Protein 2F6A (pdb70)

Radius of gyration: 41.4 Å; Cα contacts (8 Å, |Δi|>4): 3800; chains: 10; bounding box: 94×121×118 Å

CATH classification: 2.60.40.1280 (+1 more: 2.60.40.740)

Organism: Staphylococcus aureus (NCBI:txid1280)

InterPro domains:
  IPR008454 Collagen-binding surface protein Cna-like, B-type domain [PF05738] (435-528)
  IPR008454 Collagen-binding surface protein Cna-like, B-type domain [PF05738] (537-619)
  IPR008454 Collagen-binding surface protein Cna-like, B-type domain [PF05738] (628-716)
  IPR008454 Collagen-binding surface protein Cna-like, B-type domain [PF05738] (724-806)
  IPR008454 Collagen-binding surface protein Cna-like, B-type domain [PF05738] (815-903)
  IPR008454 Collagen-binding surface protein Cna-like, B-type domain [PF05738] (911-993)
  IPR008454 Collagen-binding surface protein Cna-like, B-type domain [PF05738] (1002-1090)
  IPR008454 Collagen-binding surface protein Cna-like, B-type domain [cd00222] (535-620)
  IPR008454 Collagen-binding surface protein Cna-like, B-type domain [cd00222] (625-717)
  IPR008454 Collagen-binding surface protein Cna-like, B-type domain [cd00222] (722-807)
  IPR008454 Collagen-binding surface protein Cna-like, B-type domain [cd00222] (812-904)
  IPR008454 Collagen-binding surface protein Cna-like, B-type domain [cd00222] (909-994)
  IPR008454 Collagen-binding surface protein Cna-like, B-type domain [cd00222] (999-1091)
  IPR008456 Collagen binding domain [PF05737] (174-296)
  IPR008966 Adhesion domain superfamily [SSF49401] (31-162)
  IPR008966 Adhesion domain superfamily [SSF49401] (170-317)
  IPR011252 Fibrogen-binding domain 1 [G3DSA:2.60.40.1280] (23-164)
  IPR013783 Immunoglobulin-like fold [G3DSA:2.60.40.10] (333-432)
  IPR019931 LPXTG cell wall anchor motif [PS50847] (1151-1183)
  IPR041033 SpaA-like, prealbumin fold domain subgroup 1 [PF17802] (331-422)

Secondary structure (DSSP, 8-state):
---EE-HHHHEEEEEES-SEEETT-EEEEEEEEESSSS---TTEEEEEB---SSSEEEEE---EEEEEETTEEEEEEEEETTEEEEEE-GGGTTEEEEEEEEEEEEEEEE----SS-EEEEEEEEETTEEEEEEEEEPPPPP-----EEEEEEETTEEEEEEEEEEE-TT-PPBSS-EEEEEEEPTTEEE-GGG-EEEEEETT-EEEESSTHHHHHHHHTTT-EEEEETTTTEEEEEE-HHHHTTEEEEEEEEEEES-TT--EEEEEEEEEEEBTTSPEEEEEE--EEEE---EE--EEEEE-/-B-HHHHEEEEEES-SEEETTEEEEEEEEEESTTS---TT-EEEEE---SSSEEEEE---EEEEEETTEEEEEEE--SSEEEEEE-GGGTT--EEEEEEEEEEEEEE---SSS-EEEEEEEEETTEEEEEEEEEPPP-----SSEEE---BTTBSSEEEEEEEESTT-PPBSS-EEEEEEEPSSEEE-STT-EEEEEESB-EEEESTTHHHHHHHHSTT-EEEEETTTTEEEEEE-HHHHTTEEEEEEEEEEES-TT-SEEEEEEEEEEEBSSS-EEEEEEEEEEEEPP--EEEEEEE-/-B-STTTEEEEEES-SEEETT-EEEEEEEEESTTS---TT-EEEEB---SSSEEEEE--EEEEEEETTEEEEEEEEETTEEEEEE-GGGTT-SS-EEEEEEEEEEEE----SS-EEEEEEEEETTEEEEEEEEE--------SSEEEEE--SS--SEEEEEEEESTT---BSS-EEEEEEE-TTEEE-GGG-EEEEEESS-EEEESSSHHHHHHHHSTT-EEEEETTTTEEEEEE-HHHHTTEEEEEEEEEEES-TT-SEEEEEEEEEEEBTTS-EEEEEE--EEEE----EEE-----/-B-HHHHEEEEEES-SEEETT-EEEEEEEEESTTS---TT-EEEEB---SSSEEEEEP-EEEEEEETTEEEEEEEEETTEEEEEEPGGGTT-EEEEEEEEEEEEEEE----SSSEEEEEEEEETTEEEEEEEEE---PPP--S-EEEEE--SS--SEEEEEEEE-TT-PPEEEEEEEEEEEPSSEEEEEEEEEEEEEETT-EEEESSTHHHHHHHHSTT-EEEEETTTTEEEEEE-HHHHTTEEEEEEEEEEES-TT-SEEEEEEEEEEEEBTB-EEEEEE--EEEEPP--B--EEEE-/---------PPPBPP-------/---------PPPPPP-------/----------BPPPP-------/------------PPP-------/---------PPPPPP-------/---------PPPPP-------

Solvent-accessible surface area: 61822 Å² total

B-factor: mean 63.61, std 27.0, range [7.25, 164.37]

Foldseek 3Di:
DAADACQQFWWDDWDKDAQEEEAQDKIKIKIKTWCPRHADAARYKWKKAKDPDDQKAKFFAFDKAFADDPRDRQKIWGGGGGIIMIGGHRSRVFWPGKIKMWIWMMTIHGRPPDAAKDKDWMWMDIHPDIDIHIYIYHGDDDPDDAWAKDWDADSHHQQKIKIKTKGGVPLFQWPFKKKKKKFWDPQWFWDPQFKWKAKDFPLGDIAHGDCSQVVVCVSQPPWHWDADGPRGMIMTIHGSVPSHRMIIIIMTIIGGPDLVDFKTKMKMFIFTGGVPDGTGDGDIHMDMGGHIDIHMYMDTDGD/DECQQQWKDAWDKDDQEEAAQDKIKIKTKTWCPRHDDAAFYKWKKAWDPDDQKAKFFAFDKAFADDPRRTFKIWTGGGGIIMIGGHRVCVPFDTKMKMWITMMTIHGNPQDDAWDWDWIWMDTHPYIGIHIYIYHHDDPDDDAWAKDKDQDSHHQQKIKIKTKGGVVQAQFDFKKKKKKFWDPQWFWDPQQKKKAKDFPDGDIAHGDCSQVVVCVVQPPWHWDADRVRGIIMTIGGSVRSHGMTMMIMTMIGGNHLPDFKTKMKMFIATDGPPPDGGHTDIHMDMDGRIDIDMYMDTDD/DECFQQWWDAKDWDDQEEEAWDKIKIKIKTWPVRHHDAAFYKWKKFWDCDDQKHKFAAFDKAFADDPNDGQKIWTIGGGIIMIGGHRSSVVFDTKMKMKMWMMTIHGNDPDDAKDWDWIWMDINHYIDIHIYIDGHDDPPQDAWAKDWEAHSHHQQWTKIKTKHGVVQAQFDFKKKKKKAWDPQWFWDPQQKKKAKDFPDGDIAGGDCRQVVCCVVQPPWHWDADGVRGMIMTIHGSVVSHRMIIMIMTIIGGNHLPDFKTKMWMFIFTGGPPDDGGGGDIRIDMYGHIDIDIYMDGDD/DECQQQWWPDKDWPQQEEEAFDKIKIKTKTWCPRHQDAAFYKWKKAWDCDDQKHKFFAFDKAFADDPHDRQWIWTIGGGIIMIGGHRVSVPFPGKIWMWIWMITIHRNDPDAAWDKDKMWIDIHNDIGIHIYIYHGDDDDDDAWAKEKDADRRDQQKIKIKTKGGQPLAQWPFKKKKKKAWDPQWFWDPQQKKKAKDFPLGDIAHGPCRQVVVCVSQPPWHWDDDRVRGIIITIHGSVRSHGMIIMIMTMIGGPDLPDFKTKMKMFIFTDGVVDDTGDGDIRIYIDGHIDIHIYMDTHD/DQDDDDDDDDDDDDDDDDDDPD/DADDDDDDDDDDDDDDDDDDPD/DADDDDDDDDDDDDDDDDDDPD/DADDDDDDDDDDDDDDDDDDPD/DQDDDDDDDDDDDDDDDDDDPD/DDDDDDDDDDDDDDDDDDDDD

Sequence (1331 aa):
GSARDISSTNVTDLTVSPSKIEDGGKTTVKMTFDDKNGKIQNGDMIKVAWPTSGTVKIEGYSKTVPLTVKGEQVGQAVITPDGATITFNDKVEKLSDVSGFAEFEVQGRNLTQTNTSDDKVATITSGNKSTNVTVHKSEAGTSSVFYYKTGDMLPEDTTHVRWFLNINNEKSYVSKDITIKDQIQGGQQLDLSTLNINVTGTHSNYYSGQSAITDFEKAFPGSKITVDNTKNTIDVTIPQGYGSYNSFSINYKTKITNEQQKEFVNNSQAWYQEHGKEEVNGKSFNHTVHNINANAGIEGTVKRDISSTNVTDLTVSPSKIEDGGKTTVKMTFDDKNGKIQNGDMIKVAWPTSGTVKIEGYSKTVPLTVKGEQVGQAVITPDGATITFNDKVEKLSDVSGFAEFEVQGRNLTQTNTSDDKVATITSGNKSTNVTVHKSEAGTSSVFYYKTGDMLPEDTTHVRWFLNINNEKSYVSKDITIKDQIQGGQQLDLSTLNINVTGTHSNYYSGQSAITDFEKAFPGSKITVDNTKNTIDVTIPQGYGSYNSFSINYKTKITNEQQKEFVNNSQAWYQEHGKEEVNGKSFNHTVHNINANAGIEGTVRDISSTNVTDLTVSPSKIEDGGKTTVKMTFDDKNGKIQNGDMIKVAWPTSGTVKIEGYSKTVPLTVKGEQVGQAVITPDGATITFNDKVEKLSDVSGFAEFEVQGRNLTQTNTSDDKVATITSGNKSTNVTVHKSEAGTSSVFYYKTGDMLPEDTTHVRWFLNINNEKSYVSKDITIKDQIQGGQQLDLSTLNINVTGTHSNYYSGQSAITDFEKAFPGSKITVDNTKNTIDVTIPQGYGSYNSFSINYKTKITNEQQKEFVNNSQAWYQEHGKEEVNGKSFNHTVHNINANAGIEGTVRDISSTNVTDLTVSPSKIEDGGKTTVKMTFDDKNGKIQNGDMIKVAWPTSGTVKIEGYSKTVPLTVKGEQVGQAVITPDGATITFNDKVEKLSDVSGFAEFEVQGRNLTQTNTSDDKVATITSGNKSTNVTVHKSEAGTSSVFYYKTGDMLPEDTTHVRWFLNINNEKSYVSKDITIKDQIQGGQQLDLSTLNINVTGTHSNYYSGQSAITDFEKAFPGSKITVDNTKNTIDVTIPQGYGSYNSFSINYKTKITNEQQKEFVNNSQAWYQEHGKEEVNGKSFNHTVHNINANAGIEGTVGPGPGPGPGPRGRTGPGPGPGPGPGPGPGPGPRGRTGPGPGPGPGPGPGPGPGPRGRTGPGPGPGPGPGPGPGPGPRGRTGPGPGPGPGPGPGPGPGPRGRTGPGPGPGPGPGPGPGPGPRGRTGPGPGPG

GO terms:
  GO:0009274 peptidoglycan-based cell wall (C, IDA)

Structure (mmCIF, N/CA/C/O backbone):
data_2F6A
#
_entry.id   2F6A
#
_cell.length_a   90.547
_cell.length_b   193.820
_cell.length_c   205.189
_cell.angle_alpha   90.00
_cell.angle_beta   90.00
_cell.angle_gamma   90.00
#
_symmetry.space_group_name_H-M   'C 2 2 21'
#
loop_
_entity.id
_entity.type
_entity.pdbx_description
1 polymer 'Collagen adhesin'
2 polymer Collagen
#
loop_
_atom_site.group_PDB
_atom_site.id
_atom_site.type_symbol
_atom_site.label_atom_id
_atom_site.label_alt_id
_atom_site.label_comp_id
_atom_site.label_asym_id
_atom_site.label_entity_id
_atom_site.label_seq_id
_atom_site.pdbx_PDB_ins_code
_atom_site.Cartn_x
_atom_site.Cartn_y
_atom_site.Cartn_z
_atom_site.occupancy
_atom_site.B_iso_or_equiv
_atom_site.auth_seq_id
_atom_site.auth_comp_id
_atom_site.auth_asym_id
_atom_site.auth_atom_id
_atom_site.pdbx_PDB_model_num
ATOM 1 N N . GLY A 1 1 ? 7.149 18.677 62.979 1.00 67.53 28 GLY A N 1
ATOM 2 C CA . GLY A 1 1 ? 5.924 18.341 62.199 1.00 62.53 28 GLY A CA 1
ATOM 3 C C . GLY A 1 1 ? 5.408 16.948 62.501 1.00 59.58 28 GLY A C 1
ATOM 4 O O . GLY A 1 1 ? 5.556 16.033 61.689 1.00 60.01 28 GLY A O 1
ATOM 5 N N . SER A 1 2 ? 4.801 16.793 63.675 1.00 56.00 29 SER A N 1
ATOM 6 C CA . SER A 1 2 ? 4.249 15.511 64.115 1.00 54.00 29 SER A CA 1
ATOM 7 C C . SER A 1 2 ? 2.822 15.305 63.606 1.00 49.07 29 SER A C 1
ATOM 8 O O . SER A 1 2 ? 2.091 16.272 63.374 1.00 50.68 29 SER A O 1
ATOM 11 N N . ALA A 1 3 ? 2.432 14.041 63.440 1.00 40.09 30 ALA A N 1
ATOM 12 C CA . ALA A 1 3 ? 1.138 13.696 62.847 1.00 38.65 30 ALA A CA 1
ATOM 13 C C . ALA A 1 3 ? 0.362 12.634 63.631 1.00 34.42 30 ALA A C 1
ATOM 14 O O . ALA A 1 3 ? 0.933 11.901 64.443 1.00 29.26 30 ALA A O 1
ATOM 16 N N . ARG A 1 4 ? -0.944 12.564 63.373 1.00 39.72 31 ARG A N 1
ATOM 17 C CA . ARG A 1 4 ? -1.840 11.605 64.019 1.00 46.54 31 ARG A CA 1
ATOM 18 C C . ARG A 1 4 ? -2.713 10.889 62.993 1.00 48.87 31 ARG A C 1
ATOM 19 O O . ARG A 1 4 ? -3.187 11.507 62.042 1.00 52.52 31 ARG A O 1
ATOM 27 N N . ASP A 1 5 ? -2.925 9.590 63.194 1.00 48.79 32 ASP A N 1
ATOM 28 C CA . ASP A 1 5 ? -3.873 8.831 62.383 1.00 47.80 32 ASP A CA 1
ATOM 29 C C . ASP A 1 5 ? -5.214 8.792 63.114 1.00 46.29 32 ASP A C 1
ATOM 30 O O . ASP A 1 5 ? -5.479 7.887 63.911 1.00 47.80 32 ASP A O 1
ATOM 35 N N . ILE A 1 6 ? -6.049 9.791 62.836 1.00 48.39 33 ILE A N 1
ATOM 36 C CA . ILE A 1 6 ? -7.320 9.979 63.544 1.00 52.34 33 ILE A CA 1
ATOM 37 C C . ILE A 1 6 ? -8.524 9.364 62.820 1.00 54.74 33 ILE A C 1
ATOM 38 O O . ILE A 1 6 ? -9.675 9.697 63.122 1.00 55.83 33 ILE A O 1
ATOM 43 N N . SER A 1 7 ? -8.251 8.465 61.876 1.00 57.09 34 SER A N 1
ATOM 44 C CA . SER A 1 7 ? -9.298 7.802 61.095 1.00 57.59 34 SER A CA 1
ATOM 45 C C . SER A 1 7 ? -10.233 6.957 61.962 1.00 60.98 34 SER A C 1
ATOM 46 O O . SER A 1 7 ? -11.442 6.923 61.730 1.00 62.85 34 SER A O 1
ATOM 49 N N . SER A 1 8 ? -9.665 6.293 62.966 1.00 64.19 35 SER A N 1
ATOM 50 C CA . SER A 1 8 ? -10.418 5.392 63.842 1.00 67.45 35 SER A CA 1
ATOM 51 C C . SER A 1 8 ? -11.345 6.107 64.831 1.00 66.17 35 SER A C 1
ATOM 52 O O . SER A 1 8 ? -12.160 5.463 65.497 1.00 67.30 35 SER A O 1
ATOM 55 N N . THR A 1 9 ? -11.225 7.430 64.916 1.00 66.27 36 THR A N 1
ATOM 56 C CA . THR A 1 9 ? -11.984 8.218 65.890 1.00 63.48 36 THR A CA 1
ATOM 57 C C . THR A 1 9 ? -12.953 9.225 65.264 1.00 65.44 36 THR A C 1
ATOM 58 O O . THR A 1 9 ? -13.903 9.662 65.919 1.00 65.29 36 THR A O 1
ATOM 62 N N . ASN A 1 10 ? -12.720 9.583 64.002 1.00 64.30 37 ASN A N 1
ATOM 63 C CA . ASN A 1 10 ? -13.458 10.680 63.369 1.00 61.07 37 ASN A CA 1
ATOM 64 C C . ASN A 1 10 ? -14.302 10.327 62.137 1.00 62.32 37 ASN A C 1
ATOM 65 O O . ASN A 1 10 ? -15.154 11.118 61.728 1.00 63.86 37 ASN A O 1
ATOM 70 N N . VAL A 1 11 ? -14.071 9.149 61.556 1.00 58.89 38 VAL A N 1
ATOM 71 C CA . VAL A 1 11 ? -14.823 8.705 60.376 1.00 57.01 38 VAL A CA 1
ATOM 72 C C . VAL A 1 11 ? -16.275 8.369 60.733 1.00 55.29 38 VAL A C 1
ATOM 73 O O . VAL A 1 11 ? -16.535 7.614 61.673 1.00 50.95 38 VAL A O 1
ATOM 77 N N . THR A 1 12 ? -17.207 8.942 59.974 1.00 60.69 39 THR A N 1
ATOM 78 C CA . THR A 1 12 ? -18.639 8.741 60.192 1.00 63.87 39 THR A CA 1
ATOM 79 C C . THR A 1 12 ? -19.184 7.610 59.315 1.00 66.60 39 THR A C 1
ATOM 80 O O . THR A 1 12 ? -19.706 6.618 59.828 1.00 67.57 39 THR A O 1
ATOM 84 N N . ASP A 1 13 ? -19.056 7.769 57.999 1.00 68.29 40 ASP A N 1
ATOM 85 C CA . ASP A 1 13 ? -19.556 6.785 57.039 1.00 68.94 40 ASP A CA 1
ATOM 86 C C . ASP A 1 13 ? -18.556 6.514 55.917 1.00 65.17 40 ASP A C 1
ATOM 87 O O . ASP A 1 13 ? -17.735 7.371 55.582 1.00 62.92 40 ASP A O 1
ATOM 92 N N . LEU A 1 14 ? -18.637 5.315 55.346 1.00 62.41 41 LEU A N 1
ATOM 93 C CA . LEU A 1 14 ? -17.804 4.933 54.211 1.00 62.83 41 LEU A CA 1
ATOM 94 C C . LEU A 1 14 ? -18.672 4.348 53.097 1.00 62.96 41 LEU A C 1
ATOM 95 O O . LEU A 1 14 ? -19.090 3.187 53.158 1.00 62.17 41 LEU A O 1
ATOM 100 N N . THR A 1 15 ? -18.941 5.171 52.087 1.00 65.59 42 THR A N 1
ATOM 101 C CA . THR A 1 15 ? -19.836 4.804 50.993 1.00 66.36 42 THR A CA 1
ATOM 102 C C . THR A 1 15 ? -19.063 4.445 49.726 1.00 67.47 42 THR A C 1
ATOM 103 O O . THR A 1 15 ? -18.110 5.129 49.349 1.00 73.07 42 THR A O 1
ATOM 107 N N . VAL A 1 16 ? -19.484 3.358 49.088 1.00 63.05 43 VAL A N 1
ATOM 108 C CA . VAL A 1 16 ? -18.973 2.952 47.785 1.00 57.85 43 VAL A CA 1
ATOM 109 C C . VAL A 1 16 ? -20.167 2.811 46.841 1.00 68.07 43 VAL A C 1
ATOM 110 O O . VAL A 1 16 ? -21.065 1.997 47.079 1.00 67.82 43 VAL A O 1
ATOM 114 N N . SER A 1 17 ? -20.176 3.626 45.785 1.00 107.71 44 SER A N 1
ATOM 115 C CA . SER A 1 17 ? -21.344 3.763 44.906 1.00 109.60 44 SER A CA 1
ATOM 116 C C . SER A 1 17 ? -21.747 2.453 44.200 1.00 108.75 44 SER A C 1
ATOM 117 O O . SER A 1 17 ? -22.758 1.854 44.573 1.00 109.25 44 SER A O 1
ATOM 120 N N . PRO A 1 18 ? -20.972 2.003 43.189 1.00 63.12 45 PRO A N 1
ATOM 121 C CA . PRO A 1 18 ? -21.310 0.696 42.635 1.00 56.82 45 PRO A CA 1
ATOM 122 C C . PRO A 1 18 ? -20.635 -0.431 43.417 1.00 56.59 45 PRO A C 1
ATOM 123 O O . PRO A 1 18 ? -19.417 -0.614 43.325 1.00 57.63 45 PRO A O 1
ATOM 127 N N . SER A 1 19 ? -21.433 -1.170 44.186 1.00 57.56 46 SER A N 1
ATOM 128 C CA . SER A 1 19 ? -20.936 -2.272 45.011 1.00 58.79 46 SER A CA 1
ATOM 129 C C . SER A 1 19 ? -20.522 -3.482 44.171 1.00 57.45 46 SER A C 1
ATOM 130 O O . SER A 1 19 ? -19.789 -4.351 44.646 1.00 51.17 46 SER A O 1
ATOM 133 N N . LYS A 1 20 ? -20.999 -3.528 42.929 1.00 60.75 47 LYS A N 1
ATOM 134 C CA . LYS A 1 20 ? -20.641 -4.587 41.991 1.00 67.01 47 LYS A CA 1
ATOM 135 C C . LYS A 1 20 ? -20.148 -3.989 40.674 1.00 60.63 47 LYS A C 1
ATOM 136 O O . LYS A 1 20 ? -20.915 -3.362 39.938 1.00 60.17 47 LYS A O 1
ATOM 142 N N . ILE A 1 21 ? -18.862 -4.182 40.394 1.00 53.39 48 ILE A N 1
ATOM 143 C CA . ILE A 1 21 ? -18.236 -3.672 39.171 1.00 44.49 48 ILE A CA 1
ATOM 144 C C . ILE A 1 21 ? -17.559 -4.789 38.375 1.00 44.44 48 ILE A C 1
ATOM 145 O O . ILE A 1 21 ? -17.343 -5.888 38.890 1.00 45.85 48 ILE A O 1
ATOM 150 N N . GLU A 1 22 ? -17.233 -4.497 37.118 1.00 42.24 49 GLU A N 1
ATOM 151 C CA . GLU A 1 22 ? -16.483 -5.423 36.272 1.00 43.94 49 GLU A CA 1
ATOM 152 C C . GLU A 1 22 ? -14.979 -5.213 36.453 1.00 42.46 49 GLU A C 1
ATOM 153 O O . GLU A 1 22 ? -14.554 -4.241 37.085 1.00 43.58 49 GLU A O 1
ATOM 159 N N . ASP A 1 23 ? -14.184 -6.128 35.902 1.00 39.70 50 ASP A N 1
ATOM 160 C CA . ASP A 1 23 ? -12.726 -6.065 36.004 1.00 43.00 50 ASP A CA 1
ATOM 161 C C . ASP A 1 23 ? -12.174 -4.867 35.232 1.00 44.52 50 ASP A C 1
ATOM 162 O O . ASP A 1 23 ? -12.364 -4.753 34.018 1.00 46.65 50 ASP A O 1
ATOM 167 N N . GLY A 1 24 ? -11.497 -3.977 35.953 1.00 46.30 51 GLY A N 1
ATOM 168 C CA . GLY A 1 24 ? -10.989 -2.730 35.385 1.00 45.84 51 GLY A CA 1
ATOM 169 C C . GLY A 1 24 ? -11.995 -1.596 35.475 1.00 46.50 51 GLY A C 1
ATOM 170 O O . GLY A 1 24 ? -11.783 -0.523 34.907 1.00 42.70 51 GLY A O 1
ATOM 171 N N . GLY A 1 25 ? -13.091 -1.840 36.192 1.00 51.07 52 GLY A N 1
ATOM 172 C CA . GLY A 1 25 ? -14.157 -0.855 36.360 1.00 57.73 52 GLY A CA 1
ATOM 173 C C . GLY A 1 25 ? -13.835 0.208 37.392 1.00 59.35 52 GLY A C 1
ATOM 174 O O . GLY A 1 25 ? -12.992 0.002 38.269 1.00 63.13 52 GLY A O 1
ATOM 175 N N . LYS A 1 26 ? -14.516 1.347 37.286 1.00 57.09 53 LYS A N 1
ATOM 176 C CA . LYS A 1 26 ? -14.298 2.482 38.183 1.00 57.44 53 LYS A CA 1
ATOM 177 C C . LYS A 1 26 ? -15.349 2.537 39.290 1.00 52.97 53 LYS A C 1
ATOM 178 O O . LYS A 1 26 ? -16.512 2.188 39.073 1.00 51.88 53 LYS A O 1
ATOM 184 N N . THR A 1 27 ? -14.928 2.983 40.472 1.00 50.33 54 THR A N 1
ATOM 185 C CA . THR A 1 27 ? -15.774 2.967 41.664 1.00 45.41 54 THR A CA 1
ATOM 186 C C . THR A 1 27 ? -15.644 4.269 42.456 1.00 45.98 54 THR A C 1
ATOM 187 O O . THR A 1 27 ? -14.535 4.700 42.775 1.00 46.24 54 THR A O 1
ATOM 191 N N . THR A 1 28 ? -16.782 4.882 42.775 1.00 43.63 55 THR A N 1
ATOM 192 C CA . THR A 1 28 ? -16.807 6.125 43.545 1.00 39.89 55 THR A CA 1
ATOM 193 C C . THR A 1 28 ? -16.824 5.830 45.047 1.00 40.08 55 THR A C 1
ATOM 194 O O . THR A 1 28 ? -17.800 5.290 45.574 1.00 35.62 55 THR A O 1
ATOM 198 N N . VAL A 1 29 ? -15.732 6.184 45.722 1.00 40.18 56 VAL A N 1
ATOM 199 C CA . VAL A 1 29 ? -15.588 5.956 47.160 1.00 38.70 56 VAL A CA 1
ATOM 200 C C . VAL A 1 29 ? -15.731 7.276 47.921 1.00 43.97 56 VAL A C 1
ATOM 201 O O . VAL A 1 29 ? -15.009 8.239 47.651 1.00 49.95 56 VAL A O 1
ATOM 205 N N . LYS A 1 30 ? -16.668 7.306 48.866 1.00 41.93 57 LYS A N 1
ATOM 206 C CA . LYS A 1 30 ? -16.942 8.499 49.662 1.00 41.45 57 LYS A CA 1
ATOM 207 C C . LYS A 1 30 ? -16.701 8.239 51.148 1.00 40.10 57 LYS A C 1
ATOM 208 O O . LYS A 1 30 ? -17.283 7.321 51.732 1.00 31.47 57 LYS A O 1
ATOM 214 N N . MET A 1 31 ? -15.835 9.053 51.745 1.00 46.69 58 MET A N 1
ATOM 215 C CA . MET A 1 31 ? -15.523 8.968 53.168 1.00 52.49 58 MET A CA 1
ATOM 216 C C . MET A 1 31 ? -15.995 10.243 53.864 1.00 56.33 58 MET A C 1
ATOM 217 O O . MET A 1 31 ? -15.579 11.343 53.502 1.00 58.17 58 MET A O 1
ATOM 222 N N . THR A 1 32 ? -16.862 10.082 54.861 1.00 57.93 59 THR A N 1
ATOM 223 C CA . THR A 1 32 ? -17.405 11.209 55.620 1.00 59.00 59 THR A CA 1
ATOM 224 C C . THR A 1 32 ? -16.809 11.239 57.027 1.00 55.90 59 THR A C 1
ATOM 225 O O . THR A 1 32 ? -16.636 10.193 57.656 1.00 53.19 59 THR A O 1
ATOM 229 N N . PHE A 1 33 ? -16.494 12.440 57.511 1.00 55.15 60 PHE A N 1
ATOM 230 C CA . PHE A 1 33 ? -15.904 12.615 58.840 1.00 56.98 60 PHE A CA 1
ATOM 231 C C . PHE A 1 33 ? -16.467 13.827 59.585 1.00 60.76 60 PHE A C 1
ATOM 232 O O . PHE A 1 33 ? -16.934 14.785 58.966 1.00 62.90 60 PHE A O 1
ATOM 240 N N . ASP A 1 34 ? -16.415 13.770 60.916 1.00 65.26 61 ASP A N 1
ATOM 241 C CA . ASP A 1 34 ? -16.796 14.895 61.776 1.00 68.59 61 ASP A CA 1
ATOM 242 C C . ASP A 1 34 ? -16.003 14.910 63.086 1.00 71.84 61 ASP A C 1
ATOM 243 O O . ASP A 1 34 ? -15.450 13.886 63.494 1.00 75.38 61 ASP A O 1
ATOM 248 N N . ASP A 1 35 ? -15.952 16.072 63.736 1.00 74.36 62 ASP A N 1
ATOM 249 C CA . ASP A 1 35 ? -15.224 16.224 64.999 1.00 77.67 62 ASP A CA 1
ATOM 250 C C . ASP A 1 35 ? -16.139 16.116 66.229 1.00 80.43 62 ASP A C 1
ATOM 251 O O . ASP A 1 35 ? -15.900 16.755 67.258 1.00 81.42 62 ASP A O 1
ATOM 256 N N . LYS A 1 36 ? -17.176 15.287 66.113 1.00 85.04 63 LYS A N 1
ATOM 257 C CA . LYS A 1 36 ? -18.133 15.064 67.196 1.00 87.55 63 LYS A CA 1
ATOM 258 C C . LYS A 1 36 ? -17.593 14.071 68.235 1.00 85.48 63 LYS A C 1
ATOM 259 O O . LYS A 1 36 ? -18.269 13.756 69.220 1.00 87.94 63 LYS A O 1
ATOM 265 N N . ASN A 1 37 ? -16.371 13.590 68.009 1.00 79.65 64 ASN A N 1
ATOM 266 C CA . ASN A 1 37 ? -15.703 12.661 68.923 1.00 74.57 64 ASN A CA 1
ATOM 267 C C . ASN A 1 37 ? -14.226 12.994 69.164 1.00 73.17 64 ASN A C 1
ATOM 268 O O . ASN A 1 37 ? -13.504 12.223 69.802 1.00 68.96 64 ASN A O 1
ATOM 273 N N . GLY A 1 38 ? -13.792 14.146 68.658 1.00 73.84 65 GLY A N 1
ATOM 274 C CA . GLY A 1 38 ? -12.411 14.600 68.811 1.00 79.61 65 GLY A CA 1
ATOM 275 C C . GLY A 1 38 ? -12.085 15.746 67.874 1.00 83.19 65 GLY A C 1
ATOM 276 O O . GLY A 1 38 ? -12.275 15.635 66.662 1.00 85.07 65 GLY A O 1
ATOM 277 N N . LYS A 1 39 ? -11.588 16.845 68.441 1.00 84.14 66 LYS A N 1
ATOM 278 C CA . LYS A 1 39 ? -11.289 18.061 67.682 1.00 84.15 66 LYS A CA 1
ATOM 279 C C . LYS A 1 39 ? -10.141 17.856 66.692 1.00 83.91 66 LYS A C 1
ATOM 280 O O . LYS A 1 39 ? -9.103 17.285 67.038 1.00 84.16 66 LYS A O 1
ATOM 286 N N . ILE A 1 40 ? -10.344 18.326 65.463 1.00 81.61 67 ILE A N 1
ATOM 287 C CA . ILE A 1 40 ? -9.346 18.207 64.399 1.00 77.80 67 ILE A CA 1
ATOM 288 C C . ILE A 1 40 ? -8.246 19.255 64.578 1.00 74.04 67 ILE A C 1
ATOM 289 O O . ILE A 1 40 ? -8.521 20.455 64.660 1.00 77.76 67 ILE A O 1
ATOM 294 N N . GLN A 1 41 ? -7.003 18.782 64.640 1.00 65.44 68 GLN A N 1
ATOM 295 C CA . GLN A 1 41 ? -5.841 19.636 64.887 1.00 63.04 68 GLN A CA 1
ATOM 296 C C . GLN A 1 41 ? -4.844 19.580 63.728 1.00 56.32 68 GLN A C 1
ATOM 297 O O . GLN A 1 41 ? -5.054 18.856 62.752 1.00 51.77 68 GLN A O 1
ATOM 303 N N . ASN A 1 42 ? -3.764 20.353 63.843 1.00 55.63 69 ASN A N 1
ATOM 304 C CA . ASN A 1 42 ? -2.681 20.338 62.863 1.00 57.07 69 ASN A CA 1
ATOM 305 C C . ASN A 1 42 ? -1.860 19.054 62.968 1.00 54.21 69 ASN A C 1
ATOM 306 O O . ASN A 1 42 ? -1.290 18.753 64.019 1.00 54.52 69 ASN A O 1
ATOM 311 N N . GLY A 1 43 ? -1.813 18.303 61.870 1.00 53.80 70 GLY A N 1
ATOM 312 C CA . GLY A 1 43 ? -1.107 17.025 61.830 1.00 52.15 70 GLY A CA 1
ATOM 313 C C . GLY A 1 43 ? -2.038 15.834 61.702 1.00 52.49 70 GLY A C 1
ATOM 314 O O . GLY A 1 43 ? -1.627 14.766 61.245 1.00 53.67 70 GLY A O 1
ATOM 315 N N . ASP A 1 44 ? -3.294 16.023 62.106 1.00 56.06 71 ASP A N 1
ATOM 316 C CA . ASP A 1 44 ? -4.317 14.978 62.038 1.00 56.35 71 ASP A CA 1
ATOM 317 C C . ASP A 1 44 ? -4.489 14.430 60.623 1.00 50.11 71 ASP A C 1
ATOM 318 O O . ASP A 1 44 ? -4.499 15.190 59.652 1.00 51.47 71 ASP A O 1
ATOM 323 N N . MET A 1 45 ? -4.611 13.109 60.517 1.00 38.77 72 MET A N 1
ATOM 324 C CA . MET A 1 45 ? -4.745 12.440 59.224 1.00 35.29 72 MET A CA 1
ATOM 325 C C . MET A 1 45 ? -5.843 11.382 59.224 1.00 30.85 72 MET A C 1
ATOM 326 O O . MET A 1 45 ? -5.916 10.547 60.129 1.00 29.33 72 MET A O 1
ATOM 331 N N . ILE A 1 46 ? -6.696 11.433 58.204 1.00 32.58 73 ILE A N 1
ATOM 332 C CA . ILE A 1 46 ? -7.667 10.376 57.945 1.00 31.59 73 ILE A CA 1
ATOM 333 C C . ILE A 1 46 ? -7.093 9.470 56.858 1.00 31.16 73 ILE A C 1
ATOM 334 O O . ILE A 1 46 ? -6.749 9.937 55.770 1.00 34.70 73 ILE A O 1
ATOM 339 N N . LYS A 1 47 ? -6.986 8.180 57.161 1.00 26.99 74 LYS A N 1
ATOM 340 C CA . LYS A 1 47 ? -6.378 7.225 56.238 1.00 28.90 74 LYS A CA 1
ATOM 341 C C . LYS A 1 47 ? -7.395 6.208 55.725 1.00 24.26 74 LYS A C 1
ATOM 342 O O . LYS A 1 47 ? -8.012 5.479 56.506 1.00 18.45 74 LYS A O 1
ATOM 348 N N . VAL A 1 48 ? -7.564 6.177 54.405 1.00 28.65 75 VAL A N 1
ATOM 349 C CA . VAL A 1 48 ? -8.443 5.215 53.745 1.00 34.51 75 VAL A CA 1
ATOM 350 C C . VAL A 1 48 ? -7.595 4.115 53.109 1.00 33.25 75 VAL A C 1
ATOM 351 O O . VAL A 1 48 ? -6.751 4.384 52.249 1.00 38.71 75 VAL A O 1
ATOM 355 N N . ALA A 1 49 ? -7.823 2.879 53.548 1.00 28.17 76 ALA A N 1
ATOM 356 C CA . ALA A 1 49 ? -7.053 1.727 53.085 1.00 28.10 76 ALA A CA 1
ATOM 357 C C . ALA A 1 49 ? -7.908 0.730 52.305 1.00 29.18 76 ALA A C 1
ATOM 358 O O . ALA A 1 49 ? -9.129 0.681 52.466 1.00 26.21 76 ALA A O 1
ATOM 360 N N . TRP A 1 50 ? -7.247 -0.059 51.460 1.00 31.79 77 TRP A N 1
ATOM 361 C CA . TRP A 1 50 ? -7.897 -1.089 50.649 1.00 34.12 77 TRP A CA 1
ATOM 362 C C . TRP A 1 50 ? -6.884 -2.178 50.271 1.00 35.81 77 TRP A C 1
ATOM 363 O O . TRP A 1 50 ? -5.676 -1.949 50.379 1.00 35.17 77 TRP A O 1
ATOM 374 N N . PRO A 1 51 ? -7.365 -3.369 49.844 1.00 40.18 78 PRO A N 1
ATOM 375 C CA . PRO A 1 51 ? -6.447 -4.436 49.426 1.00 41.46 78 PRO A CA 1
ATOM 376 C C . PRO A 1 51 ? -5.509 -3.998 48.300 1.00 43.11 78 PRO A C 1
ATOM 377 O O . PRO A 1 51 ? -5.960 -3.454 47.289 1.00 43.09 78 PRO A O 1
ATOM 381 N N . THR A 1 52 ? -4.213 -4.236 48.494 1.00 47.49 79 THR A N 1
ATOM 382 C CA . THR A 1 52 ? -3.180 -3.762 47.570 1.00 52.77 79 THR A CA 1
ATOM 383 C C . THR A 1 52 ? -2.427 -4.894 46.867 1.00 49.61 79 THR A C 1
ATOM 384 O O . THR A 1 52 ? -1.737 -4.660 45.872 1.00 47.88 79 THR A O 1
ATOM 388 N N . SER A 1 53 ? -2.562 -6.113 47.386 1.00 49.49 80 SER A N 1
ATOM 389 C CA . SER A 1 53 ? -1.868 -7.275 46.828 1.00 48.88 80 SER A CA 1
ATOM 390 C C . SER A 1 53 ? -2.705 -8.551 46.910 1.00 52.11 80 SER A C 1
ATOM 391 O O . SER A 1 53 ? -3.617 -8.656 47.734 1.00 48.12 80 SER A O 1
ATOM 394 N N . GLY A 1 54 ? -2.384 -9.514 46.048 1.00 58.25 81 GLY A N 1
ATOM 395 C CA . GLY A 1 54 ? -3.055 -10.811 46.039 1.00 61.88 81 GLY A CA 1
ATOM 396 C C . GLY A 1 54 ? -3.931 -11.025 44.820 1.00 62.48 81 GLY A C 1
ATOM 397 O O . GLY A 1 54 ? -3.534 -10.712 43.695 1.00 65.12 81 GLY A O 1
ATOM 398 N N . THR A 1 55 ? -5.126 -11.563 45.053 1.00 59.76 82 THR A N 1
ATOM 399 C CA . THR A 1 55 ? -6.084 -11.845 43.982 1.00 56.73 82 THR A CA 1
ATOM 400 C C . THR A 1 55 ? -7.036 -10.673 43.713 1.00 53.41 82 THR A C 1
ATOM 401 O O . THR A 1 55 ? -7.623 -10.580 42.632 1.00 51.25 82 THR A O 1
ATOM 405 N N . VAL A 1 56 ? -7.188 -9.789 44.698 1.00 50.15 83 VAL A N 1
ATOM 406 C CA . VAL A 1 56 ? -8.013 -8.591 44.543 1.00 49.95 83 VAL A CA 1
ATOM 407 C C . VAL A 1 56 ? -7.171 -7.345 44.796 1.00 49.22 83 VAL A C 1
ATOM 408 O O . VAL A 1 56 ? -6.657 -7.146 45.901 1.00 53.22 83 VAL A O 1
ATOM 412 N N . LYS A 1 57 ? -7.027 -6.516 43.766 1.00 43.80 84 LYS A N 1
ATOM 413 C CA . LYS A 1 57 ? -6.258 -5.281 43.877 1.00 42.51 84 LYS A CA 1
ATOM 414 C C . LYS A 1 57 ? -7.140 -4.061 43.635 1.00 34.28 84 LYS A C 1
ATOM 415 O O . LYS A 1 57 ? -7.909 -4.014 42.673 1.00 34.00 84 LYS A O 1
ATOM 421 N N . ILE A 1 58 ? -7.021 -3.082 44.526 1.00 28.78 85 ILE A N 1
ATOM 422 C CA . ILE A 1 58 ? -7.782 -1.841 44.435 1.00 25.73 85 ILE A CA 1
ATOM 423 C C . ILE A 1 58 ? -6.816 -0.677 44.213 1.00 28.78 85 ILE A C 1
ATOM 424 O O . ILE A 1 58 ? -5.964 -0.394 45.058 1.00 31.23 85 ILE A O 1
ATOM 429 N N . GLU A 1 59 ? -6.946 -0.022 43.062 1.00 29.55 86 GLU A N 1
ATOM 430 C CA . GLU A 1 59 ? -6.042 1.062 42.679 1.00 30.21 86 GLU A CA 1
ATOM 431 C C . GLU A 1 59 ? -6.778 2.391 42.523 1.00 23.32 86 GLU A C 1
ATOM 432 O O . GLU A 1 59 ? -7.518 2.598 41.557 1.00 21.20 86 GLU A O 1
ATOM 438 N N . GLY A 1 60 ? -6.572 3.284 43.489 1.00 20.50 87 GLY A N 1
ATOM 439 C CA . GLY A 1 60 ? -7.168 4.617 43.463 1.00 19.07 87 GLY A CA 1
ATOM 440 C C . GLY A 1 60 ? -6.437 5.547 42.516 1.00 23.61 87 GLY A C 1
ATOM 441 O O . GLY A 1 60 ? -5.206 5.590 42.505 1.00 23.04 87 GLY A O 1
ATOM 442 N N . TYR A 1 61 ? -7.199 6.292 41.719 1.00 29.71 88 TYR A N 1
ATOM 443 C CA . TYR A 1 61 ? -6.624 7.221 40.748 1.00 27.23 88 TYR A CA 1
ATOM 444 C C . TYR A 1 61 ? -5.972 8.419 41.430 1.00 25.71 88 TYR A C 1
ATOM 445 O O . TYR A 1 61 ? -6.599 9.098 42.247 1.00 24.13 88 TYR A O 1
ATOM 454 N N . SER A 1 62 ? -4.708 8.662 41.084 1.00 28.32 89 SER A N 1
ATOM 455 C CA . SER A 1 62 ? -3.902 9.712 41.707 1.00 29.72 89 SER A CA 1
ATOM 456 C C . SER A 1 62 ? -4.451 11.112 41.448 1.00 31.31 89 SER A C 1
ATOM 457 O O . SER A 1 62 ? -4.215 11.701 40.390 1.00 29.87 89 SER A O 1
ATOM 460 N N . LYS A 1 63 ? -5.193 11.629 42.422 1.00 38.90 90 LYS A N 1
ATOM 461 C CA . LYS A 1 63 ? -5.689 13.002 42.376 1.00 44.65 90 LYS A CA 1
ATOM 462 C C . LYS A 1 63 ? -5.478 13.716 43.708 1.00 46.15 90 LYS A C 1
ATOM 463 O O . LYS A 1 63 ? -5.308 13.077 44.749 1.00 48.18 90 LYS A O 1
ATOM 469 N N . THR A 1 64 ? -5.480 15.046 43.659 1.00 44.34 91 THR A N 1
ATOM 470 C CA . THR A 1 64 ? -5.265 15.866 44.845 1.00 43.30 91 THR A CA 1
ATOM 471 C C . THR A 1 64 ? -6.335 16.952 44.943 1.00 42.79 91 THR A C 1
ATOM 472 O O . THR A 1 64 ? -6.290 17.953 44.221 1.00 46.46 91 THR A O 1
ATOM 476 N N . VAL A 1 65 ? -7.303 16.738 45.831 1.00 41.08 92 VAL A N 1
ATOM 477 C CA . VAL A 1 65 ? -8.377 17.703 46.055 1.00 40.92 92 VAL A CA 1
ATOM 478 C C . VAL A 1 65 ? -8.221 18.350 47.433 1.00 39.71 92 VAL A C 1
ATOM 479 O O . VAL A 1 65 ? -8.302 17.664 48.455 1.00 43.13 92 VAL A O 1
ATOM 483 N N . PRO A 1 66 ? -7.987 19.675 47.462 1.00 37.49 93 PRO A N 1
ATOM 484 C CA . PRO A 1 66 ? -7.784 20.375 48.727 1.00 41.03 93 PRO A CA 1
ATOM 485 C C . PRO A 1 66 ? -9.092 20.724 49.441 1.00 45.83 93 PRO A C 1
ATOM 486 O O . PRO A 1 66 ? -10.028 21.231 48.817 1.00 47.04 93 PRO A O 1
ATOM 490 N N . LEU A 1 67 ? -9.145 20.435 50.739 1.00 50.27 94 LEU A N 1
ATOM 491 C CA . LEU A 1 67 ? -10.274 20.826 51.579 1.00 52.49 94 LEU A CA 1
ATOM 492 C C . LEU A 1 67 ? -10.183 22.319 51.874 1.00 58.91 94 LEU A C 1
ATOM 493 O O . LEU A 1 67 ? -9.339 22.756 52.662 1.00 60.52 94 LEU A O 1
ATOM 498 N N . THR A 1 68 ? -11.047 23.096 51.226 1.00 67.10 95 THR A N 1
ATOM 499 C CA . THR A 1 68 ? -11.018 24.552 51.349 1.00 74.73 95 THR A CA 1
ATOM 500 C C . THR A 1 68 ? -12.339 25.122 51.855 1.00 80.53 95 THR A C 1
ATOM 501 O O . THR A 1 68 ? -13.414 24.746 51.383 1.00 77.15 95 THR A O 1
ATOM 505 N N . VAL A 1 69 ? -12.239 26.028 52.824 1.00 91.86 96 VAL A N 1
ATOM 506 C CA . VAL A 1 69 ? -13.391 26.772 53.331 1.00 99.43 96 VAL A CA 1
ATOM 507 C C . VAL A 1 69 ? -13.057 28.268 53.374 1.00 106.43 96 VAL A C 1
ATOM 508 O O . VAL A 1 69 ? -11.985 28.658 53.843 1.00 108.27 96 VAL A O 1
ATOM 512 N N . LYS A 1 70 ? -13.979 29.085 52.861 1.00 111.46 97 LYS A N 1
ATOM 513 C CA . LYS A 1 70 ? -13.815 30.547 52.727 1.00 114.55 97 LYS A CA 1
ATOM 514 C C . LYS A 1 70 ? -12.416 31.019 52.280 1.00 114.18 97 LYS A C 1
ATOM 515 O O . LYS A 1 70 ? -11.884 32.010 52.790 1.00 114.65 97 LYS A O 1
ATOM 521 N N . GLY A 1 71 ? -11.840 30.303 51.316 1.00 113.45 98 GLY A N 1
ATOM 522 C CA . GLY A 1 71 ? -10.535 30.649 50.752 1.00 111.18 98 GLY A CA 1
ATOM 523 C C . GLY A 1 71 ? -9.341 30.197 51.575 1.00 107.81 98 GLY A C 1
ATOM 524 O O . GLY A 1 71 ? -8.206 30.588 51.294 1.00 110.80 98 GLY A O 1
ATOM 525 N N . GLU A 1 72 ? -9.597 29.373 52.590 1.00 99.68 99 GLU A N 1
ATOM 526 C CA . GLU A 1 72 ? -8.545 28.855 53.462 1.00 92.85 99 GLU A CA 1
ATOM 527 C C . GLU A 1 72 ? -8.412 27.343 53.309 1.00 86.98 99 GLU A C 1
ATOM 528 O O . GLU A 1 72 ? -9.372 26.601 53.534 1.00 84.63 99 GLU A O 1
ATOM 534 N N . GLN A 1 73 ? -7.220 26.895 52.921 1.00 81.27 100 GLN A N 1
ATOM 535 C CA . GLN A 1 73 ? -6.937 25.471 52.768 1.00 76.05 100 GLN A CA 1
ATOM 536 C C . GLN A 1 73 ? -6.716 24.835 54.140 1.00 73.32 100 GLN A C 1
ATOM 537 O O . GLN A 1 73 ? -5.607 24.858 54.681 1.00 68.26 100 GLN A O 1
ATOM 543 N N . VAL A 1 74 ? -7.789 24.280 54.698 1.00 71.22 101 VAL A N 1
ATOM 544 C CA . VAL A 1 74 ? -7.758 23.679 56.034 1.00 69.03 101 VAL A CA 1
ATOM 545 C C . VAL A 1 74 ? -7.288 22.224 56.014 1.00 70.18 101 VAL A C 1
ATOM 546 O O . VAL A 1 74 ? -6.853 21.689 57.036 1.00 73.18 101 VAL A O 1
ATOM 550 N N . GLY A 1 75 ? -7.379 21.596 54.843 1.00 68.24 102 GLY A N 1
ATOM 551 C CA . GLY A 1 75 ? -6.949 20.213 54.657 1.00 64.89 102 GLY A CA 1
ATOM 552 C C . GLY A 1 75 ? -6.673 19.888 53.201 1.00 61.01 102 GLY A C 1
ATOM 553 O O . GLY A 1 75 ? -6.893 20.721 52.318 1.00 63.42 102 GLY A O 1
ATOM 554 N N . GLN A 1 76 ? -6.188 18.673 52.954 1.00 54.19 103 GLN A N 1
ATOM 555 C CA . GLN A 1 76 ? -5.888 18.214 51.599 1.00 49.13 103 GLN A CA 1
ATOM 556 C C . GLN A 1 76 ? -6.045 16.700 51.481 1.00 48.10 103 GLN A C 1
ATOM 557 O O . GLN A 1 76 ? -5.523 15.946 52.305 1.00 49.88 103 GLN A O 1
ATOM 563 N N . ALA A 1 77 ? -6.766 16.268 50.449 1.00 47.06 104 ALA A N 1
ATOM 564 C CA . ALA A 1 77 ? -6.957 14.848 50.170 1.00 43.08 104 ALA A CA 1
ATOM 565 C C . ALA A 1 77 ? -5.915 14.350 49.173 1.00 43.28 104 ALA A C 1
ATOM 566 O O . ALA A 1 77 ? -5.876 14.798 48.024 1.00 44.97 104 ALA A O 1
ATOM 568 N N . VAL A 1 78 ? -5.067 13.429 49.625 1.00 42.58 105 VAL A N 1
ATOM 569 C CA . VAL A 1 78 ? -4.029 12.841 48.780 1.00 38.54 105 VAL A CA 1
ATOM 570 C C . VAL A 1 78 ? -4.394 11.396 48.446 1.00 42.40 105 VAL A C 1
ATOM 571 O O . VAL A 1 78 ? -4.526 10.556 49.341 1.00 45.75 105 VAL A O 1
ATOM 575 N N . ILE A 1 79 ? -4.562 11.121 47.155 1.00 41.13 106 ILE A N 1
ATOM 576 C CA . ILE A 1 79 ? -4.977 9.799 46.688 1.00 40.64 106 ILE A CA 1
ATOM 577 C C . ILE A 1 79 ? -3.832 9.088 45.965 1.00 37.21 106 ILE A C 1
ATOM 578 O O . ILE A 1 79 ? -3.220 9.641 45.048 1.00 39.83 106 ILE A O 1
ATOM 583 N N . THR A 1 80 ? -3.554 7.861 46.399 1.00 31.92 107 THR A N 1
ATOM 584 C CA . THR A 1 80 ? -2.503 7.027 45.825 1.00 32.93 107 THR A CA 1
ATOM 585 C C . THR A 1 80 ? -3.091 5.635 45.562 1.00 31.64 107 THR A C 1
ATOM 586 O O . THR A 1 80 ? -3.877 5.142 46.375 1.00 33.84 107 THR A O 1
ATOM 590 N N . PRO A 1 81 ? -2.733 5.004 44.420 1.00 30.74 108 PRO A N 1
ATOM 591 C CA . PRO A 1 81 ? -3.193 3.648 44.078 1.00 34.83 108 PRO A CA 1
ATOM 592 C C . PRO A 1 81 ? -3.023 2.599 45.184 1.00 38.19 108 PRO A C 1
ATOM 593 O O . PRO A 1 81 ? -3.596 1.511 45.088 1.00 42.14 108 PRO A O 1
ATOM 597 N N . ASP A 1 82 ? -2.252 2.929 46.218 1.00 43.90 109 ASP A N 1
ATOM 598 C CA . ASP A 1 82 ? -2.025 2.023 47.342 1.00 45.48 109 ASP A CA 1
ATOM 599 C C . ASP A 1 82 ? -2.732 2.459 48.631 1.00 44.15 109 ASP A C 1
ATOM 600 O O . ASP A 1 82 ? -2.749 1.716 49.615 1.00 47.97 109 ASP A O 1
ATOM 605 N N . GLY A 1 83 ? -3.314 3.657 48.618 1.00 37.11 110 GLY A N 1
ATOM 606 C CA . GLY A 1 83 ? -4.042 4.178 49.776 1.00 33.60 110 GLY A CA 1
ATOM 607 C C . GLY A 1 83 ? -4.275 5.677 49.739 1.00 34.09 110 GLY A C 1
ATOM 608 O O . GLY A 1 83 ? -3.491 6.423 49.151 1.00 32.71 110 GLY A O 1
ATOM 609 N N . ALA A 1 84 ? -5.359 6.115 50.376 1.00 34.07 111 ALA A N 1
ATOM 610 C CA . ALA A 1 84 ? -5.699 7.534 50.458 1.00 35.34 111 ALA A CA 1
ATOM 611 C C . ALA A 1 84 ? -5.416 8.090 51.852 1.00 37.64 111 ALA A C 1
ATOM 612 O O . ALA A 1 84 ? -5.718 7.446 52.858 1.00 41.98 111 ALA A O 1
ATOM 614 N N . THR A 1 85 ? -4.833 9.286 51.898 1.00 35.63 112 THR A N 1
ATOM 615 C CA . THR A 1 85 ? -4.498 9.944 53.161 1.00 34.39 112 THR A CA 1
ATOM 616 C C . THR A 1 85 ? -4.900 11.419 53.124 1.00 34.49 112 THR A C 1
ATOM 617 O O . THR A 1 85 ? -4.550 12.144 52.189 1.00 34.33 112 THR A O 1
ATOM 621 N N . ILE A 1 86 ? -5.638 11.850 54.145 1.00 35.30 113 ILE A N 1
ATOM 622 C CA . ILE A 1 86 ? -6.127 13.226 54.232 1.00 35.87 113 ILE A CA 1
ATOM 623 C C . ILE A 1 86 ? -5.406 13.967 55.357 1.00 36.87 113 ILE A C 1
ATOM 624 O O . ILE A 1 86 ? -5.557 13.622 56.529 1.00 42.33 113 ILE A O 1
ATOM 629 N N . THR A 1 87 ? -4.627 14.985 54.996 1.00 33.23 114 THR A N 1
ATOM 630 C CA . THR A 1 87 ? -3.836 15.742 55.969 1.00 35.94 114 THR A CA 1
ATOM 631 C C . THR A 1 87 ? -4.404 17.148 56.179 1.00 36.94 114 THR A C 1
ATOM 632 O O . THR A 1 87 ? -4.656 17.875 55.216 1.00 42.09 114 THR A O 1
ATOM 636 N N . PHE A 1 88 ? -4.599 17.515 57.445 1.00 37.38 115 PHE A N 1
ATOM 637 C CA . PHE A 1 88 ? -5.144 18.823 57.811 1.00 36.83 115 PHE A CA 1
ATOM 638 C C . PHE A 1 88 ? -4.042 19.807 58.199 1.00 40.24 115 PHE A C 1
ATOM 639 O O . PHE A 1 88 ? -3.056 19.429 58.836 1.00 34.66 115 PHE A O 1
ATOM 647 N N . ASN A 1 89 ? -4.223 21.067 57.811 1.00 51.57 116 ASN A N 1
ATOM 648 C CA . ASN A 1 89 ? -3.259 22.130 58.100 1.00 63.31 116 ASN A CA 1
ATOM 649 C C . ASN A 1 89 ? -3.511 22.796 59.454 1.00 64.54 116 ASN A C 1
ATOM 650 O O . ASN A 1 89 ? -4.457 22.441 60.159 1.00 64.98 116 ASN A O 1
ATOM 655 N N . ASP A 1 90 ? -2.658 23.756 59.811 1.00 65.91 117 ASP A N 1
ATOM 656 C CA . ASP A 1 90 ? -2.821 24.528 61.047 1.00 66.62 117 ASP A CA 1
ATOM 657 C C . ASP A 1 90 ? -3.926 25.580 60.923 1.00 65.70 117 ASP A C 1
ATOM 658 O O . ASP A 1 90 ? -4.307 26.217 61.908 1.00 69.30 117 ASP A O 1
ATOM 663 N N . LYS A 1 91 ? -4.436 25.742 59.704 1.00 62.32 118 LYS A N 1
ATOM 664 C CA . LYS A 1 91 ? -5.497 26.701 59.401 1.00 63.86 118 LYS A CA 1
ATOM 665 C C . LYS A 1 91 ? -6.881 26.199 59.834 1.00 56.92 118 LYS A C 1
ATOM 666 O O . LYS A 1 91 ? -7.881 26.904 59.674 1.00 53.65 118 LYS A O 1
ATOM 672 N N . VAL A 1 92 ? -6.928 24.987 60.387 1.00 54.90 119 VAL A N 1
ATOM 673 C CA . VAL A 1 92 ? -8.178 24.383 60.855 1.00 56.17 119 VAL A CA 1
ATOM 674 C C . VAL A 1 92 ? -8.334 24.473 62.383 1.00 62.79 119 VAL A C 1
ATOM 675 O O . VAL A 1 92 ? -9.424 24.246 62.917 1.00 59.88 119 VAL A O 1
ATOM 679 N N . GLU A 1 93 ? -7.249 24.822 63.073 1.00 73.55 120 GLU A N 1
ATOM 680 C CA . GLU A 1 93 ? -7.246 24.918 64.537 1.00 79.59 120 GLU A CA 1
ATOM 681 C C . GLU A 1 93 ? -7.966 26.164 65.066 1.00 84.47 120 GLU A C 1
ATOM 682 O O . GLU A 1 93 ? -7.726 26.605 66.194 1.00 90.84 120 GLU A O 1
ATOM 688 N N . LYS A 1 94 ? -8.854 26.718 64.243 1.00 84.99 121 LYS A N 1
ATOM 689 C CA . LYS A 1 94 ? -9.668 27.876 64.612 1.00 85.98 121 LYS A CA 1
ATOM 690 C C . LYS A 1 94 ? -11.141 27.656 64.251 1.00 84.73 121 LYS A C 1
ATOM 691 O O . LYS A 1 94 ? -11.959 28.575 64.346 1.00 82.95 121 LYS A O 1
ATOM 697 N N . LEU A 1 95 ? -11.466 26.428 63.848 1.00 89.57 122 LEU A N 1
ATOM 698 C CA . LEU A 1 95 ? -12.824 26.064 63.448 1.00 93.43 122 LEU A CA 1
ATOM 699 C C . LEU A 1 95 ? -13.403 24.967 64.339 1.00 89.81 122 LEU A C 1
ATOM 700 O O . LEU A 1 95 ? -12.707 24.018 64.708 1.00 90.07 122 LEU A O 1
ATOM 705 N N . SER A 1 96 ? -14.683 25.111 64.675 1.00 85.08 123 SER A N 1
ATOM 706 C CA . SER A 1 96 ? -15.409 24.127 65.476 1.00 84.52 123 SER A CA 1
ATOM 707 C C . SER A 1 96 ? -16.593 23.557 64.693 1.00 79.91 123 SER A C 1
ATOM 708 O O . SER A 1 96 ? -16.991 24.119 63.669 1.00 75.71 123 SER A O 1
ATOM 711 N N . ASP A 1 97 ? -17.148 22.448 65.187 1.00 78.88 124 ASP A N 1
ATOM 712 C CA . ASP A 1 97 ? -18.230 21.710 64.514 1.00 82.00 124 ASP A CA 1
ATOM 713 C C . ASP A 1 97 ? -17.858 21.325 63.077 1.00 81.66 124 ASP A C 1
ATOM 714 O O . ASP A 1 97 ? -18.667 21.448 62.152 1.00 83.00 124 ASP A O 1
ATOM 719 N N . VAL A 1 98 ? -16.623 20.855 62.912 1.00 80.87 125 VAL A N 1
ATOM 720 C CA . VAL A 1 98 ? -16.065 20.535 61.600 1.00 76.52 125 VAL A CA 1
ATOM 721 C C . VAL A 1 98 ? -16.598 19.199 61.081 1.00 76.97 125 VAL A C 1
ATOM 722 O O . VAL A 1 98 ? -16.487 18.172 61.753 1.00 80.00 125 VAL A O 1
ATOM 726 N N . SER A 1 99 ? -17.180 19.231 59.884 1.00 72.92 126 SER A N 1
ATOM 727 C CA . SER A 1 99 ? -17.707 18.033 59.232 1.00 68.36 126 SER A CA 1
ATOM 728 C C . SER A 1 99 ? -17.537 18.120 57.718 1.00 69.83 126 SER A C 1
ATOM 729 O O . SER A 1 99 ? -17.987 19.082 57.090 1.00 71.94 126 SER A O 1
ATOM 732 N N . GLY A 1 100 ? -16.886 17.114 57.139 1.00 69.99 127 GLY A N 1
ATOM 733 C CA . GLY A 1 100 ? -16.617 17.093 55.703 1.00 69.24 127 GLY A CA 1
ATOM 734 C C . GLY A 1 100 ? -16.547 15.706 55.092 1.00 68.65 127 GLY A C 1
ATOM 735 O O . GLY A 1 100 ? -16.903 14.714 55.734 1.00 68.65 127 GLY A O 1
ATOM 736 N N . PHE A 1 101 ? -16.084 15.643 53.844 1.00 66.95 128 PHE A N 1
ATOM 737 C CA . PHE A 1 101 ? -15.975 14.378 53.114 1.00 63.67 128 PHE A CA 1
ATOM 738 C C . PHE A 1 101 ? -14.795 14.335 52.138 1.00 57.41 128 PHE A C 1
ATOM 739 O O . PHE A 1 101 ? -14.170 15.360 51.856 1.00 57.23 128 PHE A O 1
ATOM 747 N N . ALA A 1 102 ? -14.501 13.136 51.636 1.00 50.13 129 ALA A N 1
ATOM 748 C CA . ALA A 1 102 ? -13.489 12.935 50.602 1.00 45.38 129 ALA A CA 1
ATOM 749 C C . ALA A 1 102 ? -13.977 11.912 49.575 1.00 44.78 129 ALA A C 1
ATOM 750 O O . ALA A 1 102 ? -13.917 10.700 49.805 1.00 42.14 129 ALA A O 1
ATOM 752 N N . GLU A 1 103 ? -14.468 12.418 48.446 1.00 45.61 130 GLU A N 1
ATOM 753 C CA . GLU A 1 103 ? -15.031 11.587 47.385 1.00 47.41 130 GLU A CA 1
ATOM 754 C C . GLU A 1 103 ? -14.044 11.452 46.226 1.00 50.17 130 GLU A C 1
ATOM 755 O O . GLU A 1 103 ? -13.524 12.451 45.726 1.00 55.65 130 GLU A O 1
ATOM 761 N N . PHE A 1 104 ? -13.791 10.212 45.808 1.00 49.10 131 PHE A N 1
ATOM 762 C CA . PHE A 1 104 ? -12.827 9.930 44.738 1.00 48.51 131 PHE A CA 1
ATOM 763 C C . PHE A 1 104 ? -13.127 8.637 43.981 1.00 50.60 131 PHE A C 1
ATOM 764 O O . PHE A 1 104 ? -13.786 7.737 44.507 1.00 51.43 131 PHE A O 1
ATOM 772 N N . GLU A 1 105 ? -12.636 8.557 42.745 1.00 49.65 132 GLU A N 1
ATOM 773 C CA . GLU A 1 105 ? -12.806 7.366 41.912 1.00 47.98 132 GLU A CA 1
ATOM 774 C C . GLU A 1 105 ? -11.641 6.391 42.061 1.00 45.20 132 GLU A C 1
ATOM 775 O O . GLU A 1 105 ? -10.475 6.795 42.076 1.00 42.65 132 GLU A O 1
ATOM 781 N N . VAL A 1 106 ? -11.975 5.107 42.170 1.00 41.51 133 VAL A N 1
ATOM 782 C CA . VAL A 1 106 ? -10.993 4.045 42.371 1.00 39.78 133 VAL A CA 1
ATOM 783 C C . VAL A 1 106 ? -11.241 2.897 41.392 1.00 41.73 133 VAL A C 1
ATOM 784 O O . VAL A 1 106 ? -12.376 2.443 41.233 1.00 41.84 133 VAL A O 1
ATOM 788 N N . GLN A 1 107 ? -10.177 2.435 40.739 1.00 41.79 134 GLN A N 1
ATOM 789 C CA . GLN A 1 107 ? -10.260 1.291 39.835 1.00 42.24 134 GLN A CA 1
ATOM 790 C C . GLN A 1 107 ? -10.180 -0.022 40.611 1.00 41.76 134 GLN A C 1
ATOM 791 O O . GLN A 1 107 ? -9.285 -0.213 41.438 1.00 41.60 134 GLN A O 1
ATOM 797 N N . GLY A 1 108 ? -11.125 -0.918 40.337 1.00 44.94 135 GLY A N 1
ATOM 798 C CA . GLY A 1 108 ? -11.138 -2.249 40.938 1.00 47.84 135 GLY A CA 1
ATOM 799 C C . GLY A 1 108 ? -10.613 -3.291 39.971 1.00 48.83 135 GLY A C 1
ATOM 800 O O . GLY A 1 108 ? -10.977 -3.292 38.792 1.00 51.63 135 GLY A O 1
ATOM 801 N N . ARG A 1 109 ? -9.758 -4.181 40.470 1.00 46.99 136 ARG A N 1
ATOM 802 C CA . ARG A 1 109 ? -9.106 -5.178 39.624 1.00 44.63 136 ARG A CA 1
ATOM 803 C C . ARG A 1 109 ? -9.267 -6.603 40.152 1.00 43.08 136 ARG A C 1
ATOM 804 O O . ARG A 1 109 ? -9.058 -6.869 41.338 1.00 48.95 136 ARG A O 1
ATOM 812 N N . ASN A 1 110 ? -9.645 -7.508 39.251 1.00 34.32 137 ASN A N 1
ATOM 813 C CA . ASN A 1 110 ? -9.731 -8.936 39.540 1.00 31.26 137 ASN A CA 1
ATOM 814 C C . ASN A 1 110 ? -8.508 -9.650 38.971 1.00 31.02 137 ASN A C 1
ATOM 815 O O . ASN A 1 110 ? -8.205 -9.525 37.782 1.00 32.65 137 ASN A O 1
ATOM 820 N N . LEU A 1 111 ? -7.808 -10.393 39.826 1.00 35.33 138 LEU A N 1
ATOM 821 C CA . LEU A 1 111 ? -6.569 -11.068 39.433 1.00 39.91 138 LEU A CA 1
ATOM 822 C C . LEU A 1 111 ? -6.595 -12.576 39.701 1.00 42.66 138 LEU A C 1
ATOM 823 O O . LEU A 1 111 ? -5.545 -13.200 39.888 1.00 43.39 138 LEU A O 1
ATOM 828 N N . THR A 1 112 ? -7.794 -13.155 39.712 1.00 48.93 139 THR A N 1
ATOM 829 C CA . THR A 1 112 ? -7.957 -14.594 39.913 1.00 58.15 139 THR A CA 1
ATOM 830 C C . THR A 1 112 ? -7.545 -15.347 38.647 1.00 58.61 139 THR A C 1
ATOM 831 O O . THR A 1 112 ? -8.247 -15.311 37.633 1.00 59.35 139 THR A O 1
ATOM 835 N N . GLN A 1 113 ? -6.398 -16.018 38.718 1.00 63.08 140 GLN A N 1
ATOM 836 C CA . GLN A 1 113 ? -5.857 -16.767 37.585 1.00 66.51 140 GLN A CA 1
ATOM 837 C C . GLN A 1 113 ? -6.515 -18.122 37.411 1.00 68.76 140 GLN A C 1
ATOM 838 O O . GLN A 1 113 ? -5.846 -19.157 37.448 1.00 69.06 140 GLN A O 1
ATOM 839 N N . THR A 1 114 ? -7.832 -18.107 37.219 1.00 72.21 141 THR A N 1
ATOM 840 C CA . THR A 1 114 ? -8.623 -19.325 37.060 1.00 74.97 141 THR A CA 1
ATOM 841 C C . THR A 1 114 ? -9.648 -19.142 35.938 1.00 77.38 141 THR A C 1
ATOM 842 O O . THR A 1 114 ? -10.069 -18.019 35.648 1.00 70.97 141 THR A O 1
ATOM 846 N N . ASN A 1 115 ? -10.039 -20.252 35.316 1.00 91.23 142 ASN A N 1
ATOM 847 C CA . ASN A 1 115 ? -10.997 -20.251 34.209 1.00 100.73 142 ASN A CA 1
ATOM 848 C C . ASN A 1 115 ? -12.423 -19.926 34.660 1.00 102.53 142 ASN A C 1
ATOM 849 O O . ASN A 1 115 ? -12.703 -19.864 35.861 1.00 104.24 142 ASN A O 1
ATOM 854 N N . THR A 1 116 ? -13.309 -19.719 33.683 1.00 102.27 143 THR A N 1
ATOM 855 C CA . THR A 1 116 ? -14.749 -19.486 33.903 1.00 100.85 143 THR A CA 1
ATOM 856 C C . THR A 1 116 ? -15.052 -18.130 34.563 1.00 94.76 143 THR A C 1
ATOM 857 O O . THR A 1 116 ? -14.152 -17.459 35.076 1.00 95.64 143 THR A O 1
ATOM 861 N N . SER A 1 117 ? -16.324 -17.734 34.518 1.00 85.07 144 SER A N 1
ATOM 862 C CA . SER A 1 117 ? -16.817 -16.514 35.159 1.00 77.69 144 SER A CA 1
ATOM 863 C C . SER A 1 117 ? -16.497 -16.504 36.654 1.00 72.29 144 SER A C 1
ATOM 864 O O . SER A 1 117 ? -16.793 -17.467 37.366 1.00 69.00 144 SER A O 1
ATOM 867 N N . ASP A 1 118 ? -15.893 -15.412 37.118 1.00 68.76 145 ASP A N 1
ATOM 868 C CA . ASP A 1 118 ? -15.419 -15.321 38.498 1.00 64.92 145 ASP A CA 1
ATOM 869 C C . ASP A 1 118 ? -15.838 -14.031 39.200 1.00 60.79 145 ASP A C 1
ATOM 870 O O . ASP A 1 118 ? -15.820 -12.950 38.606 1.00 61.70 145 ASP A O 1
ATOM 875 N N . ASP A 1 119 ? -16.216 -14.167 40.470 1.00 54.15 146 ASP A N 1
ATOM 876 C CA . ASP A 1 119 ? -16.507 -13.032 41.342 1.00 50.73 146 ASP A CA 1
ATOM 877 C C . ASP A 1 119 ? -15.561 -13.039 42.538 1.00 48.69 146 ASP A C 1
ATOM 878 O O . ASP A 1 119 ? -15.340 -14.083 43.157 1.00 50.10 146 ASP A O 1
ATOM 883 N N . LYS A 1 120 ? -15.005 -11.872 42.856 1.00 48.12 147 LYS A N 1
ATOM 884 C CA . LYS A 1 120 ? -14.094 -11.734 43.989 1.00 50.93 147 LYS A CA 1
ATOM 885 C C . LYS A 1 120 ? -14.314 -10.406 44.711 1.00 49.19 147 LYS A C 1
ATOM 886 O O . LYS A 1 120 ? -14.402 -9.350 44.078 1.00 49.92 147 LYS A O 1
ATOM 892 N N . VAL A 1 121 ? -14.399 -10.473 46.037 1.00 49.68 148 VAL A N 1
ATOM 893 C CA . VAL A 1 121 ? -14.726 -9.309 46.866 1.00 48.55 148 VAL A CA 1
ATOM 894 C C . VAL A 1 121 ? -13.497 -8.552 47.378 1.00 50.98 148 VAL A C 1
ATOM 895 O O . VAL A 1 121 ? -12.444 -9.146 47.624 1.00 54.96 148 VAL A O 1
ATOM 899 N N . ALA A 1 122 ? -13.652 -7.239 47.532 1.00 48.72 149 ALA A N 1
ATOM 900 C CA . ALA A 1 122 ? -12.600 -6.367 48.047 1.00 46.16 149 ALA A CA 1
ATOM 901 C C . ALA A 1 122 ? -13.166 -5.430 49.109 1.00 44.26 149 ALA A C 1
ATOM 902 O O . ALA A 1 122 ? -14.150 -4.728 48.868 1.00 43.45 149 ALA A O 1
ATOM 904 N N . THR A 1 123 ? -12.537 -5.424 50.282 1.00 41.51 150 THR A N 1
ATOM 905 C CA . THR A 1 123 ? -13.028 -4.648 51.420 1.00 41.63 150 THR A CA 1
ATOM 906 C C . THR A 1 123 ? -12.205 -3.380 51.658 1.00 38.15 150 THR A C 1
ATOM 907 O O . THR A 1 123 ? -11.060 -3.444 52.113 1.00 38.92 150 THR A O 1
ATOM 911 N N . ILE A 1 124 ? -12.803 -2.232 51.343 1.00 35.40 151 ILE A N 1
ATOM 912 C CA . ILE A 1 124 ? -12.180 -0.930 51.582 1.00 35.07 151 ILE A CA 1
ATOM 913 C C . ILE A 1 124 ? -12.430 -0.503 53.029 1.00 38.20 151 ILE A C 1
ATOM 914 O O . ILE A 1 124 ? -13.567 -0.535 53.508 1.00 41.53 151 ILE A O 1
ATOM 919 N N . THR A 1 125 ? -11.358 -0.116 53.718 1.00 40.71 152 THR A N 1
ATOM 920 C CA . THR A 1 125 ? -11.420 0.240 55.136 1.00 39.26 152 THR A CA 1
ATOM 921 C C . THR A 1 125 ? -11.028 1.693 55.396 1.00 42.13 152 THR A C 1
ATOM 922 O O . THR A 1 125 ? -10.097 2.216 54.781 1.00 45.56 152 THR A O 1
ATOM 926 N N . SER A 1 126 ? -11.753 2.334 56.311 1.00 38.65 153 SER A N 1
ATOM 927 C CA . SER A 1 126 ? -11.431 3.683 56.775 1.00 34.52 153 SER A CA 1
ATOM 928 C C . SER A 1 126 ? -11.937 3.867 58.203 1.00 41.69 153 SER A C 1
ATOM 929 O O . SER A 1 126 ? -13.120 4.138 58.426 1.00 45.09 153 SER A O 1
ATOM 932 N N . GLY A 1 127 ? -11.032 3.703 59.164 1.00 46.84 154 GLY A N 1
ATOM 933 C CA . GLY A 1 127 ? -11.369 3.813 60.581 1.00 56.53 154 GLY A CA 1
ATOM 934 C C . GLY A 1 127 ? -12.158 2.620 61.084 1.00 58.62 154 GLY A C 1
ATOM 935 O O . GLY A 1 127 ? -11.748 1.472 60.898 1.00 57.48 154 GLY A O 1
ATOM 936 N N . ASN A 1 128 ? -13.292 2.898 61.722 1.00 67.88 155 ASN A N 1
ATOM 937 C CA . ASN A 1 128 ? -14.175 1.852 62.236 1.00 72.98 155 ASN A CA 1
ATOM 938 C C . ASN A 1 128 ? -15.024 1.212 61.139 1.00 74.82 155 ASN A C 1
ATOM 939 O O . ASN A 1 128 ? -15.306 0.013 61.183 1.00 73.41 155 ASN A O 1
ATOM 944 N N . LYS A 1 129 ? -15.423 2.022 60.160 1.00 75.58 156 LYS A N 1
ATOM 945 C CA . LYS A 1 129 ? -16.292 1.572 59.073 1.00 74.92 156 LYS A CA 1
ATOM 946 C C . LYS A 1 129 ? -15.523 0.864 57.959 1.00 74.14 156 LYS A C 1
ATOM 947 O O . LYS A 1 129 ? -14.424 1.281 57.585 1.00 77.10 156 LYS A O 1
ATOM 953 N N . SER A 1 130 ?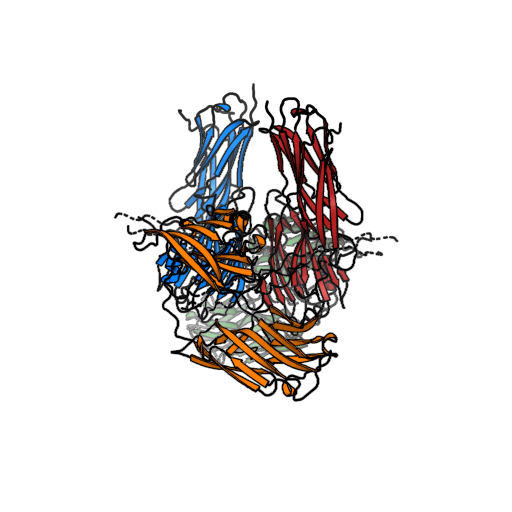 -16.117 -0.208 57.440 1.00 70.03 157 SER A N 1
ATOM 954 C CA . SER A 1 130 ? -15.539 -0.985 56.345 1.00 68.36 157 SER A CA 1
ATOM 955 C C . SER A 1 130 ? -16.628 -1.416 55.365 1.00 66.71 157 SER A C 1
ATOM 956 O O . SER A 1 130 ? -17.713 -1.835 55.778 1.00 65.39 157 SER A O 1
ATOM 959 N N . THR A 1 131 ? -16.332 -1.313 54.072 1.00 65.06 158 THR A N 1
ATOM 960 C CA . THR A 1 131 ? -17.305 -1.630 53.022 1.00 61.69 158 THR A CA 1
ATOM 961 C C . THR A 1 131 ? -16.798 -2.691 52.038 1.00 61.39 158 THR A C 1
ATOM 962 O O . THR A 1 131 ? -15.618 -2.709 51.683 1.00 58.68 158 THR A O 1
ATOM 966 N N . ASN A 1 132 ? -17.707 -3.562 51.606 1.00 62.71 159 ASN A N 1
ATOM 967 C CA . ASN A 1 132 ? -17.386 -4.649 50.678 1.00 64.02 159 ASN A CA 1
ATOM 968 C C . ASN A 1 132 ? -17.754 -4.327 49.229 1.00 59.93 159 ASN A C 1
ATOM 969 O O . ASN A 1 132 ? -18.868 -3.882 48.945 1.00 58.71 159 ASN A O 1
ATOM 974 N N . VAL A 1 133 ? -16.802 -4.554 48.324 1.00 56.45 160 VAL A N 1
ATOM 975 C CA . VAL A 1 133 ? -16.973 -4.264 46.898 1.00 52.48 160 VAL A CA 1
ATOM 976 C C . VAL A 1 133 ? -16.700 -5.517 46.064 1.00 56.71 160 VAL A C 1
ATOM 977 O O . VAL A 1 133 ? -15.671 -6.170 46.236 1.00 60.50 160 VAL A O 1
ATOM 981 N N . THR A 1 134 ? -17.623 -5.839 45.161 1.00 58.89 161 THR A N 1
ATOM 982 C CA . THR A 1 134 ? -17.503 -7.023 44.309 1.00 59.26 161 THR A CA 1
ATOM 983 C C . THR A 1 134 ? -16.935 -6.666 42.934 1.00 56.50 161 THR A C 1
ATOM 984 O O . THR A 1 134 ? -17.423 -5.749 42.269 1.00 58.59 161 THR A O 1
ATOM 988 N N . VAL A 1 135 ? -15.898 -7.395 42.525 1.00 51.58 162 VAL A N 1
ATOM 989 C CA . VAL A 1 135 ? -15.285 -7.223 41.207 1.00 51.98 162 VAL A CA 1
ATOM 990 C C . VAL A 1 135 ? -15.472 -8.501 40.386 1.00 49.91 162 VAL A C 1
ATOM 991 O O . VAL A 1 135 ? -15.082 -9.589 40.819 1.00 44.87 162 VAL A O 1
ATOM 995 N N . HIS A 1 136 ? -16.074 -8.359 39.207 1.00 61.14 163 HIS A N 1
ATOM 996 C CA . HIS A 1 136 ? -16.380 -9.501 38.346 1.00 67.37 163 HIS A CA 1
ATOM 997 C C . HIS A 1 136 ? -15.410 -9.623 37.175 1.00 70.20 163 HIS A C 1
ATOM 998 O O . HIS A 1 136 ? -15.108 -8.638 36.498 1.00 70.79 163 HIS A O 1
ATOM 1005 N N . LYS A 1 137 ? -14.931 -10.844 36.948 1.00 49.84 164 LYS A N 1
ATOM 1006 C CA . LYS A 1 137 ? -14.107 -11.156 35.786 1.00 44.31 164 LYS A CA 1
ATOM 1007 C C . LYS A 1 137 ? -14.836 -12.179 34.916 1.00 44.28 164 LYS A C 1
ATOM 1008 O O . LYS A 1 137 ? -14.848 -13.376 35.220 1.00 38.74 164 LYS A O 1
ATOM 1014 N N . SER A 1 138 ? -15.454 -11.689 33.844 1.00 48.97 165 SER A N 1
ATOM 1015 C CA . SER A 1 138 ? -16.212 -12.531 32.920 1.00 54.49 165 SER A CA 1
ATOM 1016 C C . SER A 1 138 ? -15.291 -13.441 32.111 1.00 55.82 165 SER A C 1
ATOM 1017 O O . SER A 1 138 ? -14.108 -13.137 31.930 1.00 54.96 165 SER A O 1
ATOM 1020 N N . GLU A 1 139 ? -15.843 -14.556 31.634 1.00 62.93 166 GLU A N 1
ATOM 1021 C CA . GLU A 1 139 ? -15.088 -15.547 30.867 1.00 69.58 166 GLU A CA 1
ATOM 1022 C C . GLU A 1 139 ? -14.498 -14.935 29.597 1.00 67.59 166 GLU A C 1
ATOM 1023 O O . GLU A 1 139 ? -15.166 -14.169 28.899 1.00 66.97 166 GLU A O 1
ATOM 1029 N N . ALA A 1 140 ? -13.242 -15.280 29.317 1.00 66.10 167 ALA A N 1
ATOM 1030 C CA . ALA A 1 140 ? -12.495 -14.714 28.193 1.00 67.95 167 ALA A CA 1
ATOM 1031 C C . ALA A 1 140 ? -13.107 -15.075 26.842 1.00 67.07 167 ALA A C 1
ATOM 1032 O O . ALA A 1 140 ? -13.450 -16.234 26.593 1.00 68.32 167 ALA A O 1
ATOM 1034 N N . GLY A 1 141 ? -13.240 -14.071 25.978 1.00 66.44 168 GLY A N 1
ATOM 1035 C CA . GLY A 1 141 ? -13.782 -14.263 24.636 1.00 67.46 168 GLY A CA 1
ATOM 1036 C C . GLY A 1 141 ? -12.782 -14.897 23.687 1.00 68.46 168 GLY A C 1
ATOM 1037 O O . GLY A 1 141 ? -11.588 -14.977 23.989 1.00 70.06 168 GLY A O 1
ATOM 1038 N N . THR A 1 142 ? -13.277 -15.348 22.536 1.00 69.14 169 THR A N 1
ATOM 1039 C CA . THR A 1 142 ? -12.440 -15.977 21.515 1.00 69.83 169 THR A CA 1
ATOM 1040 C C . THR A 1 142 ? -11.558 -14.935 20.828 1.00 71.12 169 THR A C 1
ATOM 1041 O O . THR A 1 142 ? -12.053 -13.925 20.321 1.00 73.34 169 THR A O 1
ATOM 1045 N N . SER A 1 143 ? -10.252 -15.191 20.827 1.00 71.48 170 SER A N 1
ATOM 1046 C CA . SER A 1 143 ? -9.272 -14.280 20.240 1.00 70.74 170 SER A CA 1
ATOM 1047 C C . SER A 1 143 ? -9.338 -14.294 18.713 1.00 70.91 170 SER A C 1
ATOM 1048 O O . SER A 1 143 ? -8.756 -15.166 18.062 1.00 74.22 170 SER A O 1
ATOM 1051 N N . SER A 1 144 ? -10.066 -13.327 18.155 1.00 67.52 171 SER A N 1
ATOM 1052 C CA . SER A 1 144 ? -10.245 -13.208 16.705 1.00 64.11 171 SER A CA 1
ATOM 1053 C C . SER A 1 144 ? -10.529 -11.766 16.267 1.00 56.53 171 SER A C 1
ATOM 1054 O O . SER A 1 144 ? -11.456 -11.510 15.492 1.00 59.08 171 SER A O 1
ATOM 1057 N N . VAL A 1 145 ? -9.726 -10.830 16.771 1.00 46.72 172 VAL A N 1
ATOM 1058 C CA . VAL A 1 145 ? -9.840 -9.419 16.398 1.00 35.07 172 VAL A CA 1
ATOM 1059 C C . VAL A 1 145 ? -8.515 -8.933 15.810 1.00 34.83 172 VAL A C 1
ATOM 1060 O O . VAL A 1 145 ? -7.473 -8.995 16.469 1.00 32.94 172 VAL A O 1
ATOM 1064 N N . PHE A 1 146 ? -8.566 -8.459 14.566 1.00 34.85 173 PHE A N 1
ATOM 1065 C CA . PHE A 1 146 ? -7.377 -7.995 13.850 1.00 34.81 173 PHE A CA 1
ATOM 1066 C C . PHE A 1 146 ? -6.897 -6.643 14.381 1.00 36.45 173 PHE A C 1
ATOM 1067 O O . PHE A 1 146 ? -5.856 -6.562 15.037 1.00 36.43 173 PHE A O 1
ATOM 1075 N N . TYR A 1 147 ? -7.664 -5.593 14.094 1.00 36.72 174 TYR A N 1
ATOM 1076 C CA . TYR A 1 147 ? -7.313 -4.234 14.499 1.00 35.06 174 TYR A CA 1
ATOM 1077 C C . TYR A 1 147 ? -8.410 -3.599 15.347 1.00 34.71 174 TYR A C 1
ATOM 1078 O O . TYR A 1 147 ? -9.596 -3.691 15.019 1.00 37.55 174 TYR A O 1
ATOM 1087 N N . TYR A 1 148 ? -7.994 -2.955 16.435 1.00 33.12 175 TYR A N 1
ATOM 1088 C CA . TYR A 1 148 ? -8.896 -2.198 17.301 1.00 32.56 175 TYR A CA 1
ATOM 1089 C C . TYR A 1 148 ? -8.128 -1.102 18.041 1.00 36.52 175 TYR A C 1
ATOM 1090 O O . TYR A 1 148 ? -6.901 -1.164 18.159 1.00 37.07 175 TYR A O 1
ATOM 1099 N N . LYS A 1 149 ? -8.857 -0.105 18.536 1.00 35.62 176 LYS A N 1
ATOM 1100 C CA . LYS A 1 149 ? -8.255 1.002 19.272 1.00 36.14 176 LYS A CA 1
ATOM 1101 C C . LYS A 1 149 ? -8.699 1.006 20.733 1.00 41.52 176 LYS A C 1
ATOM 1102 O O . LYS A 1 149 ? -9.869 0.765 21.038 1.00 49.54 176 LYS A O 1
ATOM 1108 N N . THR A 1 150 ? -7.752 1.284 21.626 1.00 39.53 177 THR A N 1
ATOM 1109 C CA . THR A 1 150 ? -8.017 1.316 23.062 1.00 38.25 177 THR A CA 1
ATOM 1110 C C . THR A 1 150 ? -7.261 2.442 23.762 1.00 40.87 177 THR A C 1
ATOM 1111 O O . THR A 1 150 ? -6.072 2.658 23.519 1.00 40.25 177 THR A O 1
ATOM 1115 N N . GLY A 1 151 ? -7.976 3.160 24.623 1.00 44.56 178 GLY A N 1
ATOM 1116 C CA . GLY A 1 151 ? -7.391 4.202 25.454 1.00 42.64 178 GLY A CA 1
ATOM 1117 C C . GLY A 1 151 ? -7.431 3.825 26.922 1.00 40.93 178 GLY A C 1
ATOM 1118 O O . GLY A 1 151 ? -8.416 3.254 27.399 1.00 46.20 178 GLY A O 1
ATOM 1119 N N . ASP A 1 152 ? -6.359 4.151 27.638 1.00 32.15 179 ASP A N 1
ATOM 1120 C CA . ASP A 1 152 ? -6.225 3.786 29.045 1.00 31.59 179 ASP A CA 1
ATOM 1121 C C . ASP A 1 152 ? -5.805 4.977 29.906 1.00 31.38 179 ASP A C 1
ATOM 1122 O O . ASP A 1 152 ? -5.169 5.916 29.423 1.00 30.93 179 ASP A O 1
ATOM 1127 N N . MET A 1 153 ? -6.180 4.927 31.182 1.00 33.58 180 MET A N 1
ATOM 1128 C CA . MET A 1 153 ? -5.773 5.927 32.159 1.00 36.25 180 MET A CA 1
ATOM 1129 C C . MET A 1 153 ? -5.227 5.206 33.388 1.00 37.54 180 MET A C 1
ATOM 1130 O O . MET A 1 153 ? -5.972 4.538 34.109 1.00 40.53 180 MET A O 1
ATOM 1135 N N . LEU A 1 154 ? -3.920 5.330 33.609 1.00 37.14 181 LEU A N 1
ATOM 1136 C CA . LEU A 1 154 ? -3.258 4.661 34.726 1.00 34.98 181 LEU A CA 1
ATOM 1137 C C . LEU A 1 154 ? -3.503 5.381 36.051 1.00 34.47 181 LEU A C 1
ATOM 1138 O O . LEU A 1 154 ? -3.486 6.612 36.098 1.00 35.57 181 LEU A O 1
ATOM 1143 N N . PRO A 1 155 ? -3.745 4.613 37.133 1.00 33.29 182 PRO A N 1
ATOM 1144 C CA . PRO A 1 155 ? -3.877 5.175 38.480 1.00 32.43 182 PRO A CA 1
ATOM 1145 C C . PRO A 1 155 ? -2.595 5.842 38.987 1.00 32.04 182 PRO A C 1
ATOM 1146 O O . PRO A 1 155 ? -2.633 6.562 39.986 1.00 27.88 182 PRO A O 1
ATOM 1150 N N . GLU A 1 156 ? -1.478 5.596 38.305 1.00 33.49 183 GLU A N 1
ATOM 1151 C CA . GLU A 1 156 ? -0.204 6.244 38.627 1.00 40.32 183 GLU A CA 1
ATOM 1152 C C . GLU A 1 156 ? 0.038 7.520 37.813 1.00 43.55 183 GLU A C 1
ATOM 1153 O O . GLU A 1 156 ? 0.963 8.281 38.108 1.00 45.63 183 GLU A O 1
ATOM 1159 N N . ASP A 1 157 ? -0.796 7.752 36.799 1.00 47.05 184 ASP A N 1
ATOM 1160 C CA . ASP A 1 157 ? -0.688 8.947 35.958 1.00 49.10 184 ASP A CA 1
ATOM 1161 C C . ASP A 1 157 ? -2.057 9.399 35.444 1.00 48.59 184 ASP A C 1
ATOM 1162 O O . ASP A 1 157 ? -2.596 8.826 34.492 1.00 52.78 184 ASP A O 1
ATOM 1167 N N . THR A 1 158 ? -2.607 10.431 36.079 1.00 44.38 185 THR A N 1
ATOM 1168 C CA . THR A 1 158 ? -3.908 10.984 35.692 1.00 37.27 185 THR A CA 1
ATOM 1169 C C . THR A 1 158 ? -3.770 12.267 34.863 1.00 38.97 185 THR A C 1
ATOM 1170 O O . THR A 1 158 ? -4.760 12.953 34.593 1.00 35.89 185 THR A O 1
ATOM 1174 N N . THR A 1 159 ? -2.540 12.579 34.461 1.00 43.49 186 THR A N 1
ATOM 1175 C CA . THR A 1 159 ? -2.258 13.760 33.641 1.00 46.96 186 THR A CA 1
ATOM 1176 C C . THR A 1 159 ? -2.189 13.406 32.156 1.00 46.56 186 THR A C 1
ATOM 1177 O O . THR A 1 159 ? -2.349 14.274 31.297 1.00 50.66 186 THR A O 1
ATOM 1181 N N . HIS A 1 160 ? -1.934 12.132 31.867 1.00 45.08 187 HIS A N 1
ATOM 1182 C CA . HIS A 1 160 ? -1.821 11.650 30.493 1.00 46.17 187 HIS A CA 1
ATOM 1183 C C . HIS A 1 160 ? -2.864 10.584 30.180 1.00 42.60 187 HIS A C 1
ATOM 1184 O O . HIS A 1 160 ? -3.287 9.835 31.064 1.00 43.29 187 HIS A O 1
ATOM 1191 N N . VAL A 1 161 ? -3.273 10.526 28.915 1.00 38.23 188 VAL A N 1
ATOM 1192 C CA . VAL A 1 161 ? -4.181 9.487 28.439 1.00 35.50 188 VAL A CA 1
ATOM 1193 C C . VAL A 1 161 ? -3.435 8.569 27.473 1.00 36.25 188 VAL A C 1
ATOM 1194 O O . VAL A 1 161 ? -2.949 9.013 26.430 1.00 38.77 188 VAL A O 1
ATOM 1198 N N . ARG A 1 162 ? -3.338 7.294 27.841 1.00 35.68 189 ARG A N 1
ATOM 1199 C CA . ARG A 1 162 ? -2.707 6.280 27.000 1.00 33.99 189 ARG A CA 1
ATOM 1200 C C . ARG A 1 162 ? -3.578 5.952 25.795 1.00 33.72 189 ARG A C 1
ATOM 1201 O O . ARG A 1 162 ? -4.797 5.836 25.915 1.00 40.80 189 ARG A O 1
ATOM 1209 N N . TRP A 1 163 ? -2.941 5.817 24.634 1.00 24.58 190 TRP A N 1
ATOM 1210 C CA . TRP A 1 163 ? -3.630 5.430 23.406 1.00 21.42 190 TRP A CA 1
ATOM 1211 C C . TRP A 1 163 ? -2.905 4.268 22.743 1.00 23.56 190 TRP A C 1
ATOM 1212 O O . TRP A 1 163 ? -1.677 4.272 22.641 1.00 18.72 190 TRP A O 1
ATOM 1223 N N . PHE A 1 164 ? -3.670 3.279 22.292 1.00 27.91 191 PHE A N 1
ATOM 1224 C CA . PHE A 1 164 ? -3.100 2.064 21.719 1.00 32.47 191 PHE A CA 1
ATOM 1225 C C . PHE A 1 164 ? -3.641 1.767 20.324 1.00 34.45 191 PHE A C 1
ATOM 1226 O O . PHE A 1 164 ? -4.856 1.717 20.112 1.00 35.98 191 PHE A O 1
ATOM 1234 N N . LEU A 1 165 ? -2.723 1.578 19.380 1.00 34.88 192 LEU A N 1
ATOM 1235 C CA . LEU A 1 165 ? -3.067 1.207 18.011 1.00 34.80 192 LEU A CA 1
ATOM 1236 C C . LEU A 1 165 ? -2.670 -0.248 17.762 1.00 34.61 192 LEU A C 1
ATOM 1237 O O . LEU A 1 165 ? -1.658 -0.530 17.114 1.00 35.57 192 LEU A O 1
ATOM 1242 N N . ASN A 1 166 ? -3.476 -1.163 18.294 1.00 33.72 193 ASN A N 1
ATOM 1243 C CA . ASN A 1 166 ? -3.208 -2.597 18.201 1.00 35.49 193 ASN A CA 1
ATOM 1244 C C . ASN A 1 166 ? -3.511 -3.163 16.815 1.00 35.39 193 ASN A C 1
ATOM 1245 O O . ASN A 1 166 ? -4.672 -3.270 16.413 1.00 35.22 193 ASN A O 1
ATOM 1250 N N . ILE A 1 167 ? -2.450 -3.523 16.097 1.00 32.84 194 ILE A N 1
ATOM 1251 C CA . ILE A 1 167 ? -2.545 -3.993 14.716 1.00 30.80 194 ILE A CA 1
ATOM 1252 C C . ILE A 1 167 ? -2.192 -5.478 14.621 1.00 33.13 194 ILE A C 1
ATOM 1253 O O . ILE A 1 167 ? -1.171 -5.912 15.161 1.00 32.05 194 ILE A O 1
ATOM 1258 N N . ASN A 1 168 ? -3.044 -6.239 13.931 1.00 39.23 195 ASN A N 1
ATOM 1259 C CA . ASN A 1 168 ? -2.846 -7.677 13.694 1.00 44.21 195 ASN A CA 1
ATOM 1260 C C . ASN A 1 168 ? -2.552 -8.457 14.981 1.00 48.05 195 ASN A C 1
ATOM 1261 O O . ASN A 1 168 ? -1.480 -9.045 15.140 1.00 48.88 195 ASN A O 1
ATOM 1266 N N . ASN A 1 169 ? -3.524 -8.453 15.889 1.00 49.26 196 ASN A N 1
ATOM 1267 C CA . ASN A 1 169 ? -3.366 -9.041 17.222 1.00 49.04 196 ASN A CA 1
ATOM 1268 C C . ASN A 1 169 ? -3.244 -10.565 17.250 1.00 49.05 196 ASN A C 1
ATOM 1269 O O . ASN A 1 169 ? -2.670 -11.125 18.187 1.00 48.33 196 ASN A O 1
ATOM 1274 N N . GLU A 1 170 ? -3.779 -11.227 16.227 1.00 49.14 197 GLU A N 1
ATOM 1275 C CA . GLU A 1 170 ? -3.765 -12.691 16.156 1.00 47.67 197 GLU A CA 1
ATOM 1276 C C . GLU A 1 170 ? -2.672 -13.272 15.256 1.00 41.77 197 GLU A C 1
ATOM 1277 O O . GLU A 1 170 ? -2.793 -14.402 14.772 1.00 39.76 197 GLU A O 1
ATOM 1283 N N . LYS A 1 171 ? -1.604 -12.497 15.053 1.00 40.58 198 LYS A N 1
ATOM 1284 C CA . LYS A 1 171 ? -0.426 -12.912 14.271 1.00 43.20 198 LYS A CA 1
ATOM 1285 C C . LYS A 1 171 ? -0.791 -13.527 12.912 1.00 42.32 198 LYS A C 1
ATOM 1286 O O . LYS A 1 171 ? -0.091 -14.411 12.410 1.00 39.09 198 LYS A O 1
ATOM 1292 N N . SER A 1 172 ? -1.889 -13.054 12.327 1.00 43.07 199 SER A N 1
ATOM 1293 C CA . SER A 1 172 ? -2.406 -13.610 11.080 1.00 45.77 199 SER A CA 1
ATOM 1294 C C . SER A 1 172 ? -1.657 -13.072 9.865 1.00 41.39 199 SER A C 1
ATOM 1295 O O . SER A 1 172 ? -1.087 -11.979 9.911 1.00 37.20 199 SER A O 1
ATOM 1298 N N . TYR A 1 173 ? -1.660 -13.853 8.785 1.00 42.00 200 TYR A N 1
ATOM 1299 C CA . TYR A 1 173 ? -1.059 -13.439 7.521 1.00 44.77 200 TYR A CA 1
ATOM 1300 C C . TYR A 1 173 ? -1.887 -12.315 6.905 1.00 44.72 200 TYR A C 1
ATOM 1301 O O . TYR A 1 173 ? -3.089 -12.468 6.679 1.00 47.77 200 TYR A O 1
ATOM 1310 N N . VAL A 1 174 ? -1.234 -11.184 6.651 1.00 41.06 201 VAL A N 1
ATOM 1311 C CA . VAL A 1 174 ? -1.909 -9.995 6.134 1.00 38.20 201 VAL A CA 1
ATOM 1312 C C . VAL A 1 174 ? -1.716 -9.893 4.620 1.00 40.37 201 VAL A C 1
ATOM 1313 O O . VAL A 1 174 ? -0.585 -9.840 4.129 1.00 42.39 201 VAL A O 1
ATOM 1317 N N . SER A 1 175 ? -2.832 -9.873 3.895 1.00 46.72 202 SER A N 1
ATOM 1318 C CA . SER A 1 175 ? -2.829 -9.892 2.431 1.00 52.31 202 SER A CA 1
ATOM 1319 C C . SER A 1 175 ? -2.581 -8.519 1.801 1.00 49.17 202 SER A C 1
ATOM 1320 O O . SER A 1 175 ? -2.168 -8.432 0.642 1.00 46.95 202 SER A O 1
ATOM 1323 N N . LYS A 1 176 ? -2.841 -7.457 2.560 1.00 48.33 203 LYS A N 1
ATOM 1324 C CA . LYS A 1 176 ? -2.632 -6.087 2.085 1.00 51.80 203 LYS A CA 1
ATOM 1325 C C . LYS A 1 176 ? -1.848 -5.238 3.084 1.00 51.30 203 LYS A C 1
ATOM 1326 O O . LYS A 1 176 ? -1.680 -5.623 4.242 1.00 48.88 203 LYS A O 1
ATOM 1332 N N . ASP A 1 177 ? -1.365 -4.086 2.622 1.00 50.58 204 ASP A N 1
ATOM 1333 C CA . ASP A 1 177 ? -0.639 -3.141 3.470 1.00 52.40 204 ASP A CA 1
ATOM 1334 C C . ASP A 1 177 ? -1.565 -2.508 4.503 1.00 48.28 204 ASP A C 1
ATOM 1335 O O . ASP A 1 177 ? -2.724 -2.205 4.206 1.00 51.70 204 ASP A O 1
ATOM 1340 N N . ILE A 1 178 ? -1.045 -2.309 5.711 1.00 38.28 205 ILE A N 1
ATOM 1341 C CA . ILE A 1 178 ? -1.847 -1.797 6.821 1.00 28.55 205 ILE A CA 1
ATOM 1342 C C . ILE A 1 178 ? -1.639 -0.295 7.014 1.00 25.95 205 ILE A C 1
ATOM 1343 O O . ILE A 1 178 ? -0.603 0.141 7.521 1.00 23.43 205 ILE A O 1
ATOM 1348 N N . THR A 1 179 ? -2.635 0.485 6.600 1.00 29.14 206 THR A N 1
ATOM 1349 C CA . THR A 1 179 ? -2.597 1.939 6.728 1.00 31.43 206 THR A CA 1
ATOM 1350 C C . THR A 1 179 ? -3.626 2.406 7.754 1.00 32.31 206 THR A C 1
ATOM 1351 O O . THR A 1 179 ? -4.811 2.078 7.649 1.00 28.95 206 THR A O 1
ATOM 1355 N N . ILE A 1 180 ? -3.163 3.159 8.748 1.00 35.11 207 ILE A N 1
ATOM 1356 C CA . ILE A 1 180 ? -4.045 3.719 9.775 1.00 37.93 207 ILE A CA 1
ATOM 1357 C C . ILE A 1 180 ? -3.811 5.213 9.998 1.00 37.66 207 ILE A C 1
ATOM 1358 O O . ILE A 1 180 ? -2.699 5.644 10.314 1.00 36.04 207 ILE A O 1
ATOM 1363 N N . LYS A 1 181 ? -4.872 5.995 9.813 1.00 35.99 208 LYS A N 1
ATOM 1364 C CA . LYS A 1 181 ? -4.849 7.429 10.090 1.00 36.51 208 LYS A CA 1
ATOM 1365 C C . LYS A 1 181 ? -5.464 7.687 11.460 1.00 32.77 208 LYS A C 1
ATOM 1366 O O . LYS A 1 181 ? -6.416 7.011 11.853 1.00 33.65 208 LYS A O 1
ATOM 1372 N N . ASP A 1 182 ? -4.918 8.663 12.180 1.00 25.80 209 ASP A N 1
ATOM 1373 C CA . ASP A 1 182 ? -5.352 8.948 13.545 1.00 25.02 209 ASP A CA 1
ATOM 1374 C C . ASP A 1 182 ? -5.493 10.449 13.790 1.00 29.39 209 ASP A C 1
ATOM 1375 O O . ASP A 1 182 ? -4.563 11.215 13.540 1.00 28.41 209 ASP A O 1
ATOM 1380 N N . GLN A 1 183 ? -6.665 10.854 14.273 1.00 39.72 210 GLN A N 1
ATOM 1381 C CA . GLN A 1 183 ? -6.934 12.253 14.607 1.00 46.96 210 GLN A CA 1
ATOM 1382 C C . GLN A 1 183 ? -7.308 12.381 16.081 1.00 45.90 210 GLN A C 1
ATOM 1383 O O . GLN A 1 183 ? -8.397 11.972 16.492 1.00 48.52 210 GLN A O 1
ATOM 1389 N N . ILE A 1 184 ? -6.397 12.944 16.871 1.00 44.53 211 ILE A N 1
ATOM 1390 C CA . ILE A 1 184 ? -6.621 13.127 18.305 1.00 41.80 211 ILE A CA 1
ATOM 1391 C C . ILE A 1 184 ? -7.459 14.382 18.548 1.00 42.32 211 ILE A C 1
ATOM 1392 O O . ILE A 1 184 ? -7.105 15.474 18.095 1.00 43.68 211 ILE A O 1
ATOM 1397 N N . GLN A 1 185 ? -8.570 14.211 19.260 1.00 42.58 212 GLN A N 1
ATOM 1398 C CA . GLN A 1 185 ? -9.499 15.307 19.545 1.00 46.59 212 GLN A CA 1
ATOM 1399 C C . GLN A 1 185 ? -8.992 16.267 20.623 1.00 48.25 212 GLN A C 1
ATOM 1400 O O . GLN A 1 185 ? -7.974 16.011 21.270 1.00 50.97 212 GLN A O 1
ATOM 1406 N N . GLY A 1 186 ? -9.716 17.372 20.801 1.00 51.14 213 GLY A N 1
ATOM 1407 C CA . GLY A 1 186 ? -9.335 18.432 21.733 1.00 51.77 213 GLY A CA 1
ATOM 1408 C C . GLY A 1 186 ? -9.388 18.046 23.200 1.00 50.83 213 GLY A C 1
ATOM 1409 O O . GLY A 1 186 ? -9.997 17.039 23.570 1.00 54.36 213 GLY A O 1
ATOM 1410 N N . GLY A 1 187 ? -8.744 18.861 24.033 1.00 45.91 214 GLY A N 1
ATOM 1411 C CA . GLY A 1 187 ? -8.656 18.609 25.469 1.00 40.68 214 GLY A CA 1
ATOM 1412 C C . GLY A 1 187 ? -7.350 17.949 25.874 1.00 39.00 214 GLY A C 1
ATOM 1413 O O . GLY A 1 187 ? -7.044 17.838 27.063 1.00 39.68 214 GLY A O 1
ATOM 1414 N N . GLN A 1 188 ? -6.580 17.516 24.877 1.00 37.22 215 GLN A N 1
ATOM 1415 C CA . GLN A 1 188 ? -5.313 16.817 25.100 1.00 36.79 215 GLN A CA 1
ATOM 1416 C C . GLN A 1 188 ? -4.258 17.204 24.058 1.00 39.76 215 GLN A C 1
ATOM 1417 O O . GLN A 1 188 ? -4.583 17.796 23.025 1.00 41.60 215 GLN A O 1
ATOM 1423 N N . GLN A 1 189 ? -2.999 16.866 24.339 1.00 44.29 216 GLN A N 1
ATOM 1424 C CA . GLN A 1 189 ? -1.882 17.202 23.454 1.00 44.80 216 GLN A CA 1
ATOM 1425 C C . GLN A 1 189 ? -0.915 16.028 23.294 1.00 41.61 216 GLN A C 1
ATOM 1426 O O . GLN A 1 189 ? -0.467 15.442 24.281 1.00 42.12 216 GLN A O 1
ATOM 1432 N N . LEU A 1 190 ? -0.594 15.707 22.042 1.00 35.90 217 LEU A N 1
ATOM 1433 C CA . LEU A 1 190 ? 0.287 14.588 21.699 1.00 31.31 217 LEU A CA 1
ATOM 1434 C C . LEU A 1 190 ? 1.725 14.792 22.181 1.00 34.81 217 LEU A C 1
ATOM 1435 O O . LEU A 1 190 ? 2.288 15.881 22.045 1.00 36.46 217 LEU A O 1
ATOM 1440 N N . ASP A 1 191 ? 2.302 13.732 22.743 1.00 39.69 218 ASP A N 1
ATOM 1441 C CA . ASP A 1 191 ? 3.687 13.738 23.203 1.00 44.80 218 ASP A CA 1
ATOM 1442 C C . ASP A 1 191 ? 4.502 12.722 22.402 1.00 50.97 218 ASP A C 1
ATOM 1443 O O . ASP A 1 191 ? 4.280 11.512 22.507 1.00 49.89 218 ASP A O 1
ATOM 1448 N N . LEU A 1 192 ? 5.436 13.228 21.598 1.00 61.53 219 LEU A N 1
ATOM 1449 C CA . LEU A 1 192 ? 6.272 12.393 20.728 1.00 65.49 219 LEU A CA 1
ATOM 1450 C C . LEU A 1 192 ? 7.275 11.540 21.509 1.00 61.58 219 LEU A C 1
ATOM 1451 O O . LEU A 1 192 ? 7.568 10.406 21.120 1.00 61.21 219 LEU A O 1
ATOM 1456 N N . SER A 1 193 ? 7.786 12.089 22.609 1.00 52.39 220 SER A N 1
ATOM 1457 C CA . SER A 1 193 ? 8.783 11.413 23.444 1.00 47.41 220 SER A CA 1
ATOM 1458 C C . SER A 1 193 ? 8.259 10.135 24.108 1.00 43.28 220 SER A C 1
ATOM 1459 O O . SER A 1 193 ? 9.039 9.341 24.641 1.00 37.11 220 SER A O 1
ATOM 1462 N N . THR A 1 194 ? 6.942 9.942 24.067 1.00 45.64 221 THR A N 1
ATOM 1463 C CA . THR A 1 194 ? 6.299 8.780 24.679 1.00 41.64 221 THR A CA 1
ATOM 1464 C C . THR A 1 194 ? 5.979 7.685 23.654 1.00 43.34 221 THR A C 1
ATOM 1465 O O . THR A 1 194 ? 5.741 6.532 24.026 1.00 50.06 221 THR A O 1
ATOM 1469 N N . LEU A 1 195 ? 5.983 8.050 22.372 1.00 37.67 222 LEU A N 1
ATOM 1470 C CA . LEU A 1 195 ? 5.635 7.130 21.284 1.00 34.56 222 LEU A CA 1
ATOM 1471 C C . LEU A 1 195 ? 6.533 5.891 21.252 1.00 34.64 222 LEU A C 1
ATOM 1472 O O . LEU A 1 195 ? 7.754 5.998 21.115 1.00 36.27 222 LEU A O 1
ATOM 1477 N N . ASN A 1 196 ? 5.910 4.722 21.389 1.00 32.96 223 ASN A N 1
ATOM 1478 C CA . ASN A 1 196 ? 6.628 3.448 21.393 1.00 36.04 223 ASN A CA 1
ATOM 1479 C C . ASN A 1 196 ? 5.922 2.357 20.589 1.00 33.34 223 ASN A C 1
ATOM 1480 O O . ASN A 1 196 ? 4.692 2.269 20.592 1.00 31.14 223 ASN A O 1
ATOM 1485 N N . ILE A 1 197 ? 6.712 1.533 19.903 1.00 29.34 224 ILE A N 1
ATOM 1486 C CA . ILE A 1 197 ? 6.175 0.443 19.088 1.00 26.35 224 ILE A CA 1
ATOM 1487 C C . ILE A 1 197 ? 6.599 -0.907 19.664 1.00 27.61 224 ILE A C 1
ATOM 1488 O O . ILE A 1 197 ? 7.792 -1.169 19.840 1.00 29.87 224 ILE A O 1
ATOM 1493 N N . ASN A 1 198 ? 5.615 -1.752 19.960 1.00 29.34 225 ASN A N 1
ATOM 1494 C CA . ASN A 1 198 ? 5.875 -3.086 20.495 1.00 29.05 225 ASN A CA 1
ATOM 1495 C C . ASN A 1 198 ? 5.437 -4.184 19.528 1.00 27.75 225 ASN A C 1
ATOM 1496 O O . ASN A 1 198 ? 4.291 -4.641 19.561 1.00 28.62 225 ASN A O 1
ATOM 1501 N N . VAL A 1 199 ? 6.362 -4.592 18.663 1.00 23.85 226 VAL A N 1
ATOM 1502 C CA . VAL A 1 199 ? 6.119 -5.679 17.719 1.00 23.72 226 VAL A CA 1
ATOM 1503 C C . VAL A 1 199 ? 6.340 -7.012 18.431 1.00 26.02 226 VAL A C 1
ATOM 1504 O O . VAL A 1 199 ? 7.304 -7.168 19.184 1.00 20.43 226 VAL A O 1
ATOM 1508 N N . THR A 1 200 ? 5.432 -7.959 18.204 1.00 38.89 227 THR A N 1
ATOM 1509 C CA . THR A 1 200 ? 5.533 -9.289 18.801 1.00 45.31 227 THR A CA 1
ATOM 1510 C C . THR A 1 200 ? 5.206 -10.366 17.768 1.00 49.77 227 THR A C 1
ATOM 1511 O O . THR A 1 200 ? 4.161 -10.318 17.114 1.00 52.06 227 THR A O 1
ATOM 1515 N N . GLY A 1 201 ? 6.114 -11.329 17.626 1.00 50.47 228 GLY A N 1
ATOM 1516 C CA . GLY A 1 201 ? 5.961 -12.414 16.662 1.00 51.71 228 GLY A CA 1
ATOM 1517 C C . GLY A 1 201 ? 7.277 -12.781 16.006 1.00 50.67 228 GLY A C 1
ATOM 1518 O O . GLY A 1 201 ? 8.278 -13.001 16.690 1.00 53.54 228 GLY A O 1
ATOM 1519 N N . THR A 1 202 ? 7.271 -12.839 14.676 1.00 47.44 229 THR A N 1
ATOM 1520 C CA . THR A 1 202 ? 8.458 -13.195 13.895 1.00 49.69 229 THR A CA 1
ATOM 1521 C C . THR A 1 202 ? 9.521 -12.095 13.906 1.00 52.39 229 THR A C 1
ATOM 1522 O O . THR A 1 202 ? 10.718 -12.382 13.969 1.00 52.40 229 THR A O 1
ATOM 1526 N N . HIS A 1 203 ? 9.072 -10.843 13.844 1.00 58.40 230 HIS A N 1
ATOM 1527 C CA . HIS A 1 203 ? 9.964 -9.685 13.814 1.00 64.05 230 HIS A CA 1
ATOM 1528 C C . HIS A 1 203 ? 9.783 -8.832 15.074 1.00 66.08 230 HIS A C 1
ATOM 1529 O O . HIS A 1 203 ? 9.635 -7.609 14.999 1.00 69.47 230 HIS A O 1
ATOM 1536 N N . SER A 1 204 ? 9.811 -9.495 16.229 1.00 64.96 231 SER A N 1
ATOM 1537 C CA . SER A 1 204 ? 9.527 -8.861 17.517 1.00 62.57 231 SER A CA 1
ATOM 1538 C C . SER A 1 204 ? 10.646 -7.941 18.004 1.00 59.86 231 SER A C 1
ATOM 1539 O O . SER A 1 204 ? 11.821 -8.307 17.958 1.00 57.79 231 SER A O 1
ATOM 1542 N N . ASN A 1 205 ? 10.259 -6.750 18.464 1.00 57.77 232 ASN A N 1
ATOM 1543 C CA . ASN A 1 205 ? 11.181 -5.766 19.045 1.00 57.38 232 ASN A CA 1
ATOM 1544 C C . ASN A 1 205 ? 10.436 -4.563 19.626 1.00 54.78 232 ASN A C 1
ATOM 1545 O O . ASN A 1 205 ? 9.356 -4.203 19.150 1.00 55.08 232 ASN A O 1
ATOM 1550 N N . TYR A 1 206 ? 11.020 -3.951 20.654 1.00 50.68 233 TYR A N 1
ATOM 1551 C CA . TYR A 1 206 ? 10.448 -2.765 21.288 1.00 46.25 233 TYR A CA 1
ATOM 1552 C C . TYR A 1 206 ? 11.246 -1.508 20.938 1.00 45.08 233 TYR A C 1
ATOM 1553 O O . TYR A 1 206 ? 12.447 -1.425 21.212 1.00 46.26 233 TYR A O 1
ATOM 1562 N N . TYR A 1 207 ? 10.566 -0.539 20.329 1.00 41.64 234 TYR A N 1
ATOM 1563 C CA . TYR A 1 207 ? 11.187 0.713 19.899 1.00 44.09 234 TYR A CA 1
ATOM 1564 C C . TYR A 1 207 ? 10.621 1.881 20.702 1.00 44.89 234 TYR A C 1
ATOM 1565 O O . TYR A 1 207 ? 9.417 2.139 20.658 1.00 40.42 234 TYR A O 1
ATOM 1574 N N . SER A 1 208 ? 11.488 2.580 21.434 1.00 51.38 235 SER A N 1
ATOM 1575 C CA . SER A 1 208 ? 11.062 3.692 22.290 1.00 54.28 235 SER A CA 1
ATOM 1576 C C . SER A 1 208 ? 12.140 4.760 22.478 1.00 58.70 235 SER A C 1
ATOM 1577 O O . SER A 1 208 ? 13.333 4.453 22.519 1.00 59.01 235 SER A O 1
ATOM 1580 N N . GLY A 1 209 ? 11.701 6.013 22.593 1.00 64.86 236 GLY A N 1
ATOM 1581 C CA . GLY A 1 209 ? 12.583 7.136 22.913 1.00 72.22 236 GLY A CA 1
ATOM 1582 C C . GLY A 1 209 ? 13.371 7.698 21.745 1.00 76.00 236 GLY A C 1
ATOM 1583 O O . GLY A 1 209 ? 14.152 6.980 21.116 1.00 79.12 236 GLY A O 1
ATOM 1584 N N . GLN A 1 210 ? 13.162 8.988 21.472 1.00 78.18 237 GLN A N 1
ATOM 1585 C CA . GLN A 1 210 ? 13.878 9.746 20.429 1.00 81.48 237 GLN A CA 1
ATOM 1586 C C . GLN A 1 210 ? 13.919 9.091 19.044 1.00 74.75 237 GLN A C 1
ATOM 1587 O O . GLN A 1 210 ? 13.166 9.476 18.147 1.00 79.24 237 GLN A O 1
ATOM 1593 N N . SER A 1 211 ? 14.801 8.106 18.884 1.00 61.69 238 SER A N 1
ATOM 1594 C CA . SER A 1 211 ? 14.955 7.375 17.627 1.00 51.64 238 SER A CA 1
ATOM 1595 C C . SER A 1 211 ? 13.809 6.391 17.370 1.00 47.39 238 SER A C 1
ATOM 1596 O O . SER A 1 211 ? 13.788 5.715 16.341 1.00 48.31 238 SER A O 1
ATOM 1599 N N . ALA A 1 212 ? 12.858 6.336 18.304 1.00 42.89 239 ALA A N 1
ATOM 1600 C CA . ALA A 1 212 ? 11.716 5.410 18.267 1.00 41.26 239 ALA A CA 1
ATOM 1601 C C . ALA A 1 212 ? 11.078 5.224 16.888 1.00 39.89 239 ALA A C 1
ATOM 1602 O O . ALA A 1 212 ? 10.837 4.093 16.459 1.00 38.80 239 ALA A O 1
ATOM 1604 N N . ILE A 1 213 ? 10.807 6.336 16.207 1.00 39.57 240 ILE A N 1
ATOM 1605 C CA . ILE A 1 213 ? 10.181 6.319 14.884 1.00 39.89 240 ILE A CA 1
ATOM 1606 C C . ILE A 1 213 ? 11.155 5.795 13.826 1.00 37.47 240 ILE A C 1
ATOM 1607 O O . ILE A 1 213 ? 10.814 4.900 13.049 1.00 37.42 240 ILE A O 1
ATOM 1612 N N . THR A 1 214 ? 12.364 6.353 13.818 1.00 36.55 241 THR A N 1
ATOM 1613 C CA . THR A 1 214 ? 13.391 6.019 12.829 1.00 35.95 241 THR A CA 1
ATOM 1614 C C . THR A 1 214 ? 13.902 4.583 12.983 1.00 35.69 241 THR A C 1
ATOM 1615 O O . THR A 1 214 ? 14.223 3.927 11.990 1.00 32.21 241 THR A O 1
ATOM 1619 N N . ASP A 1 215 ? 13.969 4.105 14.226 1.00 38.97 242 ASP A N 1
ATOM 1620 C CA . ASP A 1 215 ? 14.372 2.727 14.517 1.00 43.65 242 ASP A CA 1
ATOM 1621 C C . ASP A 1 215 ? 13.381 1.712 13.951 1.00 46.65 242 ASP A C 1
ATOM 1622 O O . ASP A 1 215 ? 13.775 0.621 13.538 1.00 52.54 242 ASP A O 1
ATOM 1627 N N . PHE A 1 216 ? 12.101 2.079 13.937 1.00 44.79 243 PHE A N 1
ATOM 1628 C CA . PHE A 1 216 ? 11.048 1.232 13.380 1.00 40.84 243 PHE A CA 1
ATOM 1629 C C . PHE A 1 216 ? 11.026 1.289 11.852 1.00 43.46 243 PHE A C 1
ATOM 1630 O O . PHE A 1 216 ? 10.802 0.271 11.193 1.00 42.93 243 PHE A O 1
ATOM 1638 N N . GLU A 1 217 ? 11.257 2.480 11.301 1.00 47.94 244 GLU A N 1
ATOM 1639 C CA . GLU A 1 217 ? 11.257 2.693 9.852 1.00 54.00 244 GLU A CA 1
ATOM 1640 C C . GLU A 1 217 ? 12.463 2.046 9.167 1.00 59.24 244 GLU A C 1
ATOM 1641 O O . GLU A 1 217 ? 12.370 1.610 8.017 1.00 61.21 244 GLU A O 1
ATOM 1647 N N . LYS A 1 218 ? 13.587 1.991 9.880 1.00 63.57 245 LYS A N 1
ATOM 1648 C CA . LYS A 1 218 ? 14.814 1.376 9.372 1.00 63.22 245 LYS A CA 1
ATOM 1649 C C . LYS A 1 218 ? 14.766 -0.149 9.485 1.00 61.23 245 LYS A C 1
ATOM 1650 O O . LYS A 1 218 ? 15.146 -0.857 8.550 1.00 60.92 245 LYS A O 1
ATOM 1656 N N . ALA A 1 219 ? 14.300 -0.641 10.633 1.00 57.17 246 ALA A N 1
ATOM 1657 C CA . ALA A 1 219 ? 14.203 -2.080 10.898 1.00 54.84 246 ALA A CA 1
ATOM 1658 C C . ALA A 1 219 ? 13.138 -2.758 10.041 1.00 54.38 246 ALA A C 1
ATOM 1659 O O . ALA A 1 219 ? 13.270 -3.932 9.688 1.00 53.69 246 ALA A O 1
ATOM 1661 N N . PHE A 1 220 ? 12.081 -2.013 9.727 1.00 53.98 247 PHE A N 1
ATOM 1662 C CA . PHE A 1 220 ? 11.039 -2.471 8.816 1.00 52.10 247 PHE A CA 1
ATOM 1663 C C . PHE A 1 220 ? 11.070 -1.603 7.554 1.00 56.07 247 PHE A C 1
ATOM 1664 O O . PHE A 1 220 ? 10.379 -0.582 7.488 1.00 53.61 247 PHE A O 1
ATOM 1672 N N . PRO A 1 221 ? 11.887 -1.997 6.554 1.00 60.60 248 PRO A N 1
ATOM 1673 C CA . PRO A 1 221 ? 12.031 -1.225 5.316 1.00 60.35 248 PRO A CA 1
ATOM 1674 C C . PRO A 1 221 ? 10.707 -1.072 4.568 1.00 55.96 248 PRO A C 1
ATOM 1675 O O . PRO A 1 221 ? 10.150 -2.056 4.074 1.00 51.80 248 PRO A O 1
ATOM 1679 N N . GLY A 1 222 ? 10.213 0.162 4.502 1.00 54.55 249 GLY A N 1
ATOM 1680 C CA . GLY A 1 222 ? 8.936 0.458 3.859 1.00 52.71 249 GLY A CA 1
ATOM 1681 C C . GLY A 1 222 ? 7.919 1.075 4.802 1.00 52.70 249 GLY A C 1
ATOM 1682 O O . GLY A 1 222 ? 7.047 1.832 4.370 1.00 53.44 249 GLY A O 1
ATOM 1683 N N . SER A 1 223 ? 8.031 0.746 6.089 1.00 51.21 250 SER A N 1
ATOM 1684 C CA . SER A 1 223 ? 7.124 1.264 7.114 1.00 48.80 250 SER A CA 1
ATOM 1685 C C . SER A 1 223 ? 7.332 2.758 7.345 1.00 48.30 250 SER A C 1
ATOM 1686 O O . SER A 1 223 ? 8.454 3.258 7.243 1.00 48.12 250 SER A O 1
ATOM 1689 N N . LYS A 1 224 ? 6.245 3.461 7.654 1.00 48.34 251 LYS A N 1
ATOM 1690 C CA . LYS A 1 224 ? 6.291 4.908 7.839 1.00 49.09 251 LYS A CA 1
ATOM 1691 C C . LYS A 1 224 ? 5.322 5.381 8.921 1.00 42.47 251 LYS A C 1
ATOM 1692 O O . LYS A 1 224 ? 4.133 5.058 8.889 1.00 39.36 251 LYS A O 1
ATOM 1698 N N . ILE A 1 225 ? 5.850 6.141 9.878 1.00 37.43 252 ILE A N 1
ATOM 1699 C CA . ILE A 1 225 ? 5.039 6.791 10.906 1.00 33.92 252 ILE A CA 1
ATOM 1700 C C . ILE A 1 225 ? 5.139 8.304 10.716 1.00 40.37 252 ILE A C 1
ATOM 1701 O O . ILE A 1 225 ? 6.230 8.878 10.784 1.00 42.32 252 ILE A O 1
ATOM 1706 N N . THR A 1 226 ? 3.995 8.939 10.473 1.00 40.25 253 THR A N 1
ATOM 1707 C CA . THR A 1 226 ? 3.943 10.370 10.183 1.00 39.79 253 THR A CA 1
ATOM 1708 C C . THR A 1 226 ? 3.176 11.109 11.278 1.00 41.07 253 THR A C 1
ATOM 1709 O O . THR A 1 226 ? 2.038 10.757 11.592 1.00 40.03 253 THR A O 1
ATOM 1713 N N . VAL A 1 227 ? 3.807 12.132 11.852 1.00 44.63 254 VAL A N 1
ATOM 1714 C CA . VAL A 1 227 ? 3.238 12.865 12.987 1.00 48.53 254 VAL A CA 1
ATOM 1715 C C . VAL A 1 227 ? 3.071 14.359 12.691 1.00 49.16 254 VAL A C 1
ATOM 1716 O O . VAL A 1 227 ? 4.014 15.027 12.263 1.00 47.08 254 VAL A O 1
ATOM 1720 N N . ASP A 1 228 ? 1.858 14.863 12.912 1.00 54.19 255 ASP A N 1
ATOM 1721 C CA . ASP A 1 228 ? 1.582 16.296 12.878 1.00 58.54 255 ASP A CA 1
ATOM 1722 C C . ASP A 1 228 ? 1.350 16.753 14.316 1.00 59.75 255 ASP A C 1
ATOM 1723 O O . ASP A 1 228 ? 0.411 16.299 14.972 1.00 54.18 255 ASP A O 1
ATOM 1728 N N . ASN A 1 229 ? 2.215 17.643 14.801 1.00 67.04 256 ASN A N 1
ATOM 1729 C CA . ASN A 1 229 ? 2.224 18.028 16.215 1.00 73.06 256 ASN A CA 1
ATOM 1730 C C . ASN A 1 229 ? 1.053 18.916 16.645 1.00 72.15 256 ASN A C 1
ATOM 1731 O O . ASN A 1 229 ? 0.386 18.626 17.641 1.00 72.36 256 ASN A O 1
ATOM 1736 N N . THR A 1 230 ? 0.811 19.990 15.896 1.00 70.01 257 THR A N 1
ATOM 1737 C CA . THR A 1 230 ? -0.267 20.935 16.211 1.00 69.77 257 THR A CA 1
ATOM 1738 C C . THR A 1 230 ? -1.659 20.396 15.887 1.00 67.76 257 THR A C 1
ATOM 1739 O O . THR A 1 230 ? -2.610 20.634 16.633 1.00 66.64 257 THR A O 1
ATOM 1743 N N . LYS A 1 231 ? -1.769 19.672 14.775 1.00 66.53 258 LYS A N 1
ATOM 1744 C CA . LYS A 1 231 ? -3.043 19.105 14.337 1.00 65.00 258 LYS A CA 1
ATOM 1745 C C . LYS A 1 231 ? -3.368 17.803 15.075 1.00 58.07 258 LYS A C 1
ATOM 1746 O O . LYS A 1 231 ? -4.524 17.367 15.094 1.00 56.59 258 LYS A O 1
ATOM 1752 N N . ASN A 1 232 ? -2.345 17.203 15.686 1.00 49.86 259 ASN A N 1
ATOM 1753 C CA . ASN A 1 232 ? -2.456 15.917 16.389 1.00 48.22 259 ASN A CA 1
ATOM 1754 C C . ASN A 1 232 ? -2.905 14.789 15.456 1.00 40.74 259 ASN A C 1
ATOM 1755 O O . ASN A 1 232 ? -3.967 14.188 15.644 1.00 37.72 259 ASN A O 1
ATOM 1760 N N . THR A 1 233 ? -2.079 14.516 14.447 1.00 38.20 260 THR A N 1
ATOM 1761 C CA . THR A 1 233 ? -2.394 13.526 13.420 1.00 37.11 260 THR A CA 1
ATOM 1762 C C . THR A 1 233 ? -1.260 12.513 13.263 1.00 34.33 260 THR A C 1
ATOM 1763 O O . THR A 1 233 ? -0.114 12.888 13.003 1.00 36.42 260 THR A O 1
ATOM 1767 N N . ILE A 1 234 ? -1.588 11.233 13.429 1.00 29.22 261 ILE A N 1
ATOM 1768 C CA . ILE A 1 234 ? -0.610 10.152 13.289 1.00 29.57 261 ILE A CA 1
ATOM 1769 C C . ILE A 1 234 ? -1.034 9.163 12.199 1.00 29.37 261 ILE A C 1
ATOM 1770 O O . ILE A 1 234 ? -1.960 8.371 12.386 1.00 30.39 261 ILE A O 1
ATOM 1775 N N . ASP A 1 235 ? -0.349 9.225 11.059 1.00 31.63 262 ASP A N 1
ATOM 1776 C CA . ASP A 1 235 ? -0.617 8.324 9.939 1.00 36.20 262 ASP A CA 1
ATOM 1777 C C . ASP A 1 235 ? 0.473 7.260 9.829 1.00 34.24 262 ASP A C 1
ATOM 1778 O O . ASP A 1 235 ? 1.631 7.570 9.538 1.00 31.34 262 ASP A O 1
ATOM 1783 N N . VAL A 1 236 ? 0.091 6.007 10.071 1.00 32.01 263 VAL A N 1
ATOM 1784 C CA . VAL A 1 236 ? 1.034 4.887 10.062 1.00 29.13 263 VAL A CA 1
ATOM 1785 C C . VAL A 1 236 ? 0.717 3.904 8.934 1.00 33.81 263 VAL A C 1
ATOM 1786 O O . VAL A 1 236 ? -0.422 3.455 8.793 1.00 33.27 263 VAL A O 1
ATOM 1790 N N . THR A 1 237 ? 1.733 3.584 8.136 1.00 41.00 264 THR A N 1
ATOM 1791 C CA . THR A 1 237 ? 1.609 2.598 7.064 1.00 44.67 264 THR A CA 1
ATOM 1792 C C . THR A 1 237 ? 2.651 1.493 7.238 1.00 38.20 264 THR A C 1
ATOM 1793 O O . THR A 1 237 ? 3.853 1.763 7.285 1.00 40.79 264 THR A O 1
ATOM 1797 N N . ILE A 1 238 ? 2.177 0.253 7.342 1.00 30.47 265 ILE A N 1
ATOM 1798 C CA . ILE A 1 238 ? 3.046 -0.915 7.493 1.00 25.94 265 ILE A CA 1
ATOM 1799 C C . ILE A 1 238 ? 2.857 -1.861 6.301 1.00 27.51 265 ILE A C 1
ATOM 1800 O O . ILE A 1 238 ? 1.727 -2.259 6.004 1.00 25.07 265 ILE A O 1
ATOM 1805 N N . PRO A 1 239 ? 3.961 -2.211 5.607 1.00 32.45 266 PRO A N 1
ATOM 1806 C CA . PRO A 1 239 ? 3.910 -3.137 4.471 1.00 33.78 266 PRO A CA 1
ATOM 1807 C C . PRO A 1 239 ? 3.445 -4.535 4.877 1.00 33.18 266 PRO A C 1
ATOM 1808 O O . PRO A 1 239 ? 3.673 -4.958 6.013 1.00 23.56 266 PRO A O 1
ATOM 1812 N N . GLN A 1 240 ? 2.802 -5.237 3.946 1.00 45.34 267 GLN A N 1
ATOM 1813 C CA . GLN A 1 240 ? 2.262 -6.576 4.203 1.00 60.82 267 GLN A CA 1
ATOM 1814 C C . GLN A 1 240 ? 3.342 -7.650 4.365 1.00 62.16 267 GLN A C 1
ATOM 1815 O O . GLN A 1 240 ? 3.107 -8.679 5.002 1.00 62.93 267 GLN A O 1
ATOM 1821 N N . GLY A 1 241 ? 4.516 -7.403 3.786 1.00 65.78 268 GLY A N 1
ATOM 1822 C CA . GLY A 1 241 ? 5.652 -8.320 3.892 1.00 65.52 268 GLY A CA 1
ATOM 1823 C C . GLY A 1 241 ? 6.261 -8.362 5.282 1.00 62.98 268 GLY A C 1
ATOM 1824 O O . GLY A 1 241 ? 7.091 -9.225 5.580 1.00 66.19 268 GLY A O 1
ATOM 1825 N N . TYR A 1 242 ? 5.844 -7.424 6.129 1.00 59.84 269 TYR A N 1
ATOM 1826 C CA . TYR A 1 242 ? 6.300 -7.344 7.513 1.00 56.26 269 TYR A CA 1
ATOM 1827 C C . TYR A 1 242 ? 5.121 -7.379 8.482 1.00 51.48 269 TYR A C 1
ATOM 1828 O O . TYR A 1 242 ? 5.282 -7.717 9.657 1.00 52.18 269 TYR A O 1
ATOM 1837 N N . GLY A 1 243 ? 3.940 -7.026 7.976 1.00 44.40 270 GLY A N 1
ATOM 1838 C CA . GLY A 1 243 ? 2.705 -7.052 8.757 1.00 37.96 270 GLY A CA 1
ATOM 1839 C C . GLY A 1 243 ? 2.246 -8.456 9.103 1.00 35.77 270 GLY A C 1
ATOM 1840 O O . GLY A 1 243 ? 1.603 -8.669 10.134 1.00 36.96 270 GLY A O 1
ATOM 1841 N N . SER A 1 244 ? 2.580 -9.410 8.237 1.00 32.36 271 SER A N 1
ATOM 1842 C CA . SER A 1 244 ? 2.216 -10.812 8.424 1.00 33.13 271 SER A CA 1
ATOM 1843 C C . SER A 1 244 ? 2.970 -11.446 9.591 1.00 32.26 271 SER A C 1
ATOM 1844 O O . SER A 1 244 ? 4.180 -11.251 9.741 1.00 31.27 271 SER A O 1
ATOM 1847 N N . TYR A 1 245 ? 2.232 -12.195 10.411 1.00 34.05 272 TYR A N 1
ATOM 1848 C CA . TYR A 1 245 ? 2.766 -12.925 11.573 1.00 35.78 272 TYR A CA 1
ATOM 1849 C C . TYR A 1 245 ? 3.370 -12.041 12.672 1.00 35.92 272 TYR A C 1
ATOM 1850 O O . TYR A 1 245 ? 4.183 -12.503 13.478 1.00 35.25 272 TYR A O 1
ATOM 1859 N N . ASN A 1 246 ? 2.956 -10.775 12.705 1.00 40.04 273 ASN A N 1
ATOM 1860 C CA . ASN A 1 246 ? 3.437 -9.813 13.697 1.00 40.62 273 ASN A CA 1
ATOM 1861 C C . ASN A 1 246 ? 2.317 -8.940 14.256 1.00 40.61 273 ASN A C 1
ATOM 1862 O O . ASN A 1 246 ? 1.447 -8.483 13.511 1.00 41.92 273 ASN A O 1
ATOM 1867 N N . SER A 1 247 ? 2.348 -8.714 15.567 1.00 38.80 274 SER A N 1
ATOM 1868 C CA . SER A 1 247 ? 1.376 -7.846 16.230 1.00 41.75 274 SER A CA 1
ATOM 1869 C C . SER A 1 247 ? 1.997 -6.496 16.580 1.00 36.48 274 SER A C 1
ATOM 1870 O O . SER A 1 247 ? 2.877 -6.411 17.439 1.00 37.25 274 SER A O 1
ATOM 1873 N N . PHE A 1 248 ? 1.530 -5.449 15.906 1.00 30.50 275 PHE A N 1
ATOM 1874 C CA . PHE A 1 248 ? 2.072 -4.103 16.077 1.00 27.95 275 PHE A CA 1
ATOM 1875 C C . PHE A 1 248 ? 1.265 -3.301 17.092 1.00 29.25 275 PHE A C 1
ATOM 1876 O O . PHE A 1 248 ? 0.080 -3.031 16.885 1.00 25.77 275 PHE A O 1
ATOM 1884 N N . SER A 1 249 ? 1.917 -2.928 18.190 1.00 31.78 276 SER A N 1
ATOM 1885 C CA . SER A 1 249 ? 1.280 -2.146 19.245 1.00 34.87 276 SER A CA 1
ATOM 1886 C C . SER A 1 249 ? 1.921 -0.765 19.365 1.00 33.34 276 SER A C 1
ATOM 1887 O O . SER A 1 249 ? 3.020 -0.621 19.906 1.00 35.30 276 SER A O 1
ATOM 1890 N N . ILE A 1 250 ? 1.224 0.243 18.845 1.00 28.66 277 ILE A N 1
ATOM 1891 C CA . ILE A 1 250 ? 1.696 1.626 18.890 1.00 26.59 277 ILE A CA 1
ATOM 1892 C C . ILE A 1 250 ? 1.061 2.351 20.076 1.00 27.90 277 ILE A C 1
ATOM 1893 O O . ILE A 1 250 ? -0.159 2.528 20.128 1.00 27.59 277 ILE A O 1
ATOM 1898 N N . ASN A 1 251 ? 1.899 2.763 21.024 1.00 30.90 278 ASN A N 1
ATOM 1899 C CA . ASN A 1 251 ? 1.436 3.425 22.241 1.00 34.59 278 ASN A CA 1
ATOM 1900 C C . ASN A 1 251 ? 2.007 4.829 22.412 1.00 34.35 278 ASN A C 1
ATOM 1901 O O . ASN A 1 251 ? 3.212 5.042 22.269 1.00 34.93 278 ASN A O 1
ATOM 1906 N N . TYR A 1 252 ? 1.125 5.778 22.720 1.00 35.78 279 TYR A N 1
ATOM 1907 C CA . TYR A 1 252 ? 1.514 7.161 22.991 1.00 39.80 279 TYR A CA 1
ATOM 1908 C C . TYR A 1 252 ? 0.607 7.799 24.039 1.00 37.90 279 TYR A C 1
ATOM 1909 O O . TYR A 1 252 ? -0.600 7.547 24.065 1.00 41.03 279 TYR A O 1
ATOM 1918 N N . LYS A 1 253 ? 1.200 8.619 24.902 1.00 33.69 280 LYS A N 1
ATOM 1919 C CA . LYS A 1 253 ? 0.452 9.342 25.928 1.00 33.47 280 LYS A CA 1
ATOM 1920 C C . LYS A 1 253 ? 0.174 10.776 25.494 1.00 33.24 280 LYS A C 1
ATOM 1921 O O . LYS A 1 253 ? 1.023 11.425 24.879 1.00 33.84 280 LYS A O 1
ATOM 1927 N N . THR A 1 254 ? -1.022 11.260 25.820 1.00 33.13 281 THR A N 1
ATOM 1928 C CA . THR A 1 254 ? -1.427 12.623 25.488 1.00 36.62 281 THR A CA 1
ATOM 1929 C C . THR A 1 254 ? -1.657 13.448 26.751 1.00 37.84 281 THR A C 1
ATOM 1930 O O . THR A 1 254 ? -2.496 13.100 27.586 1.00 36.22 281 THR A O 1
ATOM 1934 N N . LYS A 1 255 ? -0.904 14.539 26.878 1.00 45.88 282 LYS A N 1
ATOM 1935 C CA . LYS A 1 255 ? -0.972 15.410 28.050 1.00 52.61 282 LYS A CA 1
ATOM 1936 C C . LYS A 1 255 ? -2.291 16.179 28.098 1.00 49.75 282 LYS A C 1
ATOM 1937 O O . LYS A 1 255 ? -2.628 16.916 27.168 1.00 51.40 282 LYS A O 1
ATOM 1943 N N . ILE A 1 256 ? -3.028 15.989 29.191 1.00 43.14 283 ILE A N 1
ATOM 1944 C CA . ILE A 1 256 ? -4.325 16.632 29.399 1.00 39.75 283 ILE A CA 1
ATOM 1945 C C . ILE A 1 256 ? -4.158 18.135 29.632 1.00 41.74 283 ILE A C 1
ATOM 1946 O O . ILE A 1 256 ? -3.446 18.558 30.546 1.00 39.28 283 ILE A O 1
ATOM 1951 N N . THR A 1 257 ? -4.813 18.928 28.787 1.00 45.71 284 THR A N 1
ATOM 1952 C CA . THR A 1 257 ? -4.786 20.387 28.899 1.00 49.48 284 THR A CA 1
ATOM 1953 C C . THR A 1 257 ? -6.047 20.930 29.578 1.00 48.08 284 THR A C 1
ATOM 1954 O O . THR A 1 257 ? -6.139 22.126 29.869 1.00 49.24 284 THR A O 1
ATOM 1958 N N . ASN A 1 258 ? -7.007 20.042 29.832 1.00 48.87 285 ASN A N 1
ATOM 1959 C CA . ASN A 1 258 ? -8.265 20.411 30.477 1.00 52.31 285 ASN A CA 1
ATOM 1960 C C . ASN A 1 258 ? -8.798 19.296 31.379 1.00 59.23 285 ASN A C 1
ATOM 1961 O O . ASN A 1 258 ? -9.377 18.316 30.899 1.00 62.75 285 ASN A O 1
ATOM 1966 N N . GLU A 1 259 ? -8.588 19.452 32.685 1.00 64.70 286 GLU A N 1
ATOM 1967 C CA . GLU A 1 259 ? -9.065 18.489 33.682 1.00 69.85 286 GLU A CA 1
ATOM 1968 C C . GLU A 1 259 ? -10.578 18.578 33.871 1.00 68.89 286 GLU A C 1
ATOM 1969 O O . GLU A 1 259 ? -11.216 17.620 34.314 1.00 70.17 286 GLU A O 1
ATOM 1975 N N . GLN A 1 260 ? -11.139 19.736 33.528 1.00 64.26 287 GLN A N 1
ATOM 1976 C CA . GLN A 1 260 ? -12.576 19.985 33.628 1.00 62.70 287 GLN A CA 1
ATOM 1977 C C . GLN A 1 260 ? -13.364 19.276 32.522 1.00 58.41 287 GLN A C 1
ATOM 1978 O O . GLN A 1 260 ? -14.582 19.115 32.626 1.00 58.12 287 GLN A O 1
ATOM 1984 N N . GLN A 1 261 ? -12.658 18.857 31.472 1.00 51.59 288 GLN A N 1
ATOM 1985 C CA . GLN A 1 261 ? -13.243 18.061 30.394 1.00 49.52 288 GLN A CA 1
ATOM 1986 C C . GLN A 1 261 ? -13.474 16.631 30.888 1.00 44.40 288 GLN A C 1
ATOM 1987 O O . GLN A 1 261 ? -12.544 15.970 31.358 1.00 43.22 288 GLN A O 1
ATOM 1993 N N . LYS A 1 262 ? -14.718 16.167 30.779 1.00 47.17 289 LYS A N 1
ATOM 1994 C CA . LYS A 1 262 ? -15.141 14.906 31.401 1.00 53.32 289 LYS A CA 1
ATOM 1995 C C . LYS A 1 262 ? -14.694 13.630 30.679 1.00 45.63 289 LYS A C 1
ATOM 1996 O O . LYS A 1 262 ? -14.563 12.579 31.310 1.00 41.29 289 LYS A O 1
ATOM 2002 N N . GLU A 1 263 ? -14.472 13.717 29.368 1.00 43.31 290 GLU A N 1
ATOM 2003 C CA . GLU A 1 263 ? -14.010 12.562 28.587 1.00 49.26 290 GLU A CA 1
ATOM 2004 C C . GLU A 1 263 ? -13.176 12.952 27.364 1.00 44.19 290 GLU A C 1
ATOM 2005 O O . GLU A 1 263 ? -13.318 14.053 26.827 1.00 41.22 290 GLU A O 1
ATOM 2011 N N . PHE A 1 264 ? -12.313 12.033 26.935 1.00 45.49 291 PHE A N 1
ATOM 2012 C CA . PHE A 1 264 ? -11.372 12.287 25.845 1.00 44.64 291 PHE A CA 1
ATOM 2013 C C . PHE A 1 264 ? -11.568 11.318 24.682 1.00 44.36 291 PHE A C 1
ATOM 2014 O O . PHE A 1 264 ? -11.692 10.108 24.881 1.00 44.19 291 PHE A O 1
ATOM 2022 N N . VAL A 1 265 ? -11.588 11.869 23.471 1.00 40.78 292 VAL A N 1
ATOM 2023 C CA . VAL A 1 265 ? -11.862 11.102 22.255 1.00 36.51 292 VAL A CA 1
ATOM 2024 C C . VAL A 1 265 ? -10.641 11.083 21.331 1.00 36.76 292 VAL A C 1
ATOM 2025 O O . VAL A 1 265 ? -9.847 12.026 21.315 1.00 37.66 292 VAL A O 1
ATOM 2029 N N . ASN A 1 266 ? -10.494 9.992 20.580 1.00 33.48 293 ASN A N 1
ATOM 2030 C CA . ASN A 1 266 ? -9.477 9.883 19.538 1.00 34.94 293 ASN A CA 1
ATOM 2031 C C . ASN A 1 266 ? -9.993 9.042 18.371 1.00 36.75 293 ASN A C 1
ATOM 2032 O O . ASN A 1 266 ? -10.248 7.844 18.517 1.00 38.41 293 ASN A O 1
ATOM 2037 N N . ASN A 1 267 ? -10.149 9.689 17.218 1.00 37.50 294 ASN A N 1
ATOM 2038 C CA . ASN A 1 267 ? -10.680 9.042 16.021 1.00 39.81 294 ASN A CA 1
ATOM 2039 C C . ASN A 1 267 ? -9.594 8.387 15.174 1.00 38.58 294 ASN A C 1
ATOM 2040 O O . ASN A 1 267 ? -8.500 8.935 15.022 1.00 36.86 294 ASN A O 1
ATOM 2045 N N . SER A 1 268 ? -9.906 7.214 14.628 1.00 37.77 295 SER A N 1
ATOM 2046 C CA . SER A 1 268 ? -8.962 6.465 13.800 1.00 38.06 295 SER A CA 1
ATOM 2047 C C . SER A 1 268 ? -9.648 5.739 12.645 1.00 38.61 295 SER A C 1
ATOM 2048 O O . SER A 1 268 ? -10.792 5.299 12.766 1.00 43.46 295 SER A O 1
ATOM 2051 N N . GLN A 1 269 ? -8.932 5.624 11.529 1.00 37.31 296 GLN A N 1
ATOM 2052 C CA . GLN A 1 269 ? -9.406 4.896 10.352 1.00 38.21 296 GLN A CA 1
ATOM 2053 C C . GLN A 1 269 ? -8.444 3.754 10.035 1.00 37.21 296 GLN A C 1
ATOM 2054 O O . GLN A 1 269 ? -7.262 3.825 10.373 1.00 36.34 296 GLN A O 1
ATOM 2060 N N . ALA A 1 270 ? -8.949 2.705 9.386 1.00 33.63 297 ALA A N 1
ATOM 2061 C CA . ALA A 1 270 ? -8.149 1.506 9.127 1.00 32.50 297 ALA A CA 1
ATOM 2062 C C . ALA A 1 270 ? -8.244 0.992 7.690 1.00 34.59 297 ALA A C 1
ATOM 2063 O O . ALA A 1 270 ? -9.323 0.972 7.094 1.00 34.42 297 ALA A O 1
ATOM 2065 N N . TRP A 1 271 ? -7.098 0.576 7.154 1.00 42.31 298 TRP A N 1
ATOM 2066 C CA . TRP A 1 271 ? -7.008 -0.044 5.834 1.00 46.17 298 TRP A CA 1
ATOM 2067 C C . TRP A 1 271 ? -6.164 -1.314 5.915 1.00 48.57 298 TRP A C 1
ATOM 2068 O O . TRP A 1 271 ? -4.938 -1.241 6.018 1.00 48.70 298 TRP A O 1
ATOM 2079 N N . TYR A 1 272 ? -6.821 -2.474 5.874 1.00 51.83 299 TYR A N 1
ATOM 2080 C CA . TYR A 1 272 ? -6.127 -3.764 5.975 1.00 51.70 299 TYR A CA 1
ATOM 2081 C C . TYR A 1 272 ? -6.889 -4.920 5.321 1.00 51.09 299 TYR A C 1
ATOM 2082 O O . TYR A 1 272 ? -8.059 -4.780 4.959 1.00 57.15 299 TYR A O 1
ATOM 2091 N N . GLN A 1 273 ? -6.207 -6.057 5.176 1.00 45.57 300 GLN A N 1
ATOM 2092 C CA . GLN A 1 273 ? -6.830 -7.300 4.722 1.00 43.67 300 GLN A CA 1
ATOM 2093 C C . GLN A 1 273 ? -6.150 -8.521 5.339 1.00 46.25 300 GLN A C 1
ATOM 2094 O O . GLN A 1 273 ? -4.996 -8.824 5.032 1.00 50.17 300 GLN A O 1
ATOM 2100 N N . GLU A 1 274 ? -6.878 -9.212 6.212 1.00 50.08 301 GLU A N 1
ATOM 2101 C CA . GLU A 1 274 ? -6.424 -10.475 6.782 1.00 50.79 301 GLU A CA 1
ATOM 2102 C C . GLU A 1 274 ? -6.726 -11.595 5.789 1.00 50.91 301 GLU A C 1
ATOM 2103 O O . GLU A 1 274 ? -7.866 -11.735 5.339 1.00 51.02 301 GLU A O 1
ATOM 2109 N N . HIS A 1 275 ? -5.705 -12.380 5.444 1.00 61.31 302 HIS A N 1
ATOM 2110 C CA . HIS A 1 275 ? -5.848 -13.447 4.450 1.00 72.15 302 HIS A CA 1
ATOM 2111 C C . HIS A 1 275 ? -6.854 -14.500 4.909 1.00 70.12 302 HIS A C 1
ATOM 2112 O O . HIS A 1 275 ? -6.689 -15.119 5.963 1.00 65.69 302 HIS A O 1
ATOM 2119 N N . GLY A 1 276 ? -7.898 -14.687 4.105 1.00 72.89 303 GLY A N 1
ATOM 2120 C CA . GLY A 1 276 ? -9.017 -15.554 4.462 1.00 73.10 303 GLY A CA 1
ATOM 2121 C C . GLY A 1 276 ? -10.255 -14.735 4.772 1.00 70.96 303 GLY A C 1
ATOM 2122 O O . GLY A 1 276 ? -11.335 -15.001 4.240 1.00 78.03 303 GLY A O 1
ATOM 2123 N N . LYS A 1 277 ? -10.091 -13.736 5.637 1.00 52.52 304 LYS A N 1
ATOM 2124 C CA . LYS A 1 277 ? -11.170 -12.815 5.992 1.00 54.06 304 LYS A CA 1
ATOM 2125 C C . LYS A 1 277 ? -11.301 -11.689 4.964 1.00 53.58 304 LYS A C 1
ATOM 2126 O O . LYS A 1 277 ? -10.468 -11.558 4.063 1.00 49.30 304 LYS A O 1
ATOM 2132 N N . GLU A 1 278 ? -12.352 -10.884 5.104 1.00 67.61 305 GLU A N 1
ATOM 2133 C CA . GLU A 1 278 ? -12.635 -9.799 4.166 1.00 72.49 305 GLU A CA 1
ATOM 2134 C C . GLU A 1 278 ? -11.771 -8.569 4.446 1.00 70.82 305 GLU A C 1
ATOM 2135 O O . GLU A 1 278 ? -11.316 -8.365 5.574 1.00 75.12 305 GLU A O 1
ATOM 2141 N N . GLU A 1 279 ? -11.552 -7.754 3.414 1.00 63.29 306 GLU A N 1
ATOM 2142 C CA . GLU A 1 279 ? -10.738 -6.544 3.541 1.00 58.74 306 GLU A CA 1
ATOM 2143 C C . GLU A 1 279 ? -11.508 -5.375 4.157 1.00 52.02 306 GLU A C 1
ATOM 2144 O O . GLU A 1 279 ? -12.736 -5.303 4.063 1.00 53.62 306 GLU A O 1
ATOM 2150 N N . VAL A 1 280 ? -10.767 -4.468 4.787 1.00 42.78 307 VAL A N 1
ATOM 2151 C CA . VAL A 1 280 ? -11.332 -3.279 5.418 1.00 44.14 307 VAL A CA 1
ATOM 2152 C C . VAL A 1 280 ? -10.769 -2.025 4.751 1.00 42.33 307 VAL A C 1
ATOM 2153 O O . VAL A 1 280 ? -9.552 -1.872 4.624 1.00 38.28 307 VAL A O 1
ATOM 2157 N N . ASN A 1 281 ? -11.665 -1.140 4.317 1.00 47.94 308 ASN A N 1
ATOM 2158 C CA . ASN A 1 281 ? -11.275 0.088 3.629 1.00 50.00 308 ASN A CA 1
ATOM 2159 C C . ASN A 1 281 ? -11.869 1.344 4.268 1.00 47.13 308 ASN A C 1
ATOM 2160 O O . ASN A 1 281 ? -12.998 1.739 3.961 1.00 45.02 308 ASN A O 1
ATOM 2165 N N . GLY A 1 282 ? -11.099 1.957 5.164 1.00 45.97 309 GLY A N 1
ATOM 2166 C CA . GLY A 1 282 ? -11.484 3.215 5.802 1.00 46.45 309 GLY A CA 1
ATOM 2167 C C . GLY A 1 282 ? -12.585 3.111 6.841 1.00 47.10 309 GLY A C 1
ATOM 2168 O O . GLY A 1 282 ? -13.400 4.026 6.976 1.00 50.27 309 GLY A O 1
ATOM 2169 N N . LYS A 1 283 ? -12.611 2.000 7.576 1.00 46.51 310 LYS A N 1
ATOM 2170 C CA . LYS A 1 283 ? -13.579 1.814 8.657 1.00 45.66 310 LYS A CA 1
ATOM 2171 C C . LYS A 1 283 ? -13.139 2.590 9.895 1.00 47.32 310 LYS A C 1
ATOM 2172 O O . LYS A 1 283 ? -11.967 2.553 10.279 1.00 50.21 310 LYS A O 1
ATOM 2178 N N . SER A 1 284 ? -14.088 3.289 10.513 1.00 44.16 311 SER A N 1
ATOM 2179 C CA . SER A 1 284 ? -13.803 4.142 11.663 1.00 39.46 311 SER A CA 1
ATOM 2180 C C . SER A 1 284 ? -13.737 3.359 12.972 1.00 35.30 311 SER A C 1
ATOM 2181 O O . SER A 1 284 ? -14.698 2.688 13.358 1.00 30.32 311 SER A O 1
ATOM 2184 N N . PHE A 1 285 ? -12.590 3.448 13.641 1.00 40.17 312 PHE A N 1
ATOM 2185 C CA . PHE A 1 285 ? -12.401 2.857 14.961 1.00 42.95 312 PHE A CA 1
ATOM 2186 C C . PHE A 1 285 ? -12.138 3.963 15.983 1.00 44.00 312 PHE A C 1
ATOM 2187 O O . PHE A 1 285 ? -10.991 4.354 16.218 1.00 42.78 312 PHE A O 1
ATOM 2195 N N . ASN A 1 286 ? -13.217 4.465 16.578 1.00 48.49 313 ASN A N 1
ATOM 2196 C CA . ASN A 1 286 ? -13.145 5.575 17.526 1.00 51.84 313 ASN A CA 1
ATOM 2197 C C . ASN A 1 286 ? -13.344 5.106 18.963 1.00 52.78 313 ASN A C 1
ATOM 2198 O O . ASN A 1 286 ? -14.232 4.297 19.243 1.00 50.96 313 ASN A O 1
ATOM 2203 N N . HIS A 1 287 ? -12.514 5.621 19.869 1.00 56.58 314 HIS A N 1
ATOM 2204 C CA . HIS A 1 287 ? -12.559 5.219 21.273 1.00 58.07 314 HIS A CA 1
ATOM 2205 C C . HIS A 1 287 ? -12.603 6.416 22.220 1.00 56.66 314 HIS A C 1
ATOM 2206 O O . HIS A 1 287 ? -11.985 7.451 21.959 1.00 60.34 314 HIS A O 1
ATOM 2213 N N . THR A 1 288 ? -13.336 6.258 23.321 1.00 49.16 315 THR A N 1
ATOM 2214 C CA . THR A 1 288 ? -13.510 7.322 24.308 1.00 43.92 315 THR A CA 1
ATOM 2215 C C . THR A 1 288 ? -12.990 6.892 25.682 1.00 42.34 315 THR A C 1
ATOM 2216 O O . THR A 1 288 ? -13.294 5.794 26.156 1.00 42.36 315 THR A O 1
ATOM 2220 N N . VAL A 1 289 ? -12.204 7.767 26.306 1.00 38.57 316 VAL A N 1
ATOM 2221 C CA . VAL A 1 289 ? -11.652 7.522 27.639 1.00 36.42 316 VAL A CA 1
ATOM 2222 C C . VAL A 1 289 ? -12.244 8.510 28.642 1.00 38.72 316 VAL A C 1
ATOM 2223 O O . VAL A 1 289 ? -12.191 9.724 28.435 1.00 36.17 316 VAL A O 1
ATOM 2227 N N . HIS A 1 290 ? -12.804 7.976 29.724 1.00 46.43 317 HIS A N 1
ATOM 2228 C CA . HIS A 1 290 ? -13.406 8.794 30.773 1.00 54.59 317 HIS A CA 1
ATOM 2229 C C . HIS A 1 290 ? -12.355 9.374 31.715 1.00 53.32 317 HIS A C 1
ATOM 2230 O O . HIS A 1 290 ? -11.375 8.706 32.055 1.00 53.13 317 HIS A O 1
ATOM 2237 N N . ASN A 1 291 ? -12.570 10.621 32.129 1.00 53.50 318 ASN A N 1
ATOM 2238 C CA . ASN A 1 291 ? -11.720 11.275 33.121 1.00 52.65 318 ASN A CA 1
ATOM 2239 C C . ASN A 1 291 ? -12.097 10.817 34.533 1.00 56.01 318 ASN A C 1
ATOM 2240 O O . ASN A 1 291 ? -12.983 9.975 34.704 1.00 56.59 318 ASN A O 1
ATOM 2245 N N . ILE A 1 292 ? -11.427 11.373 35.540 1.00 61.98 319 ILE A N 1
ATOM 2246 C CA . ILE A 1 292 ? -11.636 10.969 36.929 1.00 63.95 319 ILE A CA 1
ATOM 2247 C C . ILE A 1 292 ? -12.334 12.067 37.735 1.00 72.39 319 ILE A C 1
ATOM 2248 O O . ILE A 1 292 ? -11.900 13.221 37.736 1.00 76.28 319 ILE A O 1
ATOM 2253 N N . ASN A 1 293 ? -13.423 11.696 38.406 1.00 78.08 320 ASN A N 1
ATOM 2254 C CA . ASN A 1 293 ? -14.156 12.612 39.279 1.00 84.00 320 ASN A CA 1
ATOM 2255 C C . ASN A 1 293 ? -13.676 12.507 40.722 1.00 80.06 320 ASN A C 1
ATOM 2256 O O . ASN A 1 293 ? -13.613 11.411 41.286 1.00 79.78 320 ASN A O 1
ATOM 2261 N N . ALA A 1 294 ? -13.338 13.653 41.311 1.00 76.62 321 ALA A N 1
ATOM 2262 C CA . ALA A 1 294 ? -12.856 13.709 42.690 1.00 71.34 321 ALA A CA 1
ATOM 2263 C C . ALA A 1 294 ? -13.221 15.027 43.371 1.00 69.76 321 ALA A C 1
ATOM 2264 O O . ALA A 1 294 ? -13.024 16.105 42.806 1.00 73.09 321 ALA A O 1
ATOM 2266 N N . ASN A 1 295 ? -13.756 14.925 44.587 1.00 63.56 322 ASN A N 1
ATOM 2267 C CA . ASN A 1 295 ? -14.155 16.090 45.378 1.00 64.50 322 ASN A CA 1
ATOM 2268 C C . ASN A 1 295 ? -13.877 15.934 46.871 1.00 60.40 322 ASN A C 1
ATOM 2269 O O . ASN A 1 295 ? -13.842 14.819 47.393 1.00 53.19 322 ASN A O 1
ATOM 2274 N N . ALA A 1 296 ? -13.683 17.065 47.547 1.00 65.89 323 ALA A N 1
ATOM 2275 C CA . ALA A 1 296 ? -13.448 17.086 48.988 1.00 70.43 323 ALA A CA 1
ATOM 2276 C C . ALA A 1 296 ? -14.012 18.360 49.616 1.00 75.16 323 ALA A C 1
ATOM 2277 O O . ALA A 1 296 ? -13.372 19.415 49.597 1.00 76.80 323 ALA A O 1
ATOM 2279 N N . GLY A 1 297 ? -15.222 18.251 50.161 1.00 79.00 324 GLY A N 1
ATOM 2280 C CA . GLY A 1 297 ? -15.888 19.373 50.819 1.00 82.85 324 GLY A CA 1
ATOM 2281 C C . GLY A 1 297 ? -15.727 19.333 52.325 1.00 84.81 324 GLY A C 1
ATOM 2282 O O . GLY A 1 297 ? -15.530 18.264 52.906 1.00 86.93 324 GLY A O 1
ATOM 2283 N N . ILE A 1 298 ? -15.813 20.503 52.955 1.00 86.59 325 ILE A N 1
ATOM 2284 C CA . ILE A 1 298 ? -15.644 20.630 54.404 1.00 87.51 325 ILE A CA 1
ATOM 2285 C C . ILE A 1 298 ? -16.460 21.798 54.974 1.00 92.04 325 ILE A C 1
ATOM 2286 O O . ILE A 1 298 ? -16.425 22.913 54.444 1.00 93.55 325 ILE A O 1
ATOM 2291 N N . GLU A 1 299 ? -17.208 21.523 56.040 1.00 91.38 326 GLU A N 1
ATOM 2292 C CA . GLU A 1 299 ? -17.994 22.544 56.732 1.00 93.78 326 GLU A CA 1
ATOM 2293 C C . GLU A 1 299 ? -17.428 22.803 58.124 1.00 95.40 326 GLU A C 1
ATOM 2294 O O . GLU A 1 299 ? -17.054 21.867 58.832 1.00 91.68 326 GLU A O 1
ATOM 2300 N N . GLY A 1 300 ? -17.369 24.077 58.508 1.00 113.58 327 GLY A N 1
ATOM 2301 C CA . GLY A 1 300 ? -16.833 24.474 59.809 1.00 116.31 327 GLY A CA 1
ATOM 2302 C C . GLY A 1 300 ? -17.366 25.805 60.305 1.00 121.15 327 GLY A C 1
ATOM 2303 O O . GLY A 1 300 ? -17.749 26.667 59.511 1.00 122.01 327 GLY A O 1
ATOM 2304 N N . THR A 1 301 ? -17.384 25.968 61.626 1.00 125.55 328 THR A N 1
ATOM 2305 C CA . THR A 1 301 ? -17.863 27.194 62.263 1.00 124.76 328 THR A CA 1
ATOM 2306 C C . THR A 1 301 ? -16.722 27.894 63.004 1.00 122.77 328 THR A C 1
ATOM 2307 O O . THR A 1 301 ? -16.013 27.274 63.799 1.00 125.36 328 THR A O 1
ATOM 2311 N N . VAL A 1 302 ? -16.561 29.188 62.735 1.00 114.63 329 VAL A N 1
ATOM 2312 C CA . VAL A 1 302 ? -15.463 29.980 63.294 1.00 111.87 329 VAL A CA 1
ATOM 2313 C C . VAL A 1 302 ? -15.856 30.611 64.637 1.00 114.23 329 VAL A C 1
ATOM 2314 O O . VAL A 1 302 ? -17.010 30.516 65.060 1.00 114.97 329 VAL A O 1
ATOM 2318 N N . LYS A 1 303 ? -14.879 31.250 65.286 1.00 114.54 330 LYS A N 1
ATOM 2319 C CA . LYS A 1 303 ? -15.038 31.996 66.551 1.00 114.99 330 LYS A CA 1
ATOM 2320 C C . LYS A 1 303 ? -15.947 31.381 67.627 1.00 117.37 330 LYS A C 1
ATOM 2321 O O . LYS A 1 303 ? -15.461 30.667 68.504 1.00 117.76 330 LYS A O 1
ATOM 2328 N N . ARG B 1 4 ? -3.028 38.498 -38.059 1.00 104.90 31 ARG B N 1
ATOM 2329 C CA . ARG B 1 4 ? -2.472 37.843 -39.278 1.00 104.63 31 ARG B CA 1
ATOM 2330 C C . ARG B 1 4 ? -1.120 37.194 -38.980 1.00 103.69 31 ARG B C 1
ATOM 2331 O O . ARG B 1 4 ? -0.132 37.885 -38.726 1.00 102.39 31 ARG B O 1
ATOM 2339 N N . ASP B 1 5 ? -1.090 35.863 -39.009 1.00 104.75 32 ASP B N 1
ATOM 2340 C CA . ASP B 1 5 ? 0.142 35.108 -38.792 1.00 106.52 32 ASP B CA 1
ATOM 2341 C C . ASP B 1 5 ? 0.995 35.141 -40.057 1.00 106.65 32 ASP B C 1
ATOM 2342 O O . ASP B 1 5 ? 0.567 34.675 -41.116 1.00 107.82 32 ASP B O 1
ATOM 2347 N N . ILE B 1 6 ? 2.198 35.700 -39.939 1.00 105.47 33 ILE B N 1
ATOM 2348 C CA . ILE B 1 6 ? 3.099 35.861 -41.086 1.00 104.83 33 ILE B CA 1
ATOM 2349 C C . ILE B 1 6 ? 4.472 35.205 -40.879 1.00 104.93 33 ILE B C 1
ATOM 2350 O O . ILE B 1 6 ? 5.426 35.509 -41.602 1.00 106.03 33 ILE B O 1
ATOM 2355 N N . SER B 1 7 ? 4.558 34.302 -39.904 1.00 102.02 34 SER B N 1
ATOM 2356 C CA . SER B 1 7 ? 5.817 33.638 -39.552 1.00 97.70 34 SER B CA 1
ATOM 2357 C C . SER B 1 7 ? 6.412 32.821 -40.703 1.00 92.42 34 SER B C 1
ATOM 2358 O O . SER B 1 7 ? 7.608 32.914 -40.979 1.00 89.00 34 SER B O 1
ATOM 2361 N N . SER B 1 8 ? 5.569 32.036 -41.372 1.00 87.80 35 SER B N 1
ATOM 2362 C CA . SER B 1 8 ? 6.008 31.154 -42.458 1.00 86.35 35 SER B CA 1
ATOM 2363 C C . SER B 1 8 ? 6.568 31.904 -43.667 1.00 87.06 35 SER B C 1
ATOM 2364 O O . SER B 1 8 ? 7.490 31.423 -44.328 1.00 85.09 35 SER B O 1
ATOM 2367 N N . THR B 1 9 ? 6.012 33.081 -43.940 1.00 91.97 36 THR B N 1
ATOM 2368 C CA . THR B 1 9 ? 6.378 33.861 -45.122 1.00 93.22 36 THR B CA 1
ATOM 2369 C C . THR B 1 9 ? 7.511 34.863 -44.880 1.00 91.79 36 THR B C 1
ATOM 2370 O O . THR B 1 9 ? 8.062 35.416 -45.835 1.00 93.48 36 THR B O 1
ATOM 2374 N N . ASN B 1 10 ? 7.865 35.089 -43.615 1.00 81.90 37 ASN B N 1
ATOM 2375 C CA . ASN B 1 10 ? 8.787 36.176 -43.271 1.00 78.31 37 ASN B CA 1
ATOM 2376 C C . ASN B 1 10 ? 10.020 35.826 -42.428 1.00 74.82 37 ASN B C 1
ATOM 2377 O O . ASN B 1 10 ? 11.001 36.572 -42.441 1.00 72.79 37 ASN B O 1
ATOM 2382 N N . VAL B 1 11 ? 9.975 34.706 -41.706 1.00 72.79 38 VAL B N 1
ATOM 2383 C CA . VAL B 1 11 ? 11.117 34.276 -40.887 1.00 75.24 38 VAL B CA 1
ATOM 2384 C C . VAL B 1 11 ? 12.280 33.812 -41.767 1.00 73.82 38 VAL B C 1
ATOM 2385 O O . VAL B 1 11 ? 12.123 32.926 -42.611 1.00 72.95 38 VAL B O 1
ATOM 2389 N N . THR B 1 12 ? 13.441 34.429 -41.558 1.00 73.75 39 THR B N 1
ATOM 2390 C CA . THR B 1 12 ? 14.638 34.153 -42.349 1.00 70.17 39 THR B CA 1
ATOM 2391 C C . THR B 1 12 ? 15.465 33.012 -41.754 1.00 73.43 39 THR B C 1
ATOM 2392 O O . THR B 1 12 ? 15.843 32.079 -42.466 1.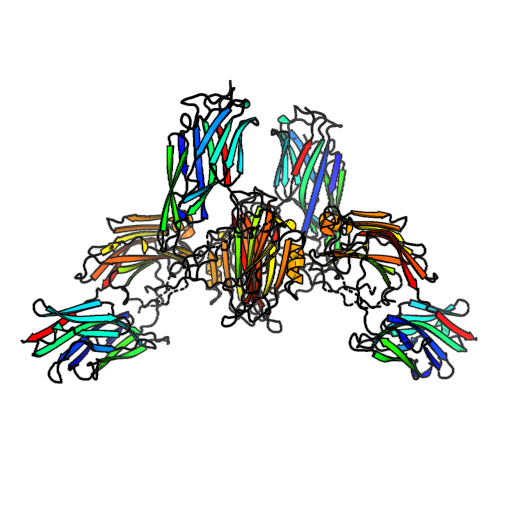00 74.35 39 THR B O 1
ATOM 2396 N N . ASP B 1 13 ? 15.740 33.093 -40.453 1.00 75.45 40 ASP B N 1
ATOM 2397 C CA . ASP B 1 13 ? 16.591 32.116 -39.775 1.00 73.95 40 ASP B CA 1
ATOM 2398 C C . ASP B 1 13 ? 16.142 31.873 -38.335 1.00 71.76 40 ASP B C 1
ATOM 2399 O O . ASP B 1 13 ? 15.563 32.754 -37.698 1.00 71.54 40 ASP B O 1
ATOM 2404 N N . LEU B 1 14 ? 16.410 30.666 -37.840 1.00 68.02 41 LEU B N 1
ATOM 2405 C CA . LEU B 1 14 ? 16.143 30.302 -36.452 1.00 64.85 41 LEU B CA 1
ATOM 2406 C C . LEU B 1 14 ? 17.338 29.531 -35.893 1.00 66.58 41 LEU B C 1
ATOM 2407 O O . LEU B 1 14 ? 17.648 28.428 -36.352 1.00 66.99 41 LEU B O 1
ATOM 2412 N N . THR B 1 15 ? 18.004 30.123 -34.904 1.00 69.61 42 THR B N 1
ATOM 2413 C CA . THR B 1 15 ? 19.255 29.583 -34.375 1.00 74.85 42 THR B CA 1
ATOM 2414 C C . THR B 1 15 ? 19.207 29.382 -32.861 1.00 72.99 42 THR B C 1
ATOM 2415 O O . THR B 1 15 ? 18.612 30.179 -32.133 1.00 70.91 42 THR B O 1
ATOM 2419 N N . VAL B 1 16 ? 19.840 28.304 -32.405 1.00 72.57 43 VAL B N 1
ATOM 2420 C CA . VAL B 1 16 ? 20.011 28.024 -30.984 1.00 72.73 43 VAL B CA 1
ATOM 2421 C C . VAL B 1 16 ? 21.506 28.054 -30.658 1.00 75.44 43 VAL B C 1
ATOM 2422 O O . VAL B 1 16 ? 22.301 27.357 -31.296 1.00 75.04 43 VAL B O 1
ATOM 2426 N N . SER B 1 17 ? 21.876 28.877 -29.678 1.00 80.83 44 SER B N 1
ATOM 2427 C CA . SER B 1 17 ? 23.282 29.095 -29.323 1.00 82.67 44 SER B CA 1
ATOM 2428 C C . SER B 1 17 ? 23.990 27.824 -28.820 1.00 80.71 44 SER B C 1
ATOM 2429 O O . SER B 1 17 ? 24.956 27.381 -29.446 1.00 87.63 44 SER B O 1
ATOM 2432 N N . PRO B 1 18 ? 23.525 27.234 -27.696 1.00 71.33 45 PRO B N 1
ATOM 2433 C CA . PRO B 1 18 ? 24.109 25.953 -27.316 1.00 71.10 45 PRO B CA 1
ATOM 2434 C C . PRO B 1 18 ? 23.316 24.773 -27.886 1.00 74.15 45 PRO B C 1
ATOM 2435 O O . PRO B 1 18 ? 22.199 24.496 -27.437 1.00 74.75 45 PRO B O 1
ATOM 2439 N N . SER B 1 19 ? 23.900 24.092 -28.871 1.00 75.82 46 SER B N 1
ATOM 2440 C CA . SER B 1 19 ? 23.260 22.954 -29.538 1.00 76.88 46 SER B CA 1
ATOM 2441 C C . SER B 1 19 ? 22.937 21.818 -28.566 1.00 74.68 46 SER B C 1
ATOM 2442 O O . SER B 1 19 ? 21.901 21.161 -28.691 1.00 71.75 46 SER B O 1
ATOM 2445 N N . LYS B 1 20 ? 23.830 21.599 -27.604 1.00 74.29 47 LYS B N 1
ATOM 2446 C CA . LYS B 1 20 ? 23.633 20.595 -26.561 1.00 76.06 47 LYS B CA 1
ATOM 2447 C C . LYS B 1 20 ? 23.662 21.240 -25.178 1.00 68.86 47 LYS B C 1
ATOM 2448 O O . LYS B 1 20 ? 24.577 22.003 -24.858 1.00 65.63 47 LYS B O 1
ATOM 2454 N N . ILE B 1 21 ? 22.652 20.930 -24.368 1.00 64.90 48 ILE B N 1
ATOM 2455 C CA . ILE B 1 21 ? 22.545 21.454 -23.002 1.00 59.54 48 ILE B CA 1
ATOM 2456 C C . ILE B 1 21 ? 22.176 20.365 -21.997 1.00 64.34 48 ILE B C 1
ATOM 2457 O O . ILE B 1 21 ? 21.693 19.298 -22.377 1.00 61.42 48 ILE B O 1
ATOM 2462 N N . GLU B 1 22 ? 22.412 20.643 -20.718 1.00 76.70 49 GLU B N 1
ATOM 2463 C CA . GLU B 1 22 ? 22.018 19.739 -19.640 1.00 78.36 49 GLU B CA 1
ATOM 2464 C C . GLU B 1 22 ? 20.550 19.941 -19.265 1.00 78.85 49 GLU B C 1
ATOM 2465 O O . GLU B 1 22 ? 19.919 20.910 -19.698 1.00 76.63 49 GLU B O 1
ATOM 2471 N N . ASP B 1 23 ? 20.016 19.020 -18.465 1.00 65.94 50 ASP B N 1
ATOM 2472 C CA . ASP B 1 23 ? 18.622 19.068 -18.027 1.00 60.82 50 ASP B CA 1
ATOM 2473 C C . ASP B 1 23 ? 18.375 20.258 -17.099 1.00 56.25 50 ASP B C 1
ATOM 2474 O O . ASP B 1 23 ? 19.006 20.380 -16.046 1.00 56.34 50 ASP B O 1
ATOM 2479 N N . GLY B 1 24 ? 17.457 21.131 -17.507 1.00 52.16 51 GLY B N 1
ATOM 2480 C CA . GLY B 1 24 ? 17.182 22.374 -16.788 1.00 49.06 51 GLY B CA 1
ATOM 2481 C C . GLY B 1 24 ? 18.156 23.478 -17.158 1.00 49.61 51 GLY B C 1
ATOM 2482 O O . GLY B 1 24 ? 18.280 24.474 -16.441 1.00 42.82 51 GLY B O 1
ATOM 2483 N N . GLY B 1 25 ? 18.842 23.300 -18.286 1.00 55.18 52 GLY B N 1
ATOM 2484 C CA . GLY B 1 25 ? 19.862 24.240 -18.743 1.00 62.25 52 GLY B CA 1
ATOM 2485 C C . GLY B 1 25 ? 19.312 25.429 -19.507 1.00 67.13 52 GLY B C 1
ATOM 2486 O O . GLY B 1 25 ? 18.208 25.376 -20.055 1.00 67.39 52 GLY B O 1
ATOM 2487 N N . LYS B 1 26 ? 20.096 26.504 -19.540 1.00 67.96 53 LYS B N 1
ATOM 2488 C CA . LYS B 1 26 ? 19.728 27.735 -20.240 1.00 71.07 53 LYS B CA 1
ATOM 2489 C C . LYS B 1 26 ? 20.151 27.703 -21.710 1.00 62.94 53 LYS B C 1
ATOM 2490 O O . LYS B 1 26 ? 21.174 27.108 -22.058 1.00 60.33 53 LYS B O 1
ATOM 2496 N N . THR B 1 27 ? 19.355 28.349 -22.562 1.00 57.67 54 THR B N 1
ATOM 2497 C CA . THR B 1 27 ? 19.571 28.332 -24.010 1.00 55.60 54 THR B CA 1
ATOM 2498 C C . THR B 1 27 ? 19.055 29.610 -24.676 1.00 54.59 54 THR B C 1
ATOM 2499 O O . THR B 1 27 ? 17.910 30.009 -24.464 1.00 56.88 54 THR B O 1
ATOM 2503 N N . THR B 1 28 ? 19.910 30.241 -25.479 1.00 49.83 55 THR B N 1
ATOM 2504 C CA . THR B 1 28 ? 19.536 31.434 -26.237 1.00 49.96 55 THR B CA 1
ATOM 2505 C C . THR B 1 28 ? 18.972 31.040 -27.604 1.00 48.67 55 THR B C 1
ATOM 2506 O O . THR B 1 28 ? 19.576 30.243 -28.327 1.00 45.83 55 THR B O 1
ATOM 2510 N N . VAL B 1 29 ? 17.812 31.598 -27.942 1.00 52.31 56 VAL B N 1
ATOM 2511 C CA . VAL B 1 29 ? 17.160 31.331 -29.225 1.00 54.81 56 VAL B CA 1
ATOM 2512 C C . VAL B 1 29 ? 17.088 32.609 -30.065 1.00 56.32 56 VAL B C 1
ATOM 2513 O O . VAL B 1 29 ? 16.391 33.561 -29.706 1.00 59.69 56 VAL B O 1
ATOM 2517 N N . LYS B 1 30 ? 17.820 32.616 -31.177 1.00 55.61 57 LYS B N 1
ATOM 2518 C CA . LYS B 1 30 ? 17.849 33.748 -32.102 1.00 59.38 57 LYS B CA 1
ATOM 2519 C C . LYS B 1 30 ? 16.935 33.486 -33.298 1.00 54.46 57 LYS B C 1
ATOM 2520 O O . LYS B 1 30 ? 16.872 32.364 -33.805 1.00 50.59 57 LYS B O 1
ATOM 2526 N N . MET B 1 31 ? 16.234 34.527 -33.742 1.00 56.48 58 MET B N 1
ATOM 2527 C CA . MET B 1 31 ? 15.308 34.419 -34.868 1.00 60.82 58 MET B CA 1
ATOM 2528 C C . MET B 1 31 ? 15.233 35.722 -35.666 1.00 61.77 58 MET B C 1
ATOM 2529 O O . MET B 1 31 ? 14.827 36.760 -35.142 1.00 62.88 58 MET B O 1
ATOM 2534 N N . THR B 1 32 ? 15.626 35.647 -36.937 1.00 61.96 59 THR B N 1
ATOM 2535 C CA . THR B 1 32 ? 15.646 36.804 -37.833 1.00 62.70 59 THR B CA 1
ATOM 2536 C C . THR B 1 32 ? 14.440 36.778 -38.775 1.00 61.38 59 THR B C 1
ATOM 2537 O O . THR B 1 32 ? 14.038 35.713 -39.247 1.00 58.07 59 THR B O 1
ATOM 2541 N N . PHE B 1 33 ? 13.868 37.953 -39.037 1.00 63.74 60 PHE B N 1
ATOM 2542 C CA . PHE B 1 33 ? 12.751 38.086 -39.977 1.00 67.55 60 PHE B CA 1
ATOM 2543 C C . PHE B 1 33 ? 12.973 39.195 -41.008 1.00 70.23 60 PHE B C 1
ATOM 2544 O O . PHE B 1 33 ? 13.685 40.168 -40.743 1.00 67.74 60 PHE B O 1
ATOM 2552 N N . ASP B 1 34 ? 12.356 39.038 -42.178 1.00 76.46 61 ASP B N 1
ATOM 2553 C CA . ASP B 1 34 ? 12.498 39.994 -43.277 1.00 80.66 61 ASP B CA 1
ATOM 2554 C C . ASP B 1 34 ? 11.154 40.485 -43.813 1.00 84.58 61 ASP B C 1
ATOM 2555 O O . ASP B 1 34 ? 10.111 39.882 -43.554 1.00 84.22 61 ASP B O 1
ATOM 2560 N N . ASP B 1 35 ? 11.197 41.591 -44.554 1.00 89.56 62 ASP B N 1
ATOM 2561 C CA . ASP B 1 35 ? 10.049 42.075 -45.316 1.00 92.62 62 ASP B CA 1
ATOM 2562 C C . ASP B 1 35 ? 10.258 41.770 -46.800 1.00 96.04 62 ASP B C 1
ATOM 2563 O O . ASP B 1 35 ? 9.456 42.168 -47.650 1.00 98.60 62 ASP B O 1
ATOM 2568 N N . LYS B 1 36 ? 11.342 41.051 -47.090 1.00 98.16 63 LYS B N 1
ATOM 2569 C CA . LYS B 1 36 ? 11.761 40.733 -48.455 1.00 99.52 63 LYS B CA 1
ATOM 2570 C C . LYS B 1 36 ? 10.797 39.777 -49.168 1.00 102.16 63 LYS B C 1
ATOM 2571 O O . LYS B 1 36 ? 10.881 39.595 -50.386 1.00 102.73 63 LYS B O 1
ATOM 2577 N N . ASN B 1 37 ? 9.882 39.179 -48.407 1.00 136.03 64 ASN B N 1
ATOM 2578 C CA . ASN B 1 37 ? 8.899 38.251 -48.960 1.00 137.22 64 ASN B CA 1
ATOM 2579 C C . ASN B 1 37 ? 7.477 38.523 -48.450 1.00 137.69 64 ASN B C 1
ATOM 2580 O O . ASN B 1 37 ? 6.661 37.604 -48.328 1.00 137.13 64 ASN B O 1
ATOM 2585 N N . GLY B 1 38 ? 7.188 39.792 -48.162 1.00 105.67 65 GLY B N 1
ATOM 2586 C CA . GLY B 1 38 ? 5.869 40.203 -47.679 1.00 104.47 65 GLY B CA 1
ATOM 2587 C C . GLY B 1 38 ? 5.904 41.455 -46.823 1.00 102.60 65 GLY B C 1
ATOM 2588 O O . GLY B 1 38 ? 6.799 41.625 -45.994 1.00 101.29 65 GLY B O 1
ATOM 2589 N N . LYS B 1 39 ? 4.919 42.329 -47.024 1.00 102.71 66 LYS B N 1
ATOM 2590 C CA . LYS B 1 39 ? 4.820 43.589 -46.287 1.00 102.69 66 LYS B CA 1
ATOM 2591 C C . LYS B 1 39 ? 4.312 43.362 -44.863 1.00 101.04 66 LYS B C 1
ATOM 2592 O O . LYS B 1 39 ? 3.415 42.546 -44.636 1.00 101.49 66 LYS B O 1
ATOM 2598 N N . ILE B 1 40 ? 4.895 44.090 -43.912 1.00 97.79 67 ILE B N 1
ATOM 2599 C CA . ILE B 1 40 ? 4.525 43.977 -42.501 1.00 92.74 67 ILE B CA 1
ATOM 2600 C C . ILE B 1 40 ? 3.671 45.171 -42.069 1.00 90.50 67 ILE B C 1
ATOM 2601 O O . ILE B 1 40 ? 4.099 46.324 -42.165 1.00 89.68 67 ILE B O 1
ATOM 2606 N N . GLN B 1 41 ? 2.460 44.876 -41.600 1.00 86.65 68 GLN B N 1
ATOM 2607 C CA . GLN B 1 41 ? 1.499 45.899 -41.185 1.00 87.22 68 GLN B CA 1
ATOM 2608 C C . GLN B 1 41 ? 1.000 45.651 -39.757 1.00 82.61 68 GLN B C 1
ATOM 2609 O O . GLN B 1 41 ? 1.467 44.728 -39.084 1.00 79.03 68 GLN B O 1
ATOM 2615 N N . ASN B 1 42 ? 0.063 46.483 -39.302 1.00 82.95 69 ASN B N 1
ATOM 2616 C CA . ASN B 1 42 ? -0.529 46.347 -37.970 1.00 86.52 69 ASN B CA 1
ATOM 2617 C C . ASN B 1 42 ? -1.380 45.083 -37.852 1.00 84.19 69 ASN B C 1
ATOM 2618 O O . ASN B 1 42 ? -2.342 44.897 -38.603 1.00 83.77 69 ASN B O 1
ATOM 2623 N N . GLY B 1 43 ? -1.013 44.221 -36.908 1.00 80.86 70 GLY B N 1
ATOM 2624 C CA . GLY B 1 43 ? -1.713 42.957 -36.692 1.00 80.25 70 GLY B CA 1
ATOM 2625 C C . GLY B 1 43 ? -0.920 41.743 -37.141 1.00 82.39 70 GLY B C 1
ATOM 2626 O O . GLY B 1 43 ? -1.302 40.606 -36.851 1.00 81.67 70 GLY B O 1
ATOM 2627 N N . ASP B 1 44 ? 0.180 41.986 -37.852 1.00 102.40 71 ASP B N 1
ATOM 2628 C CA . ASP B 1 44 ? 1.062 40.920 -38.325 1.00 99.66 71 ASP B CA 1
ATOM 2629 C C . ASP B 1 44 ? 1.791 40.256 -37.160 1.00 97.70 71 ASP B C 1
ATOM 2630 O O . ASP B 1 44 ? 2.294 40.938 -36.264 1.00 97.70 71 ASP B O 1
ATOM 2635 N N . MET B 1 45 ? 1.838 38.926 -37.177 1.00 74.37 72 MET B N 1
ATOM 2636 C CA . MET B 1 45 ? 2.387 38.159 -36.061 1.00 71.78 72 MET B CA 1
ATOM 2637 C C . MET B 1 45 ? 3.483 37.181 -36.477 1.00 64.19 72 MET B C 1
ATOM 2638 O O . MET B 1 45 ? 3.275 36.325 -37.341 1.00 61.83 72 MET B O 1
ATOM 2643 N N . ILE B 1 46 ? 4.652 37.329 -35.857 1.00 59.81 73 ILE B N 1
ATOM 2644 C CA . ILE B 1 46 ? 5.737 36.363 -35.989 1.00 56.06 73 ILE B CA 1
ATOM 2645 C C . ILE B 1 46 ? 5.703 35.456 -34.761 1.00 52.53 73 ILE B C 1
ATOM 2646 O O . ILE B 1 46 ? 5.942 35.908 -33.638 1.00 49.70 73 ILE B O 1
ATOM 2651 N N . LYS B 1 47 ? 5.398 34.179 -34.981 1.00 53.96 74 LYS B N 1
ATOM 2652 C CA . LYS B 1 47 ? 5.162 33.239 -33.887 1.00 58.39 74 LYS B CA 1
ATOM 2653 C C . LYS B 1 47 ? 6.230 32.148 -33.804 1.00 55.21 74 LYS B C 1
ATOM 2654 O O . LYS B 1 47 ? 6.631 31.575 -34.820 1.00 51.31 74 LYS B O 1
ATOM 2660 N N . VAL B 1 48 ? 6.680 31.877 -32.580 1.00 54.93 75 VAL B N 1
ATOM 2661 C CA . VAL B 1 48 ? 7.667 30.833 -32.307 1.00 54.91 75 VAL B CA 1
ATOM 2662 C C . VAL B 1 48 ? 7.022 29.734 -31.459 1.00 50.79 75 VAL B C 1
ATOM 2663 O O . VAL B 1 48 ? 6.430 30.012 -30.413 1.00 51.16 75 VAL B O 1
ATOM 2667 N N . ALA B 1 49 ? 7.139 28.490 -31.922 1.00 44.90 76 ALA B N 1
ATOM 2668 C CA . ALA B 1 49 ? 6.532 27.343 -31.247 1.00 43.60 76 ALA B CA 1
ATOM 2669 C C . ALA B 1 49 ? 7.556 26.270 -30.880 1.00 43.22 76 ALA B C 1
ATOM 2670 O O . ALA B 1 49 ? 8.563 26.095 -31.568 1.00 38.08 76 ALA B O 1
ATOM 2672 N N . TRP B 1 50 ? 7.280 25.558 -29.789 1.00 45.98 77 TRP B N 1
ATOM 2673 C CA . TRP B 1 50 ? 8.136 24.474 -29.300 1.00 47.90 77 TRP B CA 1
ATOM 2674 C C . TRP B 1 50 ? 7.312 23.448 -28.509 1.00 46.94 77 TRP B C 1
ATOM 2675 O O . TRP B 1 50 ? 6.167 23.735 -28.147 1.00 42.79 77 TRP B O 1
ATOM 2686 N N . PRO B 1 51 ? 7.878 22.246 -28.251 1.00 47.81 78 PRO B N 1
ATOM 2687 C CA . PRO B 1 51 ? 7.175 21.234 -27.452 1.00 52.45 78 PRO B CA 1
ATOM 2688 C C . PRO B 1 51 ? 6.715 21.764 -26.093 1.00 54.26 78 PRO B C 1
ATOM 2689 O O . PRO B 1 51 ? 7.538 22.173 -25.269 1.00 53.50 78 PRO B O 1
ATOM 2693 N N . THR B 1 52 ? 5.401 21.757 -25.881 1.00 57.77 79 THR B N 1
ATOM 2694 C CA . THR B 1 52 ? 4.792 22.316 -24.672 1.00 60.22 79 THR B CA 1
ATOM 2695 C C . THR B 1 52 ? 4.523 21.265 -23.595 1.00 60.79 79 THR B C 1
ATOM 2696 O O . THR B 1 52 ? 4.296 21.607 -22.432 1.00 58.53 79 THR B O 1
ATOM 2700 N N . SER B 1 53 ? 4.549 19.991 -23.987 1.00 63.72 80 SER B N 1
ATOM 2701 C CA . SER B 1 53 ? 4.299 18.880 -23.066 1.00 65.55 80 SER B CA 1
ATOM 2702 C C . SER B 1 53 ? 5.040 17.608 -23.478 1.00 69.67 80 SER B C 1
ATOM 2703 O O . SER B 1 53 ? 5.439 17.456 -24.635 1.00 70.09 80 SER B O 1
ATOM 2706 N N . GLY B 1 54 ? 5.218 16.700 -22.520 1.00 71.75 81 GLY B N 1
ATOM 2707 C CA . GLY B 1 54 ? 5.877 15.417 -22.764 1.00 71.92 81 GLY B CA 1
ATOM 2708 C C . GLY B 1 54 ? 7.113 15.205 -21.910 1.00 71.06 81 GLY B C 1
ATOM 2709 O O . GLY B 1 54 ? 7.277 15.844 -20.867 1.00 71.82 81 GLY B O 1
ATOM 2710 N N . THR B 1 55 ? 7.980 14.298 -22.356 1.00 56.59 82 THR B N 1
ATOM 2711 C CA . THR B 1 55 ? 9.246 14.023 -21.670 1.00 53.83 82 THR B CA 1
ATOM 2712 C C . THR B 1 55 ? 10.313 15.066 -22.017 1.00 52.95 82 THR B C 1
ATOM 2713 O O . THR B 1 55 ? 11.214 15.330 -21.218 1.00 46.06 82 THR B O 1
ATOM 2717 N N . VAL B 1 56 ? 10.200 15.647 -23.210 1.00 60.48 83 VAL B N 1
ATOM 2718 C CA . VAL B 1 56 ? 11.050 16.762 -23.626 1.00 62.83 83 VAL B CA 1
ATOM 2719 C C . VAL B 1 56 ? 10.234 18.053 -23.713 1.00 65.50 83 VAL B C 1
ATOM 2720 O O . VAL B 1 56 ? 9.373 18.205 -24.585 1.00 65.92 83 VAL B O 1
ATOM 2724 N N . LYS B 1 57 ? 10.507 18.972 -22.791 1.00 64.50 84 LYS B N 1
ATOM 2725 C CA . LYS B 1 57 ? 9.737 20.206 -22.670 1.00 66.67 84 LYS B CA 1
ATOM 2726 C C . LYS B 1 57 ? 10.626 21.442 -22.776 1.00 57.25 84 LYS B C 1
ATOM 2727 O O . LYS B 1 57 ? 11.736 21.472 -22.240 1.00 56.06 84 LYS B O 1
ATOM 2733 N N . ILE B 1 58 ? 10.122 22.455 -23.475 1.00 47.06 85 ILE B N 1
ATOM 2734 C CA . ILE B 1 58 ? 10.815 23.730 -23.627 1.00 42.54 85 ILE B CA 1
ATOM 2735 C C . ILE B 1 58 ? 10.003 24.835 -22.952 1.00 44.55 85 ILE B C 1
ATOM 2736 O O . ILE B 1 58 ? 8.840 25.061 -23.296 1.00 48.83 85 ILE B O 1
ATOM 2741 N N . GLU B 1 59 ? 10.618 25.506 -21.981 1.00 45.60 86 GLU B N 1
ATOM 2742 C CA . GLU B 1 59 ? 9.971 26.60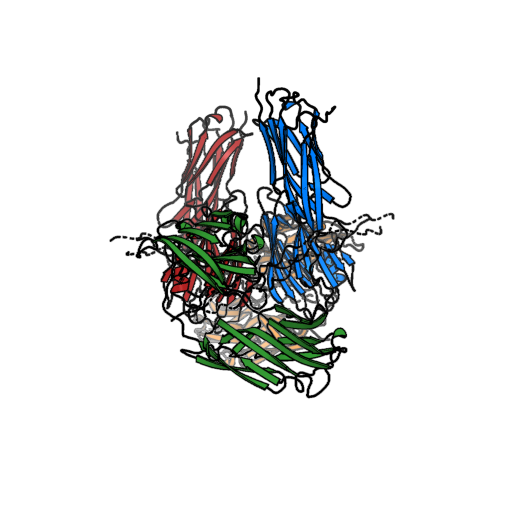7 -21.270 1.00 45.72 86 GLU B CA 1
ATOM 2743 C C . GLU B 1 59 ? 10.787 27.895 -21.358 1.00 41.63 86 GLU B C 1
ATOM 2744 O O . GLU B 1 59 ? 11.839 28.023 -20.726 1.00 39.90 86 GLU B O 1
ATOM 2750 N N . GLY B 1 60 ? 10.294 28.841 -22.152 1.00 39.93 87 GLY B N 1
ATOM 2751 C CA . GLY B 1 60 ? 10.950 30.134 -22.324 1.00 40.05 87 GLY B CA 1
ATOM 2752 C C . GLY B 1 60 ? 10.687 31.066 -21.157 1.00 40.69 87 GLY B C 1
ATOM 2753 O O . GLY B 1 60 ? 9.552 31.184 -20.692 1.00 42.66 87 GLY B O 1
ATOM 2754 N N . TYR B 1 61 ? 11.743 31.725 -20.686 1.00 39.81 88 TYR B N 1
ATOM 2755 C CA . TYR B 1 61 ? 11.645 32.666 -19.571 1.00 39.12 88 TYR B CA 1
ATOM 2756 C C . TYR B 1 61 ? 10.849 33.905 -19.978 1.00 40.61 88 TYR B C 1
ATOM 2757 O O . TYR B 1 61 ? 11.193 34.580 -20.951 1.00 38.18 88 TYR B O 1
ATOM 2766 N N . SER B 1 62 ? 9.788 34.189 -19.226 1.00 47.34 89 SER B N 1
ATOM 2767 C CA . SER B 1 62 ? 8.831 35.241 -19.578 1.00 53.31 89 SER B CA 1
ATOM 2768 C C . SER B 1 62 ? 9.404 36.654 -19.473 1.00 53.14 89 SER B C 1
ATOM 2769 O O . SER B 1 62 ? 9.739 37.124 -18.385 1.00 53.54 89 SER B O 1
ATOM 2772 N N . LYS B 1 63 ? 9.510 37.316 -20.623 1.00 53.21 90 LYS B N 1
ATOM 2773 C CA . LYS B 1 63 ? 9.909 38.720 -20.698 1.00 57.19 90 LYS B CA 1
ATOM 2774 C C . LYS B 1 63 ? 9.198 39.445 -21.838 1.00 56.80 90 LYS B C 1
ATOM 2775 O O . LYS B 1 63 ? 8.665 38.813 -22.754 1.00 55.97 90 LYS B O 1
ATOM 2781 N N . THR B 1 64 ? 9.190 40.774 -21.766 1.00 56.56 91 THR B N 1
ATOM 2782 C CA . THR B 1 64 ? 8.595 41.609 -22.803 1.00 57.07 91 THR B CA 1
ATOM 2783 C C . THR B 1 64 ? 9.623 42.624 -23.305 1.00 56.00 91 THR B C 1
ATOM 2784 O O . THR B 1 64 ? 9.977 43.570 -22.596 1.00 52.54 91 THR B O 1
ATOM 2788 N N . VAL B 1 65 ? 10.103 42.408 -24.528 1.00 57.76 92 VAL B N 1
ATOM 2789 C CA . VAL B 1 65 ? 11.101 43.284 -25.139 1.00 63.76 92 VAL B CA 1
ATOM 2790 C C . VAL B 1 65 ? 10.473 44.073 -26.291 1.00 63.27 92 VAL B C 1
ATOM 2791 O O . VAL B 1 65 ? 9.980 43.479 -27.254 1.00 61.92 92 VAL B O 1
ATOM 2795 N N . PRO B 1 66 ? 10.481 45.417 -26.191 1.00 65.36 93 PRO B N 1
ATOM 2796 C CA . PRO B 1 66 ? 9.891 46.255 -27.234 1.00 64.44 93 PRO B CA 1
ATOM 2797 C C . PRO B 1 66 ? 10.803 46.435 -28.449 1.00 64.97 93 PRO B C 1
ATOM 2798 O O . PRO B 1 66 ? 12.021 46.567 -28.302 1.00 61.50 93 PRO B O 1
ATOM 2802 N N . LEU B 1 67 ? 10.203 46.428 -29.636 1.00 68.98 94 LEU B N 1
ATOM 2803 C CA . LEU B 1 67 ? 10.923 46.698 -30.877 1.00 72.88 94 LEU B CA 1
ATOM 2804 C C . LEU B 1 67 ? 10.782 48.175 -31.228 1.00 77.33 94 LEU B C 1
ATOM 2805 O O . LEU B 1 67 ? 9.719 48.620 -31.672 1.00 75.79 94 LEU B O 1
ATOM 2810 N N . THR B 1 68 ? 11.857 48.931 -31.018 1.00 82.45 95 THR B N 1
ATOM 2811 C CA . THR B 1 68 ? 11.830 50.384 -31.184 1.00 87.62 95 THR B CA 1
ATOM 2812 C C . THR B 1 68 ? 12.741 50.870 -32.308 1.00 92.20 95 THR B C 1
ATOM 2813 O O . THR B 1 68 ? 13.837 50.340 -32.508 1.00 89.04 95 THR B O 1
ATOM 2817 N N . VAL B 1 69 ? 12.271 51.880 -33.036 1.00 102.70 96 VAL B N 1
ATOM 2818 C CA . VAL B 1 69 ? 13.073 52.557 -34.052 1.00 110.16 96 VAL B CA 1
ATOM 2819 C C . VAL B 1 69 ? 13.008 54.074 -33.837 1.00 116.45 96 VAL B C 1
ATOM 2820 O O . VAL B 1 69 ? 11.921 54.648 -33.723 1.00 118.61 96 VAL B O 1
ATOM 2824 N N . LYS B 1 70 ? 14.183 54.700 -33.761 1.00 121.16 97 LYS B N 1
ATOM 2825 C CA . LYS B 1 70 ? 14.342 56.136 -33.453 1.00 125.90 97 LYS B CA 1
ATOM 2826 C C . LYS B 1 70 ? 13.343 56.707 -32.426 1.00 124.99 97 LYS B C 1
ATOM 2827 O O . LYS B 1 70 ? 12.827 57.817 -32.587 1.00 125.45 97 LYS B O 1
ATOM 2833 N N . GLY B 1 71 ? 13.092 55.937 -31.367 1.00 124.20 98 GLY B N 1
ATOM 2834 C CA . GLY B 1 71 ? 12.159 56.333 -30.313 1.00 121.87 98 GLY B CA 1
ATOM 2835 C C . GLY B 1 71 ? 10.795 55.677 -30.435 1.00 120.40 98 GLY B C 1
ATOM 2836 O O . GLY B 1 71 ? 10.205 55.263 -29.435 1.00 122.23 98 GLY B O 1
ATOM 2837 N N . GLU B 1 72 ? 10.298 55.588 -31.668 1.00 112.17 99 GLU B N 1
ATOM 2838 C CA . GLU B 1 72 ? 8.988 55.005 -31.957 1.00 106.58 99 GLU B CA 1
ATOM 2839 C C . GLU B 1 72 ? 8.994 53.482 -31.830 1.00 98.10 99 GLU B C 1
ATOM 2840 O O . GLU B 1 72 ? 9.747 52.796 -32.525 1.00 94.98 99 GLU B O 1
ATOM 2846 N N . GLN B 1 73 ? 8.155 52.966 -30.934 1.00 91.09 100 GLN B N 1
ATOM 2847 C CA . GLN B 1 73 ? 7.975 51.525 -30.774 1.00 84.77 100 GLN B CA 1
ATOM 2848 C C . GLN B 1 73 ? 7.064 50.989 -31.878 1.00 82.51 100 GLN B C 1
ATOM 2849 O O . GLN B 1 73 ? 5.898 51.378 -31.975 1.00 76.37 100 GLN B O 1
ATOM 2855 N N . VAL B 1 74 ? 7.607 50.099 -32.704 1.00 81.96 101 VAL B N 1
ATOM 2856 C CA . VAL B 1 74 ? 6.870 49.544 -33.843 1.00 80.38 101 VAL B CA 1
ATOM 2857 C C . VAL B 1 74 ? 6.403 48.103 -33.614 1.00 82.16 101 VAL B C 1
ATOM 2858 O O . VAL B 1 74 ? 5.498 47.624 -34.301 1.00 85.13 101 VAL B O 1
ATOM 2862 N N . GLY B 1 75 ? 7.020 47.424 -32.650 1.00 80.51 102 GLY B N 1
ATOM 2863 C CA . GLY B 1 75 ? 6.689 46.033 -32.349 1.00 77.06 102 GLY B CA 1
ATOM 2864 C C . GLY B 1 75 ? 6.866 45.651 -30.892 1.00 75.17 102 GLY B C 1
ATOM 2865 O O . GLY B 1 75 ? 7.357 46.443 -30.084 1.00 75.85 102 GLY B O 1
ATOM 2866 N N . GLN B 1 76 ? 6.461 44.425 -30.563 1.00 72.31 103 GLN B N 1
ATOM 2867 C CA . GLN B 1 76 ? 6.544 43.905 -29.200 1.00 68.77 103 GLN B CA 1
ATOM 2868 C C . GLN B 1 76 ? 6.827 42.404 -29.214 1.00 66.15 103 GLN B C 1
ATOM 2869 O O . GLN B 1 76 ? 6.104 41.635 -29.850 1.00 64.36 103 GLN B O 1
ATOM 2875 N N . ALA B 1 77 ? 7.882 42.000 -28.510 1.00 62.40 104 ALA B N 1
ATOM 2876 C CA . ALA B 1 77 ? 8.246 40.589 -28.393 1.00 59.52 104 ALA B CA 1
ATOM 2877 C C . ALA B 1 77 ? 7.851 40.041 -27.024 1.00 58.63 104 ALA B C 1
ATOM 2878 O O . ALA B 1 77 ? 8.421 40.426 -26.000 1.00 60.12 104 ALA B O 1
ATOM 2880 N N . VAL B 1 78 ? 6.865 39.146 -27.018 1.00 55.58 105 VAL B N 1
ATOM 2881 C CA . VAL B 1 78 ? 6.358 38.549 -25.784 1.00 50.97 105 VAL B CA 1
ATOM 2882 C C . VAL B 1 78 ? 6.754 37.076 -25.702 1.00 50.36 105 VAL B C 1
ATOM 2883 O O . VAL B 1 78 ? 6.350 36.266 -26.541 1.00 49.07 105 VAL B O 1
ATOM 2887 N N . ILE B 1 79 ? 7.551 36.743 -24.690 1.00 49.67 106 ILE B N 1
ATOM 2888 C CA . ILE B 1 79 ? 7.991 35.368 -24.465 1.00 49.68 106 ILE B CA 1
ATOM 2889 C C . ILE B 1 79 ? 7.168 34.736 -23.342 1.00 50.11 106 ILE B C 1
ATOM 2890 O O . ILE B 1 79 ? 6.999 35.327 -22.273 1.00 49.25 106 ILE B O 1
ATOM 2895 N N . THR B 1 80 ? 6.651 33.541 -23.609 1.00 48.11 107 THR B N 1
ATOM 2896 C CA . THR B 1 80 ? 5.837 32.795 -22.654 1.00 47.28 107 THR B CA 1
ATOM 2897 C C . THR B 1 80 ? 6.375 31.362 -22.577 1.00 43.77 107 THR B C 1
ATOM 2898 O O . THR B 1 80 ? 6.739 30.792 -23.609 1.00 40.00 107 THR B O 1
ATOM 2902 N N . PRO B 1 81 ? 6.452 30.784 -21.356 1.00 43.82 108 PRO B N 1
ATOM 2903 C CA . PRO B 1 81 ? 6.854 29.386 -21.138 1.00 45.34 108 PRO B CA 1
ATOM 2904 C C . PRO B 1 81 ? 6.316 28.385 -22.167 1.00 48.63 108 PRO B C 1
ATOM 2905 O O . PRO B 1 81 ? 6.897 27.311 -22.338 1.00 46.87 108 PRO B O 1
ATOM 2909 N N . ASP B 1 82 ? 5.221 28.736 -22.837 1.00 53.92 109 ASP B N 1
ATOM 2910 C CA . ASP B 1 82 ? 4.616 27.873 -23.849 1.00 56.23 109 ASP B CA 1
ATOM 2911 C C . ASP B 1 82 ? 4.977 28.273 -25.283 1.00 55.30 109 ASP B C 1
ATOM 2912 O O . ASP B 1 82 ? 5.219 27.407 -26.125 1.00 53.97 109 ASP B O 1
ATOM 2917 N N . GLY B 1 83 ? 5.014 29.578 -25.554 1.00 53.20 110 GLY B N 1
ATOM 2918 C CA . GLY B 1 83 ? 5.327 30.076 -26.895 1.00 51.88 110 GLY B CA 1
ATOM 2919 C C . GLY B 1 83 ? 5.667 31.553 -26.965 1.00 50.60 110 GLY B C 1
ATOM 2920 O O . GLY B 1 83 ? 5.030 32.378 -26.307 1.00 49.95 110 GLY B O 1
ATOM 2921 N N . ALA B 1 84 ? 6.672 31.883 -27.775 1.00 50.74 111 ALA B N 1
ATOM 2922 C CA . ALA B 1 84 ? 7.089 33.269 -27.986 1.00 52.38 111 ALA B CA 1
ATOM 2923 C C . ALA B 1 84 ? 6.375 33.881 -29.189 1.00 55.80 111 ALA B C 1
ATOM 2924 O O . ALA B 1 84 ? 6.328 33.281 -30.265 1.00 54.38 111 ALA B O 1
ATOM 2926 N N . THR B 1 85 ? 5.818 35.076 -28.994 1.00 61.33 112 THR B N 1
ATOM 2927 C CA . THR B 1 85 ? 5.063 35.770 -30.040 1.00 61.33 112 THR B CA 1
ATOM 2928 C C . THR B 1 85 ? 5.557 37.200 -30.249 1.00 63.19 112 THR B C 1
ATOM 2929 O O . THR B 1 85 ? 5.905 37.893 -29.290 1.00 64.81 112 THR B O 1
ATOM 2933 N N . ILE B 1 86 ? 5.584 37.631 -31.509 1.00 62.58 113 ILE B N 1
ATOM 2934 C CA . ILE B 1 86 ? 5.951 39.004 -31.860 1.00 61.89 113 ILE B CA 1
ATOM 2935 C C . ILE B 1 86 ? 4.815 39.682 -32.630 1.00 62.48 113 ILE B C 1
ATOM 2936 O O . ILE B 1 86 ? 4.426 39.230 -33.709 1.00 64.21 113 ILE B O 1
ATOM 2941 N N . THR B 1 87 ? 4.290 40.763 -32.057 1.00 61.64 114 THR B N 1
ATOM 2942 C CA . THR B 1 87 ? 3.191 41.520 -32.657 1.00 62.08 114 THR B CA 1
ATOM 2943 C C . THR B 1 87 ? 3.677 42.901 -33.102 1.00 61.92 114 THR B C 1
ATOM 2944 O O . THR B 1 87 ? 4.505 43.521 -32.431 1.00 59.58 114 THR B O 1
ATOM 2948 N N . PHE B 1 88 ? 3.154 43.373 -34.232 1.00 62.97 115 PHE B N 1
ATOM 2949 C CA . PHE B 1 88 ? 3.540 44.667 -34.797 1.00 64.15 115 PHE B CA 1
ATOM 2950 C C . PHE B 1 88 ? 2.448 45.726 -34.633 1.00 66.13 115 PHE B C 1
ATOM 2951 O O . PHE B 1 88 ? 1.269 45.398 -34.476 1.00 62.97 115 PHE B O 1
ATOM 2959 N N . ASN B 1 89 ? 2.855 46.994 -34.675 1.00 72.13 116 ASN B N 1
ATOM 2960 C CA . ASN B 1 89 ? 1.940 48.123 -34.507 1.00 77.23 116 ASN B CA 1
ATOM 2961 C C . ASN B 1 89 ? 1.867 49.017 -35.746 1.00 78.99 116 ASN B C 1
ATOM 2962 O O . ASN B 1 89 ? 2.776 49.007 -36.577 1.00 76.43 116 ASN B O 1
ATOM 2967 N N . ASP B 1 90 ? 0.786 49.792 -35.851 1.00 82.80 117 ASP B N 1
ATOM 2968 C CA . ASP B 1 90 ? 0.537 50.680 -36.999 1.00 86.51 117 ASP B CA 1
ATOM 2969 C C . ASP B 1 90 ? 1.631 51.725 -37.233 1.00 85.85 117 ASP B C 1
ATOM 2970 O O . ASP B 1 90 ? 1.652 52.395 -38.268 1.00 86.31 117 ASP B O 1
ATOM 2975 N N . LYS B 1 91 ? 2.532 51.856 -36.263 1.00 84.34 118 LYS B N 1
ATOM 2976 C CA . LYS B 1 91 ? 3.664 52.774 -36.355 1.00 85.16 118 LYS B CA 1
ATOM 2977 C C . LYS B 1 91 ? 4.762 52.226 -37.278 1.00 84.13 118 LYS B C 1
ATOM 2978 O O . LYS B 1 91 ? 5.770 52.895 -37.523 1.00 80.01 118 LYS B O 1
ATOM 2984 N N . VAL B 1 92 ? 4.546 51.013 -37.792 1.00 90.07 119 VAL B N 1
ATOM 2985 C CA . VAL B 1 92 ? 5.448 50.382 -38.759 1.00 90.59 119 VAL B CA 1
ATOM 2986 C C . VAL B 1 92 ? 4.911 50.507 -40.196 1.00 98.30 119 VAL B C 1
ATOM 2987 O O . VAL B 1 92 ? 5.634 50.245 -41.162 1.00 97.23 119 VAL B O 1
ATOM 2991 N N . GLU B 1 93 ? 3.648 50.921 -40.320 1.00 132.54 120 GLU B N 1
ATOM 2992 C CA . GLU B 1 93 ? 2.986 51.105 -41.619 1.00 134.14 120 GLU B CA 1
ATOM 2993 C C . GLU B 1 93 ? 3.684 52.137 -42.509 1.00 133.98 120 GLU B C 1
ATOM 2994 O O . GLU B 1 93 ? 3.414 52.215 -43.710 1.00 134.21 120 GLU B O 1
ATOM 3000 N N . LYS B 1 94 ? 4.581 52.919 -41.911 1.00 117.45 121 LYS B N 1
ATOM 3001 C CA . LYS B 1 94 ? 5.310 53.966 -42.622 1.00 117.49 121 LYS B CA 1
ATOM 3002 C C . LYS B 1 94 ? 6.791 53.615 -42.808 1.00 118.05 121 LYS B C 1
ATOM 3003 O O . LYS B 1 94 ? 7.616 54.501 -43.045 1.00 118.83 121 LYS B O 1
ATOM 3009 N N . LEU B 1 95 ? 7.120 52.328 -42.705 1.00 118.99 122 LEU B N 1
ATOM 3010 C CA . LEU B 1 95 ? 8.503 51.865 -42.858 1.00 119.10 122 LEU B CA 1
ATOM 3011 C C . LEU B 1 95 ? 8.665 50.895 -44.028 1.00 115.91 122 LEU B C 1
ATOM 3012 O O . LEU B 1 95 ? 7.859 49.978 -44.203 1.00 115.23 122 LEU B O 1
ATOM 3017 N N . SER B 1 96 ? 9.716 51.108 -44.819 1.00 111.99 123 SER B N 1
ATOM 3018 C CA . SER B 1 96 ? 9.965 50.313 -46.022 1.00 109.98 123 SER B CA 1
ATOM 3019 C C . SER B 1 96 ? 10.707 49.007 -45.722 1.00 109.03 123 SER B C 1
ATOM 3020 O O . SER B 1 96 ? 10.076 47.972 -45.499 1.00 110.18 123 SER B O 1
ATOM 3023 N N . ASP B 1 97 ? 12.039 49.064 -45.714 1.00 105.46 124 ASP B N 1
ATOM 3024 C CA . ASP B 1 97 ? 12.876 47.881 -45.505 1.00 103.14 124 ASP B CA 1
ATOM 3025 C C . ASP B 1 97 ? 12.902 47.472 -44.034 1.00 99.49 124 ASP B C 1
ATOM 3026 O O . ASP B 1 97 ? 13.435 48.196 -43.190 1.00 99.34 124 ASP B O 1
ATOM 3031 N N . VAL B 1 98 ? 12.325 46.310 -43.736 1.00 95.81 125 VAL B N 1
ATOM 3032 C CA . VAL B 1 98 ? 12.237 45.814 -42.362 1.00 91.85 125 VAL B CA 1
ATOM 3033 C C . VAL B 1 98 ? 13.131 44.592 -42.148 1.00 87.26 125 VAL B C 1
ATOM 3034 O O . VAL B 1 98 ? 12.984 43.572 -42.827 1.00 85.81 125 VAL B O 1
ATOM 3038 N N . SER B 1 99 ? 14.061 44.714 -41.203 1.00 82.06 126 SER B N 1
ATOM 3039 C CA . SER B 1 99 ? 14.948 43.618 -40.820 1.00 78.08 126 SER B CA 1
ATOM 3040 C C . SER B 1 99 ? 15.158 43.620 -39.309 1.00 76.77 126 SER B C 1
ATOM 3041 O O . SER B 1 99 ? 15.769 44.539 -38.759 1.00 76.40 126 SER B O 1
ATOM 3044 N N . GLY B 1 100 ? 14.643 42.590 -38.643 1.00 75.68 127 GLY B N 1
ATOM 3045 C CA . GLY B 1 100 ? 14.716 42.498 -37.188 1.00 74.12 127 GLY B CA 1
ATOM 3046 C C . GLY B 1 100 ? 15.087 41.124 -36.663 1.00 71.97 127 GLY B C 1
ATOM 3047 O O . GLY B 1 100 ? 15.131 40.150 -37.417 1.00 72.26 127 GLY B O 1
ATOM 3048 N N . PHE B 1 101 ? 15.346 41.055 -35.359 1.00 69.85 128 PHE B N 1
ATOM 3049 C CA . PHE B 1 101 ? 15.759 39.816 -34.700 1.00 69.08 128 PHE B CA 1
ATOM 3050 C C . PHE B 1 101 ? 15.216 39.726 -33.271 1.00 70.01 128 PHE B C 1
ATOM 3051 O O . PHE B 1 101 ? 14.749 40.722 -32.712 1.00 71.98 128 PHE B O 1
ATOM 3059 N N . ALA B 1 102 ? 15.286 38.529 -32.690 1.00 66.58 129 ALA B N 1
ATOM 3060 C CA . ALA B 1 102 ? 14.865 38.302 -31.308 1.00 62.07 129 ALA B CA 1
ATOM 3061 C C . ALA B 1 102 ? 15.698 37.211 -30.634 1.00 60.57 129 ALA B C 1
ATOM 3062 O O . ALA B 1 102 ? 15.561 36.027 -30.951 1.00 61.89 129 ALA B O 1
ATOM 3064 N N . GLU B 1 103 ? 16.566 37.626 -29.713 1.00 57.87 130 GLU B N 1
ATOM 3065 C CA . GLU B 1 103 ? 17.383 36.705 -28.923 1.00 58.30 130 GLU B CA 1
ATOM 3066 C C . GLU B 1 103 ? 16.823 36.568 -27.509 1.00 58.23 130 GLU B C 1
ATOM 3067 O O . GLU B 1 103 ? 17.119 37.383 -26.632 1.00 63.42 130 GLU B O 1
ATOM 3073 N N . PHE B 1 104 ? 16.010 35.536 -27.296 1.00 58.36 131 PHE B N 1
ATOM 3074 C CA . PHE B 1 104 ? 15.414 35.273 -25.986 1.00 59.52 131 PHE B CA 1
ATOM 3075 C C . PHE B 1 104 ? 15.929 33.968 -25.384 1.00 56.65 131 PHE B C 1
ATOM 3076 O O . PHE B 1 104 ? 16.351 33.066 -26.110 1.00 53.52 131 PHE B O 1
ATOM 3084 N N . GLU B 1 105 ? 15.888 33.873 -24.056 1.00 54.29 132 GLU B N 1
ATOM 3085 C CA . GLU B 1 105 ? 16.372 32.683 -23.357 1.00 52.77 132 GLU B CA 1
ATOM 3086 C C . GLU B 1 105 ? 15.298 31.613 -23.155 1.00 49.45 132 GLU B C 1
ATOM 3087 O O . GLU B 1 105 ? 14.104 31.915 -23.083 1.00 49.61 132 GLU B O 1
ATOM 3093 N N . VAL B 1 106 ? 15.750 30.365 -23.059 1.00 45.83 133 VAL B N 1
ATOM 3094 C CA . VAL B 1 106 ? 14.880 29.193 -23.005 1.00 42.45 133 VAL B CA 1
ATOM 3095 C C . VAL B 1 106 ? 15.440 28.143 -22.040 1.00 45.58 133 VAL B C 1
ATOM 3096 O O . VAL B 1 106 ? 16.648 27.887 -22.020 1.00 45.81 133 VAL B O 1
ATOM 3100 N N . GLN B 1 107 ? 14.557 27.552 -21.237 1.00 51.56 134 GLN B N 1
ATOM 3101 C CA . GLN B 1 107 ? 14.929 26.460 -20.340 1.00 55.91 134 GLN B CA 1
ATOM 3102 C C . GLN B 1 107 ? 14.542 25.114 -20.954 1.00 52.76 134 GLN B C 1
ATOM 3103 O O . GLN B 1 107 ? 13.357 24.783 -21.056 1.00 47.39 134 GLN B O 1
ATOM 3109 N N . GLY B 1 108 ? 15.550 24.351 -21.368 1.00 55.23 135 GLY B N 1
ATOM 3110 C CA . GLY B 1 108 ? 15.341 23.023 -21.941 1.00 57.22 135 GLY B CA 1
ATOM 3111 C C . GLY B 1 108 ? 15.213 21.962 -20.866 1.00 56.99 135 GLY B C 1
ATOM 3112 O O . GLY B 1 108 ? 15.916 22.009 -19.854 1.00 58.87 135 GLY B O 1
ATOM 3113 N N . ARG B 1 109 ? 14.318 21.003 -21.086 1.00 52.97 136 ARG B N 1
ATOM 3114 C CA . ARG B 1 109 ? 14.057 19.957 -20.100 1.00 47.82 136 ARG B CA 1
ATOM 3115 C C . ARG B 1 109 ? 13.911 18.572 -20.728 1.00 44.57 136 ARG B C 1
ATOM 3116 O O . ARG B 1 109 ? 13.234 18.403 -21.743 1.00 41.48 136 ARG B O 1
ATOM 3124 N N . ASN B 1 110 ? 14.568 17.594 -20.109 1.00 41.50 137 ASN B N 1
ATOM 3125 C CA . ASN B 1 110 ? 14.434 16.184 -20.461 1.00 42.88 137 ASN B CA 1
ATOM 3126 C C . ASN B 1 110 ? 14.162 15.383 -19.190 1.00 42.30 137 ASN B C 1
ATOM 3127 O O . ASN B 1 110 ? 15.082 15.060 -18.434 1.00 35.11 137 ASN B O 1
ATOM 3132 N N . LEU B 1 111 ? 12.887 15.073 -18.965 1.00 49.66 138 LEU B N 1
ATOM 3133 C CA . LEU B 1 111 ? 12.416 14.503 -17.697 1.00 55.83 138 LEU B CA 1
ATOM 3134 C C . LEU B 1 111 ? 12.755 13.025 -17.481 1.00 57.87 138 LEU B C 1
ATOM 3135 O O . LEU B 1 111 ? 12.435 12.464 -16.428 1.00 57.41 138 LEU B O 1
ATOM 3140 N N . THR B 1 112 ? 13.399 12.407 -18.472 1.00 60.50 139 THR B N 1
ATOM 3141 C CA . THR B 1 112 ? 13.751 10.981 -18.434 1.00 61.77 139 THR B CA 1
ATOM 3142 C C . THR B 1 112 ? 14.679 10.650 -17.255 1.00 64.35 139 THR B C 1
ATOM 3143 O O . THR B 1 112 ? 15.903 10.637 -17.397 1.00 61.68 139 THR B O 1
ATOM 3147 N N . GLN B 1 113 ? 14.081 10.374 -16.097 1.00 71.26 140 GLN B N 1
ATOM 3148 C CA . GLN B 1 113 ? 14.835 10.178 -14.858 1.00 75.23 140 GLN B CA 1
ATOM 3149 C C . GLN B 1 113 ? 15.112 8.731 -14.496 1.00 75.23 140 GLN B C 1
ATOM 3150 O O . GLN B 1 113 ? 14.819 8.298 -13.379 1.00 75.15 140 GLN B O 1
ATOM 3151 N N . THR B 1 114 ? 15.681 7.987 -15.443 1.00 74.97 141 THR B N 1
ATOM 3152 C CA . THR B 1 114 ? 16.047 6.581 -15.244 1.00 78.97 141 THR B CA 1
ATOM 3153 C C . THR B 1 114 ? 17.161 6.179 -16.221 1.00 80.82 141 THR B C 1
ATOM 3154 O O . THR B 1 114 ? 17.535 6.962 -17.099 1.00 73.97 141 THR B O 1
ATOM 3158 N N . ASN B 1 115 ? 17.691 4.968 -16.039 1.00 99.50 142 ASN B N 1
ATOM 3159 C CA . ASN B 1 115 ? 18.657 4.342 -16.952 1.00 102.56 142 ASN B CA 1
ATOM 3160 C C . ASN B 1 115 ? 20.062 4.952 -16.870 1.00 105.70 142 ASN B C 1
ATOM 3161 O O . ASN B 1 115 ? 20.335 5.784 -16.001 1.00 107.42 142 ASN B O 1
ATOM 3166 N N . THR B 1 116 ? 20.945 4.523 -17.772 1.00 106.42 143 THR B N 1
ATOM 3167 C CA . THR B 1 116 ? 22.345 4.951 -17.780 1.00 104.28 143 THR B CA 1
ATOM 3168 C C . THR B 1 116 ? 22.485 6.440 -18.117 1.00 100.52 143 THR B C 1
ATOM 3169 O O . THR B 1 116 ? 22.914 7.233 -17.276 1.00 100.91 143 THR B O 1
ATOM 3173 N N . SER B 1 117 ? 22.120 6.803 -19.345 1.00 93.40 144 SER B N 1
ATOM 3174 C CA . SER B 1 117 ? 22.177 8.188 -19.816 1.00 87.04 144 SER B CA 1
ATOM 3175 C C . SER B 1 117 ? 21.151 8.410 -20.924 1.00 82.41 144 SER B C 1
ATOM 3176 O O . SER B 1 117 ? 20.785 7.470 -21.635 1.00 81.99 144 SER B O 1
ATOM 3179 N N . ASP B 1 118 ? 20.693 9.652 -21.069 1.00 76.08 145 ASP B N 1
ATOM 3180 C CA . ASP B 1 118 ? 19.681 9.977 -22.074 1.00 70.42 145 ASP B CA 1
ATOM 3181 C C . ASP B 1 118 ? 19.980 11.264 -22.840 1.00 68.81 145 ASP B C 1
ATOM 3182 O O . ASP B 1 118 ? 20.444 12.252 -22.266 1.00 69.18 145 ASP B O 1
ATOM 3187 N N . ASP B 1 119 ? 19.704 11.229 -24.141 1.00 66.50 146 ASP B N 1
ATOM 3188 C CA . ASP B 1 119 ? 19.843 12.385 -25.022 1.00 68.96 146 ASP B CA 1
ATOM 3189 C C . ASP B 1 119 ? 18.679 12.425 -26.009 1.00 69.34 146 ASP B C 1
ATOM 3190 O O . ASP B 1 119 ? 18.644 11.656 -26.974 1.00 67.53 146 ASP B O 1
ATOM 3195 N N . LYS B 1 120 ? 17.725 13.318 -25.756 1.00 74.02 147 LYS B N 1
ATOM 3196 C CA . LYS B 1 120 ? 16.555 13.462 -26.621 1.00 74.26 147 LYS B CA 1
ATOM 3197 C C . LYS B 1 120 ? 16.406 14.898 -27.121 1.00 70.68 147 LYS B C 1
ATOM 3198 O O . LYS B 1 120 ? 16.602 15.855 -26.368 1.00 70.88 147 LYS B O 1
ATOM 3204 N N . VAL B 1 121 ? 16.053 15.031 -28.398 1.00 66.34 148 VAL B N 1
ATOM 3205 C CA . VAL B 1 121 ? 15.990 16.332 -29.069 1.00 65.64 148 VAL B CA 1
ATOM 3206 C C . VAL B 1 121 ? 14.634 17.031 -28.942 1.00 61.22 148 VAL B C 1
ATOM 3207 O O . VAL B 1 121 ? 13.588 16.381 -28.870 1.00 59.61 148 VAL B O 1
ATOM 3211 N N . ALA B 1 122 ? 14.674 18.362 -28.912 1.00 60.35 149 ALA B N 1
ATOM 3212 C CA . ALA B 1 122 ? 13.473 19.191 -28.901 1.00 60.51 149 ALA B CA 1
ATOM 3213 C C . ALA B 1 122 ? 13.552 20.222 -30.024 1.00 59.08 149 ALA B C 1
ATOM 3214 O O . ALA B 1 122 ? 14.442 21.077 -30.035 1.00 61.03 149 ALA B O 1
ATOM 3216 N N . THR B 1 123 ? 12.618 20.129 -30.968 1.00 56.24 150 THR B N 1
ATOM 3217 C CA . THR B 1 123 ? 12.627 20.978 -32.157 1.00 52.84 150 THR B CA 1
ATOM 3218 C C . THR B 1 123 ? 11.795 22.246 -31.965 1.00 52.39 150 THR B C 1
ATOM 3219 O O . THR B 1 123 ? 10.583 22.182 -31.744 1.00 51.88 150 THR B O 1
ATOM 3223 N N . ILE B 1 124 ? 12.465 23.393 -32.046 1.00 52.16 151 ILE B N 1
ATOM 3224 C CA . ILE B 1 124 ? 11.801 24.694 -31.998 1.00 52.77 151 ILE B CA 1
ATOM 3225 C C . ILE B 1 124 ? 11.467 25.128 -33.424 1.00 52.48 151 ILE B C 1
ATOM 3226 O O . ILE B 1 124 ? 12.312 25.048 -34.319 1.00 51.74 151 ILE B O 1
ATOM 3231 N N . THR B 1 125 ? 10.228 25.571 -33.629 1.00 53.53 152 THR B N 1
ATOM 3232 C CA . THR B 1 125 ? 9.752 25.972 -34.952 1.00 55.65 152 THR B CA 1
ATOM 3233 C C . THR B 1 125 ? 9.301 27.430 -34.991 1.00 55.99 152 THR B C 1
ATOM 3234 O O . THR B 1 125 ? 8.591 27.897 -34.099 1.00 57.74 152 THR B O 1
ATOM 3238 N N . SER B 1 126 ? 9.730 28.137 -36.032 1.00 55.58 153 SER B N 1
ATOM 3239 C CA . SER B 1 126 ? 9.288 29.502 -36.296 1.00 57.99 153 SER B CA 1
ATOM 3240 C C . SER B 1 126 ? 9.113 29.683 -37.801 1.00 62.48 153 SER B C 1
ATOM 3241 O O . SER B 1 126 ? 10.068 29.987 -38.519 1.00 62.90 153 SER B O 1
ATOM 3244 N N . GLY B 1 127 ? 7.886 29.473 -38.269 1.00 66.17 154 GLY B N 1
ATOM 3245 C CA . GLY B 1 127 ? 7.577 29.544 -39.693 1.00 71.09 154 GLY B CA 1
ATOM 3246 C C . GLY B 1 127 ? 8.021 28.300 -40.438 1.00 75.15 154 GLY B C 1
ATOM 3247 O O . GLY B 1 127 ? 7.680 27.181 -40.049 1.00 73.79 154 GLY B O 1
ATOM 3248 N N . ASN B 1 128 ? 8.783 28.500 -41.511 1.00 80.87 155 ASN B N 1
ATOM 3249 C CA . ASN B 1 128 ? 9.302 27.395 -42.317 1.00 89.67 155 ASN B CA 1
ATOM 3250 C C . ASN B 1 128 ? 10.625 26.833 -41.794 1.00 91.51 155 ASN B C 1
ATOM 3251 O O . ASN B 1 128 ? 10.958 25.674 -42.052 1.00 90.78 155 ASN B O 1
ATOM 3256 N N . LYS B 1 129 ? 11.369 27.660 -41.061 1.00 121.02 156 LYS B N 1
ATOM 3257 C CA . LYS B 1 129 ? 12.667 27.267 -40.507 1.00 121.95 156 LYS B CA 1
ATOM 3258 C C . LYS B 1 129 ? 12.530 26.544 -39.168 1.00 122.16 156 LYS B C 1
ATOM 3259 O O . LYS B 1 129 ? 11.619 26.829 -38.387 1.00 122.26 156 LYS B O 1
ATOM 3265 N N . SER B 1 130 ? 13.446 25.610 -38.914 1.00 87.80 157 SER B N 1
ATOM 3266 C CA . SER B 1 130 ? 13.447 24.818 -37.683 1.00 82.68 157 SER B CA 1
ATOM 3267 C C . SER B 1 130 ? 14.863 24.574 -37.160 1.00 80.51 157 SER B C 1
ATOM 3268 O O . SER B 1 130 ? 15.827 24.566 -37.931 1.00 80.31 157 SER B O 1
ATOM 3271 N N . THR B 1 131 ? 14.975 24.373 -35.848 1.00 76.62 158 THR B N 1
ATOM 3272 C CA . THR B 1 131 ? 16.260 24.102 -35.197 1.00 75.70 158 THR B CA 1
ATOM 3273 C C . THR B 1 131 ? 16.141 23.000 -34.138 1.00 70.54 158 THR B C 1
ATOM 3274 O O . THR B 1 131 ? 15.069 22.791 -33.566 1.00 65.93 158 THR B O 1
ATOM 3278 N N . ASN B 1 132 ? 17.249 22.305 -33.886 1.00 68.54 159 ASN B N 1
ATOM 3279 C CA . ASN B 1 132 ? 17.270 21.175 -32.955 1.00 69.23 159 ASN B CA 1
ATOM 3280 C C . ASN B 1 132 ? 18.064 21.467 -31.684 1.00 65.02 159 ASN B C 1
ATOM 3281 O O . ASN B 1 132 ? 19.169 22.013 -31.744 1.00 62.52 159 ASN B O 1
ATOM 3286 N N . VAL B 1 133 ? 17.491 21.101 -30.538 1.00 63.56 160 VAL B N 1
ATOM 3287 C CA . VAL B 1 133 ? 18.150 21.264 -29.240 1.00 65.77 160 VAL B CA 1
ATOM 3288 C C . VAL B 1 133 ? 18.248 19.914 -28.530 1.00 65.82 160 VAL B C 1
ATOM 3289 O O . VAL B 1 133 ? 17.230 19.278 -28.249 1.00 65.09 160 VAL B O 1
ATOM 3293 N N . THR B 1 134 ? 19.475 19.486 -28.245 1.00 68.76 161 THR B N 1
ATOM 3294 C CA . THR B 1 134 ? 19.713 18.233 -27.533 1.00 70.64 161 THR B CA 1
ATOM 3295 C C . THR B 1 134 ? 19.833 18.497 -26.033 1.00 72.11 161 THR B C 1
ATOM 3296 O O . THR B 1 134 ? 20.642 19.322 -25.601 1.00 74.89 161 THR B O 1
ATOM 3300 N N . VAL B 1 135 ? 19.015 17.798 -25.249 1.00 70.47 162 VAL B N 1
ATOM 3301 C CA . VAL B 1 135 ? 19.031 17.939 -23.794 1.00 68.03 162 VAL B CA 1
ATOM 3302 C C . VAL B 1 135 ? 19.575 16.667 -23.142 1.00 69.39 162 VAL B C 1
ATOM 3303 O O . VAL B 1 135 ? 18.927 15.616 -23.167 1.00 63.28 162 VAL B O 1
ATOM 3307 N N . HIS B 1 136 ? 20.773 16.774 -22.571 1.00 74.76 163 HIS B N 1
ATOM 3308 C CA . HIS B 1 136 ? 21.436 15.646 -21.924 1.00 80.22 163 HIS B CA 1
ATOM 3309 C C . HIS B 1 136 ? 20.907 15.431 -20.511 1.00 79.04 163 HIS B C 1
ATOM 3310 O O . HIS B 1 136 ? 20.976 16.329 -19.667 1.00 80.22 163 HIS B O 1
ATOM 3317 N N . LYS B 1 137 ? 20.372 14.238 -20.268 1.00 76.62 164 LYS B N 1
ATOM 3318 C CA . LYS B 1 137 ? 19.969 13.827 -18.930 1.00 72.93 164 LYS B CA 1
ATOM 3319 C C . LYS B 1 137 ? 20.923 12.746 -18.430 1.00 74.63 164 LYS B C 1
ATOM 3320 O O . LYS B 1 137 ? 20.940 11.625 -18.947 1.00 76.82 164 LYS B O 1
ATOM 3326 N N . SER B 1 138 ? 21.720 13.102 -17.427 1.00 73.64 165 SER B N 1
ATOM 3327 C CA . SER B 1 138 ? 22.749 12.215 -16.892 1.00 75.84 165 SER B CA 1
ATOM 3328 C C . SER B 1 138 ? 22.240 11.359 -15.733 1.00 77.27 165 SER B C 1
ATOM 3329 O O . SER B 1 138 ? 21.131 11.565 -15.233 1.00 78.05 165 SER B O 1
ATOM 3332 N N . GLU B 1 139 ? 23.063 10.393 -15.325 1.00 79.45 166 GLU B N 1
ATOM 3333 C CA . GLU B 1 139 ? 22.791 9.549 -14.164 1.00 79.78 166 GLU B CA 1
ATOM 3334 C C . GLU B 1 139 ? 22.784 10.394 -12.890 1.00 79.81 166 GLU B C 1
ATOM 3335 O O . GLU B 1 139 ? 23.581 11.325 -12.749 1.00 80.31 166 GLU B O 1
ATOM 3341 N N . ALA B 1 140 ? 21.878 10.062 -11.972 1.00 79.93 167 ALA B N 1
ATOM 3342 C CA . ALA B 1 140 ? 21.763 10.760 -10.692 1.00 82.54 167 ALA B CA 1
ATOM 3343 C C . ALA B 1 140 ? 22.906 10.400 -9.741 1.00 85.50 167 ALA B C 1
ATOM 3344 O O . ALA B 1 140 ? 23.586 9.387 -9.927 1.00 84.98 167 ALA B O 1
ATOM 3346 N N . GLY B 1 141 ? 23.109 11.236 -8.724 1.00 89.86 168 GLY B N 1
ATOM 3347 C CA . GLY B 1 141 ? 24.166 11.026 -7.736 1.00 95.74 168 GLY B CA 1
ATOM 3348 C C . GLY B 1 141 ? 23.773 10.086 -6.610 1.00 99.53 168 GLY B C 1
ATOM 3349 O O . GLY B 1 141 ? 22.742 9.410 -6.681 1.00 101.49 168 GLY B O 1
ATOM 3350 N N . THR B 1 142 ? 24.600 10.049 -5.567 1.00 101.06 169 THR B N 1
ATOM 3351 C CA . THR B 1 142 ? 24.370 9.179 -4.413 1.00 102.56 169 THR B CA 1
ATOM 3352 C C . THR B 1 142 ? 23.956 9.990 -3.174 1.00 104.37 169 THR B C 1
ATOM 3353 O O . THR B 1 142 ? 24.069 9.517 -2.038 1.00 105.24 169 THR B O 1
ATOM 3357 N N . SER B 1 143 ? 23.473 11.211 -3.414 1.00 106.67 170 SER B N 1
ATOM 3358 C CA . SER B 1 143 ? 22.962 12.117 -2.371 1.00 107.09 170 SER B CA 1
ATOM 3359 C C . SER B 1 143 ? 23.989 12.448 -1.278 1.00 105.55 170 SER B C 1
ATOM 3360 O O . SER B 1 143 ? 25.145 12.755 -1.579 1.00 106.22 170 SER B O 1
ATOM 3363 N N . SER B 1 144 ? 23.542 12.394 -0.020 1.00 102.42 171 SER B N 1
ATOM 3364 C CA . SER B 1 144 ? 24.379 12.606 1.173 1.00 97.34 171 SER B CA 1
ATOM 3365 C C . SER B 1 144 ? 24.898 14.038 1.340 1.00 90.61 171 SER B C 1
ATOM 3366 O O . SER B 1 144 ? 26.107 14.287 1.298 1.00 90.61 171 SER B O 1
ATOM 3369 N N . VAL B 1 145 ? 23.966 14.970 1.528 1.00 73.68 172 VAL B N 1
ATOM 3370 C CA . VAL B 1 145 ? 24.279 16.364 1.858 1.00 57.20 172 VAL B CA 1
ATOM 3371 C C . VAL B 1 145 ? 23.369 16.809 3.004 1.00 52.48 172 VAL B C 1
ATOM 3372 O O . VAL B 1 145 ? 22.147 16.665 2.921 1.00 52.98 172 VAL B O 1
ATOM 3376 N N . PHE B 1 146 ? 23.966 17.340 4.071 1.00 47.11 173 PHE B N 1
ATOM 3377 C CA . PHE B 1 146 ? 23.207 17.806 5.233 1.00 46.42 173 PHE B CA 1
ATOM 3378 C C . PHE B 1 146 ? 22.491 19.124 4.936 1.00 48.22 173 PHE B C 1
ATOM 3379 O O . PHE B 1 146 ? 21.259 19.173 4.903 1.00 45.55 173 PHE B O 1
ATOM 3387 N N . TYR B 1 147 ? 23.269 20.183 4.723 1.00 51.02 174 TYR B N 1
ATOM 3388 C CA . TYR B 1 147 ? 22.726 21.506 4.432 1.00 51.53 174 TYR B CA 1
ATOM 3389 C C . TYR B 1 147 ? 23.297 22.065 3.133 1.00 52.97 174 TYR B C 1
ATOM 3390 O O . TYR B 1 147 ? 24.516 22.117 2.949 1.00 55.02 174 TYR B O 1
ATOM 3399 N N . TYR B 1 148 ? 22.403 22.473 2.237 1.00 51.99 175 TYR B N 1
ATOM 3400 C CA . TYR B 1 148 ? 22.787 23.123 0.987 1.00 50.54 175 TYR B CA 1
ATOM 3401 C C . TYR B 1 148 ? 21.749 24.167 0.583 1.00 50.12 175 TYR B C 1
ATOM 3402 O O . TYR B 1 148 ? 20.569 24.050 0.926 1.00 53.21 175 TYR B O 1
ATOM 3411 N N . LYS B 1 149 ? 22.198 25.184 -0.146 1.00 44.12 176 LYS B N 1
ATOM 3412 C CA . LYS B 1 149 ? 21.314 26.236 -0.632 1.00 41.23 176 LYS B CA 1
ATOM 3413 C C . LYS B 1 149 ? 21.208 26.202 -2.152 1.00 38.02 176 LYS B C 1
ATOM 3414 O O . LYS B 1 149 ? 22.217 26.086 -2.852 1.00 40.35 176 LYS B O 1
ATOM 3420 N N . THR B 1 150 ? 19.977 26.294 -2.648 1.00 34.56 177 THR B N 1
ATOM 3421 C CA . THR B 1 150 ? 19.715 26.405 -4.081 1.00 38.14 177 THR B CA 1
ATOM 3422 C C . THR B 1 150 ? 18.610 27.412 -4.371 1.00 36.17 177 THR B C 1
ATOM 3423 O O . THR B 1 150 ? 17.666 27.562 -3.592 1.00 26.60 177 THR B O 1
ATOM 3427 N N . GLY B 1 151 ? 18.746 28.101 -5.498 1.00 60.40 178 GLY B N 1
ATOM 3428 C CA . GLY B 1 151 ? 17.724 29.016 -5.988 1.00 61.73 178 GLY B CA 1
ATOM 3429 C C . GLY B 1 151 ? 17.541 28.853 -7.482 1.00 62.63 178 GLY B C 1
ATOM 3430 O O . GLY B 1 151 ? 18.438 28.365 -8.173 1.00 62.42 178 GLY B O 1
ATOM 3431 N N . ASP B 1 152 ? 16.377 29.260 -7.983 1.00 43.72 179 ASP B N 1
ATOM 3432 C CA . ASP B 1 152 ? 16.089 29.195 -9.416 1.00 44.78 179 ASP B CA 1
ATOM 3433 C C . ASP B 1 152 ? 15.055 30.231 -9.849 1.00 40.18 179 ASP B C 1
ATOM 3434 O O . ASP B 1 152 ? 14.131 30.556 -9.099 1.00 41.57 179 ASP B O 1
ATOM 3439 N N . MET B 1 153 ? 15.229 30.746 -11.063 1.00 37.73 180 MET B N 1
ATOM 3440 C CA . MET B 1 153 ? 14.273 31.666 -11.663 1.00 41.56 180 MET B CA 1
ATOM 3441 C C . MET B 1 153 ? 13.301 30.876 -12.533 1.00 36.66 180 MET B C 1
ATOM 3442 O O . MET B 1 153 ? 13.708 30.217 -13.493 1.00 35.54 180 MET B O 1
ATOM 3447 N N . LEU B 1 154 ? 12.019 30.937 -12.182 1.00 35.63 181 LEU B N 1
ATOM 3448 C CA . LEU B 1 154 ? 10.981 30.216 -12.915 1.00 36.15 181 LEU B CA 1
ATOM 3449 C C . LEU B 1 154 ? 10.614 30.924 -14.218 1.00 35.77 181 LEU B C 1
ATOM 3450 O O . LEU B 1 154 ? 10.634 32.155 -14.278 1.00 33.97 181 LEU B O 1
ATOM 3455 N N . PRO B 1 155 ? 10.288 30.147 -15.272 1.00 36.46 182 PRO B N 1
ATOM 3456 C CA . PRO B 1 155 ? 9.870 30.717 -16.556 1.00 40.01 182 PRO B CA 1
ATOM 3457 C C . PRO B 1 155 ? 8.567 31.513 -16.466 1.00 39.54 182 PRO B C 1
ATOM 3458 O O . PRO B 1 155 ? 8.368 32.449 -17.240 1.00 35.40 182 PRO B O 1
ATOM 3462 N N . GLU B 1 156 ? 7.696 31.137 -15.532 1.00 42.30 183 GLU B N 1
ATOM 3463 C CA . GLU B 1 156 ? 6.417 31.823 -15.329 1.00 47.84 183 GLU B CA 1
ATOM 3464 C C . GLU B 1 156 ? 6.542 33.090 -14.475 1.00 49.61 183 GLU B C 1
ATOM 3465 O O . GLU B 1 156 ? 5.627 33.917 -14.446 1.00 47.22 183 GLU B O 1
ATOM 3471 N N . ASP B 1 157 ? 7.675 33.235 -13.790 1.00 54.58 184 ASP B N 1
ATOM 3472 C CA . ASP B 1 157 ? 7.922 34.380 -12.916 1.00 57.76 184 ASP B CA 1
ATOM 3473 C C . ASP B 1 157 ? 9.406 34.757 -12.906 1.00 56.63 184 ASP B C 1
ATOM 3474 O O . ASP B 1 157 ? 10.201 34.183 -12.155 1.00 60.89 184 ASP B O 1
ATOM 3479 N N . THR B 1 158 ? 9.766 35.721 -13.750 1.00 50.22 185 THR B N 1
ATOM 3480 C CA . THR B 1 158 ? 11.153 36.177 -13.877 1.00 44.36 185 THR B CA 1
ATOM 3481 C C . THR B 1 158 ? 11.393 37.505 -13.153 1.00 44.94 185 THR B C 1
ATOM 3482 O O . THR B 1 158 ? 12.441 38.135 -13.323 1.00 43.73 185 THR B O 1
ATOM 3486 N N . THR B 1 159 ? 10.416 37.921 -12.350 1.00 47.18 186 THR B N 1
ATOM 3487 C CA . THR B 1 159 ? 10.519 39.147 -11.557 1.00 47.37 186 THR B CA 1
ATOM 3488 C C . THR B 1 159 ? 10.874 38.844 -10.100 1.00 47.08 186 THR B C 1
ATOM 3489 O O . THR B 1 159 ? 11.155 39.755 -9.316 1.00 47.78 186 THR B O 1
ATOM 3493 N N . HIS B 1 160 ? 10.857 37.559 -9.749 1.00 45.19 187 HIS B N 1
ATOM 3494 C CA . HIS B 1 160 ? 11.229 37.105 -8.410 1.00 45.27 187 HIS B CA 1
ATOM 3495 C C . HIS B 1 160 ? 12.251 35.972 -8.475 1.00 44.29 187 HIS B C 1
ATOM 3496 O O . HIS B 1 160 ? 12.261 35.186 -9.426 1.00 42.08 187 HIS B O 1
ATOM 3503 N N . VAL B 1 161 ? 13.105 35.898 -7.457 1.00 41.63 188 VAL B N 1
ATOM 3504 C CA . VAL B 1 161 ? 14.105 34.837 -7.354 1.00 39.39 188 VAL B CA 1
ATOM 3505 C C . VAL B 1 161 ? 13.834 33.964 -6.128 1.00 41.78 188 VAL B C 1
ATOM 3506 O O . VAL B 1 161 ? 13.781 34.459 -4.999 1.00 43.13 188 VAL B O 1
ATOM 3510 N N . ARG B 1 162 ? 13.660 32.667 -6.369 1.00 40.31 189 ARG B N 1
ATOM 3511 C CA . ARG B 1 162 ? 13.447 31.689 -5.305 1.00 38.28 189 ARG B CA 1
ATOM 3512 C C . ARG B 1 162 ? 14.740 31.384 -4.559 1.00 34.43 189 ARG B C 1
ATOM 3513 O O . ARG B 1 162 ? 15.828 31.446 -5.135 1.00 35.80 189 ARG B O 1
ATOM 3521 N N . TRP B 1 163 ? 14.609 31.067 -3.273 1.00 25.11 190 TRP B N 1
ATOM 3522 C CA . TRP B 1 163 ? 15.736 30.632 -2.448 1.00 27.95 190 TRP B CA 1
ATOM 3523 C C . TRP B 1 163 ? 15.295 29.528 -1.497 1.00 27.65 190 TRP B C 1
ATOM 3524 O O . TRP B 1 163 ? 14.214 29.601 -0.910 1.00 22.90 190 TRP B O 1
ATOM 3535 N N . PHE B 1 164 ? 16.137 28.509 -1.348 1.00 30.46 191 PHE B N 1
ATOM 3536 C CA . PHE B 1 164 ? 15.810 27.358 -0.510 1.00 35.23 191 PHE B CA 1
ATOM 3537 C C . PHE B 1 164 ? 16.877 27.084 0.546 1.00 35.66 191 PHE B C 1
ATOM 3538 O O . PHE B 1 164 ? 18.057 26.923 0.227 1.00 37.50 191 PHE B O 1
ATOM 3546 N N . LEU B 1 165 ? 16.445 27.039 1.804 1.00 37.10 192 LEU B N 1
ATOM 3547 C CA . LEU B 1 165 ? 17.321 26.703 2.922 1.00 40.62 192 LEU B CA 1
ATOM 3548 C C . LEU B 1 165 ? 17.055 25.264 3.361 1.00 43.02 192 LEU B C 1
ATOM 3549 O O . LEU B 1 165 ? 16.412 25.018 4.386 1.00 41.83 192 LEU B O 1
ATOM 3554 N N . ASN B 1 166 ? 17.548 24.319 2.565 1.00 45.05 193 ASN B N 1
ATOM 3555 C CA . ASN B 1 166 ? 17.344 22.895 2.817 1.00 44.17 193 ASN B CA 1
ATOM 3556 C C . ASN B 1 166 ? 18.247 22.370 3.933 1.00 44.11 193 ASN B C 1
ATOM 3557 O O . ASN B 1 166 ? 19.455 22.202 3.745 1.00 46.38 193 ASN B O 1
ATOM 3562 N N . ILE B 1 167 ? 17.645 22.117 5.093 1.00 40.78 194 ILE B N 1
ATOM 3563 C CA . ILE B 1 167 ? 18.374 21.689 6.287 1.00 36.49 194 ILE B CA 1
ATOM 3564 C C . ILE B 1 167 ? 18.084 20.221 6.607 1.00 40.32 194 ILE B C 1
ATOM 3565 O O . ILE B 1 167 ? 16.931 19.786 6.552 1.00 41.41 194 ILE B O 1
ATOM 3570 N N . ASN B 1 168 ? 19.141 19.477 6.940 1.00 43.98 195 ASN B N 1
ATOM 3571 C CA . ASN B 1 168 ? 19.055 18.060 7.320 1.00 44.97 195 ASN B CA 1
ATOM 3572 C C . ASN B 1 168 ? 18.290 17.214 6.293 1.00 44.54 195 ASN B C 1
ATOM 3573 O O . ASN B 1 168 ? 17.308 16.544 6.623 1.00 43.47 195 ASN B O 1
ATOM 3578 N N . ASN B 1 169 ? 18.764 17.259 5.049 1.00 45.07 196 ASN B N 1
ATOM 3579 C CA . ASN B 1 169 ? 18.109 16.600 3.914 1.00 46.12 196 ASN B CA 1
ATOM 3580 C C . ASN B 1 169 ? 17.949 15.089 4.066 1.00 47.19 196 ASN B C 1
ATOM 3581 O O . ASN B 1 169 ? 16.904 14.533 3.722 1.00 50.77 196 ASN B O 1
ATOM 3586 N N . GLU B 1 170 ? 18.988 14.435 4.581 1.00 45.97 197 GLU B N 1
ATOM 3587 C CA . GLU B 1 170 ? 18.966 12.989 4.801 1.00 48.67 197 GLU B CA 1
ATOM 3588 C C . GLU B 1 170 ? 18.420 12.611 6.181 1.00 44.44 197 GLU B C 1
ATOM 3589 O O . GLU B 1 170 ? 18.704 11.525 6.695 1.00 41.57 197 GLU B O 1
ATOM 3595 N N . LYS B 1 171 ? 17.623 13.515 6.755 1.00 45.01 198 LYS B N 1
ATOM 3596 C CA . LYS B 1 171 ? 16.953 13.329 8.054 1.00 46.75 198 LYS B CA 1
ATOM 3597 C C . LYS B 1 171 ? 17.741 12.491 9.070 1.00 45.59 198 LYS B C 1
ATOM 3598 O O . LYS B 1 171 ? 17.256 11.472 9.572 1.00 42.67 198 LYS B O 1
ATOM 3604 N N . SER B 1 172 ? 18.960 12.939 9.359 1.00 48.17 199 SER B N 1
ATOM 3605 C CA . SER B 1 172 ? 19.848 12.255 10.297 1.00 53.59 199 SER B CA 1
ATOM 3606 C C . SER B 1 172 ? 19.746 12.850 11.700 1.00 49.53 199 SER B C 1
ATOM 3607 O O . SER B 1 172 ? 19.238 13.961 11.877 1.00 45.38 199 SER B O 1
ATOM 3610 N N . TYR B 1 173 ? 20.231 12.101 12.688 1.00 50.32 200 TYR B N 1
ATOM 3611 C CA . TYR B 1 173 ? 20.221 12.538 14.082 1.00 51.70 200 TYR B CA 1
ATOM 3612 C C . TYR B 1 173 ? 21.225 13.667 14.314 1.00 50.31 200 TYR B C 1
ATOM 3613 O O . TYR B 1 173 ? 22.427 13.499 14.095 1.00 50.19 200 TYR B O 1
ATOM 3622 N N . VAL B 1 174 ? 20.714 14.816 14.749 1.00 51.90 201 VAL B N 1
ATOM 3623 C CA . VAL B 1 174 ? 21.538 16.001 14.987 1.00 53.59 201 VAL B CA 1
ATOM 3624 C C . VAL B 1 174 ? 21.884 16.107 16.473 1.00 58.53 201 VAL B C 1
ATOM 3625 O O . VAL B 1 174 ? 21.016 15.942 17.334 1.00 55.97 201 VAL B O 1
ATOM 3629 N N . SER B 1 175 ? 23.154 16.384 16.761 1.00 81.78 202 SER B N 1
ATOM 3630 C CA . SER B 1 175 ? 23.662 16.390 18.135 1.00 81.68 202 SER B CA 1
ATOM 3631 C C . SER B 1 175 ? 23.798 17.789 18.746 1.00 80.96 202 SER B C 1
ATOM 3632 O O . SER B 1 175 ? 24.197 17.927 19.907 1.00 80.86 202 SER B O 1
ATOM 3635 N N . LYS B 1 176 ? 23.458 18.817 17.968 1.00 67.08 203 LYS B N 1
ATOM 3636 C CA . LYS B 1 176 ? 23.533 20.208 18.426 1.00 65.15 203 LYS B CA 1
ATOM 3637 C C . LYS B 1 176 ? 22.515 21.085 17.691 1.00 63.99 203 LYS B C 1
ATOM 3638 O O . LYS B 1 176 ? 22.094 20.755 16.580 1.00 66.87 203 LYS B O 1
ATOM 3644 N N . ASP B 1 177 ? 22.123 22.192 18.321 1.00 62.81 204 ASP B N 1
ATOM 3645 C CA . ASP B 1 177 ? 21.178 23.147 17.735 1.00 61.09 204 ASP B CA 1
ATOM 3646 C C . ASP B 1 177 ? 21.664 23.681 16.390 1.00 57.96 204 ASP B C 1
ATOM 3647 O O . ASP B 1 177 ? 22.797 24.155 16.272 1.00 59.54 204 ASP B O 1
ATOM 3652 N N . ILE B 1 178 ? 20.801 23.590 15.381 1.00 53.79 205 ILE B N 1
ATOM 3653 C CA . ILE B 1 178 ? 21.122 24.069 14.039 1.00 51.00 205 ILE B CA 1
ATOM 3654 C C . ILE B 1 178 ? 20.849 25.568 13.931 1.00 52.18 205 ILE B C 1
ATOM 3655 O O . ILE B 1 178 ? 19.718 26.021 14.121 1.00 51.32 205 ILE B O 1
ATOM 3660 N N . THR B 1 179 ? 21.900 26.328 13.634 1.00 53.13 206 THR B N 1
ATOM 3661 C CA . THR B 1 179 ? 21.792 27.773 13.459 1.00 53.11 206 THR B CA 1
ATOM 3662 C C . THR B 1 179 ? 22.390 28.180 12.115 1.00 52.54 206 THR B C 1
ATOM 3663 O O . THR B 1 179 ? 23.549 27.879 11.826 1.00 51.74 206 THR B O 1
ATOM 3667 N N . ILE B 1 180 ? 21.587 28.849 11.292 1.00 51.94 207 ILE B N 1
ATOM 3668 C CA . ILE B 1 180 ? 22.054 29.348 9.997 1.00 53.84 207 ILE B CA 1
ATOM 3669 C C . ILE B 1 180 ? 21.742 30.833 9.794 1.00 55.09 207 ILE B C 1
ATOM 3670 O O . ILE B 1 180 ? 20.578 31.241 9.755 1.00 52.05 207 ILE B O 1
ATOM 3675 N N . LYS B 1 181 ? 22.800 31.634 9.687 1.00 57.27 208 LYS B N 1
ATOM 3676 C CA . LYS B 1 181 ? 22.676 33.053 9.367 1.00 58.76 208 LYS B CA 1
ATOM 3677 C C . LYS B 1 181 ? 22.633 33.220 7.854 1.00 55.15 208 LYS B C 1
ATOM 3678 O O . LYS B 1 181 ? 23.351 32.529 7.133 1.00 55.91 208 LYS B O 1
ATOM 3684 N N . ASP B 1 182 ? 21.793 34.136 7.380 1.00 48.02 209 ASP B N 1
ATOM 3685 C CA . ASP B 1 182 ? 21.608 34.349 5.946 1.00 44.96 209 ASP B CA 1
ATOM 3686 C C . ASP B 1 182 ? 21.653 35.832 5.584 1.00 47.38 209 ASP B C 1
ATOM 3687 O O . ASP B 1 182 ? 20.995 36.657 6.221 1.00 43.51 209 ASP B O 1
ATOM 3692 N N . GLN B 1 183 ? 22.438 36.153 4.558 1.00 59.13 210 GLN B N 1
ATOM 3693 C CA . GLN B 1 183 ? 22.569 37.523 4.064 1.00 59.88 210 GLN B CA 1
ATOM 3694 C C . GLN B 1 183 ? 22.230 37.580 2.576 1.00 60.01 210 GLN B C 1
ATOM 3695 O O . GLN B 1 183 ? 22.972 37.058 1.740 1.00 61.27 210 GLN B O 1
ATOM 3701 N N . ILE B 1 184 ? 21.101 38.209 2.258 1.00 51.97 211 ILE B N 1
ATOM 3702 C CA . ILE B 1 184 ? 20.659 38.365 0.872 1.00 49.83 211 ILE B CA 1
ATOM 3703 C C . ILE B 1 184 ? 21.340 39.586 0.254 1.00 49.92 211 ILE B C 1
ATOM 3704 O O . ILE B 1 184 ? 21.277 40.689 0.805 1.00 51.60 211 ILE B O 1
ATOM 3709 N N . GLN B 1 185 ? 21.990 39.377 -0.889 1.00 50.57 212 GLN B N 1
ATOM 3710 C CA . GLN B 1 185 ? 22.779 40.423 -1.542 1.00 51.39 212 GLN B CA 1
ATOM 3711 C C . GLN B 1 185 ? 21.921 41.436 -2.305 1.00 54.73 212 GLN B C 1
ATOM 3712 O O . GLN B 1 185 ? 20.718 41.234 -2.489 1.00 54.68 212 GLN B O 1
ATOM 3718 N N . GLY B 1 186 ? 22.557 42.523 -2.742 1.00 58.50 213 GLY B N 1
ATOM 3719 C CA . GLY B 1 186 ? 21.880 43.612 -3.448 1.00 59.12 213 GLY B CA 1
ATOM 3720 C C . GLY B 1 186 ? 21.400 43.257 -4.843 1.00 57.61 213 GLY B C 1
ATOM 3721 O O . GLY B 1 186 ? 21.780 42.223 -5.401 1.00 57.13 213 GLY B O 1
ATOM 3722 N N . GLY B 1 187 ? 20.566 44.127 -5.407 1.00 56.36 214 GLY B N 1
ATOM 3723 C CA . GLY B 1 187 ? 19.952 43.895 -6.714 1.00 52.81 214 GLY B CA 1
ATOM 3724 C C . GLY B 1 187 ? 18.596 43.223 -6.604 1.00 48.25 214 GLY B C 1
ATOM 3725 O O . GLY B 1 187 ? 17.896 43.043 -7.603 1.00 50.29 214 GLY B O 1
ATOM 3726 N N . GLN B 1 188 ? 18.233 42.855 -5.377 1.00 42.58 215 GLN B N 1
ATOM 3727 C CA . GLN B 1 188 ? 16.970 42.189 -5.076 1.00 42.41 215 GLN B CA 1
ATOM 3728 C C . GLN B 1 188 ? 16.530 42.552 -3.657 1.00 41.67 215 GLN B C 1
ATOM 3729 O O . GLN B 1 188 ? 17.295 43.159 -2.902 1.00 38.40 215 GLN B O 1
ATOM 3735 N N . GLN B 1 189 ? 15.302 42.181 -3.297 1.00 46.60 216 GLN B N 1
ATOM 3736 C CA . GLN B 1 189 ? 14.810 42.383 -1.934 1.00 49.63 216 GLN B CA 1
ATOM 3737 C C . GLN B 1 189 ? 13.852 41.284 -1.484 1.00 48.98 216 GLN B C 1
ATOM 3738 O O . GLN B 1 189 ? 12.989 40.843 -2.246 1.00 51.12 216 GLN B O 1
ATOM 3744 N N . LEU B 1 190 ? 14.026 40.859 -0.234 1.00 45.16 217 LEU B N 1
ATOM 3745 C CA . LEU B 1 190 ? 13.216 39.814 0.391 1.00 42.16 217 LEU B CA 1
ATOM 3746 C C . LEU B 1 190 ? 11.740 40.191 0.504 1.00 47.26 217 LEU B C 1
ATOM 3747 O O . LEU B 1 190 ? 11.401 41.309 0.902 1.00 47.66 217 LEU B O 1
ATOM 3752 N N . ASP B 1 191 ? 10.875 39.246 0.144 1.00 50.65 218 ASP B N 1
ATOM 3753 C CA . ASP B 1 191 ? 9.437 39.384 0.345 1.00 52.87 218 ASP B CA 1
ATOM 3754 C C . ASP B 1 191 ? 9.023 38.492 1.513 1.00 56.16 218 ASP B C 1
ATOM 3755 O O . ASP B 1 191 ? 9.205 37.272 1.471 1.00 56.52 218 ASP B O 1
ATOM 3760 N N . LEU B 1 192 ? 8.475 39.113 2.554 1.00 60.88 219 LEU B N 1
ATOM 3761 C CA . LEU B 1 192 ? 8.113 38.415 3.788 1.00 66.35 219 LEU B CA 1
ATOM 3762 C C . LEU B 1 192 ? 6.860 37.551 3.626 1.00 59.14 219 LEU B C 1
ATOM 3763 O O . LEU B 1 192 ? 6.694 36.552 4.331 1.00 57.46 219 LEU B O 1
ATOM 3768 N N . SER B 1 193 ? 5.991 37.937 2.694 1.00 51.20 220 SER B N 1
ATOM 3769 C CA . SER B 1 193 ? 4.750 37.208 2.424 1.00 50.47 220 SER B CA 1
ATOM 3770 C C . SER B 1 193 ? 4.995 35.863 1.738 1.00 47.52 220 SER B C 1
ATOM 3771 O O . SER B 1 193 ? 4.224 34.918 1.920 1.00 47.38 220 SER B O 1
ATOM 3774 N N . THR B 1 194 ? 6.071 35.788 0.956 1.00 46.51 221 THR B N 1
ATOM 3775 C CA . THR B 1 194 ? 6.418 34.579 0.205 1.00 46.26 221 THR B CA 1
ATOM 3776 C C . THR B 1 194 ? 7.096 33.512 1.068 1.00 48.29 221 THR B C 1
ATOM 3777 O O . THR B 1 194 ? 7.221 32.358 0.649 1.00 54.80 221 THR B O 1
ATOM 3781 N N . LEU B 1 195 ? 7.526 33.905 2.267 1.00 42.65 222 LEU B N 1
ATOM 3782 C CA . LEU B 1 195 ? 8.240 33.020 3.191 1.00 41.23 222 LEU B CA 1
ATOM 3783 C C . LEU B 1 195 ? 7.395 31.815 3.608 1.00 40.27 222 LEU B C 1
ATOM 3784 O O . LEU B 1 195 ? 6.267 31.970 4.083 1.00 39.64 222 LEU B O 1
ATOM 3789 N N . ASN B 1 196 ? 7.952 30.620 3.417 1.00 39.04 223 ASN B N 1
ATOM 3790 C CA . ASN B 1 196 ? 7.276 29.373 3.778 1.00 38.82 223 ASN B CA 1
ATOM 3791 C C . ASN B 1 196 ? 8.224 28.286 4.286 1.00 38.26 223 ASN B C 1
ATOM 3792 O O . ASN B 1 196 ? 9.324 28.111 3.758 1.00 35.99 223 ASN B O 1
ATOM 3797 N N . ILE B 1 197 ? 7.780 27.564 5.313 1.00 35.57 224 ILE B N 1
ATOM 3798 C CA . ILE B 1 197 ? 8.557 26.475 5.907 1.00 34.86 224 ILE B CA 1
ATOM 3799 C C . ILE B 1 197 ? 7.911 25.130 5.575 1.00 31.97 224 ILE B C 1
ATOM 3800 O O . ILE B 1 197 ? 6.685 24.999 5.607 1.00 36.70 224 ILE B O 1
ATOM 3805 N N . ASN B 1 198 ? 8.741 24.139 5.258 1.00 29.10 225 ASN B N 1
ATOM 3806 C CA . ASN B 1 198 ? 8.265 22.792 4.947 1.00 28.98 225 ASN B CA 1
ATOM 3807 C C . ASN B 1 198 ? 9.043 21.720 5.710 1.00 30.83 225 ASN B C 1
ATOM 3808 O O . ASN B 1 198 ? 10.249 21.552 5.511 1.00 29.58 225 ASN B O 1
ATOM 3813 N N . VAL B 1 199 ? 8.340 21.004 6.586 1.00 34.89 226 VAL B N 1
ATOM 3814 C CA . VAL B 1 199 ? 8.948 19.978 7.436 1.00 40.48 226 VAL B CA 1
ATOM 3815 C C . VAL B 1 199 ? 8.536 18.580 6.973 1.00 40.32 226 VAL B C 1
ATOM 3816 O O . VAL B 1 199 ? 7.351 18.316 6.750 1.00 37.69 226 VAL B O 1
ATOM 3820 N N . THR B 1 200 ? 9.520 17.694 6.829 1.00 46.06 227 THR B N 1
ATOM 3821 C CA . THR B 1 200 ? 9.277 16.312 6.407 1.00 52.34 227 THR B CA 1
ATOM 3822 C C . THR B 1 200 ? 10.129 15.337 7.222 1.00 56.01 227 THR B C 1
ATOM 3823 O O . THR B 1 200 ? 11.311 15.588 7.469 1.00 57.45 227 THR B O 1
ATOM 3827 N N . GLY B 1 201 ? 9.520 14.226 7.633 1.00 58.48 228 GLY B N 1
ATOM 3828 C CA . GLY B 1 201 ? 10.202 13.200 8.421 1.00 57.48 228 GLY B CA 1
ATOM 3829 C C . GLY B 1 201 ? 9.306 12.642 9.509 1.00 56.89 228 GLY B C 1
ATOM 3830 O O . GLY B 1 201 ? 8.213 12.146 9.225 1.00 58.41 228 GLY B O 1
ATOM 3831 N N . THR B 1 202 ? 9.775 12.719 10.753 1.00 56.61 229 THR B N 1
ATOM 3832 C CA . THR B 1 202 ? 8.970 12.334 11.914 1.00 60.60 229 THR B CA 1
ATOM 3833 C C . THR B 1 202 ? 7.842 13.345 12.111 1.00 61.05 229 THR B C 1
ATOM 3834 O O . THR B 1 202 ? 6.682 12.966 12.276 1.00 59.50 229 THR B O 1
ATOM 3838 N N . HIS B 1 203 ? 8.199 14.628 12.087 1.00 65.10 230 HIS B N 1
ATOM 3839 C CA . HIS B 1 203 ? 7.228 15.720 12.078 1.00 70.06 230 HIS B CA 1
ATOM 3840 C C . HIS B 1 203 ? 6.900 16.111 10.640 1.00 70.36 230 HIS B C 1
ATOM 3841 O O . HIS B 1 203 ? 7.771 16.074 9.768 1.00 73.20 230 HIS B O 1
ATOM 3848 N N . SER B 1 204 ? 5.646 16.489 10.398 1.00 66.12 231 SER B N 1
ATOM 3849 C CA . SER B 1 204 ? 5.198 16.847 9.052 1.00 61.58 231 SER B CA 1
ATOM 3850 C C . SER B 1 204 ? 4.175 17.980 9.045 1.00 62.57 231 SER B C 1
ATOM 3851 O O . SER B 1 204 ? 3.103 17.864 9.647 1.00 60.94 231 SER B O 1
ATOM 3854 N N . ASN B 1 205 ? 4.524 19.070 8.359 1.00 63.37 232 ASN B N 1
ATOM 3855 C CA . ASN B 1 205 ? 3.615 20.194 8.113 1.00 64.23 232 ASN B CA 1
ATOM 3856 C C . ASN B 1 205 ? 4.227 21.239 7.177 1.00 58.64 232 ASN B C 1
ATOM 3857 O O . ASN B 1 205 ? 5.437 21.238 6.935 1.00 56.42 232 ASN B O 1
ATOM 3862 N N . TYR B 1 206 ? 3.378 22.123 6.658 1.00 52.34 233 TYR B N 1
ATOM 3863 C CA . TYR B 1 206 ? 3.800 23.190 5.756 1.00 48.67 233 TYR B CA 1
ATOM 3864 C C . TYR B 1 206 ? 3.200 24.529 6.188 1.00 49.18 233 TYR B C 1
ATOM 3865 O O . TYR B 1 206 ? 1.983 24.724 6.135 1.00 53.82 233 TYR B O 1
ATOM 3874 N N . TYR B 1 207 ? 4.068 25.441 6.622 1.00 44.85 234 TYR B N 1
ATOM 3875 C CA . TYR B 1 207 ? 3.650 26.742 7.145 1.00 46.78 234 TYR B CA 1
ATOM 3876 C C . TYR B 1 207 ? 3.914 27.841 6.121 1.00 45.60 234 TYR B C 1
ATOM 3877 O O . TYR B 1 207 ? 5.058 28.057 5.717 1.00 38.58 234 TYR B O 1
ATOM 3886 N N . SER B 1 208 ? 2.851 28.527 5.704 1.00 53.61 235 SER B N 1
ATOM 3887 C CA . SER B 1 208 ? 2.949 29.564 4.673 1.00 55.99 235 SER B CA 1
ATOM 3888 C C . SER B 1 208 ? 1.951 30.701 4.875 1.00 63.46 235 SER B C 1
ATOM 3889 O O . SER B 1 208 ? 0.797 30.469 5.244 1.00 60.85 235 SER B O 1
ATOM 3892 N N . GLY B 1 209 ? 2.409 31.927 4.628 1.00 104.78 236 GLY B N 1
ATOM 3893 C CA . GLY B 1 209 ? 1.548 33.109 4.642 1.00 106.25 236 GLY B CA 1
ATOM 3894 C C . GLY B 1 209 ? 1.185 33.646 6.014 1.00 105.58 236 GLY B C 1
ATOM 3895 O O . GLY B 1 209 ? 1.026 32.882 6.970 1.00 104.57 236 GLY B O 1
ATOM 3896 N N . GLN B 1 210 ? 1.053 34.971 6.092 1.00 89.87 237 GLN B N 1
ATOM 3897 C CA . GLN B 1 210 ? 0.630 35.690 7.304 1.00 90.22 237 GLN B CA 1
ATOM 3898 C C . GLN B 1 210 ? 1.399 35.330 8.580 1.00 86.89 237 GLN B C 1
ATOM 3899 O O . GLN B 1 210 ? 2.436 35.927 8.876 1.00 87.33 237 GLN B O 1
ATOM 3905 N N . SER B 1 211 ? 0.887 34.348 9.321 1.00 83.33 238 SER B N 1
ATOM 3906 C CA . SER B 1 211 ? 1.467 33.940 10.601 1.00 82.83 238 SER B CA 1
ATOM 3907 C C . SER B 1 211 ? 2.499 32.817 10.456 1.00 82.10 238 SER B C 1
ATOM 3908 O O . SER B 1 211 ? 2.885 32.193 11.446 1.00 80.99 238 SER B O 1
ATOM 3911 N N . ALA B 1 212 ? 2.951 32.587 9.223 1.00 63.59 239 ALA B N 1
ATOM 3912 C CA . ALA B 1 212 ? 3.879 31.499 8.883 1.00 61.17 239 ALA B CA 1
ATOM 3913 C C . ALA B 1 212 ? 5.075 31.363 9.827 1.00 57.05 239 ALA B C 1
ATOM 3914 O O . ALA B 1 212 ? 5.415 30.254 10.246 1.00 56.32 239 ALA B O 1
ATOM 3916 N N . ILE B 1 213 ? 5.705 32.492 10.149 1.00 55.08 240 ILE B N 1
ATOM 3917 C CA . ILE B 1 213 ? 6.875 32.518 11.028 1.00 56.76 240 ILE B CA 1
ATOM 3918 C C . ILE B 1 2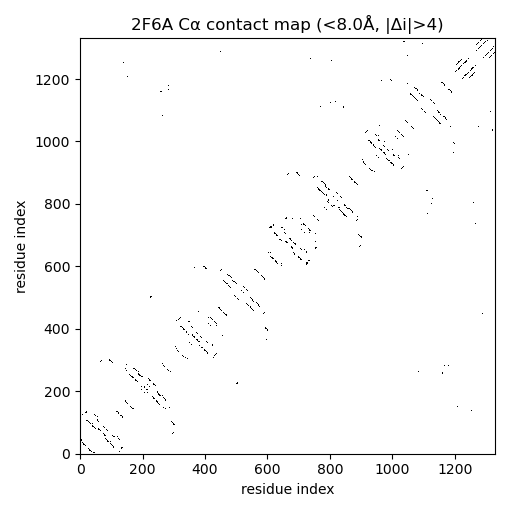13 ? 6.488 32.156 12.464 1.00 54.39 240 ILE B C 1
ATOM 3919 O O . ILE B 1 213 ? 7.150 31.336 13.102 1.00 53.81 240 ILE B O 1
ATOM 3924 N N . THR B 1 214 ? 5.407 32.764 12.952 1.00 52.97 241 THR B N 1
ATOM 3925 C CA . THR B 1 214 ? 4.918 32.539 14.313 1.00 51.92 241 THR B CA 1
ATOM 3926 C C . THR B 1 214 ? 4.366 31.121 14.494 1.00 52.21 241 THR B C 1
ATOM 3927 O O . THR B 1 214 ? 4.550 30.512 15.550 1.00 50.59 241 THR B O 1
ATOM 3931 N N . ASP B 1 215 ? 3.703 30.604 13.459 1.00 51.29 242 ASP B N 1
ATOM 3932 C CA . ASP B 1 215 ? 3.132 29.254 13.477 1.00 53.38 242 ASP B CA 1
ATOM 3933 C C . ASP B 1 215 ? 4.201 28.167 13.588 1.00 49.98 242 ASP B C 1
ATOM 3934 O O . ASP B 1 215 ? 4.000 27.162 14.273 1.00 48.57 242 ASP B O 1
ATOM 3939 N N . PHE B 1 216 ? 5.328 28.375 12.909 1.00 47.73 243 PHE B N 1
ATOM 3940 C CA . PHE B 1 216 ? 6.461 27.450 12.968 1.00 46.86 243 PHE B CA 1
ATOM 3941 C C . PHE B 1 216 ? 7.160 27.511 14.327 1.00 49.44 243 PHE B C 1
ATOM 3942 O O . PHE B 1 216 ? 7.635 26.492 14.834 1.00 50.84 243 PHE B O 1
ATOM 3950 N N . GLU B 1 217 ? 7.214 28.709 14.907 1.00 50.71 244 GLU B N 1
ATOM 3951 C CA . GLU B 1 217 ? 7.787 28.915 16.238 1.00 56.16 244 GLU B CA 1
ATOM 3952 C C . GLU B 1 217 ? 6.866 28.375 17.334 1.00 57.34 244 GLU B C 1
ATOM 3953 O O . GLU B 1 217 ? 7.329 27.986 18.408 1.00 58.40 244 GLU B O 1
ATOM 3959 N N . LYS B 1 218 ? 5.564 28.358 17.050 1.00 60.36 245 LYS B N 1
ATOM 3960 C CA . LYS B 1 218 ? 4.554 27.844 17.977 1.00 62.56 245 LYS B CA 1
ATOM 3961 C C . LYS B 1 218 ? 4.521 26.315 17.986 1.00 60.97 245 LYS B C 1
ATOM 3962 O O . LYS B 1 218 ? 4.537 25.696 19.053 1.00 58.87 245 LYS B O 1
ATOM 3968 N N . ALA B 1 219 ? 4.473 25.720 16.795 1.00 60.10 246 ALA B N 1
ATOM 3969 C CA . ALA B 1 219 ? 4.405 24.266 16.635 1.00 59.38 246 ALA B CA 1
ATOM 3970 C C . ALA B 1 219 ? 5.689 23.571 17.081 1.00 54.64 246 ALA B C 1
ATOM 3971 O O . ALA B 1 219 ? 5.653 22.442 17.576 1.00 50.65 246 ALA B O 1
ATOM 3973 N N . PHE B 1 220 ? 6.816 24.252 16.891 1.00 53.49 247 PHE B N 1
ATOM 3974 C CA . PHE B 1 220 ? 8.117 23.750 17.316 1.00 56.49 247 PHE B CA 1
ATOM 3975 C C . PHE B 1 220 ? 8.706 24.683 18.378 1.00 58.16 247 PHE B C 1
ATOM 3976 O O . PHE B 1 220 ? 9.376 25.662 18.041 1.00 57.59 247 PHE B O 1
ATOM 3984 N N . PRO B 1 221 ? 8.438 24.391 19.668 1.00 59.82 248 PRO B N 1
ATOM 3985 C CA . PRO B 1 221 ? 8.933 25.210 20.778 1.00 57.44 248 PRO B CA 1
ATOM 3986 C C . PRO B 1 221 ? 10.459 25.224 20.848 1.00 52.90 248 PRO B C 1
ATOM 3987 O O . PRO B 1 221 ? 11.085 24.177 21.030 1.00 45.81 248 PRO B O 1
ATOM 3991 N N . GLY B 1 222 ? 11.040 26.411 20.697 1.00 52.00 249 GLY B N 1
ATOM 3992 C CA . GLY B 1 222 ? 12.491 26.569 20.679 1.00 53.78 249 GLY B CA 1
ATOM 3993 C C . GLY B 1 222 ? 13.006 27.092 19.352 1.00 54.89 249 GLY B C 1
ATOM 3994 O O . GLY B 1 222 ? 13.995 27.829 19.313 1.00 55.41 249 GLY B O 1
ATOM 3995 N N . SER B 1 223 ? 12.340 26.702 18.265 1.00 56.86 250 SER B N 1
ATOM 3996 C CA . SER B 1 223 ? 12.691 27.164 16.924 1.00 59.51 250 SER B CA 1
ATOM 3997 C C . SER B 1 223 ? 12.439 28.662 16.796 1.00 57.78 250 SER B C 1
ATOM 3998 O O . SER B 1 223 ? 11.357 29.148 17.131 1.00 53.53 250 SER B O 1
ATOM 4001 N N . LYS B 1 224 ? 13.450 29.386 16.322 1.00 57.05 251 LYS B N 1
ATOM 4002 C CA . LYS B 1 224 ? 13.384 30.841 16.230 1.00 57.93 251 LYS B CA 1
ATOM 4003 C C . LYS B 1 224 ? 13.897 31.341 14.882 1.00 52.65 251 LYS B C 1
ATOM 4004 O O . LYS B 1 224 ? 14.978 30.952 14.435 1.00 52.00 251 LYS B O 1
ATOM 4010 N N . ILE B 1 225 ? 13.107 32.200 14.243 1.00 47.56 252 ILE B N 1
ATOM 4011 C CA . ILE B 1 225 ? 13.496 32.832 12.984 1.00 42.95 252 ILE B CA 1
ATOM 4012 C C . ILE B 1 225 ? 13.501 34.354 13.138 1.00 45.81 252 ILE B C 1
ATOM 4013 O O . ILE B 1 225 ? 12.461 34.969 13.391 1.00 46.99 252 ILE B O 1
ATOM 4018 N N . THR B 1 226 ? 14.685 34.947 12.995 1.00 46.49 253 THR B N 1
ATOM 4019 C CA . THR B 1 226 ? 14.856 36.395 13.085 1.00 48.65 253 THR B CA 1
ATOM 4020 C C . THR B 1 226 ? 15.012 36.986 11.685 1.00 48.04 253 THR B C 1
ATOM 4021 O O . THR B 1 226 ? 15.889 36.574 10.923 1.00 46.88 253 THR B O 1
ATOM 4025 N N . VAL B 1 227 ? 14.153 37.947 11.355 1.00 50.64 254 VAL B N 1
ATOM 4026 C CA . VAL B 1 227 ? 14.132 38.547 10.020 1.00 57.44 254 VAL B CA 1
ATOM 4027 C C . VAL B 1 227 ? 14.291 40.068 10.074 1.00 59.39 254 VAL B C 1
ATOM 4028 O O . VAL B 1 227 ? 13.501 40.765 10.718 1.00 60.09 254 VAL B O 1
ATOM 4032 N N . ASP B 1 228 ? 15.327 40.565 9.403 1.00 63.74 255 ASP B N 1
ATOM 4033 C CA . ASP B 1 228 ? 15.503 41.996 9.177 1.00 67.45 255 ASP B CA 1
ATOM 4034 C C . ASP B 1 228 ? 15.223 42.270 7.702 1.00 70.74 255 ASP B C 1
ATOM 4035 O O . ASP B 1 228 ? 16.048 41.965 6.839 1.00 69.30 255 ASP B O 1
ATOM 4040 N N . ASN B 1 229 ? 14.050 42.834 7.425 1.00 75.49 256 ASN B N 1
ATOM 4041 C CA . ASN B 1 229 ? 13.583 43.044 6.053 1.00 79.22 256 ASN B CA 1
ATOM 4042 C C . ASN B 1 229 ? 14.323 44.155 5.310 1.00 78.96 256 ASN B C 1
ATOM 4043 O O . ASN B 1 229 ? 14.583 44.038 4.110 1.00 81.89 256 ASN B O 1
ATOM 4048 N N . THR B 1 230 ? 14.653 45.227 6.028 1.00 74.92 257 THR B N 1
ATOM 4049 C CA . THR B 1 230 ? 15.352 46.378 5.449 1.00 69.78 257 THR B CA 1
ATOM 4050 C C . THR B 1 230 ? 16.814 46.067 5.125 1.00 65.17 257 THR B C 1
ATOM 4051 O O . THR B 1 230 ? 17.375 46.617 4.175 1.00 66.16 257 THR B O 1
ATOM 4055 N N . LYS B 1 231 ? 17.418 45.187 5.920 1.00 58.50 258 LYS B N 1
ATOM 4056 C CA . LYS B 1 231 ? 18.811 44.787 5.735 1.00 57.56 258 LYS B CA 1
ATOM 4057 C C . LYS B 1 231 ? 18.920 43.472 4.955 1.00 51.00 258 LYS B C 1
ATOM 4058 O O . LYS B 1 231 ? 20.017 43.069 4.556 1.00 43.26 258 LYS B O 1
ATOM 4064 N N . ASN B 1 232 ? 17.774 42.826 4.733 1.00 51.73 259 ASN B N 1
ATOM 4065 C CA . ASN B 1 232 ? 17.691 41.517 4.067 1.00 53.35 259 ASN B CA 1
ATOM 4066 C C . ASN B 1 232 ? 18.523 40.436 4.767 1.00 52.13 259 ASN B C 1
ATOM 4067 O O . ASN B 1 232 ? 19.308 39.725 4.134 1.00 53.51 259 ASN B O 1
ATOM 4072 N N . THR B 1 233 ? 18.333 40.327 6.081 1.00 48.44 260 THR B N 1
ATOM 4073 C CA . THR B 1 233 ? 19.075 39.376 6.906 1.00 50.08 260 THR B CA 1
ATOM 4074 C C . THR B 1 233 ? 18.123 38.407 7.608 1.00 44.86 260 THR B C 1
ATOM 4075 O O . THR B 1 233 ? 17.252 38.822 8.377 1.00 43.16 260 THR B O 1
ATOM 4079 N N . ILE B 1 234 ? 18.298 37.117 7.329 1.00 41.54 261 ILE B N 1
ATOM 4080 C CA . ILE B 1 234 ? 17.478 36.061 7.926 1.00 41.58 261 ILE B CA 1
ATOM 4081 C C . ILE B 1 234 ? 18.340 35.165 8.817 1.00 41.45 261 ILE B C 1
ATOM 4082 O O . ILE B 1 234 ? 19.396 34.693 8.399 1.00 43.35 261 ILE B O 1
ATOM 4087 N N . ASP B 1 235 ? 17.887 34.948 10.049 1.00 42.09 262 ASP B N 1
ATOM 4088 C CA . ASP B 1 235 ? 18.586 34.077 10.991 1.00 46.00 262 ASP B CA 1
ATOM 4089 C C . ASP B 1 235 ? 17.659 32.964 11.470 1.00 47.02 262 ASP B C 1
ATOM 4090 O O . ASP B 1 235 ? 16.645 33.229 12.117 1.00 47.22 262 ASP B O 1
ATOM 4095 N N . VAL B 1 236 ? 18.010 31.722 11.144 1.00 42.95 263 VAL B N 1
ATOM 4096 C CA . VAL B 1 236 ? 17.185 30.568 11.505 1.00 37.57 263 VAL B CA 1
ATOM 4097 C C . VAL B 1 236 ? 17.858 29.716 12.582 1.00 37.19 263 VAL B C 1
ATOM 4098 O O . VAL B 1 236 ? 18.983 29.244 12.403 1.00 38.77 263 VAL B O 1
ATOM 4102 N N . THR B 1 237 ? 17.155 29.536 13.697 1.00 33.21 264 THR B N 1
ATOM 4103 C CA . THR B 1 237 ? 17.620 28.699 14.799 1.00 30.27 264 THR B CA 1
ATOM 4104 C C . THR B 1 237 ? 16.635 27.552 15.025 1.00 32.47 264 THR B C 1
ATOM 4105 O O . THR B 1 237 ? 15.433 27.776 15.182 1.00 29.80 264 THR B O 1
ATOM 4109 N N . ILE B 1 238 ? 17.156 26.327 15.025 1.00 38.14 265 ILE B N 1
ATOM 4110 C CA . ILE B 1 238 ? 16.347 25.119 15.204 1.00 39.45 265 ILE B CA 1
ATOM 4111 C C . ILE B 1 238 ? 16.974 24.228 16.284 1.00 41.18 265 ILE B C 1
ATOM 4112 O O . ILE B 1 238 ? 18.171 23.934 16.220 1.00 37.34 265 ILE B O 1
ATOM 4117 N N . PRO B 1 239 ? 16.171 23.805 17.284 1.00 46.77 266 PRO B N 1
ATOM 4118 C CA . PRO B 1 239 ? 16.668 22.932 18.352 1.00 50.20 266 PRO B CA 1
ATOM 4119 C C . PRO B 1 239 ? 17.012 21.538 17.836 1.00 52.44 266 PRO B C 1
ATOM 4120 O O . PRO B 1 239 ? 16.422 21.081 16.855 1.00 48.91 266 PRO B O 1
ATOM 4124 N N . GLN B 1 240 ? 17.957 20.874 18.500 1.00 59.34 267 GLN B N 1
ATOM 4125 C CA . GLN B 1 240 ? 18.412 19.540 18.094 1.00 69.55 267 GLN B CA 1
ATOM 4126 C C . GLN B 1 240 ? 17.363 18.447 18.310 1.00 68.15 267 GLN B C 1
ATOM 4127 O O . GLN B 1 240 ? 17.363 17.435 17.605 1.00 65.16 267 GLN B O 1
ATOM 4133 N N . GLY B 1 241 ? 16.479 18.656 19.285 1.00 69.03 268 GLY B N 1
ATOM 4134 C CA . GLY B 1 241 ? 15.407 17.709 19.592 1.00 71.08 268 GLY B CA 1
ATOM 4135 C C . GLY B 1 241 ? 14.383 17.595 18.477 1.00 73.13 268 GLY B C 1
ATOM 4136 O O . GLY B 1 241 ? 13.876 16.506 18.198 1.00 72.77 268 GLY B O 1
ATOM 4137 N N . TYR B 1 242 ? 14.085 18.726 17.841 1.00 76.95 269 TYR B N 1
ATOM 4138 C CA . TYR B 1 242 ? 13.157 18.775 16.713 1.00 77.09 269 TYR B CA 1
ATOM 4139 C C . TYR B 1 242 ? 13.899 18.699 15.381 1.00 77.37 269 TYR B C 1
ATOM 4140 O O . TYR B 1 242 ? 13.328 18.291 14.367 1.00 76.77 269 TYR B O 1
ATOM 4149 N N . GLY B 1 243 ? 15.171 19.095 15.395 1.00 60.67 270 GLY B N 1
ATOM 4150 C CA . GLY B 1 243 ? 16.019 19.077 14.204 1.00 49.07 270 GLY B CA 1
ATOM 4151 C C . GLY B 1 243 ? 16.410 17.683 13.751 1.00 43.65 270 GLY B C 1
ATOM 4152 O O . GLY B 1 243 ? 16.733 17.473 12.579 1.00 42.29 270 GLY B O 1
ATOM 4153 N N . SER B 1 244 ? 16.383 16.732 14.683 1.00 39.64 271 SER B N 1
ATOM 4154 C CA . SER B 1 244 ? 16.715 15.340 14.394 1.00 40.16 271 SER B CA 1
ATOM 4155 C C . SER B 1 244 ? 15.610 14.652 13.596 1.00 40.44 271 SER B C 1
ATOM 4156 O O . SER B 1 244 ? 14.423 14.801 13.904 1.00 38.54 271 SER B O 1
ATOM 4159 N N . TYR B 1 245 ? 16.022 13.911 12.567 1.00 42.47 272 TYR B N 1
ATOM 4160 C CA . TYR B 1 245 ? 15.129 13.113 11.709 1.00 46.90 272 TYR B CA 1
ATOM 4161 C C . TYR B 1 245 ? 14.086 13.931 10.931 1.00 47.03 272 TYR B C 1
ATOM 4162 O O . TYR B 1 245 ? 13.107 13.375 10.422 1.00 47.82 272 TYR B O 1
ATOM 4171 N N . ASN B 1 246 ? 14.308 15.240 10.829 1.00 45.74 273 ASN B N 1
ATOM 4172 C CA . ASN B 1 246 ? 13.404 16.126 10.100 1.00 42.99 273 ASN B CA 1
ATOM 4173 C C . ASN B 1 246 ? 14.135 17.004 9.088 1.00 40.36 273 ASN B C 1
ATOM 4174 O O . ASN B 1 246 ? 15.121 17.664 9.423 1.00 41.49 273 ASN B O 1
ATOM 4179 N N . SER B 1 247 ? 13.643 16.999 7.851 1.00 35.80 274 SER B N 1
ATOM 4180 C CA . SER B 1 247 ? 14.220 17.806 6.779 1.00 37.75 274 SER B CA 1
ATOM 4181 C C . SER B 1 247 ? 13.490 19.141 6.637 1.00 30.35 274 SER B C 1
ATOM 4182 O O . SER B 1 247 ? 12.469 19.236 5.949 1.00 27.45 274 SER B O 1
ATOM 4185 N N . PHE B 1 248 ? 14.022 20.164 7.301 1.00 27.54 275 PHE B N 1
ATOM 4186 C CA . PHE B 1 248 ? 13.442 21.505 7.269 1.00 31.59 275 PHE B CA 1
ATOM 4187 C C . PHE B 1 248 ? 13.803 22.224 5.973 1.00 31.68 275 PHE B C 1
ATOM 4188 O O . PHE B 1 248 ? 14.982 22.393 5.653 1.00 29.17 275 PHE B O 1
ATOM 4196 N N . SER B 1 249 ? 12.779 22.637 5.230 1.00 39.94 276 SER B N 1
ATOM 4197 C CA . SER B 1 249 ? 12.967 23.356 3.973 1.00 41.92 276 SER B CA 1
ATOM 4198 C C . SER B 1 249 ? 12.326 24.740 4.045 1.00 42.02 276 SER B C 1
ATOM 4199 O O . SER B 1 249 ? 11.106 24.865 4.174 1.00 46.89 276 SER B O 1
ATOM 4202 N N . ILE B 1 250 ? 13.161 25.773 3.965 1.00 37.41 277 ILE B N 1
ATOM 4203 C CA . ILE B 1 250 ? 12.701 27.156 4.069 1.00 36.80 277 ILE B CA 1
ATOM 4204 C C . ILE B 1 250 ? 12.799 27.861 2.718 1.00 34.82 277 ILE B C 1
ATOM 4205 O O . ILE B 1 250 ? 13.889 28.016 2.163 1.00 37.90 277 ILE B O 1
ATOM 4210 N N . ASN B 1 251 ? 11.648 28.283 2.201 1.00 33.45 278 ASN B N 1
ATOM 4211 C CA . ASN B 1 251 ? 11.567 28.937 0.899 1.00 36.27 278 ASN B CA 1
ATOM 4212 C C . ASN B 1 251 ? 11.083 30.381 0.998 1.00 37.05 278 ASN B C 1
ATOM 4213 O O . ASN B 1 251 ? 10.167 30.686 1.764 1.00 32.96 278 ASN B O 1
ATOM 4218 N N . TYR B 1 252 ? 11.717 31.261 0.226 1.00 40.19 279 TYR B N 1
ATOM 4219 C CA . TYR B 1 252 ? 11.275 32.649 0.088 1.00 43.80 279 TYR B CA 1
ATOM 4220 C C . TYR B 1 252 ? 11.626 33.217 -1.285 1.00 45.37 279 TYR B C 1
ATOM 4221 O O . TYR B 1 252 ? 12.747 33.050 -1.771 1.00 51.18 279 TYR B O 1
ATOM 4230 N N . LYS B 1 253 ? 10.649 33.871 -1.908 1.00 44.64 280 LYS B N 1
ATOM 4231 C CA . LYS B 1 253 ? 10.846 34.527 -3.199 1.00 45.48 280 LYS B CA 1
ATOM 4232 C C . LYS B 1 253 ? 11.258 35.978 -2.979 1.00 43.52 280 LYS B C 1
ATOM 4233 O O . LYS B 1 253 ? 10.692 36.669 -2.130 1.00 42.39 280 LYS B O 1
ATOM 4239 N N . THR B 1 254 ? 12.247 36.432 -3.745 1.00 41.71 281 THR B N 1
ATOM 4240 C CA . THR B 1 254 ? 12.776 37.788 -3.601 1.00 41.14 281 THR B CA 1
ATOM 4241 C C . THR B 1 254 ? 12.494 38.639 -4.836 1.00 44.11 281 THR B C 1
ATOM 4242 O O . THR B 1 254 ? 12.885 38.279 -5.948 1.00 45.43 281 THR B O 1
ATOM 4246 N N . LYS B 1 255 ? 11.817 39.767 -4.625 1.00 51.98 282 LYS B N 1
ATOM 4247 C CA . LYS B 1 255 ? 11.472 40.691 -5.705 1.00 55.50 282 LYS B CA 1
ATOM 4248 C C . LYS B 1 255 ? 12.725 41.342 -6.286 1.00 55.07 282 LYS B C 1
ATOM 4249 O O . LYS B 1 255 ? 13.511 41.958 -5.562 1.00 57.20 282 LYS B O 1
ATOM 4255 N N . ILE B 1 256 ? 12.900 41.189 -7.597 1.00 52.51 283 ILE B N 1
ATOM 4256 C CA . ILE B 1 256 ? 14.064 41.721 -8.304 1.00 49.04 283 ILE B CA 1
ATOM 4257 C C . ILE B 1 256 ? 13.984 43.243 -8.427 1.00 52.38 283 ILE B C 1
ATOM 4258 O O . ILE B 1 256 ? 13.024 43.784 -8.983 1.00 55.76 283 ILE B O 1
ATOM 4263 N N . THR B 1 257 ? 14.996 43.920 -7.890 1.00 53.67 284 THR B N 1
ATOM 4264 C CA . THR B 1 257 ? 15.094 45.377 -7.973 1.00 54.41 284 THR B CA 1
ATOM 4265 C C . THR B 1 257 ? 16.225 45.808 -8.913 1.00 56.43 284 THR B C 1
ATOM 4266 O O . THR B 1 257 ? 16.673 46.955 -8.876 1.00 60.20 284 THR B O 1
ATOM 4270 N N . ASN B 1 258 ? 16.677 44.876 -9.752 1.00 55.79 285 ASN B N 1
ATOM 4271 C CA . ASN B 1 258 ? 17.697 45.143 -10.766 1.00 58.18 285 ASN B CA 1
ATOM 4272 C C . ASN B 1 258 ? 17.600 44.128 -11.906 1.00 59.95 285 ASN B C 1
ATOM 4273 O O . ASN B 1 258 ? 18.176 43.038 -11.834 1.00 59.52 285 ASN B O 1
ATOM 4278 N N . GLU B 1 259 ? 16.862 44.498 -12.950 1.00 67.08 286 GLU B N 1
ATOM 4279 C CA . GLU B 1 259 ? 16.616 43.618 -14.095 1.00 73.51 286 GLU B CA 1
ATOM 4280 C C . GLU B 1 259 ? 17.856 43.431 -14.970 1.00 73.58 286 GLU B C 1
ATOM 4281 O O . GLU B 1 259 ? 18.032 42.381 -15.591 1.00 78.60 286 GLU B O 1
ATOM 4287 N N . GLN B 1 260 ? 18.705 44.456 -15.008 1.00 67.81 287 GLN B N 1
ATOM 4288 C CA . GLN B 1 260 ? 19.907 44.453 -15.844 1.00 63.71 287 GLN B CA 1
ATOM 4289 C C . GLN B 1 260 ? 21.086 43.730 -15.187 1.00 55.94 287 GLN B C 1
ATOM 4290 O O . GLN B 1 260 ? 22.104 43.479 -15.838 1.00 54.95 287 GLN B O 1
ATOM 4296 N N . GLN B 1 261 ? 20.941 43.402 -13.903 1.00 49.89 288 GLN B N 1
ATOM 4297 C CA . GLN B 1 261 ? 21.981 42.704 -13.146 1.00 49.71 288 GLN B CA 1
ATOM 4298 C C . GLN B 1 261 ? 22.211 41.294 -13.690 1.00 48.48 288 GLN B C 1
ATOM 4299 O O . GLN B 1 261 ? 21.258 40.573 -13.994 1.00 48.29 288 GLN B O 1
ATOM 4305 N N . LYS B 1 262 ? 23.483 40.920 -13.809 1.00 53.04 289 LYS B N 1
ATOM 4306 C CA . LYS B 1 262 ? 23.885 39.639 -14.394 1.00 59.89 289 LYS B CA 1
ATOM 4307 C C . LYS B 1 262 ? 23.514 38.439 -13.524 1.00 53.41 289 LYS B C 1
ATOM 4308 O O . LYS B 1 262 ? 22.953 37.460 -14.022 1.00 53.21 289 LYS B O 1
ATOM 4314 N N . GLU B 1 263 ? 23.828 38.518 -12.232 1.00 49.85 290 GLU B N 1
ATOM 4315 C CA . GLU B 1 263 ? 23.583 37.406 -11.312 1.00 51.88 290 GLU B CA 1
ATOM 4316 C C . GLU B 1 263 ? 23.110 37.842 -9.924 1.00 51.01 290 GLU B C 1
ATOM 4317 O O . GLU B 1 263 ? 23.433 38.938 -9.460 1.00 50.23 290 GLU B O 1
ATOM 4323 N N . PHE B 1 264 ? 22.344 36.968 -9.275 1.00 51.14 291 PHE B N 1
ATOM 4324 C CA . PHE B 1 264 ? 21.798 37.227 -7.944 1.00 49.58 291 PHE B CA 1
ATOM 4325 C C . PHE B 1 264 ? 22.373 36.233 -6.935 1.00 50.09 291 PHE B C 1
ATOM 4326 O O . PHE B 1 264 ? 22.368 35.023 -7.172 1.00 54.60 291 PHE B O 1
ATOM 4334 N N . VAL B 1 265 ? 22.870 36.754 -5.814 1.00 47.16 292 VAL B N 1
ATOM 4335 C CA . VAL B 1 265 ? 23.595 35.944 -4.831 1.00 45.36 292 VAL B CA 1
ATOM 4336 C C . VAL B 1 265 ? 22.892 35.913 -3.470 1.00 43.73 292 VAL B C 1
ATOM 4337 O O . VAL B 1 265 ? 22.255 36.889 -3.066 1.00 43.02 292 VAL B O 1
ATOM 4341 N N . ASN B 1 266 ? 23.014 34.781 -2.779 1.00 42.06 293 ASN B N 1
ATOM 4342 C CA . ASN B 1 266 ? 22.527 34.629 -1.410 1.00 44.15 293 ASN B CA 1
ATOM 4343 C C . ASN B 1 266 ? 23.568 33.906 -0.555 1.00 47.12 293 ASN B C 1
ATOM 4344 O O . ASN B 1 266 ? 24.051 32.834 -0.929 1.00 46.42 293 ASN B O 1
ATOM 4349 N N . ASN B 1 267 ? 23.909 34.500 0.587 1.00 50.87 294 ASN B N 1
ATOM 4350 C CA . ASN B 1 267 ? 24.983 33.987 1.442 1.00 55.94 294 ASN B CA 1
ATOM 4351 C C . ASN B 1 267 ? 24.494 33.433 2.778 1.00 55.88 294 ASN B C 1
ATOM 4352 O O . ASN B 1 267 ? 23.581 33.990 3.387 1.00 56.19 294 ASN B O 1
ATOM 4357 N N . SER B 1 268 ? 25.106 32.335 3.223 1.00 53.48 295 SER B N 1
ATOM 4358 C CA . SER B 1 268 ? 24.759 31.711 4.504 1.00 52.61 295 SER B CA 1
ATOM 4359 C C . SER B 1 268 ? 25.940 31.012 5.184 1.00 49.57 295 SER B C 1
ATOM 4360 O O . SER B 1 268 ? 26.907 30.622 4.526 1.00 51.96 295 SER B O 1
ATOM 4363 N N . GLN B 1 269 ? 25.843 30.866 6.505 1.00 47.33 296 GLN B N 1
ATOM 4364 C CA . GLN B 1 269 ? 26.843 30.154 7.302 1.00 51.14 296 GLN B CA 1
ATOM 4365 C C . GLN B 1 269 ? 26.166 29.078 8.150 1.00 50.17 296 GLN B C 1
ATOM 4366 O O . GLN B 1 269 ? 25.202 29.359 8.864 1.00 46.75 296 GLN B O 1
ATOM 4372 N N . ALA B 1 270 ? 26.677 27.850 8.069 1.00 50.44 297 ALA B N 1
ATOM 4373 C CA . ALA B 1 270 ? 26.065 26.706 8.750 1.00 53.61 297 ALA B CA 1
ATOM 4374 C C . ALA B 1 270 ? 26.763 26.336 10.058 1.00 55.37 297 ALA B C 1
ATOM 4375 O O . ALA B 1 270 ? 27.994 26.299 10.131 1.00 57.66 297 ALA B O 1
ATOM 4377 N N . TRP B 1 271 ? 25.957 26.069 11.084 1.00 55.46 298 TRP B N 1
ATOM 4378 C CA . TRP B 1 271 ? 26.448 25.694 12.409 1.00 56.99 298 TRP B CA 1
ATOM 4379 C C . TRP B 1 271 ? 25.741 24.411 12.862 1.00 57.58 298 TRP B C 1
ATOM 4380 O O . TRP B 1 271 ? 24.751 24.467 13.599 1.00 54.52 298 TRP B O 1
ATOM 4391 N N . TYR B 1 272 ? 26.243 23.261 12.415 1.00 59.57 299 TYR B N 1
ATOM 4392 C CA . TYR B 1 272 ? 25.600 21.975 12.706 1.00 60.59 299 TYR B CA 1
ATOM 4393 C C . TYR B 1 272 ? 26.586 20.875 13.101 1.00 60.27 299 TYR B C 1
ATOM 4394 O O . TYR B 1 272 ? 27.765 20.931 12.753 1.00 60.77 299 TYR B O 1
ATOM 4403 N N . GLN B 1 273 ? 26.086 19.877 13.828 1.00 59.51 300 GLN B N 1
ATOM 4404 C CA . GLN B 1 273 ? 26.865 18.684 14.151 1.00 61.69 300 GLN B CA 1
ATOM 4405 C C . GLN B 1 273 ? 26.055 17.417 13.886 1.00 60.34 300 GLN B C 1
ATOM 4406 O O . GLN B 1 273 ? 25.028 17.176 14.526 1.00 58.66 300 GLN B O 1
ATOM 4412 N N . GLU B 1 274 ? 26.527 16.619 12.932 1.00 61.64 301 GLU B N 1
ATOM 4413 C CA . GLU B 1 274 ? 25.902 15.343 12.600 1.00 67.86 301 GLU B CA 1
ATOM 4414 C C . GLU B 1 274 ? 26.381 14.270 13.577 1.00 70.13 301 GLU B C 1
ATOM 4415 O O . GLU B 1 274 ? 27.479 14.376 14.133 1.00 69.86 301 GLU B O 1
ATOM 4421 N N . HIS B 1 275 ? 25.555 13.243 13.779 1.00 77.85 302 HIS B N 1
ATOM 4422 C CA . HIS B 1 275 ? 25.814 12.180 14.762 1.00 84.72 302 HIS B CA 1
ATOM 4423 C C . HIS B 1 275 ? 27.189 11.512 14.634 1.00 88.81 302 HIS B C 1
ATOM 4424 O O . HIS B 1 275 ? 27.754 11.061 15.634 1.00 89.75 302 HIS B O 1
ATOM 4431 N N . GLY B 1 276 ? 27.711 11.459 13.410 1.00 92.04 303 GLY B N 1
ATOM 4432 C CA . GLY B 1 276 ? 28.985 10.800 13.110 1.00 94.30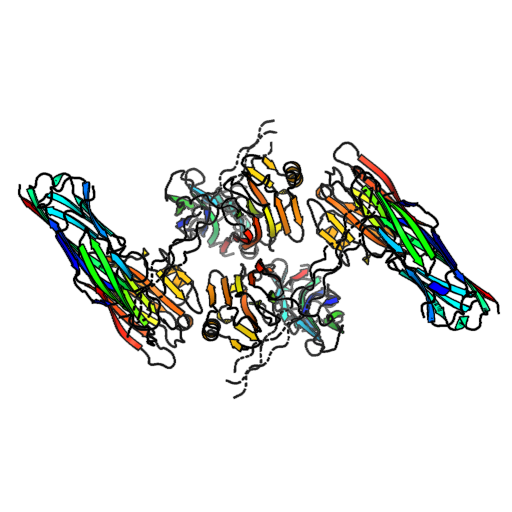 303 GLY B CA 1
ATOM 4433 C C . GLY B 1 276 ? 30.174 11.270 13.929 1.00 99.37 303 GLY B C 1
ATOM 4434 O O . GLY B 1 276 ? 30.490 10.682 14.967 1.00 98.34 303 GLY B O 1
ATOM 4435 N N . LYS B 1 277 ? 30.837 12.325 13.457 1.00 104.71 304 LYS B N 1
ATOM 4436 C CA . LYS B 1 277 ? 32.038 12.853 14.111 1.00 108.86 304 LYS B CA 1
ATOM 4437 C C . LYS B 1 277 ? 32.316 14.312 13.726 1.00 105.69 304 LYS B C 1
ATOM 4438 O O . LYS B 1 277 ? 33.214 14.949 14.286 1.00 104.83 304 LYS B O 1
ATOM 4444 N N . GLU B 1 278 ? 31.536 14.838 12.783 1.00 107.80 305 GLU B N 1
ATOM 4445 C CA . GLU B 1 278 ? 31.780 16.172 12.233 1.00 107.80 305 GLU B CA 1
ATOM 4446 C C . GLU B 1 278 ? 30.971 17.275 12.913 1.00 106.65 305 GLU B C 1
ATOM 4447 O O . GLU B 1 278 ? 29.737 17.265 12.886 1.00 104.90 305 GLU B O 1
ATOM 4453 N N . GLU B 1 279 ? 31.683 18.218 13.526 1.00 89.80 306 GLU B N 1
ATOM 4454 C CA . GLU B 1 279 ? 31.076 19.425 14.079 1.00 83.27 306 GLU B CA 1
ATOM 4455 C C . GLU B 1 279 ? 31.450 20.625 13.212 1.00 75.16 306 GLU B C 1
ATOM 4456 O O . GLU B 1 279 ? 32.604 21.064 13.200 1.00 76.20 306 GLU B O 1
ATOM 4462 N N . VAL B 1 280 ? 30.465 21.139 12.482 1.00 67.70 307 VAL B N 1
ATOM 4463 C CA . VAL B 1 280 ? 30.657 22.290 11.605 1.00 64.20 307 VAL B CA 1
ATOM 4464 C C . VAL B 1 280 ? 30.373 23.578 12.378 1.00 65.01 307 VAL B C 1
ATOM 4465 O O . VAL B 1 280 ? 29.269 23.775 12.892 1.00 62.14 307 VAL B O 1
ATOM 4469 N N . ASN B 1 281 ? 31.382 24.443 12.461 1.00 68.68 308 ASN B N 1
ATOM 4470 C CA . ASN B 1 281 ? 31.278 25.688 13.216 1.00 71.27 308 ASN B CA 1
ATOM 4471 C C . ASN B 1 281 ? 31.537 26.918 12.343 1.00 69.23 308 ASN B C 1
ATOM 4472 O O . ASN B 1 281 ? 32.648 27.455 12.312 1.00 67.97 308 ASN B O 1
ATOM 4477 N N . GLY B 1 282 ? 30.499 27.347 11.628 1.00 66.51 309 GLY B N 1
ATOM 4478 C CA . GLY B 1 282 ? 30.561 28.549 10.798 1.00 64.68 309 GLY B CA 1
ATOM 4479 C C . GLY B 1 282 ? 31.217 28.348 9.444 1.00 63.37 309 GLY B C 1
ATOM 4480 O O . GLY B 1 282 ? 32.130 29.090 9.076 1.00 62.41 309 GLY B O 1
ATOM 4481 N N . LYS B 1 283 ? 30.749 27.345 8.704 1.00 61.84 310 LYS B N 1
ATOM 4482 C CA . LYS B 1 283 ? 31.228 27.091 7.346 1.00 62.25 310 LYS B CA 1
ATOM 4483 C C . LYS B 1 283 ? 30.318 27.781 6.333 1.00 62.94 310 LYS B C 1
ATOM 4484 O O . LYS B 1 283 ? 29.092 27.755 6.468 1.00 65.16 310 LYS B O 1
ATOM 4490 N N . SER B 1 284 ? 30.929 28.393 5.321 1.00 62.06 311 SER B N 1
ATOM 4491 C CA . SER B 1 284 ? 30.203 29.175 4.321 1.00 64.16 311 SER B CA 1
ATOM 4492 C C . SER B 1 284 ? 29.450 28.307 3.314 1.00 63.07 311 SER B C 1
ATOM 4493 O O . SER B 1 284 ? 29.984 27.318 2.806 1.00 63.50 311 SER B O 1
ATOM 4496 N N . PHE B 1 285 ? 28.205 28.691 3.042 1.00 63.72 312 PHE B N 1
ATOM 4497 C CA . PHE B 1 285 ? 27.370 28.035 2.039 1.00 65.15 312 PHE B CA 1
ATOM 4498 C C . PHE B 1 285 ? 26.652 29.084 1.193 1.00 66.89 312 PHE B C 1
ATOM 4499 O O . PHE B 1 285 ? 25.667 29.683 1.630 1.00 66.96 312 PHE B O 1
ATOM 4507 N N . ASN B 1 286 ? 27.163 29.310 -0.015 1.00 69.78 313 ASN B N 1
ATOM 4508 C CA . ASN B 1 286 ? 26.639 30.351 -0.900 1.00 72.76 313 ASN B CA 1
ATOM 4509 C C . ASN B 1 286 ? 26.239 29.804 -2.269 1.00 71.57 313 ASN B C 1
ATOM 4510 O O . ASN B 1 286 ? 26.951 28.981 -2.849 1.00 75.18 313 ASN B O 1
ATOM 4515 N N . HIS B 1 287 ? 25.098 30.269 -2.777 1.00 68.09 314 HIS B N 1
ATOM 4516 C CA . HIS B 1 287 ? 24.621 29.880 -4.104 1.00 65.52 314 HIS B CA 1
ATOM 4517 C C . HIS B 1 287 ? 24.279 31.103 -4.953 1.00 61.24 314 HIS B C 1
ATOM 4518 O O . HIS B 1 287 ? 23.818 32.122 -4.433 1.00 60.33 314 HIS B O 1
ATOM 4525 N N . THR B 1 288 ? 24.506 30.987 -6.260 1.00 55.24 315 THR B N 1
ATOM 4526 C CA . THR B 1 288 ? 24.295 32.092 -7.194 1.00 52.72 315 THR B CA 1
ATOM 4527 C C . THR B 1 288 ? 23.403 31.666 -8.362 1.00 48.07 315 THR B C 1
ATOM 4528 O O . THR B 1 288 ? 23.528 30.552 -8.876 1.00 47.91 315 THR B O 1
ATOM 4532 N N . VAL B 1 289 ? 22.506 32.563 -8.768 1.00 44.09 316 VAL B N 1
ATOM 4533 C CA . VAL B 1 289 ? 21.618 32.323 -9.909 1.00 41.40 316 VAL B CA 1
ATOM 4534 C C . VAL B 1 289 ? 21.855 33.326 -11.036 1.00 42.59 316 VAL B C 1
ATOM 4535 O O . VAL B 1 289 ? 22.177 34.488 -10.786 1.00 42.31 316 VAL B O 1
ATOM 4539 N N . HIS B 1 290 ? 21.689 32.865 -12.273 1.00 43.45 317 HIS B N 1
ATOM 4540 C CA . HIS B 1 290 ? 21.923 33.696 -13.451 1.00 50.45 317 HIS B CA 1
ATOM 4541 C C . HIS B 1 290 ? 20.631 34.282 -14.012 1.00 45.65 317 HIS B C 1
ATOM 4542 O O . HIS B 1 290 ? 19.640 33.570 -14.195 1.00 38.49 317 HIS B O 1
ATOM 4549 N N . ASN B 1 291 ? 20.655 35.586 -14.277 1.00 44.67 318 ASN B N 1
ATOM 4550 C CA . ASN B 1 291 ? 19.532 36.280 -14.900 1.00 46.54 318 ASN B CA 1
ATOM 4551 C C . ASN B 1 291 ? 19.534 36.055 -16.409 1.00 50.28 318 ASN B C 1
ATOM 4552 O O . ASN B 1 291 ? 20.590 35.836 -17.011 1.00 48.63 318 ASN B O 1
ATOM 4557 N N . ILE B 1 292 ? 18.350 36.113 -17.012 1.00 59.60 319 ILE B N 1
ATOM 4558 C CA . ILE B 1 292 ? 18.194 35.847 -18.443 1.00 63.51 319 ILE B CA 1
ATOM 4559 C C . ILE B 1 292 ? 18.231 37.120 -19.291 1.00 69.11 319 ILE B C 1
ATOM 4560 O O . ILE B 1 292 ? 17.654 38.145 -18.917 1.00 68.52 319 ILE B O 1
ATOM 4565 N N . ASN B 1 293 ? 18.921 37.045 -20.428 1.00 77.23 320 ASN B N 1
ATOM 4566 C CA . ASN B 1 293 ? 19.111 38.205 -21.300 1.00 85.90 320 ASN B CA 1
ATOM 4567 C C . ASN B 1 293 ? 18.267 38.176 -22.580 1.00 82.48 320 ASN B C 1
ATOM 4568 O O . ASN B 1 293 ? 18.768 37.895 -23.673 1.00 83.64 320 ASN B O 1
ATOM 4573 N N . ALA B 1 294 ? 16.977 38.467 -22.427 1.00 77.16 321 ALA B N 1
ATOM 4574 C CA . ALA B 1 294 ? 16.063 38.555 -23.561 1.00 73.02 321 ALA B CA 1
ATOM 4575 C C . ALA B 1 294 ? 16.260 39.881 -24.291 1.00 69.99 321 ALA B C 1
ATOM 4576 O O . ALA B 1 294 ? 16.087 40.956 -23.710 1.00 68.90 321 ALA B O 1
ATOM 4578 N N . ASN B 1 295 ? 16.635 39.790 -25.564 1.00 68.32 322 ASN B N 1
ATOM 4579 C CA . ASN B 1 295 ? 16.932 40.961 -26.382 1.00 71.91 322 ASN B CA 1
ATOM 4580 C C . ASN B 1 295 ? 16.280 40.871 -27.759 1.00 69.25 322 ASN B C 1
ATOM 4581 O O . ASN B 1 295 ? 16.269 39.810 -28.380 1.00 66.31 322 ASN B O 1
ATOM 4586 N N . ALA B 1 296 ? 15.736 41.994 -28.223 1.00 72.26 323 ALA B N 1
ATOM 4587 C CA . ALA B 1 296 ? 15.107 42.071 -29.540 1.00 78.35 323 ALA B CA 1
ATOM 4588 C C . ALA B 1 296 ? 15.310 43.444 -30.174 1.00 84.83 323 ALA B C 1
ATOM 4589 O O . ALA B 1 296 ? 15.129 44.475 -29.519 1.00 88.39 323 ALA B O 1
ATOM 4591 N N . GLY B 1 297 ? 15.690 43.446 -31.449 1.00 95.84 324 GLY B N 1
ATOM 4592 C CA . GLY B 1 297 ? 15.916 44.680 -32.198 1.00 95.67 324 GLY B CA 1
ATOM 4593 C C . GLY B 1 297 ? 15.224 44.680 -33.547 1.00 97.21 324 GLY B C 1
ATOM 4594 O O . GLY B 1 297 ? 14.874 43.622 -34.075 1.00 98.09 324 GLY B O 1
ATOM 4595 N N . ILE B 1 298 ? 15.027 45.874 -34.102 1.00 96.20 325 ILE B N 1
ATOM 4596 C CA . ILE B 1 298 ? 14.364 46.039 -35.397 1.00 93.71 325 ILE B CA 1
ATOM 4597 C C . ILE B 1 298 ? 14.977 47.196 -36.193 1.00 95.18 325 ILE B C 1
ATOM 4598 O O . ILE B 1 298 ? 15.416 48.197 -35.617 1.00 95.12 325 ILE B O 1
ATOM 4603 N N . GLU B 1 299 ? 15.018 47.042 -37.515 1.00 97.53 326 GLU B N 1
ATOM 4604 C CA . GLU B 1 299 ? 15.527 48.084 -38.404 1.00 102.65 326 GLU B CA 1
ATOM 4605 C C . GLU B 1 299 ? 14.496 48.443 -39.468 1.00 104.41 326 GLU B C 1
ATOM 4606 O O . GLU B 1 299 ? 13.874 47.562 -40.064 1.00 99.87 326 GLU B O 1
ATOM 4612 N N . GLY B 1 300 ? 14.324 49.742 -39.696 1.00 114.02 327 GLY B N 1
ATOM 4613 C CA . GLY B 1 300 ? 13.366 50.244 -40.677 1.00 124.14 327 GLY B CA 1
ATOM 4614 C C . GLY B 1 300 ? 13.788 51.573 -41.274 1.00 131.21 327 GLY B C 1
ATOM 4615 O O . GLY B 1 300 ? 13.906 52.571 -40.560 1.00 132.13 327 GLY B O 1
ATOM 4616 N N . THR B 1 301 ? 14.014 51.581 -42.586 1.00 143.29 328 THR B N 1
ATOM 4617 C CA . THR B 1 301 ? 14.430 52.787 -43.300 1.00 145.59 328 THR B CA 1
ATOM 4618 C C . THR B 1 301 ? 13.245 53.425 -44.026 1.00 147.28 328 THR B C 1
ATOM 4619 O O . THR B 1 301 ? 12.434 52.723 -44.636 1.00 145.62 328 THR B O 1
ATOM 4623 N N . VAL B 1 302 ? 13.166 54.755 -43.946 1.00 142.64 329 VAL B N 1
ATOM 4624 C CA . VAL B 1 302 ? 12.103 55.563 -44.570 1.00 142.00 329 VAL B CA 1
ATOM 4625 C C . VAL B 1 302 ? 10.704 55.173 -44.077 1.00 141.10 329 VAL B C 1
ATOM 4626 O O . VAL B 1 302 ? 10.195 55.775 -43.131 1.00 140.35 329 VAL B O 1
ATOM 4630 N N . ARG C 1 4 ? -27.678 -48.181 14.699 1.00 61.57 31 ARG C N 1
ATOM 4631 C CA . ARG C 1 4 ? -28.557 -49.087 13.906 1.00 64.56 31 ARG C CA 1
ATOM 4632 C C . ARG C 1 4 ? -29.930 -48.454 13.683 1.00 63.80 31 ARG C C 1
ATOM 4633 O O . ARG C 1 4 ? -30.737 -48.349 14.611 1.00 64.03 31 ARG C O 1
ATOM 4641 N N . ASP C 1 5 ? -30.182 -48.028 12.447 1.00 64.16 32 ASP C N 1
ATOM 4642 C CA . ASP C 1 5 ? -31.465 -47.443 12.074 1.00 63.84 32 ASP C CA 1
ATOM 4643 C C . ASP C 1 5 ? -32.434 -48.549 11.667 1.00 63.88 32 ASP C C 1
ATOM 4644 O O . ASP C 1 5 ? -32.188 -49.280 10.703 1.00 62.17 32 ASP C O 1
ATOM 4649 N N . ILE C 1 6 ? -33.530 -48.670 12.412 1.00 63.48 33 ILE C N 1
ATOM 4650 C CA . ILE C 1 6 ? -34.536 -49.706 12.160 1.00 61.68 33 ILE C CA 1
ATOM 4651 C C . ILE C 1 6 ? -35.927 -49.125 11.872 1.00 64.73 33 ILE C C 1
ATOM 4652 O O . ILE C 1 6 ? -36.939 -49.821 11.997 1.00 66.05 33 ILE C O 1
ATOM 4657 N N . SER C 1 7 ? -35.963 -47.853 11.475 1.00 68.02 34 SER C N 1
ATOM 4658 C CA . SER C 1 7 ? -37.216 -47.148 11.191 1.00 68.85 34 SER C CA 1
ATOM 4659 C C . SER C 1 7 ? -37.975 -47.763 10.016 1.00 71.88 34 SER C C 1
ATOM 4660 O O . SER C 1 7 ? -39.202 -47.863 10.045 1.00 71.38 34 SER C O 1
ATOM 4663 N N . SER C 1 8 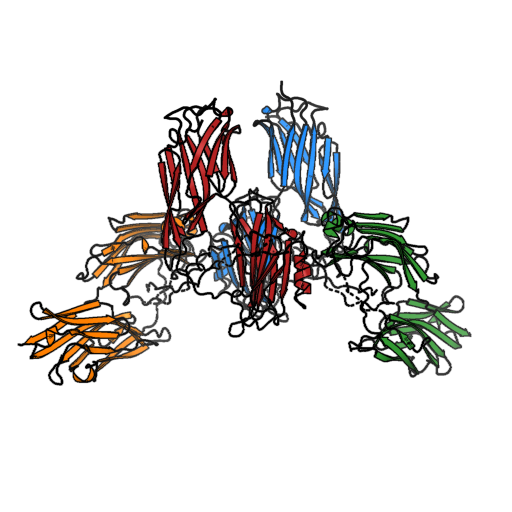? -37.233 -48.178 8.992 1.00 73.65 35 SER C N 1
ATOM 4664 C CA . SER C 1 8 ? -37.816 -48.700 7.755 1.00 75.93 35 SER C CA 1
ATOM 4665 C C . SER C 1 8 ? -38.467 -50.075 7.905 1.00 73.69 35 SER C C 1
ATOM 4666 O O . SER C 1 8 ? -39.384 -50.414 7.154 1.00 73.26 35 SER C O 1
ATOM 4669 N N . THR C 1 9 ? -38.000 -50.856 8.877 1.00 71.60 36 THR C N 1
ATOM 4670 C CA . THR C 1 9 ? -38.419 -52.255 9.012 1.00 68.82 36 THR C CA 1
ATOM 4671 C C . THR C 1 9 ? -39.229 -52.565 10.276 1.00 69.46 36 THR C C 1
ATOM 4672 O O . THR C 1 9 ? -39.482 -53.734 10.582 1.00 70.23 36 THR C O 1
ATOM 4676 N N . ASN C 1 10 ? -39.645 -51.527 10.999 1.00 65.75 37 ASN C N 1
ATOM 4677 C CA . ASN C 1 10 ? -40.375 -51.718 12.255 1.00 62.22 37 ASN C CA 1
ATOM 4678 C C . ASN C 1 10 ? -41.631 -50.863 12.427 1.00 61.22 37 ASN C C 1
ATOM 4679 O O . ASN C 1 10 ? -42.558 -51.263 13.135 1.00 61.96 37 ASN C O 1
ATOM 4684 N N . VAL C 1 11 ? -41.659 -49.697 11.781 1.00 61.31 38 VAL C N 1
ATOM 4685 C CA . VAL C 1 11 ? -42.801 -48.779 11.869 1.00 62.27 38 VAL C CA 1
ATOM 4686 C C . VAL C 1 11 ? -44.058 -49.392 11.244 1.00 63.86 38 VAL C C 1
ATOM 4687 O O . VAL C 1 11 ? -44.072 -49.742 10.061 1.00 61.72 38 VAL C O 1
ATOM 4691 N N . THR C 1 12 ? -45.101 -49.522 12.060 1.00 68.44 39 THR C N 1
ATOM 4692 C CA . THR C 1 12 ? -46.370 -50.108 11.638 1.00 72.36 39 THR C CA 1
ATOM 4693 C C . THR C 1 12 ? -47.270 -49.066 10.972 1.00 69.11 39 THR C C 1
ATOM 4694 O O . THR C 1 12 ? -47.813 -49.309 9.893 1.00 70.11 39 THR C O 1
ATOM 4698 N N . ASP C 1 13 ? -47.420 -47.913 11.623 1.00 64.14 40 ASP C N 1
ATOM 4699 C CA . ASP C 1 13 ? -48.301 -46.849 11.142 1.00 61.24 40 ASP C CA 1
ATOM 4700 C C . ASP C 1 13 ? -47.860 -45.472 11.635 1.00 56.99 40 ASP C C 1
ATOM 4701 O O . ASP C 1 13 ? -47.524 -45.298 12.809 1.00 52.59 40 ASP C O 1
ATOM 4706 N N . LEU C 1 14 ? -47.864 -44.502 10.723 1.00 56.63 41 LEU C N 1
ATOM 4707 C CA . LEU C 1 14 ? -47.621 -43.102 11.063 1.00 59.02 41 LEU C CA 1
ATOM 4708 C C . LEU C 1 14 ? -48.923 -42.315 10.926 1.00 58.63 41 LEU C C 1
ATOM 4709 O O . LEU C 1 14 ? -49.598 -42.392 9.896 1.00 55.39 41 LEU C O 1
ATOM 4714 N N . THR C 1 15 ? -49.266 -41.562 11.968 1.00 64.18 42 THR C N 1
ATOM 4715 C CA . THR C 1 15 ? -50.553 -40.870 12.034 1.00 68.91 42 THR C CA 1
ATOM 4716 C C . THR C 1 15 ? -50.401 -39.391 12.393 1.00 71.43 42 THR C C 1
ATOM 4717 O O . THR C 1 15 ? -49.559 -39.023 13.214 1.00 70.15 42 THR C O 1
ATOM 4721 N N . VAL C 1 16 ? -51.223 -38.557 11.759 1.00 74.11 43 VAL C N 1
ATOM 4722 C CA . VAL C 1 16 ? -51.311 -37.129 12.060 1.00 79.31 43 VAL C CA 1
ATOM 4723 C C . VAL C 1 16 ? -52.749 -36.802 12.471 1.00 79.40 43 VAL C C 1
ATOM 4724 O O . VAL C 1 16 ? -53.699 -37.189 11.783 1.00 79.55 43 VAL C O 1
ATOM 4728 N N . SER C 1 17 ? -52.902 -36.102 13.596 1.00 85.20 44 SER C N 1
ATOM 4729 C CA . SER C 1 17 ? -54.228 -35.822 14.158 1.00 87.53 44 SER C CA 1
ATOM 4730 C C . SER C 1 17 ? -55.036 -34.792 13.340 1.00 86.98 44 SER C C 1
ATOM 4731 O O . SER C 1 17 ? -55.881 -35.195 12.536 1.00 94.16 44 SER C O 1
ATOM 4734 N N . PRO C 1 18 ? -54.792 -33.474 13.530 1.00 77.73 45 PRO C N 1
ATOM 4735 C CA . PRO C 1 18 ? -55.512 -32.533 12.672 1.00 73.25 45 PRO C CA 1
ATOM 4736 C C . PRO C 1 18 ? -54.855 -32.423 11.296 1.00 71.93 45 PRO C C 1
ATOM 4737 O O . PRO C 1 18 ? -53.707 -31.983 11.188 1.00 70.66 45 PRO C O 1
ATOM 4741 N N . SER C 1 19 ? -55.587 -32.833 10.262 1.00 72.81 46 SER C N 1
ATOM 4742 C CA . SER C 1 19 ? -55.075 -32.844 8.890 1.00 73.41 46 SER C CA 1
ATOM 4743 C C . SER C 1 19 ? -54.918 -31.435 8.318 1.00 71.70 46 SER C C 1
ATOM 4744 O O . SER C 1 19 ? -53.940 -31.148 7.625 1.00 70.48 46 SER C O 1
ATOM 4747 N N . LYS C 1 20 ? -55.884 -30.568 8.612 1.00 69.91 47 LYS C N 1
ATOM 4748 C CA . LYS C 1 20 ? -55.851 -29.178 8.158 1.00 71.53 47 LYS C CA 1
ATOM 4749 C C . LYS C 1 20 ? -55.742 -28.218 9.340 1.00 67.59 47 LYS C C 1
ATOM 4750 O O . LYS C 1 20 ? -56.577 -28.239 10.249 1.00 69.28 47 LYS C O 1
ATOM 4756 N N . ILE C 1 21 ? -54.704 -27.385 9.318 1.00 62.49 48 ILE C N 1
ATOM 4757 C CA . ILE C 1 21 ? -54.430 -26.432 10.398 1.00 53.95 48 ILE C CA 1
ATOM 4758 C C . ILE C 1 21 ? -54.060 -25.043 9.873 1.00 54.88 48 ILE C C 1
ATOM 4759 O O . ILE C 1 21 ? -53.832 -24.860 8.674 1.00 52.75 48 ILE C O 1
ATOM 4764 N N . GLU C 1 22 ? -54.005 -24.074 10.784 1.00 56.46 49 GLU C N 1
ATOM 4765 C CA . GLU C 1 22 ? -53.614 -22.704 10.458 1.00 59.68 49 GLU C CA 1
ATOM 4766 C C . GLU C 1 22 ? -52.115 -22.496 10.680 1.00 57.15 49 GLU C C 1
ATOM 4767 O O . GLU C 1 22 ? -51.456 -23.317 11.325 1.00 53.88 49 GLU C O 1
ATOM 4773 N N . ASP C 1 23 ? -51.586 -21.399 10.139 1.00 55.43 50 ASP C N 1
ATOM 4774 C CA . ASP C 1 23 ? -50.175 -21.047 10.291 1.00 55.33 50 ASP C CA 1
ATOM 4775 C C . ASP C 1 23 ? -49.868 -20.666 11.741 1.00 53.19 50 ASP C C 1
ATOM 4776 O O . ASP C 1 23 ? -50.134 -19.541 12.175 1.00 51.53 50 ASP C O 1
ATOM 4781 N N . GLY C 1 24 ? -49.312 -21.623 12.481 1.00 52.05 51 GLY C N 1
ATOM 4782 C CA . GLY C 1 24 ? -48.997 -21.442 13.897 1.00 52.61 51 GLY C CA 1
ATOM 4783 C C . GLY C 1 24 ? -49.690 -22.445 14.803 1.00 55.13 51 GLY C C 1
ATOM 4784 O O . GLY C 1 24 ? -49.501 -22.421 16.021 1.00 50.66 51 GLY C O 1
ATOM 4785 N N . GLY C 1 25 ? -50.491 -23.326 14.207 1.00 58.94 52 GLY C N 1
ATOM 4786 C CA . GLY C 1 25 ? -51.240 -24.337 14.952 1.00 62.33 52 GLY C CA 1
ATOM 4787 C C . GLY C 1 25 ? -50.415 -25.551 15.339 1.00 61.90 52 GLY C C 1
ATOM 4788 O O . GLY C 1 25 ? -49.322 -25.767 14.809 1.00 63.28 52 GLY C O 1
ATOM 4789 N N . LYS C 1 26 ? -50.948 -26.344 16.266 1.00 56.34 53 LYS C N 1
ATOM 4790 C CA . LYS C 1 26 ? -50.278 -27.552 16.754 1.00 51.70 53 LYS C CA 1
ATOM 4791 C C . LYS C 1 26 ? -50.896 -28.832 16.181 1.00 49.17 53 LYS C C 1
ATOM 4792 O O . LYS C 1 26 ? -52.070 -28.849 15.803 1.00 48.68 53 LYS C O 1
ATOM 4798 N N . THR C 1 27 ? -50.096 -29.896 16.127 1.00 46.60 54 THR C N 1
ATOM 4799 C CA . THR C 1 27 ? -50.503 -31.160 15.511 1.00 48.64 54 THR C CA 1
ATOM 4800 C C . THR C 1 27 ? -49.881 -32.363 16.226 1.00 50.90 54 THR C C 1
ATOM 4801 O O . THR C 1 27 ? -48.659 -32.461 16.337 1.00 54.44 54 THR C O 1
ATOM 4805 N N . THR C 1 28 ? -50.730 -33.273 16.700 1.00 49.81 55 THR C N 1
ATOM 4806 C CA . THR C 1 28 ? -50.273 -34.499 17.354 1.00 47.92 55 THR C CA 1
ATOM 4807 C C . THR C 1 28 ? -49.909 -35.556 16.309 1.00 48.22 55 THR C C 1
ATOM 4808 O O . THR C 1 28 ? -50.729 -35.907 15.457 1.00 47.44 55 THR C O 1
ATOM 4812 N N . VAL C 1 29 ? -48.674 -36.049 16.380 1.00 52.90 56 VAL C N 1
ATOM 4813 C CA . VAL C 1 29 ? -48.174 -37.054 15.439 1.00 56.09 56 VAL C CA 1
ATOM 4814 C C . VAL C 1 29 ? -47.866 -38.368 16.159 1.00 56.01 56 VAL C C 1
ATOM 4815 O O . VAL C 1 29 ? -46.978 -38.424 17.013 1.00 58.37 56 VAL C O 1
ATOM 4819 N N . LYS C 1 30 ? -48.604 -39.417 15.801 1.00 51.56 57 LYS C N 1
ATOM 4820 C CA . LYS C 1 30 ? -48.453 -40.731 16.424 1.00 54.94 57 LYS C CA 1
ATOM 4821 C C . LYS C 1 30 ? -47.651 -41.690 15.544 1.00 52.18 57 LYS C C 1
ATOM 4822 O O . LYS C 1 30 ? -47.898 -41.802 14.341 1.00 45.18 57 LYS C O 1
ATOM 4828 N N . MET C 1 31 ? -46.691 -42.372 16.163 1.00 56.28 58 MET C N 1
ATOM 4829 C CA . MET C 1 31 ? -45.883 -43.388 15.496 1.00 54.41 58 MET C CA 1
ATOM 4830 C C . MET C 1 31 ? -46.027 -44.708 16.251 1.00 55.03 58 MET C C 1
ATOM 4831 O O . MET C 1 31 ? -45.980 -44.731 17.481 1.00 55.82 58 MET C O 1
ATOM 4836 N N . THR C 1 32 ? -46.199 -45.800 15.509 1.00 53.99 59 THR C N 1
ATOM 4837 C CA . THR C 1 32 ? -46.375 -47.129 16.101 1.00 53.67 59 THR C CA 1
ATOM 4838 C C . THR C 1 32 ? -45.377 -48.121 15.500 1.00 51.57 59 THR C C 1
ATOM 4839 O O . THR C 1 32 ? -45.169 -48.137 14.285 1.00 52.16 59 THR C O 1
ATOM 4843 N N . PHE C 1 33 ? -44.761 -48.939 16.353 1.00 51.69 60 PHE C N 1
ATOM 4844 C CA . PHE C 1 33 ? -43.787 -49.940 15.904 1.00 54.82 60 PHE C CA 1
ATOM 4845 C C . PHE C 1 33 ? -44.081 -51.353 16.419 1.00 54.03 60 PHE C C 1
ATOM 4846 O O . PHE C 1 33 ? -44.729 -51.525 17.453 1.00 50.56 60 PHE C O 1
ATOM 4854 N N . ASP C 1 34 ? -43.593 -52.353 15.685 1.00 60.94 61 ASP C N 1
ATOM 4855 C CA . ASP C 1 34 ? -43.794 -53.764 16.027 1.00 66.53 61 ASP C CA 1
ATOM 4856 C C . ASP C 1 34 ? -42.478 -54.539 16.144 1.00 72.43 61 ASP C C 1
ATOM 4857 O O . ASP C 1 34 ? -41.411 -54.029 15.795 1.00 69.49 61 ASP C O 1
ATOM 4862 N N . ASP C 1 35 ? -42.573 -55.771 16.643 1.00 91.88 62 ASP C N 1
ATOM 4863 C CA . ASP C 1 35 ? -41.433 -56.685 16.741 1.00 93.27 62 ASP C CA 1
ATOM 4864 C C . ASP C 1 35 ? -41.599 -57.834 15.741 1.00 94.56 62 ASP C C 1
ATOM 4865 O O . ASP C 1 35 ? -40.738 -58.711 15.634 1.00 95.06 62 ASP C O 1
ATOM 4870 N N . LYS C 1 36 ? -42.707 -57.809 15.002 1.00 98.89 63 LYS C N 1
ATOM 4871 C CA . LYS C 1 36 ? -43.076 -58.882 14.076 1.00 100.21 63 LYS C CA 1
ATOM 4872 C C . LYS C 1 36 ? -42.090 -59.055 12.915 1.00 99.25 63 LYS C C 1
ATOM 4873 O O . LYS C 1 36 ? -41.833 -60.178 12.475 1.00 98.23 63 LYS C O 1
ATOM 4879 N N . ASN C 1 37 ? -41.543 -57.941 12.429 1.00 97.70 64 ASN C N 1
ATOM 4880 C CA . ASN C 1 37 ? -40.605 -57.956 11.305 1.00 96.69 64 ASN C CA 1
ATOM 4881 C C . ASN C 1 37 ? -39.131 -57.870 11.719 1.00 96.14 64 ASN C C 1
ATOM 4882 O O . ASN C 1 37 ? -38.305 -57.303 10.998 1.00 94.54 64 ASN C O 1
ATOM 4887 N N . GLY C 1 38 ? -38.808 -58.441 12.878 1.00 96.29 65 GLY C N 1
ATOM 4888 C CA . GLY C 1 38 ? -37.434 -58.450 13.380 1.00 94.88 65 GLY C CA 1
ATOM 4889 C C . GLY C 1 38 ? -37.309 -57.983 14.817 1.00 94.32 65 GLY C C 1
ATOM 4890 O O . GLY C 1 38 ? -38.128 -57.196 15.299 1.00 91.87 65 GLY C O 1
ATOM 4891 N N . LYS C 1 39 ? -36.272 -58.468 15.496 1.00 96.93 66 LYS C N 1
ATOM 4892 C CA . LYS C 1 39 ? -36.033 -58.150 16.903 1.00 96.76 66 LYS C CA 1
ATOM 4893 C C . LYS C 1 39 ? -35.421 -56.760 17.078 1.00 96.81 66 LYS C C 1
ATOM 4894 O O . LYS C 1 39 ? -34.543 -56.355 16.313 1.00 97.55 66 LYS C O 1
ATOM 4900 N N . ILE C 1 40 ? -35.899 -56.041 18.092 1.00 84.69 67 ILE C N 1
ATOM 4901 C CA . ILE C 1 40 ? -35.361 -54.731 18.451 1.00 75.44 67 ILE C CA 1
ATOM 4902 C C . ILE C 1 40 ? -34.276 -54.907 19.515 1.00 77.11 67 ILE C C 1
ATOM 4903 O O . ILE C 1 40 ? -34.518 -55.499 20.571 1.00 79.56 67 ILE C O 1
ATOM 4908 N N . GLN C 1 41 ? -33.084 -54.392 19.224 1.00 75.11 68 GLN C N 1
ATOM 4909 C CA . GLN C 1 41 ? -31.915 -54.573 20.087 1.00 74.41 68 GLN C CA 1
ATOM 4910 C C . GLN C 1 41 ? -31.413 -53.253 20.679 1.00 68.22 68 GLN C C 1
ATOM 4911 O O . GLN C 1 41 ? -32.069 -52.215 20.557 1.00 64.30 68 GLN C O 1
ATOM 4917 N N . ASN C 1 42 ? -30.249 -53.310 21.325 1.00 68.33 69 ASN C N 1
ATOM 4918 C CA . ASN C 1 42 ? -29.585 -52.127 21.867 1.00 72.71 69 ASN C CA 1
ATOM 4919 C C . ASN C 1 42 ? -28.925 -51.312 20.758 1.00 72.51 69 ASN C C 1
ATOM 4920 O O . ASN C 1 42 ? -28.175 -51.852 19.940 1.00 74.05 69 ASN C O 1
ATOM 4925 N N . GLY C 1 43 ? -29.211 -50.013 20.738 1.00 70.37 70 GLY C N 1
ATOM 4926 C CA . GLY C 1 43 ? -28.679 -49.112 19.719 1.00 69.12 70 GLY C CA 1
ATOM 4927 C C . GLY C 1 43 ? -29.618 -48.923 18.541 1.00 67.38 70 GLY C C 1
ATOM 4928 O O . GLY C 1 43 ? -29.267 -48.264 17.560 1.00 69.49 70 GLY C O 1
ATOM 4929 N N . ASP C 1 44 ? -30.811 -49.507 18.642 1.00 65.41 71 ASP C N 1
ATOM 4930 C CA . ASP C 1 44 ? -31.830 -49.393 17.602 1.00 60.89 71 ASP C CA 1
ATOM 4931 C C . ASP C 1 44 ? -32.508 -48.026 17.644 1.00 57.78 71 ASP C C 1
ATOM 4932 O O . ASP C 1 44 ? -32.858 -47.531 18.718 1.00 59.60 71 ASP C O 1
ATOM 4937 N N . MET C 1 45 ? -32.688 -47.426 16.470 1.00 49.69 72 MET C N 1
ATOM 4938 C CA . MET C 1 45 ? -33.228 -46.070 16.366 1.00 47.23 72 MET C CA 1
ATOM 4939 C C . MET C 1 45 ? -34.452 -45.981 15.458 1.00 37.65 72 MET C C 1
ATOM 4940 O O . MET C 1 45 ? -34.467 -46.544 14.360 1.00 34.01 72 MET C O 1
ATOM 4945 N N . ILE C 1 46 ? -35.473 -45.272 15.934 1.00 37.54 73 ILE C N 1
ATOM 4946 C CA . ILE C 1 46 ? -36.658 -44.962 15.137 1.00 41.32 73 ILE C CA 1
ATOM 4947 C C . ILE C 1 46 ? -36.703 -43.454 14.890 1.00 45.59 73 ILE C C 1
ATOM 4948 O O . ILE C 1 46 ? -36.763 -42.665 15.837 1.00 47.28 73 ILE C O 1
ATOM 4953 N N . LYS C 1 47 ? -36.667 -43.063 13.618 1.00 48.55 74 LYS C N 1
ATOM 4954 C CA . LYS C 1 47 ? -36.643 -41.648 13.247 1.00 53.29 74 LYS C CA 1
ATOM 4955 C C . LYS C 1 47 ? -37.909 -41.189 12.529 1.00 46.16 74 LYS C C 1
ATOM 4956 O O . LYS C 1 47 ? -38.371 -41.833 11.584 1.00 44.44 74 LYS C O 1
ATOM 4962 N N . VAL C 1 48 ? -38.459 -40.071 12.996 1.00 41.57 75 VAL C N 1
ATOM 4963 C CA . VAL C 1 48 ? -39.601 -39.421 12.357 1.00 39.51 75 VAL C CA 1
ATOM 4964 C C . VAL C 1 48 ? -39.156 -38.049 11.848 1.00 43.20 75 VAL C C 1
ATOM 4965 O O . VAL C 1 48 ? -38.860 -37.148 12.638 1.00 45.26 75 VAL C O 1
ATOM 4969 N N . ALA C 1 49 ? -39.104 -37.906 10.525 1.00 43.28 76 ALA C N 1
ATOM 4970 C CA . ALA C 1 49 ? -38.593 -36.692 9.889 1.00 44.65 76 ALA C CA 1
ATOM 4971 C C . ALA C 1 49 ? -39.687 -35.869 9.208 1.00 44.62 76 ALA C C 1
ATOM 4972 O O . ALA C 1 49 ? -40.668 -36.417 8.701 1.00 42.75 76 ALA C O 1
ATOM 4974 N N . TRP C 1 50 ? -39.495 -34.552 9.200 1.00 48.26 77 TRP C N 1
ATOM 4975 C CA . TRP C 1 50 ? -40.438 -33.611 8.597 1.00 49.74 77 TRP C CA 1
ATOM 4976 C C . TRP C 1 50 ? -39.687 -32.480 7.879 1.00 49.89 77 TRP C C 1
ATOM 4977 O O . TRP C 1 50 ? -38.502 -32.269 8.148 1.00 48.76 77 TRP C O 1
ATOM 4988 N N . PRO C 1 51 ? -40.366 -31.759 6.958 1.00 51.81 78 PRO C N 1
ATOM 4989 C CA . PRO C 1 51 ? -39.737 -30.615 6.286 1.00 51.90 78 PRO C CA 1
ATOM 4990 C C . PRO C 1 51 ? -39.239 -29.559 7.276 1.00 51.96 78 PRO C C 1
ATOM 4991 O O . PRO C 1 51 ? -40.030 -28.989 8.032 1.00 49.68 78 PRO C O 1
ATOM 4995 N N . THR C 1 52 ? -37.929 -29.320 7.263 1.00 55.17 79 THR C N 1
ATOM 4996 C CA . THR C 1 52 ? -37.281 -28.425 8.225 1.00 57.37 79 THR C CA 1
ATOM 4997 C C . THR C 1 52 ? -37.059 -27.012 7.685 1.00 57.05 79 THR C C 1
ATOM 4998 O O . THR C 1 52 ? -36.870 -26.071 8.460 1.00 57.59 79 THR C O 1
ATOM 5002 N N . SER C 1 53 ? -37.079 -26.868 6.361 1.00 57.44 80 SER C N 1
ATOM 5003 C CA . SER C 1 53 ? -36.872 -25.571 5.716 1.00 55.98 80 SER C CA 1
ATOM 5004 C C . SER C 1 53 ? -37.618 -25.463 4.388 1.00 54.31 80 SER C C 1
ATOM 5005 O O . SER C 1 53 ? -37.758 -26.450 3.663 1.00 52.39 80 SER C O 1
ATOM 5008 N N . GLY C 1 54 ? -38.091 -24.257 4.080 1.00 54.41 81 GLY C N 1
ATOM 5009 C CA . GLY C 1 54 ? -38.776 -23.989 2.818 1.00 58.50 81 GLY C CA 1
ATOM 5010 C C . GLY C 1 54 ? -40.102 -23.272 2.977 1.00 59.30 81 GLY C C 1
ATOM 5011 O O . GLY C 1 54 ? -40.262 -22.426 3.860 1.00 58.44 81 GLY C O 1
ATOM 5012 N N . THR C 1 55 ? -41.050 -23.617 2.109 1.00 60.18 82 THR C N 1
ATOM 5013 C CA . THR C 1 55 ? -42.391 -23.027 2.118 1.00 60.55 82 THR C CA 1
ATOM 5014 C C . THR C 1 55 ? -43.232 -23.507 3.305 1.00 62.93 82 THR C C 1
ATOM 5015 O O . THR C 1 55 ? -44.083 -22.770 3.809 1.00 60.10 82 THR C O 1
ATOM 5019 N N . VAL C 1 56 ? -42.987 -24.741 3.739 1.00 66.15 83 VAL C N 1
ATOM 5020 C CA . VAL C 1 56 ? -43.639 -25.302 4.922 1.00 66.61 83 VAL C CA 1
ATOM 5021 C C . VAL C 1 56 ? -42.618 -25.868 5.905 1.00 67.12 83 VAL C C 1
ATOM 5022 O O . VAL C 1 56 ? -41.852 -26.778 5.575 1.00 66.22 83 VAL C O 1
ATOM 5026 N N . LYS C 1 57 ? -42.610 -25.306 7.110 1.00 54.33 84 LYS C N 1
ATOM 5027 C CA . LYS C 1 57 ? -41.699 -25.732 8.165 1.00 50.27 84 LYS C CA 1
ATOM 5028 C C . LYS C 1 57 ? -42.477 -26.392 9.298 1.00 43.56 84 LYS C C 1
ATOM 5029 O O . LYS C 1 57 ? -43.504 -25.876 9.742 1.00 42.96 84 LYS C O 1
ATOM 5035 N N . ILE C 1 58 ? -41.986 -27.541 9.752 1.00 39.41 85 ILE C N 1
ATOM 5036 C CA . ILE C 1 58 ? -42.581 -28.237 10.888 1.00 38.08 85 ILE C CA 1
ATOM 5037 C C . ILE C 1 58 ? -41.629 -28.162 12.081 1.00 38.56 85 ILE C C 1
ATOM 5038 O O . ILE C 1 58 ? -40.470 -28.572 11.992 1.00 37.34 85 ILE C O 1
ATOM 5043 N N . GLU C 1 59 ? -42.130 -27.620 13.187 1.00 41.02 86 GLU C N 1
ATOM 5044 C CA . GLU C 1 59 ? -41.325 -27.407 14.386 1.00 42.17 86 GLU C CA 1
ATOM 5045 C C . GLU C 1 59 ? -41.762 -28.333 15.520 1.00 40.75 86 GLU C C 1
ATOM 5046 O O . GLU C 1 59 ? -42.825 -28.145 16.114 1.00 40.26 86 GLU C O 1
ATOM 5052 N N . GLY C 1 60 ? -40.934 -29.333 15.811 1.00 38.04 87 GLY C N 1
ATOM 5053 C CA . GLY C 1 60 ? -41.220 -30.291 16.875 1.00 38.44 87 GLY C CA 1
ATOM 5054 C C . GLY C 1 60 ? -40.988 -29.705 18.254 1.00 38.85 87 GLY C C 1
ATOM 5055 O O . GLY C 1 60 ? -39.915 -29.169 18.535 1.00 46.06 87 GLY C O 1
ATOM 5056 N N . TYR C 1 61 ? -42.002 -29.804 19.111 1.00 36.67 88 TYR C N 1
ATOM 5057 C CA . TYR C 1 61 ? -41.915 -29.301 20.482 1.00 34.88 88 TYR C CA 1
ATOM 5058 C C . TYR C 1 61 ? -41.000 -30.180 21.332 1.00 35.08 88 TYR C C 1
ATOM 5059 O O . TYR C 1 61 ? -41.241 -31.381 21.481 1.00 35.93 88 TYR C O 1
ATOM 5068 N N . SER C 1 62 ? -39.955 -29.565 21.883 1.00 36.08 89 SER C N 1
ATOM 5069 C CA . SER C 1 62 ? -38.899 -30.277 22.609 1.00 40.87 89 SER C CA 1
ATOM 5070 C C . SER C 1 62 ? -39.405 -30.995 23.859 1.00 40.66 89 SER C C 1
ATOM 5071 O O . SER C 1 62 ? -39.749 -30.362 24.859 1.00 37.05 89 SER C O 1
ATOM 5074 N N . LYS C 1 63 ? -39.446 -32.323 23.782 1.00 48.00 90 LYS C N 1
ATOM 5075 C CA . LYS C 1 63 ? -39.856 -33.169 24.901 1.00 48.73 90 LYS C CA 1
ATOM 5076 C C . LYS C 1 63 ? -39.020 -34.445 24.971 1.00 49.77 90 LYS C C 1
ATOM 5077 O O . LYS C 1 63 ? -38.460 -34.889 23.966 1.00 52.57 90 LYS C O 1
ATOM 5083 N N . THR C 1 64 ? -38.938 -35.022 26.167 1.00 43.87 91 THR C N 1
ATOM 5084 C CA . THR C 1 64 ? -38.230 -36.281 26.381 1.00 44.13 91 THR C CA 1
ATOM 5085 C C . THR C 1 64 ? -39.095 -37.229 27.213 1.00 46.06 91 THR C C 1
ATOM 5086 O O . THR C 1 64 ? -39.136 -37.136 28.443 1.00 50.39 91 THR C O 1
ATOM 5090 N N . VAL C 1 65 ? -39.794 -38.130 26.526 1.00 44.03 92 VAL C N 1
ATOM 5091 C CA . VAL C 1 65 ? -40.677 -39.097 27.177 1.00 44.03 92 VAL C CA 1
ATOM 5092 C C . VAL C 1 65 ? -40.051 -40.494 27.120 1.00 47.93 92 VAL C C 1
ATOM 5093 O O . VAL C 1 65 ? -39.763 -40.999 26.032 1.00 46.69 92 VAL C O 1
ATOM 5097 N N . PRO C 1 66 ? -39.831 -41.118 28.293 1.00 55.15 93 PRO C N 1
ATOM 5098 C CA . PRO C 1 66 ? -39.183 -42.428 28.338 1.00 60.19 93 PRO C CA 1
ATOM 5099 C C . PRO C 1 66 ? -40.137 -43.598 28.086 1.00 63.84 93 PRO C C 1
ATOM 5100 O O . PRO C 1 66 ? -41.287 -43.574 28.532 1.00 65.19 93 PRO C O 1
ATOM 5104 N N . LEU C 1 67 ? -39.649 -44.606 27.365 1.00 65.75 94 LEU C N 1
ATOM 5105 C CA . LEU C 1 67 ? -40.393 -45.845 27.154 1.00 64.99 94 LEU C CA 1
ATOM 5106 C C . LEU C 1 67 ? -40.193 -46.759 28.360 1.00 69.55 94 LEU C C 1
ATOM 5107 O O . LEU C 1 67 ? -39.176 -47.450 28.469 1.00 68.41 94 LEU C O 1
ATOM 5112 N N . THR C 1 68 ? -41.168 -46.748 29.265 1.00 75.86 95 THR C N 1
ATOM 5113 C CA . THR C 1 68 ? -41.066 -47.485 30.522 1.00 80.97 95 THR C CA 1
ATOM 5114 C C . THR C 1 68 ? -42.079 -48.626 30.589 1.00 85.53 95 THR C C 1
ATOM 5115 O O . THR C 1 68 ? -43.274 -48.426 30.355 1.00 83.14 95 THR C O 1
ATOM 5119 N N . VAL C 1 69 ? -41.583 -49.820 30.904 1.00 94.80 96 VAL C N 1
ATOM 5120 C CA . VAL C 1 69 ? -42.430 -50.994 31.101 1.00 99.61 96 VAL C CA 1
ATOM 5121 C C . VAL C 1 69 ? -42.143 -51.648 32.459 1.00 106.13 96 VAL C C 1
ATOM 5122 O O . VAL C 1 69 ? -41.005 -52.022 32.751 1.00 107.89 96 VAL C O 1
ATOM 5126 N N . LYS C 1 70 ? -43.190 -51.757 33.277 1.00 111.25 97 LYS C N 1
ATOM 5127 C CA . LYS C 1 70 ? -43.133 -52.334 34.634 1.00 115.46 97 LYS C CA 1
ATOM 5128 C C . LYS C 1 70 ? -41.845 -52.054 35.429 1.00 114.92 97 LYS C C 1
ATOM 5129 O O . LYS C 1 70 ? -41.144 -52.974 35.863 1.00 115.96 97 LYS C O 1
ATOM 5135 N N . GLY C 1 71 ? -41.552 -50.768 35.613 1.00 115.58 98 GLY C N 1
ATOM 5136 C CA . GLY C 1 71 ? -40.398 -50.327 36.399 1.00 112.45 98 GLY C CA 1
ATOM 5137 C C . GLY C 1 71 ? -39.059 -50.454 35.696 1.00 107.65 98 GLY C C 1
ATOM 5138 O O . GLY C 1 71 ? -38.007 -50.382 36.336 1.00 110.95 98 GLY C O 1
ATOM 5139 N N . GLU C 1 72 ? -39.098 -50.644 34.378 1.00 95.94 99 GLU C N 1
ATOM 5140 C CA . GLU C 1 72 ? -37.889 -50.779 33.568 1.00 91.53 99 GLU C CA 1
ATOM 5141 C C . GLU C 1 72 ? -37.955 -49.868 32.345 1.00 85.54 99 GLU C C 1
ATOM 5142 O O . GLU C 1 72 ? -38.847 -50.009 31.503 1.00 82.42 99 GLU C O 1
ATOM 5148 N N . GLN C 1 73 ? -37.013 -48.932 32.259 1.00 82.84 100 GLN C N 1
ATOM 5149 C CA . GLN C 1 73 ? -36.929 -48.017 31.122 1.00 83.98 100 GLN C CA 1
ATOM 5150 C C . GLN C 1 73 ? -36.095 -48.645 30.005 1.00 82.93 100 GLN C C 1
ATOM 5151 O O . GLN C 1 73 ? -34.864 -48.557 30.004 1.00 82.27 100 GLN C O 1
ATOM 5157 N N . VAL C 1 74 ? -36.782 -49.278 29.058 1.00 81.62 101 VAL C N 1
ATOM 5158 C CA . VAL C 1 74 ? -36.126 -50.001 27.966 1.00 80.38 101 VAL C CA 1
ATOM 5159 C C . VAL C 1 74 ? -35.785 -49.105 26.769 1.00 79.29 101 VAL C C 1
ATOM 5160 O O . VAL C 1 74 ? -34.978 -49.483 25.917 1.00 81.54 101 VAL C O 1
ATOM 5164 N N . GLY C 1 75 ? -36.400 -47.925 26.714 1.00 74.72 102 GLY C N 1
ATOM 5165 C CA . GLY C 1 75 ? -36.182 -46.988 25.612 1.00 68.33 102 GLY C CA 1
ATOM 5166 C C . GLY C 1 75 ? -36.334 -45.526 25.993 1.00 64.71 102 GLY C C 1
ATOM 5167 O O . GLY C 1 75 ? -36.776 -45.202 27.098 1.00 64.28 102 GLY C O 1
ATOM 5168 N N . GLN C 1 76 ? -35.965 -44.646 25.065 1.00 61.62 103 GLN C N 1
ATOM 5169 C CA . GLN C 1 76 ? -36.043 -43.201 25.267 1.00 60.18 103 GLN C CA 1
ATOM 5170 C C . GLN C 1 76 ? -36.462 -42.501 23.975 1.00 54.95 103 GLN C C 1
ATOM 5171 O O . GLN C 1 76 ? -35.881 -42.742 22.914 1.00 52.92 103 GLN C O 1
ATOM 5177 N N . ALA C 1 77 ? -37.473 -41.641 24.074 1.00 51.21 104 ALA C N 1
ATOM 5178 C CA . ALA C 1 77 ? -37.960 -40.876 22.927 1.00 49.11 104 ALA C CA 1
ATOM 5179 C C . ALA C 1 77 ? -37.680 -39.384 23.099 1.00 48.67 104 ALA C C 1
ATOM 5180 O O . ALA C 1 77 ? -38.173 -38.753 24.038 1.00 51.78 104 ALA C O 1
ATOM 5182 N N . VAL C 1 78 ? -36.881 -38.834 22.188 1.00 48.01 105 VAL C N 1
ATOM 5183 C CA . VAL C 1 78 ? -36.488 -37.425 22.231 1.00 45.45 105 VAL C CA 1
ATOM 5184 C C . VAL C 1 78 ? -37.033 -36.685 21.009 1.00 44.80 105 VAL C C 1
ATOM 5185 O O . VAL C 1 78 ? -36.874 -37.144 19.875 1.00 46.96 105 VAL C O 1
ATOM 5189 N N . ILE C 1 79 ? -37.678 -35.545 21.250 1.00 41.57 106 ILE C N 1
ATOM 5190 C CA . ILE C 1 79 ? -38.214 -34.712 20.172 1.00 39.20 106 ILE C CA 1
ATOM 5191 C C . ILE C 1 79 ? -37.401 -33.422 20.034 1.00 40.53 106 ILE C C 1
ATOM 5192 O O . ILE C 1 79 ? -37.185 -32.700 21.010 1.00 40.67 106 ILE C O 1
ATOM 5197 N N . THR C 1 80 ? -36.950 -33.155 18.810 1.00 39.54 107 THR C N 1
ATOM 5198 C CA . THR C 1 80 ? -36.157 -31.971 18.484 1.00 37.86 107 THR C CA 1
ATOM 5199 C C . THR C 1 80 ? -36.847 -31.241 17.326 1.00 38.24 107 THR C C 1
ATOM 5200 O O . THR C 1 80 ? -37.399 -31.895 16.439 1.00 38.87 107 THR C O 1
ATOM 5204 N N . PRO C 1 81 ? -36.841 -29.887 17.338 1.00 40.29 108 PRO C N 1
ATOM 5205 C CA . PRO C 1 81 ? -37.423 -29.072 16.255 1.00 43.29 108 PRO C CA 1
ATOM 5206 C C . PRO C 1 81 ? -36.929 -29.393 14.833 1.00 47.01 108 PRO C C 1
ATOM 5207 O O . PRO C 1 81 ? -37.278 -28.678 13.889 1.00 49.63 108 PRO C O 1
ATOM 5211 N N . ASP C 1 82 ? -36.138 -30.453 14.688 1.00 51.13 109 ASP C N 1
ATOM 5212 C CA . ASP C 1 82 ? -35.638 -30.887 13.383 1.00 51.56 109 ASP C CA 1
ATOM 5213 C C . ASP C 1 82 ? -35.944 -32.359 13.094 1.00 51.70 109 ASP C C 1
ATOM 5214 O O . ASP C 1 82 ? -35.871 -32.800 11.944 1.00 54.02 109 ASP C O 1
ATOM 5219 N N . GLY C 1 83 ? -36.287 -33.110 14.140 1.00 49.43 110 GLY C N 1
ATOM 5220 C CA . GLY C 1 83 ? -36.613 -34.530 14.012 1.00 48.68 110 GLY C CA 1
ATOM 5221 C C . GLY C 1 83 ? -36.759 -35.230 15.350 1.00 46.97 110 GLY C C 1
ATOM 5222 O O . GLY C 1 83 ? -36.328 -34.712 16.382 1.00 41.84 110 GLY C O 1
ATOM 5223 N N . ALA C 1 84 ? -37.369 -36.413 15.331 1.00 47.66 111 ALA C N 1
ATOM 5224 C CA . ALA C 1 84 ? -37.575 -37.199 16.546 1.00 47.68 111 ALA C CA 1
ATOM 5225 C C . ALA C 1 84 ? -36.870 -38.550 16.469 1.00 49.22 111 ALA C C 1
ATOM 5226 O O . ALA C 1 84 ? -37.129 -39.344 15.563 1.00 54.86 111 ALA C O 1
ATOM 5228 N N . THR C 1 85 ? -35.977 -38.797 17.425 1.00 46.00 112 THR C N 1
ATOM 5229 C CA . THR C 1 85 ? -35.218 -40.046 17.485 1.00 42.40 112 THR C CA 1
ATOM 5230 C C . THR C 1 85 ? -35.605 -40.869 18.711 1.00 44.10 112 THR C C 1
ATOM 5231 O O . THR C 1 85 ? -35.642 -40.352 19.830 1.00 42.33 112 THR C O 1
ATOM 5235 N N . ILE C 1 86 ? -35.896 -42.148 18.487 1.00 46.79 113 ILE C N 1
ATOM 5236 C CA . ILE C 1 86 ? -36.280 -43.062 19.562 1.00 48.50 113 ILE C CA 1
ATOM 5237 C C . ILE C 1 86 ? -35.246 -44.183 19.695 1.00 47.92 113 ILE C C 1
ATOM 5238 O O . ILE C 1 86 ? -35.194 -45.099 18.870 1.00 48.62 113 ILE C O 1
ATOM 5243 N N . THR C 1 87 ? -34.426 -44.093 20.740 1.00 49.10 114 THR C N 1
ATOM 5244 C CA . THR C 1 87 ? -33.330 -45.034 20.965 1.00 51.11 114 THR C CA 1
ATOM 5245 C C . THR C 1 87 ? -33.707 -46.088 22.007 1.00 49.17 114 THR C C 1
ATOM 5246 O O . THR C 1 87 ? -34.314 -45.770 23.033 1.00 46.81 114 THR C O 1
ATOM 5250 N N . PHE C 1 88 ? -33.340 -47.338 21.731 1.00 50.11 115 PHE C N 1
ATOM 5251 C CA . PHE C 1 88 ? -33.633 -48.458 22.622 1.00 53.20 115 PHE C CA 1
ATOM 5252 C C . PHE C 1 88 ? -32.390 -48.902 23.390 1.00 57.21 115 PHE C C 1
ATOM 5253 O O . PHE C 1 88 ? -31.308 -49.044 22.814 1.00 53.66 115 PHE C O 1
ATOM 5261 N N . ASN C 1 89 ? -32.560 -49.118 24.692 1.00 67.05 116 ASN C N 1
ATOM 5262 C CA . ASN C 1 89 ? -31.472 -49.540 25.573 1.00 76.13 116 ASN C CA 1
ATOM 5263 C C . ASN C 1 89 ? -31.244 -51.053 25.535 1.00 77.61 116 ASN C C 1
ATOM 5264 O O . ASN C 1 89 ? -31.978 -51.779 24.863 1.00 76.84 116 ASN C O 1
ATOM 5269 N N . ASP C 1 90 ? -30.222 -51.517 26.255 1.00 81.79 117 ASP C N 1
ATOM 5270 C CA . ASP C 1 90 ? -29.909 -52.947 26.348 1.00 88.07 117 ASP C CA 1
ATOM 5271 C C . ASP C 1 90 ? -30.933 -53.711 27.191 1.00 86.53 117 ASP C C 1
ATOM 5272 O O . ASP C 1 90 ? -30.955 -54.945 27.193 1.00 86.09 117 ASP C O 1
ATOM 5277 N N . LYS C 1 91 ? -31.778 -52.962 27.896 1.00 84.36 118 LYS C N 1
ATOM 5278 C CA . LYS C 1 91 ? -32.822 -53.524 28.750 1.00 84.14 118 LYS C CA 1
ATOM 5279 C C . LYS C 1 91 ? -33.997 -54.087 27.943 1.00 78.65 118 LYS C C 1
ATOM 5280 O O . LYS C 1 91 ? -34.807 -54.853 28.472 1.00 79.84 118 LYS C O 1
ATOM 5286 N N . VAL C 1 92 ? -34.079 -53.709 26.668 1.00 70.52 119 VAL C N 1
ATOM 5287 C CA . VAL C 1 92 ? -35.145 -54.178 25.777 1.00 68.69 119 VAL C CA 1
ATOM 5288 C C . VAL C 1 92 ? -34.879 -55.597 25.249 1.00 77.04 119 VAL C C 1
ATOM 5289 O O . VAL C 1 92 ? -35.798 -56.275 24.781 1.00 75.70 119 VAL C O 1
ATOM 5293 N N . GLU C 1 93 ? -33.625 -56.042 25.343 1.00 89.04 120 GLU C N 1
ATOM 5294 C CA . GLU C 1 93 ? -33.225 -57.371 24.870 1.00 96.35 120 GLU C CA 1
ATOM 5295 C C . GLU C 1 93 ? -33.600 -58.486 25.854 1.00 100.68 120 GLU C C 1
ATOM 5296 O O . GLU C 1 93 ? -32.873 -59.472 26.006 1.00 105.56 120 GLU C O 1
ATOM 5302 N N . LYS C 1 94 ? -34.745 -58.316 26.512 1.00 101.48 121 LYS C N 1
ATOM 5303 C CA . LYS C 1 94 ? -35.303 -59.320 27.415 1.00 101.50 121 LYS C CA 1
ATOM 5304 C C . LYS C 1 94 ? -36.734 -59.650 27.000 1.00 100.28 121 LYS C C 1
ATOM 5305 O O . LYS C 1 94 ? -37.223 -60.756 27.243 1.00 98.88 121 LYS C O 1
ATOM 5311 N N . LEU C 1 95 ? -37.394 -58.678 26.374 1.00 100.43 122 LEU C N 1
ATOM 5312 C CA . LEU C 1 95 ? -38.761 -58.832 25.885 1.00 99.71 122 LEU C CA 1
ATOM 5313 C C . LEU C 1 95 ? -38.774 -59.506 24.515 1.00 101.03 122 LEU C C 1
ATOM 5314 O O . LEU C 1 95 ? -37.852 -59.322 23.716 1.00 102.24 122 LEU C O 1
ATOM 5319 N N . SER C 1 96 ? -39.823 -60.282 24.250 1.00 101.33 123 SER C N 1
ATOM 5320 C CA . SER C 1 96 ? -39.957 -61.010 22.988 1.00 101.59 123 SER C CA 1
ATOM 5321 C C . SER C 1 96 ? -40.945 -60.338 22.032 1.00 99.04 123 SER C C 1
ATOM 5322 O O . SER C 1 96 ? -40.583 -59.979 20.910 1.00 98.95 123 SER C O 1
ATOM 5325 N N . ASP C 1 97 ? -42.188 -60.174 22.484 1.00 93.59 124 ASP C N 1
ATOM 5326 C CA . ASP C 1 97 ? -43.234 -59.543 21.681 1.00 91.10 124 ASP C CA 1
ATOM 5327 C C . ASP C 1 97 ? -43.389 -58.071 22.059 1.00 87.47 124 ASP C C 1
ATOM 5328 O O . ASP C 1 97 ? -43.999 -57.741 23.079 1.00 86.39 124 ASP C O 1
ATOM 5333 N N . VAL C 1 98 ? -42.828 -57.194 21.228 1.00 84.95 125 VAL C N 1
ATOM 5334 C CA . VAL C 1 98 ? -42.803 -55.757 21.506 1.00 80.13 125 VAL C CA 1
ATOM 5335 C C . VAL C 1 98 ? -43.694 -54.969 20.542 1.00 78.57 125 VAL C C 1
ATOM 5336 O O . VAL C 1 98 ? -43.583 -55.106 19.322 1.00 79.70 125 VAL C O 1
ATOM 5340 N N . SER C 1 99 ? -44.578 -54.151 21.110 1.00 74.67 126 SER C N 1
ATOM 5341 C CA . SER C 1 99 ? -45.438 -53.256 20.339 1.00 71.72 126 SER C CA 1
ATOM 5342 C C . SER C 1 99 ? -45.623 -51.938 21.088 1.00 72.15 126 SER C C 1
ATOM 5343 O O . SER C 1 99 ? -46.285 -51.894 22.127 1.00 72.88 126 SER C O 1
ATOM 5346 N N . GLY C 1 100 ? -45.034 -50.868 20.559 1.00 73.07 127 GLY C N 1
ATOM 5347 C CA . GLY C 1 100 ? -45.057 -49.571 21.231 1.00 71.91 127 GLY C CA 1
ATOM 5348 C C . GLY C 1 100 ? -45.475 -48.398 20.366 1.00 72.26 127 GLY C C 1
ATOM 5349 O O . GLY C 1 100 ? -45.626 -48.530 19.149 1.00 73.04 127 GLY C O 1
ATOM 5350 N N . PHE C 1 101 ? -45.655 -47.245 21.008 1.00 71.53 128 PHE C N 1
ATOM 5351 C CA . PHE C 1 101 ? -46.073 -46.021 20.328 1.00 68.42 128 PHE C CA 1
ATOM 5352 C C . PHE C 1 101 ? -45.395 -44.783 20.920 1.00 69.41 128 PHE C C 1
ATOM 5353 O O . PHE C 1 101 ? -44.908 -44.814 22.053 1.00 71.37 128 PHE C O 1
ATOM 5361 N N . ALA C 1 102 ? -45.373 -43.700 20.144 1.00 67.85 129 ALA C N 1
ATOM 5362 C CA . ALA C 1 102 ? -44.833 -42.419 20.597 1.00 66.02 129 ALA C CA 1
ATOM 5363 C C . ALA C 1 102 ? -45.530 -41.248 19.902 1.00 64.77 129 ALA C C 1
ATOM 5364 O O . ALA C 1 102 ? -45.164 -40.867 18.787 1.00 66.77 129 ALA C O 1
ATOM 5366 N N . GLU C 1 103 ? -46.541 -40.689 20.565 1.00 60.28 130 GLU C N 1
ATOM 5367 C CA . GLU C 1 103 ? -47.270 -39.537 20.031 1.00 57.70 130 GLU C CA 1
ATOM 5368 C C . GLU C 1 103 ? -46.829 -38.224 20.677 1.00 57.89 130 GLU C C 1
ATOM 5369 O O . GLU C 1 103 ? -46.712 -38.125 21.900 1.00 58.16 130 GLU C O 1
ATOM 5375 N N . PHE C 1 104 ? -46.579 -37.224 19.835 1.00 59.32 131 PHE C N 1
ATOM 5376 C CA . PHE C 1 104 ? -46.081 -35.923 20.281 1.00 60.93 131 PHE C CA 1
ATOM 5377 C C . PHE C 1 104 ? -46.618 -34.790 19.409 1.00 60.67 131 PHE C C 1
ATOM 5378 O O . PHE C 1 104 ? -46.955 -35.000 18.242 1.00 59.58 131 PHE C O 1
ATOM 5386 N N . GLU C 1 105 ? -46.690 -33.591 19.984 1.00 59.44 132 GLU C N 1
ATOM 5387 C CA . GLU C 1 105 ? -47.194 -32.419 19.271 1.00 57.47 132 GLU C CA 1
ATOM 5388 C C . GLU C 1 105 ? -46.093 -31.688 18.505 1.00 56.12 132 GLU C C 1
ATOM 5389 O O . GLU C 1 105 ? -44.981 -31.512 19.010 1.00 57.08 132 GLU C O 1
ATOM 5395 N N . VAL C 1 106 ? -46.416 -31.278 17.280 1.00 49.24 133 VAL C N 1
ATOM 5396 C CA . VAL C 1 106 ? -45.516 -30.478 16.445 1.00 44.73 133 VAL C CA 1
ATOM 5397 C C . VAL C 1 106 ? -46.211 -29.189 15.995 1.00 45.63 133 VAL C C 1
ATOM 5398 O O . VAL C 1 106 ? -47.440 -29.103 16.010 1.00 44.62 133 VAL C O 1
ATOM 5402 N N . GLN C 1 107 ? -45.419 -28.196 15.598 1.00 49.63 134 GLN C N 1
ATOM 5403 C CA . GLN C 1 107 ? -45.950 -26.913 15.143 1.00 53.32 134 GLN C CA 1
ATOM 5404 C C . GLN C 1 107 ? -45.979 -26.841 13.618 1.00 55.38 134 GLN C C 1
ATOM 5405 O O . GLN C 1 107 ? -44.967 -27.082 12.957 1.00 57.64 134 GLN C O 1
ATOM 5411 N N . GLY C 1 108 ? -47.146 -26.511 13.072 1.00 53.12 135 GLY C N 1
ATOM 5412 C CA . GLY C 1 108 ? -47.313 -26.349 11.631 1.00 49.84 135 GLY C CA 1
ATOM 5413 C C . GLY C 1 108 ? -47.133 -24.903 11.217 1.00 48.34 135 GLY C C 1
ATOM 5414 O O . GLY C 1 108 ? -47.828 -24.016 11.717 1.00 49.92 135 GLY C O 1
ATOM 5415 N N . ARG C 1 109 ? -46.197 -24.668 10.300 1.00 46.00 136 ARG C N 1
ATOM 5416 C CA . ARG C 1 109 ? -45.871 -23.316 9.860 1.00 46.02 136 ARG C CA 1
ATOM 5417 C C . ARG C 1 109 ? -45.923 -23.180 8.339 1.00 46.95 136 ARG C C 1
ATOM 5418 O O . ARG C 1 109 ? -45.375 -24.011 7.611 1.00 48.05 136 ARG C O 1
ATOM 5426 N N . ASN C 1 110 ? -46.591 -22.126 7.876 1.00 46.99 137 ASN C N 1
ATOM 5427 C CA . ASN C 1 110 ? -46.663 -21.803 6.455 1.00 47.86 137 ASN C CA 1
ATOM 5428 C C . ASN C 1 110 ? -45.855 -20.541 6.154 1.00 48.57 137 ASN C C 1
ATOM 5429 O O . ASN C 1 110 ? -46.320 -19.420 6.382 1.00 48.24 137 ASN C O 1
ATOM 5434 N N . LEU C 1 111 ? -44.640 -20.739 5.647 1.00 49.87 138 LEU C N 1
ATOM 5435 C CA . LEU C 1 111 ? -43.712 -19.637 5.382 1.00 53.03 138 LEU C CA 1
ATOM 5436 C C . LEU C 1 111 ? -43.797 -19.117 3.943 1.00 58.49 138 LEU C C 1
ATOM 5437 O O . LEU C 1 111 ? -42.847 -18.513 3.435 1.00 57.93 138 LEU C O 1
ATOM 5442 N N . THR C 1 112 ? -44.939 -19.346 3.298 1.00 64.20 139 THR C N 1
ATOM 5443 C CA . THR C 1 112 ? -45.168 -18.885 1.930 1.00 68.33 139 THR C CA 1
ATOM 5444 C C . THR C 1 112 ? -45.412 -17.376 1.914 1.00 71.48 139 THR C C 1
ATOM 5445 O O . THR C 1 112 ? -46.409 -16.892 2.455 1.00 70.86 139 THR C O 1
ATOM 5449 N N . GLN C 1 113 ? -44.489 -16.642 1.299 1.00 73.59 140 GLN C N 1
ATOM 5450 C CA . GLN C 1 113 ? -44.580 -15.186 1.215 1.00 75.32 140 GLN C CA 1
ATOM 5451 C C . GLN C 1 113 ? -45.233 -14.722 -0.072 1.00 76.04 140 GLN C C 1
ATOM 5452 O O . GLN C 1 113 ? -44.593 -14.076 -0.903 1.00 76.11 140 GLN C O 1
ATOM 5453 N N . THR C 1 114 ? -46.513 -15.055 -0.230 1.00 80.92 141 THR C N 1
ATOM 5454 C CA . THR C 1 114 ? -47.268 -14.712 -1.436 1.00 86.52 141 THR C CA 1
ATOM 5455 C C . THR C 1 114 ? -48.636 -14.111 -1.087 1.00 87.19 141 THR C C 1
ATOM 5456 O O . THR C 1 114 ? -49.222 -14.442 -0.055 1.00 78.88 141 THR C O 1
ATOM 5460 N N . ASN C 1 115 ? -49.117 -13.234 -1.971 1.00 115.21 142 ASN C N 1
ATOM 5461 C CA . ASN C 1 115 ? -50.367 -12.464 -1.828 1.00 115.21 142 ASN C CA 1
ATOM 5462 C C . ASN C 1 115 ? -51.398 -12.889 -0.766 1.00 115.21 142 ASN C C 1
ATOM 5463 O O . ASN C 1 115 ? -51.269 -12.527 0.405 1.00 115.21 142 ASN C O 1
ATOM 5468 N N . THR C 1 116 ? -52.413 -13.644 -1.186 1.00 110.67 143 THR C N 1
ATOM 5469 C CA . THR C 1 116 ? -53.590 -13.907 -0.353 1.00 110.20 143 THR C CA 1
ATOM 5470 C C . THR C 1 116 ? -53.518 -15.261 0.367 1.00 105.38 143 THR C C 1
ATOM 5471 O O . THR C 1 116 ? -52.474 -15.616 0.920 1.00 106.98 143 THR C O 1
ATOM 5475 N N . SER C 1 117 ? -54.628 -16.000 0.361 1.00 97.35 144 SER C N 1
ATOM 5476 C CA . SER C 1 117 ? -54.739 -17.280 1.060 1.00 90.51 144 SER C CA 1
ATOM 5477 C C . SER C 1 117 ? -53.889 -18.361 0.400 1.00 84.22 144 SER C C 1
ATOM 5478 O O . SER C 1 117 ? -53.933 -18.543 -0.819 1.00 83.73 144 SER C O 1
ATOM 5481 N N . ASP C 1 118 ? -53.116 -19.070 1.219 1.00 77.27 145 ASP C N 1
ATOM 5482 C CA . ASP C 1 118 ? -52.213 -20.108 0.733 1.00 71.04 145 ASP C CA 1
ATOM 5483 C C . ASP C 1 118 ? -52.337 -21.393 1.549 1.00 68.97 145 ASP C C 1
ATOM 5484 O O . ASP C 1 118 ? -52.329 -21.364 2.782 1.00 69.80 145 ASP C O 1
ATOM 5489 N N . ASP C 1 119 ? -52.455 -22.514 0.841 1.00 63.40 146 ASP C N 1
ATOM 5490 C CA . ASP C 1 119 ? -52.487 -23.837 1.457 1.00 59.71 146 ASP C CA 1
ATOM 5491 C C . ASP C 1 119 ? -51.401 -24.729 0.865 1.00 61.93 146 ASP C C 1
ATOM 5492 O O . ASP C 1 119 ? -51.475 -25.127 -0.301 1.00 62.81 146 ASP C O 1
ATOM 5497 N N . LYS C 1 120 ? -50.389 -25.027 1.675 1.00 66.40 147 LYS C N 1
ATOM 5498 C CA . LYS C 1 120 ? -49.279 -25.875 1.255 1.00 68.39 147 LYS C CA 1
ATOM 5499 C C . LYS C 1 120 ? -49.172 -27.095 2.165 1.00 66.48 147 LYS C C 1
ATOM 5500 O O . LYS C 1 120 ? -49.180 -26.969 3.393 1.00 66.45 147 LYS C O 1
ATOM 5506 N N . VAL C 1 121 ? -49.072 -28.272 1.552 1.00 60.66 148 VAL C N 1
ATOM 5507 C CA . VAL C 1 121 ? -49.020 -29.535 2.292 1.00 57.84 148 VAL C CA 1
ATOM 5508 C C . VAL C 1 121 ? -47.610 -29.889 2.767 1.00 54.28 148 VAL C C 1
ATOM 5509 O O . VAL C 1 121 ? -46.633 -29.728 2.031 1.00 55.04 148 VAL C O 1
ATOM 5513 N N . ALA C 1 122 ? -47.520 -30.362 4.008 1.00 51.96 149 ALA C N 1
ATOM 5514 C CA . ALA C 1 122 ? -46.258 -30.803 4.592 1.00 48.46 149 ALA C CA 1
ATOM 5515 C C . ALA C 1 122 ? -46.285 -32.310 4.823 1.00 47.23 149 ALA C C 1
ATOM 5516 O O . ALA C 1 122 ? -47.137 -32.821 5.556 1.00 47.56 149 ALA C O 1
ATOM 5518 N N . THR C 1 123 ? -45.352 -33.014 4.188 1.00 44.30 150 THR C N 1
ATOM 5519 C CA . THR C 1 123 ? -45.300 -34.473 4.249 1.00 44.91 150 THR C CA 1
ATOM 5520 C C . THR C 1 123 ? -44.301 -34.958 5.302 1.00 42.30 150 THR C C 1
ATOM 5521 O O . THR C 1 123 ? -43.091 -34.760 5.165 1.00 43.68 150 THR C O 1
ATOM 5525 N N . ILE C 1 124 ? -44.826 -35.590 6.349 1.00 36.46 151 ILE C N 1
ATOM 5526 C CA . ILE C 1 124 ? -44.007 -36.150 7.424 1.00 29.76 151 ILE C CA 1
ATOM 5527 C C . ILE C 1 124 ? -43.702 -37.620 7.127 1.00 32.57 151 ILE C C 1
ATOM 5528 O O . ILE C 1 124 ? -44.601 -38.392 6.786 1.00 34.50 151 ILE C O 1
ATOM 5533 N N . THR C 1 125 ? -42.429 -37.992 7.253 1.00 36.34 152 THR C N 1
ATOM 5534 C CA . THR C 1 125 ? -41.974 -39.347 6.937 1.00 42.17 152 THR C CA 1
ATOM 5535 C C . THR C 1 125 ? -41.428 -40.086 8.158 1.00 44.79 152 THR C C 1
ATOM 5536 O O . THR C 1 125 ? -40.755 -39.495 9.005 1.00 45.16 152 THR C O 1
ATOM 5540 N N . SER C 1 126 ? -41.731 -41.380 8.234 1.00 50.39 153 SER C N 1
ATOM 5541 C CA . SER C 1 126 ? -41.194 -42.260 9.271 1.00 51.89 153 SER C CA 1
ATOM 5542 C C . SER C 1 126 ? -41.021 -43.675 8.724 1.00 56.81 153 SER C C 1
ATOM 5543 O O . SER C 1 126 ? -41.991 -44.430 8.598 1.00 57.83 153 SER C O 1
ATOM 5546 N N . GLY C 1 127 ? -39.779 -44.020 8.394 1.00 61.78 154 GLY C N 1
ATOM 5547 C CA . GLY C 1 127 ? -39.454 -45.323 7.823 1.00 69.67 154 GLY C CA 1
ATOM 5548 C C . GLY C 1 127 ? -39.891 -45.441 6.376 1.00 75.54 154 GLY C C 1
ATOM 5549 O O . GLY C 1 127 ? -39.172 -45.024 5.466 1.00 76.82 154 GLY C O 1
ATOM 5550 N N . ASN C 1 128 ? -41.075 -46.014 6.172 1.00 80.03 155 ASN C N 1
ATOM 5551 C CA . ASN C 1 128 ? -41.658 -46.157 4.838 1.00 84.41 155 ASN C CA 1
ATOM 5552 C C . ASN C 1 128 ? -43.095 -45.634 4.762 1.00 83.04 155 ASN C C 1
ATOM 5553 O O . ASN C 1 128 ? -43.756 -45.758 3.727 1.00 86.03 155 ASN C O 1
ATOM 5558 N N . LYS C 1 129 ? -43.563 -45.043 5.859 1.00 79.54 156 LYS C N 1
ATOM 5559 C CA . LYS C 1 129 ? -44.924 -44.511 5.946 1.00 74.16 156 LYS C CA 1
ATOM 5560 C C . LYS C 1 129 ? -44.941 -42.992 5.780 1.00 71.02 156 LYS C C 1
ATOM 5561 O O . LYS C 1 129 ? -44.024 -42.300 6.230 1.00 71.18 156 LYS C O 1
ATOM 5567 N N . SER C 1 130 ? -45.991 -42.486 5.136 1.00 66.09 157 SER C N 1
ATOM 5568 C CA . SER C 1 130 ? -46.126 -41.054 4.863 1.00 63.68 157 SER C CA 1
ATOM 5569 C C . SER C 1 130 ? -47.508 -40.513 5.236 1.00 62.05 157 SER C C 1
ATOM 5570 O O . SER C 1 130 ? -48.489 -41.261 5.276 1.00 64.20 157 SER C O 1
ATOM 5573 N N . THR C 1 131 ? -47.569 -39.209 5.502 1.00 61.11 158 THR C N 1
ATOM 5574 C CA . THR C 1 131 ? -48.809 -38.531 5.897 1.00 61.35 158 THR C CA 1
ATOM 5575 C C . THR C 1 131 ? -48.832 -37.072 5.427 1.00 61.10 158 THR C C 1
ATOM 5576 O O . THR C 1 131 ? -47.781 -36.475 5.187 1.00 60.46 158 THR C O 1
ATOM 5580 N N . ASN C 1 132 ? -50.034 -36.508 5.307 1.00 59.95 159 ASN C N 1
ATOM 5581 C CA . ASN C 1 132 ? -50.215 -35.150 4.787 1.00 59.28 159 ASN C CA 1
ATOM 5582 C C . ASN C 1 132 ? -50.760 -34.170 5.825 1.00 55.35 159 ASN C C 1
ATOM 5583 O O . ASN C 1 132 ? -51.684 -34.496 6.574 1.00 53.18 159 ASN C O 1
ATOM 5588 N N . VAL C 1 133 ? -50.176 -32.972 5.863 1.00 54.53 160 VAL C N 1
ATOM 5589 C CA . VAL C 1 133 ? -50.608 -31.906 6.773 1.00 54.59 160 VAL C CA 1
ATOM 5590 C C . VAL C 1 133 ? -50.754 -30.588 6.009 1.00 57.71 160 VAL C C 1
ATOM 5591 O O . VAL C 1 133 ? -49.784 -30.084 5.441 1.00 60.30 160 VAL C O 1
ATOM 5595 N N . THR C 1 134 ? -51.965 -30.034 6.003 1.00 57.74 161 THR C N 1
ATOM 5596 C CA . THR C 1 134 ? -52.239 -28.779 5.301 1.00 58.27 161 THR C CA 1
ATOM 5597 C C . THR C 1 134 ? -52.147 -27.582 6.249 1.00 55.26 161 THR C C 1
ATOM 5598 O O . THR C 1 134 ? -52.855 -27.521 7.257 1.00 56.23 161 THR C O 1
ATOM 5602 N N . VAL C 1 135 ? -51.267 -26.639 5.915 1.00 49.26 162 VAL C N 1
ATOM 5603 C CA . VAL C 1 135 ? -51.078 -25.422 6.708 1.00 45.39 162 VAL C CA 1
ATOM 5604 C C . VAL C 1 135 ? -51.639 -24.216 5.948 1.00 48.12 162 VAL C C 1
ATOM 5605 O O . VAL C 1 135 ? -51.431 -24.085 4.740 1.00 43.41 162 VAL C O 1
ATOM 5609 N N . HIS C 1 136 ? -52.344 -23.342 6.665 1.00 56.87 163 HIS C N 1
ATOM 5610 C CA . HIS C 1 136 ? -53.083 -22.240 6.045 1.00 62.65 163 HIS C CA 1
ATOM 5611 C C . HIS C 1 136 ? -52.597 -20.857 6.480 1.00 63.15 163 HIS C C 1
ATOM 5612 O O . HIS C 1 136 ? -52.570 -20.546 7.673 1.00 63.57 163 HIS C O 1
ATOM 5619 N N . LYS C 1 137 ? -52.220 -20.036 5.501 1.00 63.59 164 LYS C N 1
ATOM 5620 C CA . LYS C 1 137 ? -51.948 -18.617 5.729 1.00 67.88 164 LYS C CA 1
ATOM 5621 C C . LYS C 1 137 ? -53.189 -17.820 5.337 1.00 71.55 164 LYS C C 1
ATOM 5622 O O . LYS C 1 137 ? -53.790 -18.070 4.289 1.00 68.65 164 LYS C O 1
ATOM 5628 N N . SER C 1 138 ? -53.561 -16.856 6.176 1.00 80.29 165 SER C N 1
ATOM 5629 C CA . SER C 1 138 ? -54.893 -16.253 6.107 1.00 87.65 165 SER C CA 1
ATOM 5630 C C . SER C 1 138 ? -54.942 -14.763 5.735 1.00 89.52 165 SER C C 1
ATOM 5631 O O . SER C 1 138 ? -55.987 -14.123 5.895 1.00 89.20 165 SER C O 1
ATOM 5634 N N . GLU C 1 139 ? -53.826 -14.225 5.236 1.00 92.00 166 GLU C N 1
ATOM 5635 C CA . GLU C 1 139 ? -53.724 -12.819 4.796 1.00 92.10 166 GLU C CA 1
ATOM 5636 C C . GLU C 1 139 ? -53.760 -11.814 5.957 1.00 90.93 166 GLU C C 1
ATOM 5637 O O . GLU C 1 139 ? -54.517 -11.978 6.916 1.00 89.84 166 GLU C O 1
ATOM 5643 N N . ALA C 1 140 ? -52.927 -10.778 5.856 1.00 90.83 167 ALA C N 1
ATOM 5644 C CA . ALA C 1 140 ? -52.867 -9.710 6.856 1.00 94.55 167 ALA C CA 1
ATOM 5645 C C . ALA C 1 140 ? -54.108 -8.817 6.811 1.00 95.54 167 ALA C C 1
ATOM 5646 O O . ALA C 1 140 ? -54.775 -8.719 5.778 1.00 97.32 167 ALA C O 1
ATOM 5648 N N . GLY C 1 141 ? -54.408 -8.168 7.934 1.00 98.35 168 GLY C N 1
ATOM 5649 C CA . GLY C 1 141 ? -55.592 -7.319 8.045 1.00 103.23 168 GLY C CA 1
ATOM 5650 C C . GLY C 1 141 ? -55.295 -5.837 8.183 1.00 107.28 168 GLY C C 1
ATOM 5651 O O . GLY C 1 141 ? -54.172 -5.389 7.939 1.00 105.50 168 GLY C O 1
ATOM 5652 N N . THR C 1 142 ? -56.320 -5.080 8.568 1.00 150.54 169 THR C N 1
ATOM 5653 C CA . THR C 1 142 ? -56.203 -3.639 8.786 1.00 150.54 169 THR C CA 1
ATOM 5654 C C . THR C 1 142 ? -56.415 -3.319 10.271 1.00 150.54 169 THR C C 1
ATOM 5655 O O . THR C 1 142 ? -56.618 -2.161 10.651 1.00 150.54 169 THR C O 1
ATOM 5659 N N . SER C 1 143 ? -56.355 -4.359 11.102 1.00 104.03 170 SER C N 1
ATOM 5660 C CA . SER C 1 143 ? -56.565 -4.234 12.544 1.00 97.24 170 SER C CA 1
ATOM 5661 C C . SER C 1 143 ? -55.457 -3.420 13.210 1.00 92.34 170 SER C C 1
ATOM 5662 O O . SER C 1 143 ? -54.384 -3.944 13.527 1.00 91.61 170 SER C O 1
ATOM 5665 N N . SER C 1 144 ? -55.729 -2.132 13.406 1.00 85.78 171 SER C N 1
ATOM 5666 C CA . SER C 1 144 ? -54.787 -1.220 14.046 1.00 79.72 171 SER C CA 1
ATOM 5667 C C . SER C 1 144 ? -55.035 -1.164 15.553 1.00 73.72 171 SER C C 1
ATOM 5668 O O . SER C 1 144 ? -55.541 -0.168 16.080 1.00 73.77 171 SER C O 1
ATOM 5671 N N . VAL C 1 145 ? -54.676 -2.249 16.235 1.00 67.24 172 VAL C N 1
ATOM 5672 C CA . VAL C 1 145 ? -54.862 -2.364 17.679 1.00 63.02 172 VAL C CA 1
ATOM 5673 C C . VAL C 1 145 ? -53.771 -1.585 18.415 1.00 61.57 172 VAL C C 1
ATOM 5674 O O . VAL C 1 145 ? -52.580 -1.759 18.141 1.00 63.33 172 VAL C O 1
ATOM 5678 N N . PHE C 1 146 ? -54.192 -0.721 19.337 1.00 59.18 173 PHE C N 1
ATOM 5679 C CA . PHE C 1 146 ? -53.274 0.066 20.159 1.00 58.75 173 PHE C CA 1
ATOM 5680 C C . PHE C 1 146 ? -52.510 -0.839 21.125 1.00 58.22 173 PHE C C 1
ATOM 5681 O O . PHE C 1 146 ? -51.281 -0.916 21.074 1.00 61.39 173 PHE C O 1
ATOM 5689 N N . TYR C 1 147 ? -53.249 -1.518 21.999 1.00 54.33 174 TYR C N 1
ATOM 5690 C CA . TYR C 1 147 ? -52.664 -2.419 22.986 1.00 52.86 174 TYR C CA 1
ATOM 5691 C C . TYR C 1 147 ? -53.259 -3.819 22.867 1.00 51.21 174 TYR C C 1
ATOM 5692 O O . TYR C 1 147 ? -54.477 -3.996 22.953 1.00 52.52 174 TYR C O 1
ATOM 5701 N N . TYR C 1 148 ? -52.390 -4.805 22.663 1.00 49.10 175 TYR C N 1
ATOM 5702 C CA . TYR C 1 148 ? -52.798 -6.208 22.639 1.00 50.98 175 TYR C CA 1
ATOM 5703 C C . TYR C 1 148 ? -51.793 -7.086 23.385 1.00 51.28 175 TYR C C 1
ATOM 5704 O O . TYR C 1 148 ? -50.606 -6.758 23.466 1.00 53.76 175 TYR C O 1
ATOM 5713 N N . LYS C 1 149 ? -52.283 -8.199 23.924 1.00 47.59 176 LYS C N 1
ATOM 5714 C CA . LYS C 1 149 ? -51.455 -9.133 24.679 1.00 45.18 176 LYS C CA 1
ATOM 5715 C C . LYS C 1 149 ? -51.504 -10.519 24.044 1.00 44.15 176 LYS C C 1
ATOM 5716 O O . LYS C 1 149 ? -52.586 -11.061 23.801 1.00 44.92 176 LYS C O 1
ATOM 5722 N N . THR C 1 150 ? -50.329 -11.082 23.770 1.00 44.49 177 THR C N 1
ATOM 5723 C CA . THR C 1 150 ? -50.219 -12.405 23.154 1.00 48.90 177 THR C CA 1
ATOM 5724 C C . THR C 1 150 ? -48.947 -13.125 23.601 1.00 47.94 177 THR C C 1
ATOM 5725 O O . THR C 1 150 ? -47.854 -12.557 23.566 1.00 50.07 177 THR C O 1
ATOM 5729 N N . GLY C 1 151 ? -49.106 -14.378 24.022 1.00 46.91 178 GLY C N 1
ATOM 5730 C CA . GLY C 1 151 ? -47.981 -15.224 24.406 1.00 47.16 178 GLY C CA 1
ATOM 5731 C C . GLY C 1 151 ? -47.901 -16.492 23.576 1.00 48.52 178 GLY C C 1
ATOM 5732 O O . GLY C 1 151 ? -48.850 -16.841 22.868 1.00 47.23 178 GLY C O 1
ATOM 5733 N N . ASP C 1 152 ? -46.767 -17.183 23.670 1.00 49.13 179 ASP C N 1
ATOM 5734 C CA . ASP C 1 152 ? -46.541 -18.425 22.926 1.00 48.96 179 ASP C CA 1
ATOM 5735 C C . ASP C 1 152 ? -45.531 -19.343 23.617 1.00 46.08 179 ASP C C 1
ATOM 5736 O O . ASP C 1 152 ? -44.860 -18.940 24.570 1.00 43.94 179 ASP C O 1
ATOM 5741 N N . MET C 1 153 ? -45.440 -20.579 23.131 1.00 43.27 180 MET C N 1
ATOM 5742 C CA . MET C 1 153 ? -44.453 -21.539 23.615 1.00 43.89 180 MET C CA 1
ATOM 5743 C C . MET C 1 153 ? -43.563 -21.990 22.460 1.00 41.82 180 MET C C 1
ATOM 5744 O O . MET C 1 153 ? -44.053 -22.513 21.455 1.00 40.53 180 MET C O 1
ATOM 5749 N N . LEU C 1 154 ? -42.258 -21.773 22.609 1.00 41.66 181 LEU C N 1
ATOM 5750 C CA . LEU C 1 154 ? -41.285 -22.142 21.582 1.00 38.95 181 LEU C CA 1
ATOM 5751 C C . LEU C 1 154 ? -41.056 -23.653 21.527 1.00 35.03 181 LEU C C 1
ATOM 5752 O O . LEU C 1 154 ? -41.016 -24.312 22.569 1.00 38.19 181 LEU C O 1
ATOM 5757 N N . PRO C 1 155 ? -40.911 -24.207 20.307 1.00 32.81 182 PRO C N 1
ATOM 5758 C CA . PRO C 1 155 ? -40.636 -25.633 20.104 1.00 33.46 182 PRO C CA 1
ATOM 5759 C C . PRO C 1 155 ? -39.266 -26.074 20.626 1.00 33.29 182 PRO C C 1
ATOM 5760 O O . PRO C 1 155 ? -39.007 -27.274 20.726 1.00 32.46 182 PRO C O 1
ATOM 5764 N N . GLU C 1 156 ? -38.404 -25.111 20.946 1.00 37.52 183 GLU C N 1
ATOM 5765 C CA . GLU C 1 156 ? -37.087 -25.396 21.520 1.00 44.50 183 GLU C CA 1
ATOM 5766 C C . GLU C 1 156 ? -37.077 -25.265 23.046 1.00 46.05 183 GLU C C 1
ATOM 5767 O O . GLU C 1 156 ? -36.284 -25.922 23.725 1.00 47.85 183 GLU C O 1
ATOM 5773 N N . ASP C 1 157 ? -37.959 -24.417 23.572 1.00 51.39 184 ASP C N 1
ATOM 5774 C CA . ASP C 1 157 ? -38.088 -24.212 25.013 1.00 54.93 184 ASP C CA 1
ATOM 5775 C C . ASP C 1 157 ? -39.529 -24.456 25.465 1.00 55.58 184 ASP C C 1
ATOM 5776 O O . ASP C 1 157 ? -40.391 -23.582 25.335 1.00 56.51 184 ASP C O 1
ATOM 5781 N N . THR C 1 158 ? -39.776 -25.652 25.994 1.00 55.14 185 THR C N 1
ATOM 5782 C CA . THR C 1 158 ? -41.109 -26.045 26.456 1.00 54.27 185 THR C CA 1
ATOM 5783 C C . THR C 1 158 ? -41.221 -26.014 27.984 1.00 55.19 185 THR C C 1
ATOM 5784 O O . THR C 1 158 ? -42.205 -26.496 28.553 1.00 56.89 185 THR C O 1
ATOM 5788 N N . THR C 1 159 ? -40.211 -25.443 28.636 1.00 52.04 186 THR C N 1
ATOM 5789 C CA . THR C 1 159 ? -40.175 -25.342 30.097 1.00 47.25 186 THR C CA 1
ATOM 5790 C C . THR C 1 159 ? -40.637 -23.971 30.594 1.00 45.16 186 THR C C 1
ATOM 5791 O O . THR C 1 159 ? -41.047 -23.829 31.748 1.00 49.15 186 THR C O 1
ATOM 5795 N N . HIS C 1 160 ? -40.561 -22.970 29.719 1.00 40.24 187 HIS C N 1
ATOM 5796 C CA . HIS C 1 160 ? -41.005 -21.613 30.037 1.00 39.35 187 HIS C CA 1
ATOM 5797 C C . HIS C 1 160 ? -42.066 -21.145 29.042 1.00 37.68 187 HIS C C 1
ATOM 5798 O O . HIS C 1 160 ? -42.063 -21.561 27.880 1.00 35.28 187 HIS C O 1
ATOM 5805 N N . VAL C 1 161 ? -42.968 -20.281 29.504 1.00 37.88 188 VAL C N 1
ATOM 5806 C CA . VAL C 1 161 ? -44.013 -19.716 28.649 1.00 38.94 188 VAL C CA 1
ATOM 5807 C C . VAL C 1 161 ? -43.762 -18.228 28.411 1.00 37.16 188 VAL C C 1
ATOM 5808 O O . VAL C 1 161 ? -43.719 -17.435 29.355 1.00 34.21 188 VAL C O 1
ATOM 5812 N N . ARG C 1 162 ? -43.594 -17.864 27.142 1.00 37.39 189 ARG C N 1
ATOM 5813 C CA . ARG C 1 162 ? -43.398 -16.473 26.745 1.00 39.53 189 ARG C CA 1
ATOM 5814 C C . ARG C 1 162 ? -44.701 -15.685 26.838 1.00 41.99 189 ARG C C 1
ATOM 5815 O O . ARG C 1 162 ? -45.768 -16.192 26.489 1.00 42.57 189 ARG C O 1
ATOM 5823 N N . TRP C 1 163 ? -44.600 -14.451 27.325 1.00 39.96 190 TRP C N 1
ATOM 5824 C CA . TRP C 1 163 ? -45.730 -13.525 27.370 1.00 37.02 190 TRP C CA 1
ATOM 5825 C C . TRP C 1 163 ? -45.273 -12.135 26.941 1.00 37.39 190 TRP C C 1
ATOM 5826 O O . TRP C 1 163 ? -44.276 -11.618 27.450 1.00 34.75 190 TRP C O 1
ATOM 5837 N N . PHE C 1 164 ? -46.006 -11.539 26.005 1.00 37.89 191 PHE C N 1
ATOM 5838 C CA . PHE C 1 164 ? -45.642 -10.240 25.442 1.00 40.48 191 PHE C CA 1
ATOM 5839 C C . PHE C 1 164 ? -46.643 -9.153 25.824 1.00 40.97 191 PHE C C 1
ATOM 5840 O O . PHE C 1 164 ? -47.857 -9.366 25.773 1.00 42.46 191 PHE C O 1
ATOM 5848 N N . LEU C 1 165 ? -46.118 -7.992 26.207 1.00 41.41 192 LEU C N 1
ATOM 5849 C CA . LEU C 1 165 ? -46.936 -6.825 26.528 1.00 41.60 192 LEU C CA 1
ATOM 5850 C C . LEU C 1 165 ? -46.686 -5.721 25.504 1.00 44.17 192 LEU C C 1
ATOM 5851 O O . LEU C 1 165 ? -45.886 -4.808 25.732 1.00 43.96 192 LEU C O 1
ATOM 5856 N N . ASN C 1 166 ? -47.373 -5.822 24.369 1.00 46.02 193 ASN C N 1
ATOM 5857 C CA . ASN C 1 166 ? -47.207 -4.877 23.269 1.00 46.89 193 ASN C CA 1
ATOM 5858 C C . ASN C 1 166 ? -48.050 -3.613 23.442 1.00 46.54 193 ASN C C 1
ATOM 5859 O O . ASN C 1 166 ? -49.277 -3.645 23.311 1.00 47.44 193 ASN C O 1
ATOM 5864 N N . ILE C 1 167 ? -47.373 -2.505 23.736 1.00 43.27 194 ILE C N 1
ATOM 5865 C CA . ILE C 1 167 ? -48.023 -1.222 24.008 1.00 40.39 194 ILE C CA 1
ATOM 5866 C C . ILE C 1 167 ? -47.810 -0.246 22.850 1.00 40.19 194 ILE C C 1
ATOM 5867 O O . ILE C 1 167 ? -46.698 -0.133 22.326 1.00 37.61 194 ILE C O 1
ATOM 5872 N N . ASN C 1 168 ? -48.881 0.453 22.469 1.00 42.16 195 ASN C N 1
ATOM 5873 C CA . ASN C 1 168 ? -48.860 1.456 21.394 1.00 43.98 195 ASN C CA 1
ATOM 5874 C C . ASN C 1 168 ? -48.177 0.938 20.124 1.00 45.04 195 ASN C C 1
ATOM 5875 O O . ASN C 1 168 ? -47.159 1.474 19.681 1.00 45.13 195 ASN C O 1
ATOM 5880 N N . ASN C 1 169 ? -48.762 -0.110 19.550 1.00 46.32 196 ASN C N 1
ATOM 5881 C CA . ASN C 1 169 ? -48.186 -0.823 18.408 1.00 47.10 196 ASN C CA 1
ATOM 5882 C C . ASN C 1 169 ? -48.099 0.008 17.131 1.00 47.46 196 ASN C C 1
ATOM 5883 O O . ASN C 1 169 ? -47.206 -0.202 16.308 1.00 49.61 196 ASN C O 1
ATOM 5888 N N . GLU C 1 170 ? -49.029 0.948 16.975 1.00 48.09 197 GLU C N 1
ATOM 5889 C CA . GLU C 1 170 ? -49.079 1.797 15.788 1.00 51.07 197 GLU C CA 1
ATOM 5890 C C . GLU C 1 170 ? -48.449 3.171 16.041 1.00 48.70 197 GLU C C 1
ATOM 5891 O O . GLU C 1 170 ? -48.622 4.099 15.245 1.00 41.86 197 GLU C O 1
ATOM 5897 N N . LYS C 1 171 ? -47.706 3.275 17.145 1.00 50.80 198 LYS C N 1
ATOM 5898 C CA . LYS C 1 171 ? -46.969 4.490 17.541 1.00 52.85 198 LYS C CA 1
ATOM 5899 C C . LYS C 1 171 ? -47.649 5.814 17.160 1.00 52.90 198 LYS C C 1
ATOM 5900 O O . LYS C 1 171 ? -47.176 6.551 16.289 1.00 50.25 198 LYS C O 1
ATOM 5906 N N . SER C 1 172 ? -48.763 6.099 17.830 1.00 54.85 199 SER C N 1
ATOM 5907 C CA . SER C 1 172 ? -49.544 7.311 17.585 1.00 56.86 199 SER C CA 1
ATOM 5908 C C . SER C 1 172 ? -49.506 8.260 18.785 1.00 53.86 199 SER C C 1
ATOM 5909 O O . SER C 1 172 ? -48.933 7.931 19.828 1.00 47.70 199 SER C O 1
ATOM 5912 N N . TYR C 1 173 ? -50.115 9.436 18.627 1.00 57.16 200 TYR C N 1
ATOM 5913 C CA . TYR C 1 173 ? -50.171 10.445 19.686 1.00 59.90 200 TYR C CA 1
ATOM 5914 C C . TYR C 1 173 ? -51.087 10.003 20.827 1.00 56.92 200 TYR C C 1
ATOM 5915 O O . TYR C 1 173 ? -52.213 9.554 20.595 1.00 58.95 200 TYR C O 1
ATOM 5924 N N . VAL C 1 174 ? -50.589 10.135 22.055 1.00 52.64 201 VAL C N 1
ATOM 5925 C CA . VAL C 1 174 ? -51.318 9.720 23.256 1.00 50.67 201 VAL C CA 1
ATOM 5926 C C . VAL C 1 174 ? -51.585 10.933 24.154 1.00 58.20 201 VAL C C 1
ATOM 5927 O O . VAL C 1 174 ? -50.720 11.799 24.311 1.00 59.95 201 VAL C O 1
ATOM 5931 N N . SER C 1 175 ? -52.780 10.983 24.742 1.00 65.49 202 SER C N 1
ATOM 5932 C CA . SER C 1 175 ? -53.206 12.125 25.557 1.00 68.62 202 SER C CA 1
ATOM 5933 C C . SER C 1 175 ? -53.201 11.860 27.066 1.00 69.44 202 SER C C 1
ATOM 5934 O O . SER C 1 175 ? -53.320 12.794 27.864 1.00 69.07 202 SER C O 1
ATOM 5937 N N . LYS C 1 176 ? -53.068 10.592 27.451 1.00 70.90 203 LYS C N 1
ATOM 5938 C CA . LYS C 1 176 ? -53.057 10.204 28.862 1.00 72.15 203 LYS C CA 1
ATOM 5939 C C . LYS C 1 176 ? -51.960 9.179 29.147 1.00 68.26 203 LYS C C 1
ATOM 5940 O O . LYS C 1 176 ? -51.633 8.355 28.289 1.00 68.32 203 LYS C O 1
ATOM 5946 N N . ASP C 1 177 ? -51.400 9.242 30.354 1.00 63.09 204 ASP C N 1
ATOM 5947 C CA . ASP C 1 177 ? -50.362 8.312 30.798 1.00 61.80 204 ASP C CA 1
ATOM 5948 C C . ASP C 1 177 ? -50.829 6.862 30.682 1.00 58.66 204 ASP C C 1
ATOM 5949 O O . ASP C 1 177 ? -51.830 6.472 31.288 1.00 61.65 204 ASP C O 1
ATOM 5954 N N . ILE C 1 178 ? -50.101 6.077 29.890 1.00 51.89 205 ILE C N 1
ATOM 5955 C CA . ILE C 1 178 ? -50.453 4.679 29.639 1.00 48.19 205 ILE C CA 1
ATOM 5956 C C . ILE C 1 178 ? -50.111 3.807 30.846 1.00 48.34 205 ILE C C 1
ATOM 5957 O O . ILE C 1 178 ? -48.953 3.727 31.259 1.00 48.27 205 ILE C O 1
ATOM 5962 N N . THR C 1 179 ? -51.134 3.163 31.404 1.00 46.34 206 THR C N 1
ATOM 5963 C CA . THR C 1 179 ? -50.973 2.300 32.570 1.00 47.59 206 THR C CA 1
ATOM 5964 C C . THR C 1 179 ? -51.556 0.916 32.290 1.00 45.27 206 THR C C 1
ATOM 5965 O O . THR C 1 179 ? -52.691 0.796 31.825 1.00 40.89 206 THR C O 1
ATOM 5969 N N . ILE C 1 180 ? -50.768 -0.123 32.562 1.00 50.46 207 ILE C N 1
ATOM 5970 C CA . ILE C 1 180 ? -51.226 -1.506 32.406 1.00 56.45 207 ILE C CA 1
ATOM 5971 C C . ILE C 1 180 ? -50.917 -2.371 33.629 1.00 58.32 207 ILE C C 1
ATOM 5972 O O . ILE C 1 180 ? -49.841 -2.267 34.221 1.00 55.58 207 ILE C O 1
ATOM 5977 N N . LYS C 1 181 ? -51.878 -3.214 33.998 1.00 58.03 208 LYS C N 1
ATOM 5978 C CA . LYS C 1 181 ? -51.711 -4.171 35.089 1.00 58.50 208 LYS C CA 1
ATOM 5979 C C . LYS C 1 181 ? -51.656 -5.591 34.534 1.00 56.02 208 LYS C C 1
ATOM 5980 O O . LYS C 1 181 ? -52.418 -5.939 33.634 1.00 50.76 208 LYS C O 1
ATOM 5986 N N . ASP C 1 182 ? -50.752 -6.402 35.076 1.00 52.72 209 ASP C N 1
ATOM 5987 C CA . ASP C 1 182 ? -50.561 -7.777 34.619 1.00 50.99 209 ASP C CA 1
ATOM 5988 C C . ASP C 1 182 ? -50.723 -8.751 35.782 1.00 53.11 209 ASP C C 1
ATOM 5989 O O . ASP C 1 182 ? -50.051 -8.621 36.806 1.00 50.84 209 ASP C O 1
ATOM 5994 N N . GLN C 1 183 ? -51.620 -9.720 35.617 1.00 55.44 210 GLN C N 1
ATOM 5995 C CA . GLN C 1 183 ? -51.846 -10.750 36.630 1.00 57.07 210 GLN C CA 1
ATOM 5996 C C . GLN C 1 183 ? -51.553 -12.140 36.068 1.00 58.00 210 GLN C C 1
ATOM 5997 O O . GLN C 1 183 ? -52.362 -12.705 35.327 1.00 60.15 210 GLN C O 1
ATOM 6003 N N . ILE C 1 184 ? -50.386 -12.676 36.417 1.00 55.65 211 ILE C N 1
ATOM 6004 C CA . ILE C 1 184 ? -49.977 -14.010 35.977 1.00 51.94 211 ILE C CA 1
ATOM 6005 C C . ILE C 1 184 ? -50.639 -15.067 36.859 1.00 51.64 211 ILE C C 1
ATOM 6006 O O . ILE C 1 184 ? -50.568 -14.996 38.089 1.00 53.75 211 ILE C O 1
ATOM 6011 N N . GLN C 1 185 ? -51.283 -16.041 36.220 1.00 48.77 212 GLN C N 1
ATOM 6012 C CA . GLN C 1 185 ? -52.083 -17.044 36.926 1.00 49.19 212 GLN C CA 1
ATOM 6013 C C . GLN C 1 185 ? -51.250 -18.221 37.449 1.00 52.16 212 GLN C C 1
ATOM 6014 O O . GLN C 1 185 ? -50.018 -18.175 37.436 1.00 51.00 212 GLN C O 1
ATOM 6020 N N . GLY C 1 186 ? -51.935 -19.266 37.913 1.00 56.82 213 GLY C N 1
ATOM 6021 C CA . GLY C 1 186 ? -51.288 -20.412 38.553 1.00 59.82 213 GLY C CA 1
ATOM 6022 C C . GLY C 1 186 ? -50.611 -21.393 37.613 1.00 60.89 213 GLY C C 1
ATOM 6023 O O . GLY C 1 186 ? -50.843 -21.375 36.401 1.00 60.63 213 GLY C O 1
ATOM 6024 N N . GLY C 1 187 ? -49.771 -22.252 38.188 1.00 60.31 214 GLY C N 1
ATOM 6025 C CA . GLY C 1 187 ? -49.040 -23.273 37.437 1.00 58.10 214 GLY C CA 1
ATOM 6026 C C . GLY C 1 187 ? -47.762 -22.770 36.792 1.00 55.39 214 GLY C C 1
ATOM 6027 O O . GLY C 1 187 ? -47.063 -23.526 36.113 1.00 57.01 214 GLY C O 1
ATOM 6028 N N . GLN C 1 188 ? -47.454 -21.494 37.013 1.00 50.06 215 GLN C N 1
ATOM 6029 C CA . GLN C 1 188 ? -46.302 -20.841 36.391 1.00 47.30 215 GLN C CA 1
ATOM 6030 C C . GLN C 1 188 ? -45.676 -19.787 37.308 1.00 48.70 215 GLN C C 1
ATOM 6031 O O . GLN C 1 188 ? -46.361 -19.197 38.148 1.00 48.74 215 GLN C O 1
ATOM 6037 N N . GLN C 1 189 ? -44.374 -19.557 37.138 1.00 51.99 216 GLN C N 1
ATOM 6038 C CA . GLN C 1 189 ? -43.625 -18.625 37.983 1.00 53.38 216 GLN C CA 1
ATOM 6039 C C . GLN C 1 189 ? -42.790 -17.644 37.159 1.00 54.22 216 GLN C C 1
ATOM 6040 O O . GLN C 1 189 ? -42.091 -18.042 36.224 1.00 55.32 216 GLN C O 1
ATOM 6046 N N . LEU C 1 190 ? -42.872 -16.366 37.526 1.00 52.70 217 LEU C N 1
ATOM 6047 C CA . LEU C 1 190 ? -42.167 -15.283 36.836 1.00 51.25 217 LEU C CA 1
ATOM 6048 C C . LEU C 1 190 ? -40.648 -15.439 36.902 1.00 56.17 217 LEU C C 1
ATOM 6049 O O . LEU C 1 190 ? -40.085 -15.709 37.966 1.00 59.30 217 LEU C O 1
ATOM 6054 N N . ASP C 1 191 ? -39.999 -15.270 35.752 1.00 56.32 218 ASP C N 1
ATOM 6055 C CA . ASP C 1 191 ? -38.544 -15.224 35.674 1.00 57.32 218 ASP C CA 1
ATOM 6056 C C . ASP C 1 191 ? -38.125 -13.801 35.314 1.00 61.73 218 ASP C C 1
ATOM 6057 O O . ASP C 1 191 ? -38.356 -13.338 34.193 1.00 62.30 218 ASP C O 1
ATOM 6062 N N . LEU C 1 192 ? -37.518 -13.115 36.280 1.00 67.80 219 LEU C N 1
ATOM 6063 C CA . LEU C 1 192 ? -37.160 -11.699 36.153 1.00 71.47 219 LEU C CA 1
ATOM 6064 C C . LEU C 1 192 ? -36.021 -11.457 35.158 1.00 68.54 219 LEU C C 1
ATOM 6065 O O . LEU C 1 192 ? -35.902 -10.364 34.598 1.00 68.45 219 LEU C O 1
ATOM 6070 N N . SER C 1 193 ? -35.196 -12.480 34.941 1.00 61.92 220 SER C N 1
ATOM 6071 C CA . SER C 1 193 ? -34.056 -12.395 34.025 1.00 60.59 220 SER C CA 1
ATOM 6072 C C . SER C 1 193 ? -34.479 -12.241 32.563 1.00 55.40 220 SER C C 1
ATOM 6073 O O . SER C 1 193 ? -33.826 -11.533 31.793 1.00 53.34 220 SER C O 1
ATOM 6076 N N . THR C 1 194 ? -35.573 -12.904 32.193 1.00 52.24 221 THR C N 1
ATOM 6077 C CA . THR C 1 194 ? -36.075 -12.891 30.816 1.00 51.20 221 THR C CA 1
ATOM 6078 C C . THR C 1 194 ? -36.896 -11.640 30.487 1.00 47.19 221 THR C C 1
ATOM 6079 O O . THR C 1 194 ? -37.217 -11.391 29.322 1.00 52.39 221 THR C O 1
ATOM 6083 N N . LEU C 1 195 ? -37.226 -10.862 31.518 1.00 35.73 222 LEU C N 1
ATOM 6084 C CA . LEU C 1 195 ? -37.990 -9.624 31.365 1.00 32.37 222 LEU C CA 1
ATOM 6085 C C . LEU C 1 195 ? -37.189 -8.583 30.580 1.00 33.78 222 LEU C C 1
ATOM 6086 O O . LEU C 1 195 ? -36.191 -8.050 31.075 1.00 32.29 222 LEU C O 1
ATOM 6091 N N . ASN C 1 196 ? -37.629 -8.310 29.354 1.00 36.88 223 ASN C N 1
ATOM 6092 C CA . ASN C 1 196 ? -36.973 -7.322 28.494 1.00 39.37 223 ASN C CA 1
ATOM 6093 C C . ASN C 1 196 ? -37.922 -6.275 27.907 1.00 38.03 223 ASN C C 1
ATOM 6094 O O . ASN C 1 196 ? -39.106 -6.547 27.696 1.00 37.57 223 ASN C O 1
ATOM 6099 N N . ILE C 1 197 ? -37.391 -5.080 27.653 1.00 35.09 224 ILE C N 1
ATOM 6100 C CA . ILE C 1 197 ? -38.174 -3.979 27.091 1.00 30.38 224 ILE C CA 1
ATOM 6101 C C . ILE C 1 197 ? -37.621 -3.586 25.724 1.00 28.93 224 ILE C C 1
ATOM 6102 O O . ILE C 1 197 ? -36.410 -3.419 25.563 1.00 36.54 224 ILE C O 1
ATOM 6107 N N . ASN C 1 198 ? -38.512 -3.443 24.745 1.00 22.32 225 ASN C N 1
ATOM 6108 C CA . ASN C 1 198 ? -38.122 -3.053 23.392 1.00 22.51 225 ASN C CA 1
ATOM 6109 C C . ASN C 1 198 ? -38.900 -1.832 22.902 1.00 23.24 225 ASN C C 1
ATOM 6110 O O . ASN C 1 198 ? -40.104 -1.911 22.646 1.00 20.91 225 ASN C O 1
ATOM 6115 N N . VAL C 1 199 ? -38.199 -0.707 22.782 1.00 26.85 226 VAL C N 1
ATOM 6116 C CA . VAL C 1 199 ? -38.803 0.556 22.354 1.00 32.03 226 VAL C CA 1
ATOM 6117 C C . VAL C 1 199 ? -38.446 0.842 20.895 1.00 35.08 226 VAL C C 1
ATOM 6118 O O . VAL C 1 199 ? -37.278 0.768 20.507 1.00 29.68 226 VAL C O 1
ATOM 6122 N N . THR C 1 200 ? -39.462 1.158 20.093 1.00 44.83 227 THR C N 1
ATOM 6123 C CA . THR C 1 200 ? -39.278 1.447 18.669 1.00 48.87 227 THR C CA 1
ATOM 6124 C C . THR C 1 200 ? -40.162 2.618 18.232 1.00 54.01 227 THR C C 1
ATOM 6125 O O . THR C 1 200 ? -41.317 2.724 18.650 1.00 57.34 227 THR C O 1
ATOM 6129 N N . GLY C 1 201 ? -39.608 3.489 17.391 1.00 53.98 228 GLY C N 1
ATOM 6130 C CA . GLY C 1 201 ? -40.320 4.665 16.893 1.00 52.84 228 GLY C CA 1
ATOM 6131 C C . GLY C 1 201 ? -39.435 5.895 16.912 1.00 52.71 228 GLY C C 1
ATOM 6132 O O . GLY C 1 201 ? -38.399 5.930 16.244 1.00 55.47 228 GLY C O 1
ATOM 6133 N N . THR C 1 202 ? -39.850 6.907 17.673 1.00 51.86 229 THR C N 1
ATOM 6134 C CA . THR C 1 202 ? -39.030 8.100 17.901 1.00 53.85 229 THR C CA 1
ATOM 6135 C C . THR C 1 202 ? -37.824 7.752 18.771 1.00 55.28 229 THR C C 1
ATOM 6136 O O . THR C 1 202 ? -36.700 8.168 18.483 1.00 55.15 229 THR C O 1
ATOM 6140 N N . HIS C 1 203 ? -38.075 6.988 19.833 1.00 60.15 230 HIS C N 1
ATOM 6141 C CA . HIS C 1 203 ? -37.017 6.434 20.671 1.00 61.03 230 HIS C CA 1
ATOM 6142 C C . HIS C 1 203 ? -36.778 4.973 20.298 1.00 61.94 230 HIS C C 1
ATOM 6143 O O . HIS C 1 203 ? -37.723 4.187 20.198 1.00 63.58 230 HIS C O 1
ATOM 6150 N N . SER C 1 204 ? -35.512 4.620 20.088 1.00 61.10 231 SER C N 1
ATOM 6151 C CA . SER C 1 204 ? -35.139 3.260 19.703 1.00 58.23 231 SER C CA 1
ATOM 6152 C C . SER C 1 204 ? -34.141 2.648 20.685 1.00 59.62 231 SER C C 1
ATOM 6153 O O . SER C 1 204 ? -32.962 3.012 20.698 1.00 61.55 231 SER C O 1
ATOM 6156 N N . ASN C 1 205 ? -34.631 1.719 21.505 1.00 58.82 232 ASN C N 1
ATOM 6157 C CA . ASN C 1 205 ? -33.816 1.050 22.521 1.00 56.27 232 ASN C CA 1
ATOM 6158 C C . ASN C 1 205 ? -34.293 -0.363 22.854 1.00 50.99 232 ASN C C 1
ATOM 6159 O O . ASN C 1 205 ? -35.450 -0.713 22.611 1.00 51.81 232 ASN C O 1
ATOM 6164 N N . TYR C 1 206 ? -33.386 -1.164 23.409 1.00 47.38 233 TYR C N 1
ATOM 6165 C CA . TYR C 1 206 ? -33.704 -2.512 23.874 1.00 44.89 233 TYR C CA 1
ATOM 6166 C C . TYR C 1 206 ? -32.937 -2.840 25.155 1.00 42.88 233 TYR C C 1
ATOM 6167 O O . TYR C 1 206 ? -31.706 -2.929 25.148 1.00 45.69 233 TYR C O 1
ATOM 6176 N N . TYR C 1 207 ? -33.677 -3.009 26.248 1.00 38.27 234 TYR C N 1
ATOM 6177 C CA . TYR C 1 207 ? -33.090 -3.311 27.552 1.00 38.31 234 TYR C CA 1
ATOM 6178 C C . TYR C 1 207 ? -33.440 -4.736 27.969 1.00 36.84 234 TYR C C 1
ATOM 6179 O O . TYR C 1 207 ? -34.616 -5.077 28.102 1.00 26.33 234 TYR C O 1
ATOM 6188 N N . SER C 1 208 ? -32.413 -5.559 28.173 1.00 45.52 235 SER C N 1
ATOM 6189 C CA . SER C 1 208 ? -32.604 -6.973 28.499 1.00 56.10 235 SER C CA 1
ATOM 6190 C C . SER C 1 208 ? -31.659 -7.469 29.588 1.00 61.20 235 SER C C 1
ATOM 6191 O O . SER C 1 208 ? -30.463 -7.170 29.572 1.00 60.02 235 SER C O 1
ATOM 6194 N N . GLY C 1 209 ? -32.213 -8.231 30.529 1.00 69.73 236 GLY C N 1
ATOM 6195 C CA . GLY C 1 209 ? -31.426 -8.914 31.553 1.00 79.44 236 GLY C CA 1
ATOM 6196 C C . GLY C 1 209 ? -30.965 -8.047 32.709 1.00 84.65 236 GLY C C 1
ATOM 6197 O O . GLY C 1 209 ? -30.492 -6.926 32.508 1.00 85.75 236 GLY C O 1
ATOM 6198 N N . GLN C 1 210 ? -31.110 -8.588 33.919 1.00 106.14 237 GLN C N 1
ATOM 6199 C CA . GLN C 1 210 ? -30.618 -7.980 35.164 1.00 108.48 237 GLN C CA 1
ATOM 6200 C C . GLN C 1 210 ? -31.145 -6.564 35.425 1.00 106.11 237 GLN C C 1
ATOM 6201 O O . GLN C 1 210 ? -32.147 -6.389 36.122 1.00 104.88 237 GLN C O 1
ATOM 6207 N N . SER C 1 211 ? -30.465 -5.567 34.861 1.00 77.01 238 SER C N 1
ATOM 6208 C CA . SER C 1 211 ? -30.793 -4.160 35.088 1.00 67.63 238 SER C CA 1
ATOM 6209 C C . SER C 1 211 ? -31.729 -3.583 34.021 1.00 64.85 238 SER C C 1
ATOM 6210 O O . SER C 1 211 ? -31.846 -2.364 33.886 1.00 64.14 238 SER C O 1
ATOM 6213 N N . ALA C 1 212 ? -32.400 -4.468 33.283 1.00 59.16 239 ALA C N 1
ATOM 6214 C CA . ALA C 1 212 ? -33.313 -4.082 32.202 1.00 55.86 239 ALA C CA 1
ATOM 6215 C C . ALA C 1 212 ? -34.414 -3.120 32.654 1.00 50.85 239 ALA C C 1
ATOM 6216 O O . ALA C 1 212 ? -34.772 -2.191 31.926 1.00 51.76 239 ALA C O 1
ATOM 6218 N N . ILE C 1 213 ? -34.942 -3.355 33.854 1.00 48.12 240 ILE C N 1
ATOM 6219 C CA . ILE C 1 213 ? -35.990 -2.516 34.436 1.00 45.13 240 ILE C CA 1
ATOM 6220 C C . ILE C 1 213 ? -35.422 -1.162 34.865 1.00 40.97 240 ILE C C 1
ATOM 6221 O O . ILE C 1 213 ? -36.040 -0.121 34.634 1.00 41.90 240 ILE C O 1
ATOM 6226 N N . THR C 1 214 ? -34.241 -1.191 35.482 1.00 38.12 241 THR C N 1
ATOM 6227 C CA . THR C 1 214 ? -33.572 0.015 35.975 1.00 40.18 241 THR C CA 1
ATOM 6228 C C . THR C 1 214 ? -33.088 0.904 34.826 1.00 37.48 241 THR C C 1
ATOM 6229 O O . THR C 1 214 ? -33.214 2.129 34.891 1.00 37.18 241 THR C O 1
ATOM 6233 N N . ASP C 1 215 ? -32.543 0.280 33.782 1.00 36.69 242 ASP C N 1
ATOM 6234 C CA . ASP C 1 215 ? -32.047 0.997 32.605 1.00 37.86 242 ASP C CA 1
ATOM 6235 C C . ASP C 1 215 ? -33.170 1.670 31.815 1.00 35.45 242 ASP C C 1
ATOM 6236 O O . ASP C 1 215 ? -32.970 2.738 31.236 1.00 39.16 242 ASP C O 1
ATOM 6241 N N . PHE C 1 216 ? -34.341 1.036 31.796 1.00 32.57 243 PHE C N 1
ATOM 6242 C CA . PHE C 1 216 ? -35.524 1.596 31.143 1.00 31.75 243 PHE C CA 1
ATOM 6243 C C . PHE C 1 216 ? -36.087 2.779 31.932 1.00 37.17 243 PHE C C 1
ATOM 6244 O O . PHE C 1 216 ? -36.501 3.780 31.344 1.00 37.31 243 PHE C O 1
ATOM 6252 N N . GLU C 1 217 ? -36.096 2.655 33.258 1.00 45.74 244 GLU C N 1
ATOM 6253 C CA . GLU C 1 217 ? -36.593 3.709 34.145 1.00 53.73 244 GLU C CA 1
ATOM 6254 C C . GLU C 1 217 ? -35.656 4.916 34.198 1.00 57.68 244 GLU C C 1
ATOM 6255 O O . GLU C 1 217 ? -36.108 6.053 34.357 1.00 58.15 244 GLU C O 1
ATOM 6261 N N . LYS C 1 218 ? -34.355 4.659 34.067 1.00 63.27 245 LYS C N 1
ATOM 6262 C CA . LYS C 1 218 ? -33.340 5.713 34.049 1.00 64.74 245 LYS C CA 1
ATOM 6263 C C . LYS C 1 218 ? -33.376 6.499 32.737 1.00 62.60 245 LYS C C 1
ATOM 6264 O O . LYS C 1 218 ? -33.332 7.732 32.743 1.00 62.60 245 LYS C O 1
ATOM 6270 N N . ALA C 1 219 ? -33.461 5.777 31.621 1.00 59.10 246 ALA C N 1
ATOM 6271 C CA . ALA C 1 219 ? -33.460 6.381 30.288 1.00 56.56 246 ALA C CA 1
ATOM 6272 C C . ALA C 1 219 ? -34.785 7.057 29.939 1.00 52.36 246 ALA C C 1
ATOM 6273 O O . ALA C 1 219 ? -34.812 8.016 29.163 1.00 51.07 246 ALA C O 1
ATOM 6275 N N . PHE C 1 220 ? -35.875 6.547 30.507 1.00 54.24 247 PHE C N 1
ATOM 6276 C CA . PHE C 1 220 ? -37.207 7.103 30.287 1.00 56.96 247 PHE C CA 1
ATOM 6277 C C . PHE C 1 220 ? -37.799 7.597 31.613 1.00 59.57 247 PHE C C 1
ATOM 6278 O O . PHE C 1 220 ? -38.516 6.852 32.287 1.00 57.49 247 PHE C O 1
ATOM 6286 N N . PRO C 1 221 ? -37.486 8.853 31.999 1.00 63.88 248 PRO C N 1
ATOM 6287 C CA . PRO C 1 221 ? -37.984 9.424 33.254 1.00 65.63 248 PRO C CA 1
ATOM 6288 C C . PRO C 1 221 ? -39.506 9.538 33.275 1.00 66.37 248 PRO C C 1
ATOM 6289 O O . PRO C 1 221 ? -40.108 10.017 32.310 1.00 64.81 248 PRO C O 1
ATOM 6293 N N . GLY C 1 222 ? -40.111 9.093 34.373 1.00 66.48 249 GLY C N 1
ATOM 6294 C CA . GLY C 1 222 ? -41.564 9.066 34.506 1.00 66.94 249 GLY C CA 1
ATOM 6295 C C . GLY C 1 222 ? -42.122 7.658 34.415 1.00 66.95 249 GLY C C 1
ATOM 6296 O O . GLY C 1 222 ? -43.106 7.330 35.082 1.00 69.10 249 GLY C O 1
ATOM 6297 N N . SER C 1 223 ? -41.493 6.829 33.584 1.00 64.63 250 SER C N 1
ATOM 6298 C CA . SER C 1 223 ? -41.911 5.441 33.399 1.00 60.92 250 SER C CA 1
ATOM 6299 C C . SER C 1 223 ? -41.490 4.566 34.577 1.00 59.04 250 SER C C 1
ATOM 6300 O O . SER C 1 223 ? -40.383 4.709 35.101 1.00 54.91 250 SER C O 1
ATOM 6303 N N . LYS C 1 224 ? -42.382 3.666 34.984 1.00 58.38 251 LYS C N 1
ATOM 6304 C CA . LYS C 1 224 ? -42.134 2.782 36.120 1.00 63.46 251 LYS C CA 1
ATOM 6305 C C . LYS C 1 224 ? -42.764 1.407 35.909 1.00 55.54 251 LYS C C 1
ATOM 6306 O O . LYS C 1 224 ? -43.937 1.299 35.542 1.00 53.22 251 LYS C O 1
ATOM 6312 N N . ILE C 1 225 ? -41.970 0.364 36.141 1.00 50.06 252 ILE C N 1
ATOM 6313 C CA . ILE C 1 225 ? -42.446 -1.016 36.061 1.00 42.15 252 ILE C CA 1
ATOM 6314 C C . ILE C 1 225 ? -42.369 -1.667 37.442 1.00 51.63 252 ILE C C 1
ATOM 6315 O O . ILE C 1 225 ? -41.279 -1.905 37.970 1.00 54.88 252 ILE C O 1
ATOM 6320 N N . THR C 1 226 ? -43.536 -1.938 38.021 1.00 52.66 253 THR C N 1
ATOM 6321 C CA . THR C 1 226 ? -43.630 -2.547 39.345 1.00 51.23 253 THR C CA 1
ATOM 6322 C C . THR C 1 226 ? -43.757 -4.064 39.219 1.00 52.74 253 THR C C 1
ATOM 6323 O O . THR C 1 226 ? -44.779 -4.574 38.756 1.00 52.34 253 THR C O 1
ATOM 6327 N N . VAL C 1 227 ? -42.709 -4.775 39.631 1.00 53.31 254 VAL C N 1
ATOM 6328 C CA . VAL C 1 227 ? -42.676 -6.234 39.542 1.00 55.42 254 VAL C CA 1
ATOM 6329 C C . VAL C 1 227 ? -42.684 -6.872 40.931 1.00 55.26 254 VAL C C 1
ATOM 6330 O O . VAL C 1 227 ? -41.767 -6.664 41.729 1.00 52.03 254 VAL C O 1
ATOM 6334 N N . ASP C 1 228 ? -43.736 -7.638 41.209 1.00 60.08 255 ASP C N 1
ATOM 6335 C CA . ASP C 1 228 ? -43.824 -8.433 42.428 1.00 66.16 255 ASP C CA 1
ATOM 6336 C C . ASP C 1 228 ? -43.636 -9.903 42.058 1.00 68.20 255 ASP C C 1
ATOM 6337 O O . ASP C 1 228 ? -44.486 -10.498 41.391 1.00 63.89 255 ASP C O 1
ATOM 6342 N N . ASN C 1 229 ? -42.511 -10.472 42.486 1.00 74.02 256 ASN C N 1
ATOM 6343 C CA . ASN C 1 229 ? -42.106 -11.820 42.084 1.00 79.84 256 ASN C CA 1
ATOM 6344 C C . ASN C 1 229 ? -42.981 -12.937 42.655 1.00 80.59 256 ASN C C 1
ATOM 6345 O O . ASN C 1 229 ? -43.438 -13.809 41.915 1.00 80.95 256 ASN C O 1
ATOM 6350 N N . THR C 1 230 ? -43.210 -12.900 43.966 1.00 80.12 257 THR C N 1
ATOM 6351 C CA . THR C 1 230 ? -43.959 -13.951 44.664 1.00 78.56 257 THR C CA 1
ATOM 6352 C C . THR C 1 230 ? -45.453 -13.951 44.334 1.00 74.73 257 THR C C 1
ATOM 6353 O O . THR C 1 230 ? -46.082 -15.011 44.292 1.00 75.12 257 THR C O 1
ATOM 6357 N N . LYS C 1 231 ? -46.010 -12.764 44.103 1.00 69.15 258 LYS C N 1
ATOM 6358 C CA . LYS C 1 231 ? -47.435 -12.615 43.807 1.00 66.51 258 LYS C CA 1
ATOM 6359 C C . LYS C 1 231 ? -47.719 -12.662 42.301 1.00 59.68 258 LYS C C 1
ATOM 6360 O O . LYS C 1 231 ? -48.874 -12.799 41.886 1.00 57.12 258 LYS C O 1
ATOM 6366 N N . ASN C 1 232 ? -46.656 -12.559 41.500 1.00 55.12 259 ASN C N 1
ATOM 6367 C CA . ASN C 1 232 ? -46.736 -12.577 40.032 1.00 55.24 259 ASN C CA 1
ATOM 6368 C C . ASN C 1 232 ? -47.614 -11.457 39.457 1.00 53.27 259 ASN C C 1
ATOM 6369 O O . ASN C 1 232 ? -48.613 -11.716 38.780 1.00 51.09 259 ASN C O 1
ATOM 6374 N N . THR C 1 233 ? -47.226 -10.215 39.740 1.00 54.32 260 THR C N 1
ATOM 6375 C CA . THR C 1 233 ? -47.973 -9.039 39.296 1.00 57.52 260 THR C CA 1
ATOM 6376 C C . THR C 1 233 ? -47.035 -7.965 38.741 1.00 54.69 260 THR C C 1
ATOM 6377 O O . THR C 1 233 ? -46.107 -7.524 39.425 1.00 56.26 260 THR C O 1
ATOM 6381 N N . ILE C 1 234 ? -47.283 -7.557 37.497 1.00 51.20 261 ILE C N 1
ATOM 6382 C CA . ILE C 1 234 ? -46.497 -6.508 36.842 1.00 49.23 261 ILE C CA 1
ATOM 6383 C C . ILE C 1 234 ? -47.371 -5.288 36.541 1.00 50.59 261 ILE C C 1
ATOM 6384 O O . ILE C 1 234 ? -48.436 -5.412 35.936 1.00 46.32 261 ILE C O 1
ATOM 6389 N N . ASP C 1 235 ? -46.913 -4.114 36.973 1.00 51.41 262 ASP C N 1
ATOM 6390 C CA . ASP C 1 235 ? -47.624 -2.862 36.721 1.00 53.21 262 ASP C CA 1
ATOM 6391 C C . ASP C 1 235 ? -46.726 -1.854 36.005 1.00 49.57 262 ASP C C 1
ATOM 6392 O O . ASP C 1 235 ? -45.768 -1.342 36.587 1.00 46.19 262 ASP C O 1
ATOM 6397 N N . VAL C 1 236 ? -47.044 -1.578 34.742 1.00 46.69 263 VAL C N 1
ATOM 6398 C CA . VAL C 1 236 ? -46.251 -0.659 33.924 1.00 41.59 263 VAL C CA 1
ATOM 6399 C C . VAL C 1 236 ? -46.998 0.655 33.698 1.00 44.25 263 VAL C C 1
ATOM 6400 O O . VAL C 1 236 ? -48.136 0.658 33.222 1.00 43.43 263 VAL C O 1
ATOM 6404 N N . THR C 1 237 ? -46.349 1.763 34.050 1.00 47.31 264 THR C N 1
ATOM 6405 C CA . THR C 1 237 ? -46.909 3.097 33.851 1.00 51.13 264 THR C CA 1
ATOM 6406 C C . THR C 1 237 ? -45.932 3.962 33.054 1.00 49.53 264 THR C C 1
ATOM 6407 O O . THR C 1 237 ? -44.794 4.174 33.475 1.00 46.98 264 THR C O 1
ATOM 6411 N N . ILE C 1 238 ? -46.387 4.447 31.901 1.00 47.24 265 ILE C N 1
ATOM 6412 C CA . ILE C 1 238 ? -45.574 5.279 31.011 1.00 43.58 265 ILE C CA 1
ATOM 6413 C C . ILE C 1 238 ? -46.265 6.630 30.797 1.00 44.39 265 ILE C C 1
ATOM 6414 O O . ILE C 1 238 ? -47.449 6.666 30.455 1.00 46.72 265 ILE C O 1
ATOM 6419 N N . PRO C 1 239 ? -45.530 7.746 31.005 1.00 45.45 266 PRO C N 1
ATOM 6420 C CA . PRO C 1 239 ? -46.084 9.086 30.783 1.00 49.06 266 PRO C CA 1
ATOM 6421 C C . PRO C 1 239 ? -46.452 9.332 29.320 1.00 49.03 266 PRO C C 1
ATOM 6422 O O . PRO C 1 239 ? -45.850 8.734 28.424 1.00 44.18 266 PRO C O 1
ATOM 6426 N N . GLN C 1 240 ? -47.430 10.208 29.092 1.00 58.26 267 GLN C N 1
ATOM 6427 C CA . GLN C 1 240 ? -47.929 10.498 27.742 1.00 67.06 267 GLN C CA 1
ATOM 6428 C C . GLN C 1 240 ? -46.895 11.167 26.832 1.00 70.70 267 GLN C C 1
ATOM 6429 O O . GLN C 1 240 ? -46.977 11.056 25.606 1.00 70.02 267 GLN C O 1
ATOM 6435 N N . GLY C 1 241 ? -45.933 11.860 27.440 1.00 73.10 268 GLY C N 1
ATOM 6436 C CA . GLY C 1 241 ? -44.852 12.518 26.707 1.00 75.23 268 GLY C CA 1
ATOM 6437 C C . GLY C 1 241 ? -43.903 11.537 26.043 1.00 73.02 268 GLY C C 1
ATOM 6438 O O . GLY C 1 241 ? -43.416 11.785 24.938 1.00 75.84 268 GLY C O 1
ATOM 6439 N N . TYR C 1 242 ? -43.643 10.421 26.723 1.00 68.83 269 TYR C N 1
ATOM 6440 C CA . TYR C 1 242 ? -42.792 9.357 26.191 1.00 64.05 269 TYR C CA 1
ATOM 6441 C C . TYR C 1 242 ? -43.595 8.263 25.488 1.00 61.00 269 TYR C C 1
ATOM 6442 O O . TYR C 1 242 ? -43.098 7.622 24.560 1.00 61.78 269 TYR C O 1
ATOM 6451 N N . GLY C 1 243 ? -44.832 8.059 25.937 1.00 57.68 270 GLY C N 1
ATOM 6452 C CA . GLY C 1 243 ? -45.711 7.023 25.391 1.00 55.84 270 GLY C CA 1
ATOM 6453 C C . GLY C 1 243 ? -46.191 7.281 23.973 1.00 54.43 270 GLY C C 1
ATOM 6454 O O . GLY C 1 243 ? -46.656 6.362 23.295 1.00 52.68 270 GLY C O 1
ATOM 6455 N N . SER C 1 244 ? -46.081 8.531 23.530 1.00 51.97 271 SER C N 1
ATOM 6456 C CA . SER C 1 244 ? -46.478 8.921 22.180 1.00 50.74 271 SER C CA 1
ATOM 6457 C C . SER C 1 244 ? -45.380 8.616 21.165 1.00 51.44 271 SER C C 1
ATOM 6458 O O . SER C 1 244 ? -44.196 8.849 21.429 1.00 51.70 271 SER C O 1
ATOM 6461 N N . TYR C 1 245 ? -45.792 8.092 20.010 1.00 48.72 272 TYR C N 1
ATOM 6462 C CA . TYR C 1 245 ? -44.897 7.744 18.894 1.00 46.28 272 TYR C CA 1
ATOM 6463 C C . TYR C 1 245 ? -43.834 6.693 19.250 1.00 46.71 272 TYR C C 1
ATOM 6464 O O . TYR C 1 245 ? -42.751 6.665 18.656 1.00 45.79 272 TYR C O 1
ATOM 6473 N N . ASN C 1 246 ? -44.156 5.828 20.210 1.00 47.07 273 ASN C N 1
ATOM 6474 C CA . ASN C 1 246 ? -43.247 4.770 20.649 1.00 46.81 273 ASN C CA 1
ATOM 6475 C C . ASN C 1 246 ? -43.969 3.455 20.926 1.00 48.17 273 ASN C C 1
ATOM 6476 O O . ASN C 1 246 ? -44.956 3.422 21.665 1.00 50.82 273 ASN C O 1
ATOM 6481 N N . SER C 1 247 ? -43.469 2.377 20.326 1.00 47.81 274 SER C N 1
ATOM 6482 C CA . SER C 1 247 ? -44.021 1.041 20.536 1.00 48.38 274 SER C CA 1
ATOM 6483 C C . SER C 1 247 ? -43.202 0.268 21.565 1.00 44.21 274 SER C C 1
ATOM 6484 O O . SER C 1 247 ? -42.071 -0.144 21.294 1.00 46.74 274 SER C O 1
ATOM 6487 N N . PHE C 1 248 ? -43.783 0.087 22.748 1.00 37.06 275 PHE C N 1
ATOM 6488 C CA . PHE C 1 248 ? -43.120 -0.607 23.849 1.00 33.00 275 PHE C CA 1
ATOM 6489 C C . PHE C 1 248 ? -43.461 -2.095 23.833 1.00 33.37 275 PHE C C 1
ATOM 6490 O O . PHE C 1 248 ? -44.633 -2.473 23.904 1.00 35.74 275 PHE C O 1
ATOM 6498 N N . SER C 1 249 ? -42.430 -2.930 23.732 1.00 34.39 276 SER C N 1
ATOM 6499 C CA . SER C 1 249 ? -42.602 -4.381 23.733 1.00 37.60 276 SER C CA 1
ATOM 6500 C C . SER C 1 249 ? -41.966 -4.996 24.978 1.00 39.36 276 SER C C 1
ATOM 6501 O O . SER C 1 249 ? -40.741 -5.105 25.076 1.00 44.84 276 SER C O 1
ATOM 6504 N N . ILE C 1 250 ? -42.813 -5.388 25.926 1.00 36.83 277 ILE C N 1
ATOM 6505 C CA . ILE C 1 250 ? -42.357 -5.966 27.189 1.00 32.94 277 ILE C CA 1
ATOM 6506 C C . ILE C 1 250 ? -42.594 -7.477 27.204 1.00 27.98 277 ILE C C 1
ATOM 6507 O O . ILE C 1 250 ? -43.732 -7.941 27.316 1.00 26.71 277 ILE C O 1
ATOM 6512 N N . ASN C 1 251 ? -41.506 -8.233 27.086 1.00 27.07 278 ASN C N 1
ATOM 6513 C CA . ASN C 1 251 ? -41.563 -9.691 27.010 1.00 29.48 278 ASN C CA 1
ATOM 6514 C C . ASN C 1 251 ? -40.837 -10.372 28.167 1.00 29.23 278 ASN C C 1
ATOM 6515 O O . ASN C 1 251 ? -39.743 -9.960 28.554 1.00 24.78 278 ASN C O 1
ATOM 6520 N N . TYR C 1 252 ? -41.462 -11.416 28.708 1.00 32.02 279 TYR C N 1
ATOM 6521 C CA . TYR C 1 252 ? -40.884 -12.213 29.788 1.00 36.32 279 TYR C CA 1
ATOM 6522 C C . TYR C 1 252 ? -41.283 -13.683 29.668 1.00 36.57 279 TYR C C 1
ATOM 6523 O O . TYR C 1 252 ? -42.351 -14.003 29.140 1.00 40.55 279 TYR C O 1
ATOM 6532 N N . LYS C 1 253 ? -40.420 -14.568 30.161 1.00 32.54 280 LYS C N 1
ATOM 6533 C CA . LYS C 1 253 ? -40.713 -16.000 30.202 1.00 33.89 280 LYS C CA 1
ATOM 6534 C C . LYS C 1 253 ? -41.205 -16.414 31.585 1.00 34.46 280 LYS C C 1
ATOM 6535 O O . LYS C 1 253 ? -40.738 -15.895 32.602 1.00 32.76 280 LYS C O 1
ATOM 6541 N N . THR C 1 254 ? -42.146 -17.353 31.610 1.00 38.59 281 THR C N 1
ATOM 6542 C CA . THR C 1 254 ? -42.759 -17.808 32.853 1.00 43.83 281 THR C CA 1
ATOM 6543 C C . THR C 1 254 ? -42.520 -19.307 33.037 1.00 47.42 281 THR C C 1
ATOM 6544 O O . THR C 1 254 ? -43.055 -20.129 32.287 1.00 50.39 281 THR C O 1
ATOM 6548 N N . LYS C 1 255 ? -41.707 -19.646 34.036 1.00 56.82 282 LYS C N 1
ATOM 6549 C CA . LYS C 1 255 ? -41.284 -21.025 34.287 1.00 60.14 282 LYS C CA 1
ATOM 6550 C C . LYS C 1 255 ? -42.443 -21.914 34.734 1.00 59.47 282 LYS C C 1
ATOM 6551 O O . LYS C 1 255 ? -43.127 -21.616 35.716 1.00 59.85 282 LYS C O 1
ATOM 6557 N N . ILE C 1 256 ? -42.647 -23.005 34.000 1.00 55.88 283 ILE C N 1
ATOM 6558 C CA . ILE C 1 256 ? -43.737 -23.947 34.258 1.00 48.25 283 ILE C CA 1
ATOM 6559 C C . ILE C 1 256 ? -43.472 -24.778 35.515 1.00 53.72 283 ILE C C 1
ATOM 6560 O O . ILE C 1 256 ? -42.462 -25.482 35.607 1.00 57.12 283 ILE C O 1
ATOM 6565 N N . THR C 1 257 ? -44.383 -24.675 36.479 1.00 56.06 284 THR C N 1
ATOM 6566 C CA . THR C 1 257 ? -44.324 -25.474 37.705 1.00 59.23 284 THR C CA 1
ATOM 6567 C C . THR C 1 257 ? -45.445 -26.519 37.740 1.00 62.17 284 THR C C 1
ATOM 6568 O O . THR C 1 257 ? -45.809 -27.026 38.807 1.00 64.34 284 THR C O 1
ATOM 6572 N N . ASN C 1 258 ? -45.973 -26.835 36.556 1.00 64.49 285 ASN C N 1
ATOM 6573 C CA . ASN C 1 258 ? -47.040 -27.822 36.388 1.00 70.09 285 ASN C CA 1
ATOM 6574 C C . ASN C 1 258 ? -47.106 -28.302 34.936 1.00 71.58 285 ASN C C 1
ATOM 6575 O O . ASN C 1 258 ? -47.822 -27.725 34.112 1.00 70.66 285 ASN C O 1
ATOM 6580 N N . GLU C 1 259 ? -46.348 -29.355 34.631 1.00 90.39 286 GLU C N 1
ATOM 6581 C CA . GLU C 1 259 ? -46.282 -29.915 33.276 1.00 92.69 286 GLU C CA 1
ATOM 6582 C C . GLU C 1 259 ? -47.578 -30.607 32.847 1.00 92.57 286 GLU C C 1
ATOM 6583 O O . GLU C 1 259 ? -47.785 -30.872 31.660 1.00 94.26 286 GLU C O 1
ATOM 6589 N N . GLN C 1 260 ? -48.443 -30.888 33.819 1.00 79.52 287 GLN C N 1
ATOM 6590 C CA . GLN C 1 260 ? -49.709 -31.581 33.577 1.00 79.31 287 GLN C CA 1
ATOM 6591 C C . GLN C 1 260 ? -50.872 -30.620 33.315 1.00 67.12 287 GLN C C 1
ATOM 6592 O O . GLN C 1 260 ? -51.980 -31.056 32.990 1.00 63.10 287 GLN C O 1
ATOM 6598 N N . GLN C 1 261 ? -50.614 -29.319 33.454 1.00 59.37 288 GLN C N 1
ATOM 6599 C CA . GLN C 1 261 ? -51.635 -28.288 33.253 1.00 57.95 288 GLN C CA 1
ATOM 6600 C C . GLN C 1 261 ? -52.055 -28.195 31.786 1.00 56.81 288 GLN C C 1
ATOM 6601 O O . GLN C 1 261 ? -51.219 -28.284 30.885 1.00 54.30 288 GLN C O 1
ATOM 6607 N N . LYS C 1 262 ? -53.357 -28.019 31.564 1.00 57.77 289 LYS C N 1
ATOM 6608 C CA . LYS C 1 262 ? -53.939 -28.009 30.220 1.00 60.99 289 LYS C CA 1
ATOM 6609 C C . LYS C 1 262 ? -53.615 -26.744 29.424 1.00 57.45 289 LYS C C 1
ATOM 6610 O O . LYS C 1 262 ? -53.294 -26.822 28.237 1.00 56.37 289 LYS C O 1
ATOM 6616 N N . GLU C 1 263 ? -53.707 -25.589 30.081 1.00 53.89 290 GLU C N 1
ATOM 6617 C CA . GLU C 1 263 ? -53.466 -24.293 29.437 1.00 54.45 290 GLU C CA 1
ATOM 6618 C C . GLU C 1 263 ? -53.017 -23.226 30.437 1.00 49.00 290 GLU C C 1
ATOM 6619 O O . GLU C 1 263 ? -53.336 -23.305 31.626 1.00 46.46 290 GLU C O 1
ATOM 6625 N N . PHE C 1 264 ? -52.280 -22.234 29.943 1.00 46.84 291 PHE C N 1
ATOM 6626 C CA . PHE C 1 264 ? -51.778 -21.143 30.778 1.00 46.77 291 PHE C CA 1
ATOM 6627 C C . PHE C 1 264 ? -52.441 -19.811 30.435 1.00 49.18 291 PHE C C 1
ATOM 6628 O O . PHE C 1 264 ? -52.439 -19.384 29.278 1.00 50.92 291 PHE C O 1
ATOM 6636 N N . VAL C 1 265 ? -53.005 -19.168 31.454 1.00 48.06 292 VAL C N 1
ATOM 6637 C CA . VAL C 1 265 ? -53.721 -17.899 31.294 1.00 50.38 292 VAL C CA 1
ATOM 6638 C C . VAL C 1 265 ? -52.959 -16.709 31.882 1.00 50.14 292 VAL C C 1
ATOM 6639 O O . VAL C 1 265 ? -52.157 -16.866 32.806 1.00 50.06 292 VAL C O 1
ATOM 6643 N N . ASN C 1 266 ? -53.218 -15.524 31.327 1.00 50.08 293 ASN C N 1
ATOM 6644 C CA . ASN C 1 266 ? -52.592 -14.278 31.771 1.00 50.48 293 ASN C CA 1
ATOM 6645 C C . ASN C 1 266 ? -53.493 -13.084 31.451 1.00 52.46 293 ASN C C 1
ATOM 6646 O O . ASN C 1 266 ? -53.895 -12.891 30.300 1.00 51.78 293 ASN C O 1
ATOM 6651 N N . ASN C 1 267 ? -53.808 -12.292 32.474 1.00 54.24 294 ASN C N 1
ATOM 6652 C CA . ASN C 1 267 ? -54.748 -11.175 32.342 1.00 56.16 294 ASN C CA 1
ATOM 6653 C C . ASN C 1 267 ? -54.069 -9.804 32.346 1.00 53.75 294 ASN C C 1
ATOM 6654 O O . ASN C 1 267 ? -52.969 -9.649 32.883 1.00 54.19 294 ASN C O 1
ATOM 6659 N N . SER C 1 268 ? -54.735 -8.816 31.746 1.00 48.89 295 SER C N 1
ATOM 6660 C CA . SER C 1 268 ? -54.238 -7.437 31.708 1.00 49.67 295 SER C CA 1
ATOM 6661 C C . SER C 1 268 ? -55.350 -6.387 31.665 1.00 46.72 295 SER C C 1
ATOM 6662 O O . SER C 1 268 ? -56.431 -6.635 31.129 1.00 43.07 295 SER C O 1
ATOM 6665 N N . GLN C 1 269 ? -55.067 -5.218 32.241 1.00 47.90 296 GLN C N 1
ATOM 6666 C CA . GLN C 1 269 ? -55.998 -4.088 32.239 1.00 50.97 296 GLN C CA 1
ATOM 6667 C C . GLN C 1 269 ? -55.303 -2.828 31.727 1.00 51.29 296 GLN C C 1
ATOM 6668 O O . GLN C 1 269 ? -54.300 -2.392 32.296 1.00 52.25 296 GLN C O 1
ATOM 6674 N N . ALA C 1 270 ? -55.843 -2.246 30.659 1.00 49.77 297 ALA C N 1
ATOM 6675 C CA . ALA C 1 270 ? -55.222 -1.096 29.999 1.00 52.07 297 ALA C CA 1
ATOM 6676 C C . ALA C 1 270 ? -55.867 0.241 30.368 1.00 53.71 297 ALA C C 1
ATOM 6677 O O . ALA C 1 270 ? -57.080 0.324 30.573 1.00 52.23 297 ALA C O 1
ATOM 6679 N N . TRP C 1 271 ? -55.035 1.279 30.447 1.00 57.27 298 TRP C N 1
ATOM 6680 C CA . TRP C 1 271 ? -55.484 2.644 30.712 1.00 60.23 298 TRP C CA 1
ATOM 6681 C C . TRP C 1 271 ? -54.823 3.616 29.735 1.00 61.98 298 TRP C C 1
ATOM 6682 O O . TRP C 1 271 ? -53.730 4.124 30.000 1.00 64.44 298 TRP C O 1
ATOM 6693 N N . TYR C 1 272 ? -55.483 3.867 28.606 1.00 60.88 299 TYR C N 1
ATOM 6694 C CA . TYR C 1 272 ? -54.929 4.755 27.581 1.00 59.30 299 TYR C CA 1
ATOM 6695 C C . TYR C 1 272 ? -55.967 5.647 26.897 1.00 59.07 299 TYR C C 1
ATOM 6696 O O . TYR C 1 272 ? -57.129 5.265 26.742 1.00 62.20 299 TYR C O 1
ATOM 6705 N N . GLN C 1 273 ? -55.524 6.838 26.498 1.00 56.55 300 GLN C N 1
ATOM 6706 C CA . GLN C 1 273 ? -56.323 7.749 25.686 1.00 55.32 300 GLN C CA 1
ATOM 6707 C C . GLN C 1 273 ? -55.552 8.084 24.408 1.00 55.59 300 GLN C C 1
ATOM 6708 O O . GLN C 1 273 ? -54.647 8.924 24.414 1.00 52.20 300 GLN C O 1
ATOM 6714 N N . GLU C 1 274 ? -55.902 7.399 23.323 1.00 59.26 301 GLU C N 1
ATOM 6715 C CA . GLU C 1 274 ? -55.331 7.687 22.013 1.00 66.88 301 GLU C CA 1
ATOM 6716 C C . GLU C 1 274 ? -56.082 8.872 21.417 1.00 69.80 301 GLU C C 1
ATOM 6717 O O . GLU C 1 274 ? -57.302 8.812 21.236 1.00 70.81 301 GLU C O 1
ATOM 6723 N N . HIS C 1 275 ? -55.349 9.947 21.130 1.00 77.18 302 HIS C N 1
ATOM 6724 C CA . HIS C 1 275 ? -55.939 11.206 20.670 1.00 86.35 302 HIS C CA 1
ATOM 6725 C C . HIS C 1 275 ? -56.791 11.015 19.419 1.00 85.85 302 HIS C C 1
ATOM 6726 O O . HIS C 1 275 ? -56.343 10.426 18.432 1.00 83.82 302 HIS C O 1
ATOM 6733 N N . GLY C 1 276 ? -58.022 11.517 19.477 1.00 88.21 303 GLY C N 1
ATOM 6734 C CA . GLY C 1 276 ? -58.979 11.369 18.384 1.00 92.03 303 GLY C CA 1
ATOM 6735 C C . GLY C 1 276 ? -59.973 10.251 18.635 1.00 94.44 303 GLY C C 1
ATOM 6736 O O . GLY C 1 276 ? -61.165 10.397 18.356 1.00 97.03 303 GLY C O 1
ATOM 6737 N N . LYS C 1 277 ? -59.476 9.135 19.166 1.00 94.72 304 LYS C N 1
ATOM 6738 C CA . LYS C 1 277 ? -60.305 7.966 19.458 1.00 98.07 304 LYS C CA 1
ATOM 6739 C C . LYS C 1 277 ? -60.798 7.955 20.910 1.00 97.16 304 LYS C C 1
ATOM 6740 O O . LYS C 1 277 ? -60.539 8.892 21.669 1.00 92.58 304 LYS C O 1
ATOM 6746 N N . GLU C 1 278 ? -61.507 6.889 21.280 1.00 99.55 305 GLU C N 1
ATOM 6747 C CA . GLU C 1 278 ? -62.147 6.777 22.593 1.00 101.37 305 GLU C CA 1
ATOM 6748 C C . GLU C 1 278 ? -61.155 6.514 23.728 1.00 97.06 305 GLU C C 1
ATOM 6749 O O . GLU C 1 278 ? -60.093 5.924 23.515 1.00 96.41 305 GLU C O 1
ATOM 6755 N N . GLU C 1 279 ? -61.519 6.959 24.929 1.00 90.12 306 GLU C N 1
ATOM 6756 C CA . GLU C 1 279 ? -60.728 6.720 26.135 1.00 83.98 306 GLU C CA 1
ATOM 6757 C C . GLU C 1 279 ? -60.973 5.306 26.657 1.00 77.33 306 GLU C C 1
ATOM 6758 O O . GLU C 1 279 ? -62.116 4.843 26.703 1.00 77.66 306 GLU C O 1
ATOM 6764 N N . VAL C 1 280 ? -59.897 4.628 27.048 1.00 70.54 307 VAL C N 1
ATOM 6765 C CA . VAL C 1 280 ? -59.982 3.268 27.581 1.00 67.73 307 VAL C CA 1
ATOM 6766 C C . VAL C 1 280 ? -59.560 3.245 29.051 1.00 68.51 307 VAL C C 1
ATOM 6767 O O . VAL C 1 280 ? -58.459 3.682 29.397 1.00 66.79 307 VAL C O 1
ATOM 6771 N N . ASN C 1 281 ? -60.448 2.740 29.906 1.00 71.54 308 ASN C N 1
ATOM 6772 C CA . ASN C 1 281 ? -60.200 2.677 31.345 1.00 75.73 308 ASN C CA 1
ATOM 6773 C C . ASN C 1 281 ? -60.445 1.289 31.938 1.00 73.73 308 ASN C C 1
ATOM 6774 O O . ASN C 1 281 ? -61.593 0.879 32.134 1.00 76.79 308 ASN C O 1
ATOM 6779 N N . GLY C 1 282 ? -59.355 0.574 32.212 1.00 69.47 309 GLY C N 1
ATOM 6780 C CA . GLY C 1 282 ? -59.406 -0.730 32.877 1.00 66.16 309 GLY C CA 1
ATOM 6781 C C . GLY C 1 282 ? -60.131 -1.830 32.123 1.00 64.55 309 GLY C C 1
ATOM 6782 O O . GLY C 1 282 ? -60.845 -2.634 32.727 1.00 64.32 309 GLY C O 1
ATOM 6783 N N . LYS C 1 283 ? -59.947 -1.868 30.805 1.00 61.23 310 LYS C N 1
ATOM 6784 C CA . LYS C 1 283 ? -60.548 -2.903 29.966 1.00 57.46 310 LYS C CA 1
ATOM 6785 C C . LYS C 1 283 ? -59.718 -4.184 30.027 1.00 60.27 310 LYS C C 1
ATOM 6786 O O . LYS C 1 283 ? -58.487 -4.133 30.039 1.00 62.54 310 LYS C O 1
ATOM 6792 N N . SER C 1 284 ? -60.401 -5.326 30.065 1.00 60.73 311 SER C N 1
ATOM 6793 C CA . SER C 1 284 ? -59.741 -6.626 30.171 1.00 63.56 311 SER C CA 1
ATOM 6794 C C . SER C 1 284 ? -59.123 -7.076 28.847 1.00 64.03 311 SER C C 1
ATOM 6795 O O . SER C 1 284 ? -59.830 -7.290 27.858 1.00 62.21 311 SER C O 1
ATOM 6798 N N . PHE C 1 285 ? -57.798 -7.205 28.842 1.00 65.38 312 PHE C N 1
ATOM 6799 C CA . PHE C 1 285 ? -57.056 -7.713 27.690 1.00 66.23 312 PHE C CA 1
ATOM 6800 C C . PHE C 1 285 ? -56.362 -9.024 28.058 1.00 66.88 312 PHE C C 1
ATOM 6801 O O . PHE C 1 285 ? -55.174 -9.046 28.393 1.00 66.58 312 PHE C O 1
ATOM 6809 N N . ASN C 1 286 ? -57.123 -10.114 27.993 1.00 67.47 313 ASN C N 1
ATOM 6810 C CA . ASN C 1 286 ? -56.658 -11.427 28.438 1.00 67.61 313 ASN C CA 1
ATOM 6811 C C . ASN C 1 286 ? -56.238 -12.338 27.286 1.00 65.75 313 ASN C C 1
ATOM 6812 O O . ASN C 1 286 ? -56.796 -12.262 26.189 1.00 65.04 313 ASN C O 1
ATOM 6817 N N . HIS C 1 287 ? -55.256 -13.199 27.549 1.00 65.20 314 HIS C N 1
ATOM 6818 C CA . HIS C 1 287 ? -54.756 -14.146 26.551 1.00 65.77 314 HIS C CA 1
ATOM 6819 C C . HIS C 1 287 ? -54.433 -15.510 27.166 1.00 64.20 314 HIS C C 1
ATOM 6820 O O . HIS C 1 287 ? -54.092 -15.604 28.348 1.00 63.10 314 HIS C O 1
ATOM 6827 N N . THR C 1 288 ? -54.540 -16.559 26.350 1.00 61.25 315 THR C N 1
ATOM 6828 C CA . THR C 1 288 ? -54.307 -17.933 26.794 1.00 59.74 315 THR C CA 1
ATOM 6829 C C . THR C 1 288 ? -53.309 -18.657 25.886 1.00 55.28 315 THR C C 1
ATOM 6830 O O . THR C 1 288 ? -53.382 -18.552 24.659 1.00 52.51 315 THR C O 1
ATOM 6834 N N . VAL C 1 289 ? -52.380 -19.386 26.503 1.00 52.62 316 VAL C N 1
ATOM 6835 C CA . VAL C 1 289 ? -51.407 -20.206 25.778 1.00 50.30 316 VAL C CA 1
ATOM 6836 C C . VAL C 1 289 ? -51.681 -21.691 26.022 1.00 56.22 316 VAL C C 1
ATOM 6837 O O . VAL C 1 289 ? -51.823 -22.127 27.168 1.00 57.25 316 VAL C O 1
ATOM 6841 N N . HIS C 1 290 ? -51.757 -22.454 24.935 1.00 59.82 317 HIS C N 1
ATOM 6842 C CA . HIS C 1 290 ? -52.016 -23.892 24.997 1.00 63.59 317 HIS C CA 1
ATOM 6843 C C . HIS C 1 290 ? -50.743 -24.664 25.341 1.00 59.03 317 HIS C C 1
ATOM 6844 O O . HIS C 1 290 ? -49.655 -24.326 24.869 1.00 58.28 317 HIS C O 1
ATOM 6851 N N . ASN C 1 291 ? -50.892 -25.701 26.163 1.00 53.94 318 ASN C N 1
ATOM 6852 C CA . ASN C 1 291 ? -49.767 -26.534 26.590 1.00 56.54 318 ASN C CA 1
ATOM 6853 C C . ASN C 1 291 ? -49.512 -27.698 25.628 1.00 59.99 318 ASN C C 1
ATOM 6854 O O . ASN C 1 291 ? -50.354 -28.008 24.780 1.00 56.80 318 ASN C O 1
ATOM 6859 N N . ILE C 1 292 ? -48.350 -28.335 25.766 1.00 121.57 319 ILE C N 1
ATOM 6860 C CA . ILE C 1 292 ? -47.946 -29.433 24.887 1.00 121.57 319 ILE C CA 1
ATOM 6861 C C . ILE C 1 292 ? -48.037 -30.786 25.597 1.00 121.57 319 ILE C C 1
ATOM 6862 O O . ILE C 1 292 ? -47.529 -30.952 26.709 1.00 121.57 319 ILE C O 1
ATOM 6867 N N . ASN C 1 293 ? -48.694 -31.740 24.940 1.00 89.37 320 ASN C N 1
ATOM 6868 C CA . ASN C 1 293 ? -48.820 -33.103 25.450 1.00 92.05 320 ASN C CA 1
ATOM 6869 C C . ASN C 1 293 ? -48.004 -34.091 24.617 1.00 87.66 320 ASN C C 1
ATOM 6870 O O . ASN C 1 293 ? -48.230 -34.236 23.413 1.00 86.96 320 ASN C O 1
ATOM 6875 N N . ALA C 1 294 ? -47.054 -34.758 25.267 1.00 82.81 321 ALA C N 1
ATOM 6876 C CA . ALA C 1 294 ? -46.203 -35.746 24.607 1.00 78.36 321 ALA C CA 1
ATOM 6877 C C . ALA C 1 294 ? -46.213 -37.071 25.365 1.00 76.45 321 ALA C C 1
ATOM 6878 O O . ALA C 1 294 ? -45.985 -37.106 26.577 1.00 77.95 321 ALA C O 1
ATOM 6880 N N . ASN C 1 295 ? -46.482 -38.154 24.639 1.00 73.89 322 ASN C N 1
ATOM 6881 C CA . ASN C 1 295 ? -46.622 -39.483 25.235 1.00 74.23 322 ASN C CA 1
ATOM 6882 C C . ASN C 1 295 ? -45.794 -40.547 24.521 1.00 70.28 322 ASN C C 1
ATOM 6883 O O . ASN C 1 295 ? -45.601 -40.484 23.305 1.00 66.17 322 ASN C O 1
ATOM 6888 N N . ALA C 1 296 ? -45.310 -41.522 25.289 1.00 71.28 323 ALA C N 1
ATOM 6889 C CA . ALA C 1 296 ? -44.577 -42.667 24.749 1.00 73.60 323 ALA C CA 1
ATOM 6890 C C . ALA C 1 296 ? -44.782 -43.895 25.631 1.00 79.16 323 ALA C C 1
ATOM 6891 O O . ALA C 1 296 ? -44.546 -43.848 26.841 1.00 80.86 323 ALA C O 1
ATOM 6893 N N . GLY C 1 297 ? -45.227 -44.989 25.018 1.00 86.11 324 GLY C N 1
ATOM 6894 C CA . GLY C 1 297 ? -45.497 -46.228 25.741 1.00 90.79 324 GLY C CA 1
ATOM 6895 C C . GLY C 1 297 ? -45.056 -47.464 24.985 1.00 92.16 324 GLY C C 1
ATOM 6896 O O . GLY C 1 297 ? -45.297 -47.586 23.783 1.00 94.06 324 GLY C O 1
ATOM 6897 N N . ILE C 1 298 ? -44.407 -48.378 25.701 1.00 90.46 325 ILE C N 1
ATOM 6898 C CA . ILE C 1 298 ? -43.923 -49.633 25.129 1.00 85.03 325 ILE C CA 1
ATOM 6899 C C . ILE C 1 298 ? -44.584 -50.831 25.821 1.00 88.87 325 ILE C C 1
ATOM 6900 O O . ILE C 1 298 ? -44.831 -50.805 27.030 1.00 89.63 325 ILE C O 1
ATOM 6905 N N . GLU C 1 299 ? -44.878 -51.869 25.042 1.00 92.35 326 GLU C N 1
ATOM 6906 C CA . GLU C 1 299 ? -45.560 -53.056 25.547 1.00 97.37 326 GLU C CA 1
ATOM 6907 C C . GLU C 1 299 ? -44.775 -54.315 25.183 1.00 96.70 326 GLU C C 1
ATOM 6908 O O . GLU C 1 299 ? -44.571 -54.607 24.003 1.00 93.81 326 GLU C O 1
ATOM 6914 N N . GLY C 1 300 ? -44.339 -55.050 26.203 1.00 102.26 327 GLY C N 1
ATOM 6915 C CA . GLY C 1 300 ? -43.515 -56.242 26.006 1.00 110.97 327 GLY C CA 1
ATOM 6916 C C . GLY C 1 300 ? -43.858 -57.411 26.911 1.00 116.68 327 GLY C C 1
ATOM 6917 O O . GLY C 1 300 ? -44.543 -57.249 27.924 1.00 117.87 327 GLY C O 1
ATOM 6918 N N . THR C 1 301 ? -43.372 -58.593 26.535 1.00 123.15 328 THR C N 1
ATOM 6919 C CA . THR C 1 301 ? -43.594 -59.822 27.296 1.00 127.28 328 THR C CA 1
ATOM 6920 C C . THR C 1 301 ? -42.287 -60.610 27.409 1.00 123.12 328 THR C C 1
ATOM 6921 O O . THR C 1 301 ? -41.497 -60.650 26.463 1.00 125.47 328 THR C O 1
ATOM 6925 N N . VAL C 1 302 ? -42.072 -61.232 28.568 1.00 113.30 329 VAL C N 1
ATOM 6926 C CA . VAL C 1 302 ? -40.856 -62.005 28.844 1.00 103.51 329 VAL C CA 1
ATOM 6927 C C . VAL C 1 302 ? -40.735 -63.210 27.907 1.00 100.55 329 VAL C C 1
ATOM 6928 O O . VAL C 1 302 ? -39.704 -63.411 27.264 1.00 100.40 329 VAL C O 1
ATOM 6932 N N . ARG D 1 4 ? -24.533 54.573 36.963 1.00 72.58 31 ARG D N 1
ATOM 6933 C CA . ARG D 1 4 ? -23.399 55.438 36.526 1.00 76.55 31 ARG D CA 1
ATOM 6934 C C . ARG D 1 4 ? -22.579 54.754 35.432 1.00 75.29 31 ARG D C 1
ATOM 6935 O O . ARG D 1 4 ? -21.912 53.746 35.679 1.00 75.37 31 ARG D O 1
ATOM 6943 N N . ASP D 1 5 ? -22.646 55.307 34.222 1.00 75.42 32 ASP D N 1
ATOM 6944 C CA . ASP D 1 5 ? -21.840 54.827 33.104 1.00 76.87 32 ASP D CA 1
ATOM 6945 C C . ASP D 1 5 ? -20.545 55.625 33.023 1.00 77.47 32 ASP D C 1
ATOM 6946 O O . ASP D 1 5 ? -20.566 56.854 32.917 1.00 78.53 32 ASP D O 1
ATOM 6951 N N . ILE D 1 6 ? -19.423 54.915 33.080 1.00 76.52 33 ILE D N 1
ATOM 6952 C CA . ILE D 1 6 ? -18.103 55.543 33.025 1.00 76.21 33 ILE D CA 1
ATOM 6953 C C . ILE D 1 6 ? -17.184 54.875 31.997 1.00 76.42 33 ILE D C 1
ATOM 6954 O O . ILE D 1 6 ? -15.979 54.734 32.219 1.00 78.20 33 ILE D O 1
ATOM 6959 N N . SER D 1 7 ? -17.770 54.477 30.870 1.00 75.28 34 SER D N 1
ATOM 6960 C CA . SER D 1 7 ? -17.021 53.888 29.762 1.00 74.23 34 SER D CA 1
ATOM 6961 C C . SER D 1 7 ? -16.154 54.932 29.062 1.00 71.00 34 SER D C 1
ATOM 6962 O O . SER D 1 7 ? -15.057 54.626 28.598 1.00 69.41 34 SER D O 1
ATOM 6965 N N . SER D 1 8 ? -16.653 56.165 28.996 1.00 69.13 35 SER D N 1
ATOM 6966 C CA . SER D 1 8 ? -15.933 57.268 28.360 1.00 70.34 35 SER D CA 1
ATOM 6967 C C . SER D 1 8 ? -14.673 57.670 29.128 1.00 69.60 35 SER D C 1
ATOM 6968 O O . SER D 1 8 ? -13.643 57.977 28.525 1.00 61.91 35 SER D O 1
ATOM 6971 N N . THR D 1 9 ? -14.759 57.650 30.456 1.00 76.45 36 THR D N 1
ATOM 6972 C CA . THR D 1 9 ? -13.679 58.140 31.315 1.00 81.92 36 THR D CA 1
ATOM 6973 C C . THR D 1 9 ? -12.657 57.074 31.720 1.00 79.41 36 THR D C 1
ATOM 6974 O O . THR D 1 9 ? -11.503 57.401 32.010 1.00 80.15 36 THR D O 1
ATOM 6978 N N . ASN D 1 10 ? -13.074 55.809 31.732 1.00 75.26 37 ASN D N 1
ATOM 6979 C CA . ASN D 1 10 ? -12.234 54.730 32.264 1.00 71.76 37 ASN D CA 1
ATOM 6980 C C . ASN D 1 10 ? -11.600 53.773 31.247 1.00 68.36 37 ASN D C 1
ATOM 6981 O O . ASN D 1 10 ? -10.577 53.154 31.546 1.00 66.84 37 ASN D O 1
ATOM 6986 N N . VAL D 1 11 ? -12.198 53.651 30.061 1.00 64.18 38 VAL D N 1
ATOM 6987 C CA . VAL D 1 11 ? -11.636 52.801 29.003 1.00 62.12 38 VAL D CA 1
ATOM 6988 C C . VAL D 1 11 ? -10.312 53.381 28.505 1.00 62.32 38 VAL D C 1
ATOM 6989 O O . VAL D 1 11 ? -10.268 54.497 27.980 1.00 60.24 38 VAL D O 1
ATOM 6993 N N . THR D 1 12 ? -9.236 52.619 28.692 1.00 65.52 39 THR D N 1
ATOM 6994 C CA . THR D 1 12 ? -7.905 53.043 28.259 1.00 67.05 39 THR D CA 1
ATOM 6995 C C . THR D 1 12 ? -7.583 52.586 26.832 1.00 67.19 39 THR D C 1
ATOM 6996 O O . THR D 1 12 ? -6.811 53.242 26.128 1.00 70.19 39 THR D O 1
ATOM 7000 N N . ASP D 1 13 ? -8.183 51.470 26.417 1.00 64.72 40 ASP D N 1
ATOM 7001 C CA . ASP D 1 13 ? -7.971 50.911 25.081 1.00 64.23 40 ASP D CA 1
ATOM 7002 C C . ASP D 1 13 ? -9.088 49.952 24.670 1.00 61.65 40 ASP D C 1
ATOM 7003 O O . ASP D 1 13 ? -9.708 49.302 25.515 1.00 59.39 40 ASP D O 1
ATOM 7008 N N . LEU D 1 14 ? -9.333 49.880 23.364 1.00 59.71 41 LEU D N 1
ATOM 7009 C CA . LEU D 1 14 ? -10.258 48.913 22.781 1.00 62.39 41 LEU D CA 1
ATOM 7010 C C . LEU D 1 14 ? -9.645 48.339 21.506 1.00 66.68 41 LEU D C 1
ATOM 7011 O O . LEU D 1 14 ? -9.321 49.081 20.575 1.00 66.64 41 LEU D O 1
ATOM 7016 N N . THR D 1 15 ? -9.485 47.018 21.476 1.00 71.26 42 THR D N 1
ATOM 7017 C CA . THR D 1 15 ? -8.838 46.343 20.348 1.00 72.60 42 THR D CA 1
ATOM 7018 C C . THR D 1 15 ? -9.558 45.065 19.914 1.00 76.19 42 THR D C 1
ATOM 7019 O O . THR D 1 15 ? -10.282 44.444 20.697 1.00 77.27 42 THR D O 1
ATOM 7023 N N . VAL D 1 16 ? -9.351 44.694 18.653 1.00 78.17 43 VAL D N 1
ATOM 7024 C CA . VAL D 1 16 ? -9.849 43.435 18.099 1.00 80.35 43 VAL D CA 1
ATOM 7025 C C . VAL D 1 16 ? -8.696 42.693 17.419 1.00 83.99 43 VAL D C 1
ATOM 7026 O O . VAL D 1 16 ? -8.111 43.194 16.453 1.00 82.79 43 VAL D O 1
ATOM 7030 N N . SER D 1 17 ? -8.363 41.512 17.938 1.00 151.29 44 SER D N 1
ATOM 7031 C CA . SER D 1 17 ? -7.191 40.763 17.463 1.00 153.18 44 SER D CA 1
ATOM 7032 C C . SER D 1 17 ? -7.264 40.320 15.990 1.00 152.33 44 SER D C 1
ATOM 7033 O O . SER D 1 17 ? -6.273 40.457 15.269 1.00 152.83 44 SER D O 1
ATOM 7036 N N . PRO D 1 18 ? -8.422 39.790 15.535 1.00 74.80 45 PRO D N 1
ATOM 7037 C CA . PRO D 1 18 ? -8.523 39.547 14.101 1.00 68.75 45 PRO D CA 1
ATOM 7038 C C . PRO D 1 18 ? -9.131 40.755 13.383 1.00 70.42 45 PRO D C 1
ATOM 7039 O O . PRO D 1 18 ? -10.356 40.910 13.349 1.00 71.04 45 PRO D O 1
ATOM 7043 N N . SER D 1 19 ? -8.266 41.601 12.827 1.00 72.00 46 SER D N 1
ATOM 7044 C CA . SER D 1 19 ? -8.683 42.839 12.163 1.00 72.72 46 SER D CA 1
ATOM 7045 C C . SER D 1 19 ? -9.537 42.579 10.921 1.00 71.42 46 SER D C 1
ATOM 7046 O O . SER D 1 19 ? -10.531 43.271 10.689 1.00 70.80 46 SER D O 1
ATOM 7049 N N . LYS D 1 20 ? -9.141 41.581 10.133 1.00 69.58 47 LYS D N 1
ATOM 7050 C CA . LYS D 1 20 ? -9.886 41.186 8.939 1.00 71.42 47 LYS D CA 1
ATOM 7051 C C . LYS D 1 20 ? -10.437 39.770 9.084 1.00 63.58 47 LYS D C 1
ATOM 7052 O O . LYS D 1 20 ? -9.689 38.827 9.358 1.00 63.61 47 LYS D O 1
ATOM 7058 N N . ILE D 1 21 ? -11.749 39.634 8.905 1.00 56.16 48 ILE D N 1
ATOM 7059 C CA . ILE D 1 21 ? -12.431 38.342 9.035 1.00 50.91 48 ILE D CA 1
ATOM 7060 C C . ILE D 1 21 ? -13.343 38.036 7.846 1.00 50.04 48 ILE D C 1
ATOM 7061 O O . ILE D 1 21 ? -13.751 38.940 7.113 1.00 43.71 48 ILE D O 1
ATOM 7066 N N . GLU D 1 22 ? -13.651 36.753 7.670 1.00 56.40 49 GLU D N 1
ATOM 7067 C CA . GLU D 1 22 ? -14.614 36.300 6.671 1.00 59.23 49 GLU D CA 1
ATOM 7068 C C . GLU D 1 22 ? -16.029 36.382 7.249 1.00 58.96 49 GLU D C 1
ATOM 7069 O O . GLU D 1 22 ? -16.208 36.353 8.470 1.00 58.57 49 GLU D O 1
ATOM 7075 N N . ASP D 1 23 ? -17.022 36.493 6.366 1.00 55.12 50 ASP D N 1
ATOM 7076 C CA . ASP D 1 23 ? -18.431 36.598 6.753 1.00 52.78 50 ASP D CA 1
ATOM 7077 C C . ASP D 1 23 ? -18.879 35.434 7.639 1.00 52.09 50 ASP D C 1
ATOM 7078 O O . ASP D 1 23 ? -18.763 34.267 7.257 1.00 55.20 50 ASP D O 1
ATOM 7083 N N . GLY D 1 24 ? -19.382 35.771 8.824 1.00 46.22 51 GLY D N 1
ATOM 7084 C CA . GLY D 1 24 ? -19.830 34.778 9.799 1.00 44.39 51 GLY D CA 1
ATOM 7085 C C . GLY D 1 24 ? -18.725 34.276 10.711 1.00 41.37 51 GLY D C 1
ATOM 7086 O O . GLY D 1 24 ? -18.965 33.435 11.581 1.00 32.33 51 GLY D O 1
ATOM 7087 N N . GLY D 1 25 ? -17.514 34.794 10.512 1.00 44.82 52 GLY D N 1
ATOM 7088 C CA . GLY D 1 25 ? -16.349 34.392 11.297 1.00 49.78 52 GLY D CA 1
ATOM 7089 C C . GLY D 1 25 ? -16.317 35.003 12.685 1.00 51.83 52 GLY D C 1
ATOM 7090 O O . GLY D 1 25 ? -16.991 36.002 12.952 1.00 54.71 52 GLY D O 1
ATOM 7091 N N . LYS D 1 26 ? -15.524 34.398 13.567 1.00 51.82 53 LYS D N 1
ATOM 7092 C CA . LYS D 1 26 ? -15.391 34.859 14.949 1.00 57.44 53 LYS D CA 1
ATOM 7093 C C . LYS D 1 26 ? -14.364 35.985 15.085 1.00 53.50 53 LYS D C 1
ATOM 7094 O O . LYS D 1 26 ? -13.434 36.091 14.281 1.00 52.26 53 LYS D O 1
ATOM 7100 N N . THR D 1 27 ? -14.548 36.823 16.103 1.00 52.47 54 THR D N 1
ATOM 7101 C CA . THR D 1 27 ? -13.654 37.951 16.366 1.00 54.12 54 THR D CA 1
ATOM 7102 C C . THR D 1 27 ? -13.463 38.154 17.869 1.00 54.35 54 THR D C 1
ATOM 7103 O O . THR D 1 27 ? -14.436 38.268 18.621 1.00 54.70 54 THR D O 1
ATOM 7107 N N . THR D 1 28 ? -12.202 38.192 18.293 1.00 52.74 55 THR D N 1
ATOM 7108 C CA . THR D 1 28 ? -11.851 38.384 19.696 1.00 50.40 55 THR D CA 1
ATOM 7109 C C . THR D 1 28 ? -11.762 39.876 20.027 1.00 47.12 55 THR D C 1
ATOM 7110 O O . THR D 1 28 ? -10.806 40.554 19.643 1.00 46.66 55 THR D O 1
ATOM 7114 N N . VAL D 1 29 ? -12.774 40.375 20.734 1.00 46.99 56 VAL D N 1
ATOM 7115 C CA . VAL D 1 29 ? -12.825 41.777 21.148 1.00 47.03 56 VAL D CA 1
ATOM 7116 C C . VAL D 1 29 ? -12.261 41.911 22.559 1.00 52.72 56 VAL D C 1
ATOM 7117 O O . VAL D 1 29 ? -12.714 41.230 23.482 1.00 49.42 56 VAL D O 1
ATOM 7121 N N . LYS D 1 30 ? -11.273 42.788 22.718 1.00 58.09 57 LYS D N 1
ATOM 7122 C CA . LYS D 1 30 ? -10.637 43.000 24.014 1.00 61.84 57 LYS D CA 1
ATOM 7123 C C . LYS D 1 30 ? -10.660 44.469 24.433 1.00 56.82 57 LYS D C 1
ATOM 7124 O O . LYS D 1 30 ? -9.972 45.311 23.849 1.00 50.87 57 LYS D O 1
ATOM 7130 N N . MET D 1 31 ? -11.472 44.757 25.446 1.00 60.13 58 MET D N 1
ATOM 7131 C CA . MET D 1 31 ? -11.582 46.090 26.028 1.00 61.71 58 MET D CA 1
ATOM 7132 C C . MET D 1 31 ? -10.704 46.174 27.278 1.00 63.33 58 MET D C 1
ATOM 7133 O O . MET D 1 31 ? -10.673 45.241 28.079 1.00 63.64 58 MET D O 1
ATOM 7138 N N . THR D 1 32 ? -9.994 47.291 27.433 1.00 62.33 59 THR D N 1
ATOM 7139 C CA . THR D 1 32 ? -9.073 47.488 28.556 1.00 57.81 59 THR D CA 1
ATOM 7140 C C . THR D 1 32 ? -9.407 48.775 29.318 1.00 59.03 59 THR D C 1
ATOM 7141 O O . THR D 1 32 ? -9.796 49.777 28.711 1.00 57.89 59 THR D O 1
ATOM 7145 N N . PHE D 1 33 ? -9.251 48.744 30.643 1.00 60.47 60 PHE D N 1
ATOM 7146 C CA . PHE D 1 33 ? -9.556 49.905 31.488 1.00 67.73 60 PHE D CA 1
ATOM 7147 C C . PHE D 1 33 ? -8.562 50.149 32.629 1.00 69.63 60 PHE D C 1
ATOM 7148 O O . PHE D 1 33 ? -7.906 49.221 33.107 1.00 71.57 60 PHE D O 1
ATOM 7156 N N . ASP D 1 34 ? -8.468 51.410 33.049 1.00 75.35 61 ASP D N 1
ATOM 7157 C CA . ASP D 1 34 ? -7.702 51.805 34.235 1.00 80.39 61 ASP D CA 1
ATOM 7158 C C . ASP D 1 34 ? -8.476 52.829 35.074 1.00 85.41 61 ASP D C 1
ATOM 7159 O O . ASP D 1 34 ? -9.484 53.374 34.618 1.00 84.77 61 ASP D O 1
ATOM 7164 N N . ASP D 1 35 ? -8.004 53.084 36.293 1.00 91.28 62 ASP D N 1
ATOM 7165 C CA . ASP D 1 35 ? -8.684 53.999 37.215 1.00 98.49 62 ASP D CA 1
ATOM 7166 C C . ASP D 1 35 ? -7.962 55.342 37.377 1.00 98.63 62 ASP D C 1
ATOM 7167 O O . ASP D 1 35 ? -8.271 56.116 38.289 1.00 96.37 62 ASP D O 1
ATOM 7172 N N . LYS D 1 36 ? -7.015 55.618 36.481 1.00 101.39 63 LYS D N 1
ATOM 7173 C CA . LYS D 1 36 ? -6.171 56.814 36.566 1.00 102.26 63 LYS D CA 1
ATOM 7174 C C . LYS D 1 36 ? -6.929 58.118 36.269 1.00 100.23 63 LYS D C 1
ATOM 7175 O O . LYS D 1 36 ? -6.380 59.213 36.427 1.00 101.50 63 LYS D O 1
ATOM 7181 N N . ASN D 1 37 ? -8.189 57.993 35.854 1.00 96.18 64 ASN D N 1
ATOM 7182 C CA . ASN D 1 37 ? -9.032 59.150 35.552 1.00 94.54 64 ASN D CA 1
ATOM 7183 C C . ASN D 1 37 ? -10.292 59.228 36.420 1.00 93.66 64 ASN D C 1
ATOM 7184 O O . ASN D 1 37 ? -11.120 60.128 36.251 1.00 92.29 64 ASN D O 1
ATOM 7189 N N . GLY D 1 38 ? -10.422 58.285 37.350 1.00 93.35 65 GLY D N 1
ATOM 7190 C CA . GLY D 1 38 ? -11.569 58.221 38.252 1.00 94.86 65 GLY D CA 1
ATOM 7191 C C . GLY D 1 38 ? -11.681 56.865 38.921 1.00 95.38 65 GLY D C 1
ATOM 7192 O O . GLY D 1 38 ? -11.601 55.829 38.256 1.00 93.33 65 GLY D O 1
ATOM 7193 N N . LYS D 1 39 ? -11.864 56.878 40.241 1.00 97.46 66 LYS D N 1
ATOM 7194 C CA . LYS D 1 39 ? -11.963 55.652 41.034 1.00 97.91 66 LYS D CA 1
ATOM 7195 C C . LYS D 1 39 ? -13.265 54.903 40.749 1.00 98.06 66 LYS D C 1
ATOM 7196 O O . LYS D 1 39 ? -14.337 55.509 40.671 1.00 98.79 66 LYS D O 1
ATOM 7202 N N . ILE D 1 40 ? -13.155 53.585 40.594 1.00 96.00 67 ILE D N 1
ATOM 7203 C CA . ILE D 1 40 ? -14.306 52.723 40.322 1.00 92.02 67 ILE D CA 1
ATOM 7204 C C . ILE D 1 40 ? -15.136 52.522 41.591 1.00 95.18 67 ILE D C 1
ATOM 7205 O O . ILE D 1 40 ? -14.609 52.130 42.636 1.00 93.75 67 ILE D O 1
ATOM 7210 N N . GLN D 1 41 ? -16.434 52.801 41.486 1.00 85.68 68 GLN D N 1
ATOM 7211 C CA . GLN D 1 41 ? -17.360 52.681 42.612 1.00 87.14 68 GLN D CA 1
ATOM 7212 C C . GLN D 1 41 ? -18.385 51.568 42.386 1.00 81.98 68 GLN D C 1
ATOM 7213 O O . GLN D 1 41 ? -18.388 50.918 41.337 1.00 77.41 68 GLN D O 1
ATOM 7219 N N . ASN D 1 42 ? -19.246 51.355 43.381 1.00 83.44 69 ASN D N 1
ATOM 7220 C CA . ASN D 1 42 ? -20.320 50.368 43.296 1.00 85.91 69 ASN D CA 1
ATOM 7221 C C . ASN D 1 42 ? -21.392 50.782 42.292 1.00 81.59 69 ASN D C 1
ATOM 7222 O O . ASN D 1 42 ? -21.942 51.884 42.374 1.00 82.41 69 ASN D O 1
ATOM 7227 N N . GLY D 1 43 ? -21.676 49.892 41.345 1.00 75.14 70 GLY D N 1
ATOM 7228 C CA . GLY D 1 43 ? -22.699 50.137 40.334 1.00 69.41 70 GLY D CA 1
ATOM 7229 C C . GLY D 1 43 ? -22.159 50.583 38.990 1.00 67.15 70 GLY D C 1
ATOM 7230 O O . GLY D 1 43 ? -22.857 50.498 37.977 1.00 62.80 70 GLY D O 1
ATOM 7231 N N . ASP D 1 44 ? -20.915 51.061 38.983 1.00 68.70 71 ASP D N 1
ATOM 7232 C CA . ASP D 1 44 ? -20.257 51.543 37.768 1.00 70.06 71 ASP D CA 1
ATOM 7233 C C . ASP D 1 44 ? -20.222 50.473 36.679 1.00 65.47 71 ASP D C 1
ATOM 7234 O O . ASP D 1 44 ? -19.955 49.302 36.956 1.00 66.51 71 ASP D O 1
ATOM 7239 N N . MET D 1 45 ? -20.505 50.886 35.445 1.00 56.54 72 MET D N 1
ATOM 7240 C CA . MET D 1 45 ? -20.584 49.955 34.320 1.00 52.90 72 MET D CA 1
ATOM 7241 C C . MET D 1 45 ? -19.877 50.458 33.062 1.00 51.09 72 MET D C 1
ATOM 7242 O O . MET D 1 45 ? -19.798 51.665 32.819 1.00 49.55 72 MET D O 1
ATOM 7247 N N . ILE D 1 46 ? -19.361 49.517 32.275 1.00 50.53 73 ILE D N 1
ATOM 7248 C CA . ILE D 1 46 ? -18.746 49.820 30.985 1.00 49.68 73 ILE D CA 1
ATOM 7249 C C . ILE D 1 46 ? -19.581 49.191 29.871 1.00 50.80 73 ILE D C 1
ATOM 7250 O O . ILE D 1 46 ? -20.006 48.038 29.980 1.00 53.09 73 ILE D O 1
ATOM 7255 N N . LYS D 1 47 ? -19.811 49.954 28.805 1.00 47.15 74 LYS D N 1
ATOM 7256 C CA . LYS D 1 47 ? -20.545 49.453 27.646 1.00 48.55 74 LYS D CA 1
ATOM 7257 C C . LYS D 1 47 ? -19.671 49.339 26.401 1.00 43.38 74 LYS D C 1
ATOM 7258 O O . LYS D 1 47 ? -18.890 50.242 26.092 1.00 43.56 74 LYS D O 1
ATOM 7264 N N . VAL D 1 48 ? -19.811 48.218 25.697 1.00 39.36 75 VAL D N 1
ATOM 7265 C CA . VAL D 1 48 ? -19.119 47.993 24.430 1.00 37.91 75 VAL D CA 1
ATOM 7266 C C . VAL D 1 48 ? -20.159 47.853 23.315 1.00 40.50 75 VAL D C 1
ATOM 7267 O O . VAL D 1 48 ? -20.866 46.845 23.230 1.00 44.01 75 VAL D O 1
ATOM 7271 N N . ALA D 1 49 ? -20.246 48.881 22.473 1.00 40.03 76 ALA D N 1
ATOM 7272 C CA . ALA D 1 49 ? -21.255 48.952 21.415 1.00 39.73 76 ALA D CA 1
ATOM 7273 C C . ALA D 1 49 ? -20.696 48.600 20.036 1.00 40.99 76 ALA D C 1
ATOM 7274 O O . ALA D 1 49 ? -19.484 48.645 19.816 1.00 42.47 76 ALA D O 1
ATOM 7276 N N . TRP D 1 50 ? -21.600 48.255 19.120 1.00 41.49 77 TRP D N 1
ATOM 7277 C CA . TRP D 1 50 ? -21.266 47.871 17.745 1.00 39.78 77 TRP D CA 1
ATOM 7278 C C . TRP D 1 50 ? -22.539 47.865 16.890 1.00 35.60 77 TRP D C 1
ATOM 7279 O O . TRP D 1 50 ? -23.642 47.844 17.442 1.00 34.32 77 TRP D O 1
ATOM 7290 N N . PRO D 1 51 ? -22.400 47.901 15.545 1.00 37.96 78 PRO D N 1
ATOM 7291 C CA . PRO D 1 51 ? -23.587 47.814 14.684 1.00 39.73 78 PRO D CA 1
ATOM 7292 C C . PRO D 1 51 ? -24.364 46.506 14.870 1.00 37.79 78 PRO D C 1
ATOM 7293 O O . PRO D 1 51 ? -23.819 45.419 14.655 1.00 35.83 78 PRO D O 1
ATOM 7297 N N . THR D 1 52 ? -25.626 46.628 15.277 1.00 38.64 79 THR D N 1
ATOM 7298 C CA . THR D 1 52 ? -26.485 45.470 15.541 1.00 44.12 79 THR D CA 1
ATOM 7299 C C . THR D 1 52 ? -27.619 45.342 14.523 1.00 44.37 79 THR D C 1
ATOM 7300 O O . THR D 1 52 ? -28.327 44.332 14.499 1.00 37.67 79 THR D O 1
ATOM 7304 N N . SER D 1 53 ? -27.789 46.365 13.689 1.00 52.84 80 SER D N 1
ATOM 7305 C CA . SER D 1 53 ? -28.873 46.392 12.709 1.00 58.33 80 SER D CA 1
ATOM 7306 C C . SER D 1 53 ? -28.443 46.984 11.371 1.00 60.70 80 SER D C 1
ATOM 7307 O O . SER D 1 53 ? -27.696 47.965 11.325 1.00 60.91 80 SER D O 1
ATOM 7310 N N . GLY D 1 54 ? -28.923 46.378 10.288 1.00 62.69 81 GLY D N 1
ATOM 7311 C CA . GLY D 1 54 ? -28.692 46.890 8.940 1.00 65.11 81 GLY D CA 1
ATOM 7312 C C . GLY D 1 54 ? -27.840 46.003 8.055 1.00 66.53 81 GLY D C 1
ATOM 7313 O O . GLY D 1 54 ? -27.957 44.775 8.093 1.00 68.44 81 GLY D O 1
ATOM 7314 N N . THR D 1 55 ? -26.985 46.637 7.255 1.00 66.12 82 THR D N 1
ATOM 7315 C CA . THR D 1 55 ? -26.124 45.936 6.298 1.00 65.10 82 THR D CA 1
ATOM 7316 C C . THR D 1 55 ? -25.018 45.115 6.973 1.00 64.87 82 THR D C 1
ATOM 7317 O O . THR D 1 55 ? -24.638 44.053 6.475 1.00 63.10 82 THR D O 1
ATOM 7321 N N . VAL D 1 56 ? -24.510 45.615 8.098 1.00 64.68 83 VAL D N 1
ATOM 7322 C CA . VAL D 1 56 ? -23.485 44.913 8.873 1.00 64.25 83 VAL D CA 1
ATOM 7323 C C . VAL D 1 56 ? -23.984 44.666 10.296 1.00 65.58 83 VAL D C 1
ATOM 7324 O O . VAL D 1 56 ? -24.510 45.574 10.946 1.00 68.48 83 VAL D O 1
ATOM 7328 N N . LYS D 1 57 ? -23.816 43.433 10.769 1.00 63.51 84 LYS D N 1
ATOM 7329 C CA . LYS D 1 57 ? -24.268 43.036 12.101 1.00 60.27 84 LYS D CA 1
ATOM 7330 C C . LYS D 1 57 ? -23.154 42.332 12.873 1.00 53.09 84 LYS D C 1
ATOM 7331 O O . LYS D 1 57 ? -22.482 41.444 12.342 1.00 49.60 84 LYS D O 1
ATOM 7337 N N . ILE D 1 58 ? -22.967 42.740 14.126 1.00 47.75 85 ILE D N 1
ATOM 7338 C CA . ILE D 1 58 ? -21.939 42.166 14.993 1.00 47.77 85 ILE D CA 1
ATOM 7339 C C . ILE D 1 58 ? -22.599 41.506 16.210 1.00 47.51 85 ILE D C 1
ATOM 7340 O O . ILE D 1 58 ? -22.833 42.152 17.233 1.00 50.73 85 ILE D O 1
ATOM 7345 N N . GLU D 1 59 ? -22.908 40.218 16.082 1.00 49.31 86 GLU D N 1
ATOM 7346 C CA . GLU D 1 59 ? -23.602 39.482 17.140 1.00 48.12 86 GLU D CA 1
ATOM 7347 C C . GLU D 1 59 ? -22.644 38.924 18.189 1.00 44.48 86 GLU D C 1
ATOM 7348 O O . GLU D 1 59 ? -21.741 38.147 17.870 1.00 45.44 86 GLU D O 1
ATOM 7354 N N . GLY D 1 60 ? -22.854 39.328 19.439 1.00 40.81 87 GLY D N 1
ATOM 7355 C CA . GLY D 1 60 ? -22.041 38.862 20.559 1.00 39.77 87 GLY D CA 1
ATOM 7356 C C . GLY D 1 60 ? -22.547 37.558 21.139 1.00 38.08 87 GLY D C 1
ATOM 7357 O O . GLY D 1 60 ? -23.742 37.408 21.400 1.00 34.18 87 GLY D O 1
ATOM 7358 N N . TYR D 1 61 ? -21.634 36.611 21.340 1.00 38.22 88 TYR D N 1
ATOM 7359 C CA . TYR D 1 61 ? -21.979 35.315 21.919 1.00 35.73 88 TYR D CA 1
ATOM 7360 C C . TYR D 1 61 ? -22.261 35.446 23.414 1.00 38.29 88 TYR D C 1
ATOM 7361 O O . TYR D 1 61 ? -21.423 35.942 24.171 1.00 39.94 88 TYR D O 1
ATOM 7370 N N . SER D 1 62 ? -23.449 35.002 23.821 1.00 39.95 89 SER D N 1
ATOM 7371 C CA . SER D 1 62 ? -23.920 35.142 25.201 1.00 39.07 89 SER D CA 1
ATOM 7372 C C . SER D 1 62 ? -23.063 34.363 26.198 1.00 45.17 89 SER D C 1
ATOM 7373 O O . SER D 1 62 ? -23.048 33.130 26.193 1.00 44.44 89 SER D O 1
ATOM 7376 N N . LYS D 1 63 ? -22.349 35.098 27.046 1.00 55.57 90 LYS D N 1
ATOM 7377 C CA . LYS D 1 63 ? -21.476 34.505 28.057 1.00 62.15 90 LYS D CA 1
ATOM 7378 C C . LYS D 1 63 ? -21.340 35.437 29.262 1.00 60.65 90 LYS D C 1
ATOM 7379 O O . LYS D 1 63 ? -21.509 36.653 29.140 1.00 65.49 90 LYS D O 1
ATOM 7385 N N . THR D 1 64 ? -21.044 34.857 30.423 1.00 53.50 91 THR D N 1
ATOM 7386 C CA . THR D 1 64 ? -20.859 35.622 31.653 1.00 52.75 91 THR D CA 1
ATOM 7387 C C . THR D 1 64 ? -19.552 35.227 32.341 1.00 50.78 91 THR D C 1
ATOM 7388 O O . THR D 1 64 ? -19.373 34.072 32.740 1.00 48.05 91 THR D O 1
ATOM 7392 N N . VAL D 1 65 ? -18.642 36.192 32.464 1.00 53.39 92 VAL D N 1
ATOM 7393 C CA . VAL D 1 65 ? -17.337 35.963 33.085 1.00 55.64 92 VAL D CA 1
ATOM 7394 C C . VAL D 1 65 ? -17.136 36.910 34.271 1.00 56.15 92 VAL D C 1
ATOM 7395 O O . VAL D 1 65 ? -17.200 38.132 34.107 1.00 57.31 92 VAL D O 1
ATOM 7399 N N . PRO D 1 66 ? -16.901 36.348 35.472 1.00 56.94 93 PRO D N 1
ATOM 7400 C CA . PRO D 1 66 ? -16.693 37.161 36.668 1.00 58.10 93 PRO D CA 1
ATOM 7401 C C . PRO D 1 66 ? -15.279 37.735 36.759 1.00 58.65 93 PRO D C 1
ATOM 7402 O O . PRO D 1 66 ? -14.299 37.011 36.566 1.00 53.72 93 PRO D O 1
ATOM 7406 N N . LEU D 1 67 ? -15.190 39.033 37.045 1.00 64.46 94 LEU D N 1
ATOM 7407 C CA . LEU D 1 67 ? -13.914 39.694 37.305 1.00 73.41 94 LEU D CA 1
ATOM 7408 C C . LEU D 1 67 ? -13.463 39.359 38.723 1.00 77.75 94 LEU D C 1
ATOM 7409 O O . LEU D 1 67 ? -13.853 40.026 39.686 1.00 78.08 94 LEU D O 1
ATOM 7414 N N . THR D 1 68 ? -12.647 38.315 38.843 1.00 84.45 95 THR D N 1
ATOM 7415 C CA . THR D 1 68 ? -12.241 37.797 40.147 1.00 86.35 95 THR D CA 1
ATOM 7416 C C . THR D 1 68 ? -10.824 38.206 40.532 1.00 94.52 95 THR D C 1
ATOM 7417 O O . THR D 1 68 ? -9.889 38.078 39.737 1.00 92.61 95 THR D O 1
ATOM 7421 N N . VAL D 1 69 ? -10.684 38.705 41.757 1.00 132.85 96 VAL D N 1
ATOM 7422 C CA . VAL D 1 69 ? -9.377 38.972 42.353 1.00 136.09 96 VAL D CA 1
ATOM 7423 C C . VAL D 1 69 ? -9.278 38.247 43.699 1.00 137.53 96 VAL D C 1
ATOM 7424 O O . VAL D 1 69 ? -10.124 38.431 44.579 1.00 137.38 96 VAL D O 1
ATOM 7428 N N . LYS D 1 70 ? -8.250 37.406 43.827 1.00 124.01 97 LYS D N 1
ATOM 7429 C CA . LYS D 1 70 ? -8.027 36.537 44.999 1.00 126.92 97 LYS D CA 1
ATOM 7430 C C . LYS D 1 70 ? -9.296 35.915 45.620 1.00 127.12 97 LYS D C 1
ATOM 7431 O O . LYS D 1 70 ? -9.401 35.773 46.842 1.00 126.99 97 LYS D O 1
ATOM 7437 N N . GLY D 1 71 ? -10.243 35.537 44.762 1.00 129.19 98 GLY D N 1
ATOM 7438 C CA . GLY D 1 71 ? -11.483 34.897 45.199 1.00 128.82 98 GLY D CA 1
ATOM 7439 C C . GLY D 1 71 ? -12.714 35.783 45.117 1.00 128.05 98 GLY D C 1
ATOM 7440 O O . GLY D 1 71 ? -13.791 35.323 44.733 1.00 129.88 98 GLY D O 1
ATOM 7441 N N . GLU D 1 72 ? -12.551 37.054 45.480 1.00 114.68 99 GLU D N 1
ATOM 7442 C CA . GLU D 1 72 ? -13.659 38.009 45.517 1.00 109.15 99 GLU D CA 1
ATOM 7443 C C . GLU D 1 72 ? -14.087 38.460 44.122 1.00 105.70 99 GLU D C 1
ATOM 7444 O O . GLU D 1 72 ? -13.257 38.880 43.312 1.00 100.96 99 GLU D O 1
ATOM 7450 N N . GLN D 1 73 ? -15.388 38.362 43.854 1.00 102.69 100 GLN D N 1
ATOM 7451 C CA . GLN D 1 73 ? -15.968 38.850 42.606 1.00 102.48 100 GLN D CA 1
ATOM 7452 C C . GLN D 1 73 ? -16.242 40.350 42.704 1.00 96.00 100 GLN D C 1
ATOM 7453 O O . GLN D 1 73 ? -17.351 40.770 43.050 1.00 94.51 100 GLN D O 1
ATOM 7459 N N . VAL D 1 74 ? -15.221 41.151 42.405 1.00 91.48 101 VAL D N 1
ATOM 7460 C CA . VAL D 1 74 ? -15.337 42.613 42.448 1.00 86.75 101 VAL D CA 1
ATOM 7461 C C . VAL D 1 74 ? -16.142 43.169 41.270 1.00 86.54 101 VAL D C 1
ATOM 7462 O O . VAL D 1 74 ? -16.689 44.272 41.348 1.00 86.22 101 VAL D O 1
ATOM 7466 N N . GLY D 1 75 ? -16.208 42.396 40.188 1.00 84.43 102 GLY D N 1
ATOM 7467 C CA . GLY D 1 75 ? -16.971 42.772 39.001 1.00 79.48 102 GLY D CA 1
ATOM 7468 C C . GLY D 1 75 ? -17.482 41.570 38.229 1.00 75.34 102 GLY D C 1
ATOM 7469 O O . GLY D 1 75 ? -17.111 40.429 38.517 1.00 76.54 102 GLY D O 1
ATOM 7470 N N . GLN D 1 76 ? -18.340 41.834 37.246 1.00 69.67 103 GLN D N 1
ATOM 7471 C CA . GLN D 1 76 ? -18.918 40.788 36.406 1.00 64.71 103 GLN D CA 1
ATOM 7472 C C . GLN D 1 76 ? -19.146 41.307 34.988 1.00 61.44 103 GLN D C 1
ATOM 7473 O O . GLN D 1 76 ? -19.712 42.387 34.797 1.00 61.70 103 GLN D O 1
ATOM 7479 N N . ALA D 1 77 ? -18.700 40.532 34.002 1.00 59.27 104 ALA D N 1
ATOM 7480 C CA . ALA D 1 77 ? -18.877 40.886 32.596 1.00 56.25 104 ALA D CA 1
ATOM 7481 C C . ALA D 1 77 ? -20.053 40.128 31.982 1.00 57.25 104 ALA D C 1
ATOM 7482 O O . ALA D 1 77 ? -20.081 38.895 31.988 1.00 61.84 104 ALA D O 1
ATOM 7484 N N . VAL D 1 78 ? -21.021 40.880 31.463 1.00 55.88 105 VAL D N 1
ATOM 7485 C CA . VAL D 1 78 ? -22.214 40.310 30.836 1.00 50.97 105 VAL D CA 1
ATOM 7486 C C . VAL D 1 78 ? -22.202 40.609 29.336 1.00 49.45 105 VAL D C 1
ATOM 7487 O O . VAL D 1 78 ? -22.082 41.766 28.926 1.00 52.57 105 VAL D O 1
ATOM 7491 N N . ILE D 1 79 ? -22.324 39.557 28.529 1.00 45.04 106 ILE D N 1
ATOM 7492 C CA . ILE D 1 79 ? -22.269 39.679 27.072 1.00 42.60 106 ILE D CA 1
ATOM 7493 C C . ILE D 1 79 ? -23.616 39.321 26.439 1.00 41.94 106 ILE D C 1
ATOM 7494 O O . ILE D 1 79 ? -24.189 38.266 26.723 1.00 42.14 106 ILE D O 1
ATOM 7499 N N . THR D 1 80 ? -24.106 40.216 25.585 1.00 40.67 107 THR D N 1
ATOM 7500 C CA . THR D 1 80 ? -25.394 40.060 24.911 1.00 44.52 107 THR D CA 1
ATOM 7501 C C . THR D 1 80 ? -25.199 40.333 23.414 1.00 42.14 107 THR D C 1
ATOM 7502 O O . THR D 1 80 ? -24.392 41.192 23.050 1.00 42.81 107 THR D O 1
ATOM 7506 N N . PRO D 1 81 ? -25.920 39.592 22.540 1.00 40.04 108 PRO D N 1
ATOM 7507 C CA . PRO D 1 81 ? -25.872 39.814 21.086 1.00 38.52 108 PRO D CA 1
ATOM 7508 C C . PRO D 1 81 ? -26.046 41.271 20.637 1.00 39.69 108 PRO D C 1
ATOM 7509 O O . PRO D 1 81 ? -25.745 41.596 19.486 1.00 37.26 108 PRO D O 1
ATOM 7513 N N . ASP D 1 82 ? -26.521 42.129 21.537 1.00 45.14 109 ASP D N 1
ATOM 7514 C CA . ASP D 1 82 ? -26.731 43.545 21.234 1.00 49.30 109 ASP D CA 1
ATOM 7515 C C . ASP D 1 82 ? -25.662 44.457 21.843 1.00 48.03 109 ASP D C 1
ATOM 7516 O O . ASP D 1 82 ? -25.438 45.566 21.352 1.00 46.93 109 ASP D O 1
ATOM 7521 N N . GLY D 1 83 ? -25.010 43.992 22.907 1.00 47.94 110 GLY D N 1
ATOM 7522 C CA . GLY D 1 83 ? -23.972 44.774 23.581 1.00 46.28 110 GLY D CA 1
ATOM 7523 C C . GLY D 1 83 ? -23.324 44.068 24.758 1.00 45.35 110 GLY D C 1
ATOM 7524 O O . GLY D 1 83 ? -23.844 43.072 25.261 1.00 41.66 110 GLY D O 1
ATOM 7525 N N . ALA D 1 84 ? -22.183 44.594 25.199 1.00 48.69 111 ALA D N 1
ATOM 7526 C CA . ALA D 1 84 ? -21.459 44.037 26.340 1.00 51.60 111 ALA D CA 1
ATOM 7527 C C . ALA D 1 84 ? -21.454 45.008 27.518 1.00 52.12 111 ALA D C 1
ATOM 7528 O O . ALA D 1 84 ? -21.023 46.156 27.387 1.00 54.53 111 ALA D O 1
ATOM 7530 N N . THR D 1 85 ? -21.940 44.537 28.664 1.00 52.28 112 THR D N 1
ATOM 7531 C CA . THR D 1 85 ? -22.003 45.346 29.883 1.00 56.62 112 THR D CA 1
ATOM 7532 C C . THR D 1 85 ? -21.121 44.766 30.985 1.00 54.43 112 THR D C 1
ATOM 7533 O O . THR D 1 85 ? -21.091 43.552 31.193 1.00 54.34 112 THR D O 1
ATOM 7537 N N . ILE D 1 86 ? -20.406 45.644 31.686 1.00 54.31 113 ILE D N 1
ATOM 7538 C CA . ILE D 1 86 ? -19.482 45.235 32.744 1.00 54.07 113 ILE D CA 1
ATOM 7539 C C . ILE D 1 86 ? -19.854 45.911 34.068 1.00 57.24 113 ILE D C 1
ATOM 7540 O O . ILE D 1 86 ? -19.416 47.028 34.356 1.00 57.90 113 ILE D O 1
ATOM 7545 N N . THR D 1 87 ? -20.669 45.222 34.863 1.00 57.76 114 THR D N 1
ATOM 7546 C CA . THR D 1 87 ? -21.163 45.756 36.132 1.00 59.47 114 THR D CA 1
ATOM 7547 C C . THR D 1 87 ? -20.211 45.420 37.281 1.00 58.71 114 THR D C 1
ATOM 7548 O O . THR D 1 87 ? -19.812 44.265 37.452 1.00 57.44 114 THR D O 1
ATOM 7552 N N . PHE D 1 88 ? -19.853 46.440 38.059 1.00 56.85 115 PHE D N 1
ATOM 7553 C CA . PHE D 1 88 ? -18.978 46.272 39.218 1.00 56.98 115 PHE D CA 1
ATOM 7554 C C . PHE D 1 88 ? -19.770 46.166 40.519 1.00 59.09 115 PHE D C 1
ATOM 7555 O O . PHE D 1 88 ? -20.790 46.837 40.693 1.00 55.51 115 PHE D O 1
ATOM 7563 N N . ASN D 1 89 ? -19.287 45.319 41.424 1.00 68.34 116 ASN D N 1
ATOM 7564 C CA . ASN D 1 89 ? -19.900 45.138 42.739 1.00 79.79 116 ASN D CA 1
ATOM 7565 C C . ASN D 1 89 ? -19.201 45.974 43.811 1.00 79.56 116 ASN D C 1
ATOM 7566 O O . ASN D 1 89 ? -18.079 46.443 43.605 1.00 79.54 116 ASN D O 1
ATOM 7571 N N . ASP D 1 90 ? -19.869 46.148 44.953 1.00 81.25 117 ASP D N 1
ATOM 7572 C CA . ASP D 1 90 ? -19.377 46.993 46.052 1.00 82.42 117 ASP D CA 1
ATOM 7573 C C . ASP D 1 90 ? -18.029 46.553 46.631 1.00 79.95 117 ASP D C 1
ATOM 7574 O O . ASP D 1 90 ? -17.390 47.298 47.380 1.00 78.08 117 ASP D O 1
ATOM 7579 N N . LYS D 1 91 ? -17.609 45.341 46.271 1.00 78.03 118 LYS D N 1
ATOM 7580 C CA . LYS D 1 91 ? -16.337 44.768 46.708 1.00 80.28 118 LYS D CA 1
ATOM 7581 C C . LYS D 1 91 ? -15.130 45.462 46.066 1.00 79.22 118 LYS D C 1
ATOM 7582 O O . LYS D 1 91 ? -13.992 45.268 46.501 1.00 75.89 118 LYS D O 1
ATOM 7588 N N . VAL D 1 92 ? -15.390 46.272 45.039 1.00 81.76 119 VAL D N 1
ATOM 7589 C CA . VAL D 1 92 ? -14.349 47.052 44.363 1.00 84.88 119 VAL D CA 1
ATOM 7590 C C . VAL D 1 92 ? -13.888 48.247 45.213 1.00 89.66 119 VAL D C 1
ATOM 7591 O O . VAL D 1 92 ? -12.796 48.782 45.004 1.00 89.28 119 VAL D O 1
ATOM 7595 N N . GLU D 1 93 ? -14.719 48.645 46.176 1.00 98.21 120 GLU D N 1
ATOM 7596 C CA . GLU D 1 93 ? -14.417 49.774 47.061 1.00 105.01 120 GLU D CA 1
ATOM 7597 C C . GLU D 1 93 ? -13.417 49.400 48.163 1.00 108.37 120 GLU D C 1
ATOM 7598 O O . GLU D 1 93 ? -13.571 49.792 49.324 1.00 109.21 120 GLU D O 1
ATOM 7604 N N . LYS D 1 94 ? -12.395 48.638 47.779 1.00 118.39 121 LYS D N 1
ATOM 7605 C CA . LYS D 1 94 ? -11.324 48.216 48.679 1.00 119.15 121 LYS D CA 1
ATOM 7606 C C . LYS D 1 94 ? -9.968 48.355 47.992 1.00 118.03 121 LYS D C 1
ATOM 7607 O O . LYS D 1 94 ? -8.942 48.533 48.652 1.00 117.09 121 LYS D O 1
ATOM 7613 N N . LEU D 1 95 ? -9.980 48.274 46.662 1.00 136.61 122 LEU D N 1
ATOM 7614 C CA . LEU D 1 95 ? -8.761 48.292 45.855 1.00 134.95 122 LEU D CA 1
ATOM 7615 C C . LEU D 1 95 ? -8.476 49.666 45.247 1.00 133.51 122 LEU D C 1
ATOM 7616 O O . LEU D 1 95 ? -9.394 50.448 44.991 1.00 131.66 122 LEU D O 1
ATOM 7621 N N . SER D 1 96 ? -7.193 49.940 45.021 1.00 105.64 123 SER D N 1
ATOM 7622 C CA . SER D 1 96 ? -6.742 51.172 44.372 1.00 101.02 123 SER D CA 1
ATOM 7623 C C . SER D 1 96 ? -5.720 50.860 43.276 1.00 97.82 123 SER D C 1
ATOM 7624 O O . SER D 1 96 ? -5.159 49.761 43.242 1.00 96.22 123 SER D O 1
ATOM 7627 N N . ASP D 1 97 ? -5.485 51.834 42.394 1.00 95.06 124 ASP D N 1
ATOM 7628 C CA . ASP D 1 97 ? -4.604 51.675 41.225 1.00 92.49 124 ASP D CA 1
ATOM 7629 C C . ASP D 1 97 ? -5.007 50.474 40.361 1.00 91.71 124 ASP D C 1
ATOM 7630 O O . ASP D 1 97 ? -4.180 49.622 40.021 1.00 91.70 124 ASP D O 1
ATOM 7635 N N . VAL D 1 98 ? -6.290 50.430 40.013 1.00 87.47 125 VAL D N 1
ATOM 7636 C CA . VAL D 1 98 ? -6.888 49.312 39.283 1.00 84.73 125 VAL D CA 1
ATOM 7637 C C . VAL D 1 98 ? -6.548 49.358 37.792 1.00 84.05 125 VAL D C 1
ATOM 7638 O O . VAL D 1 98 ? -6.653 50.406 37.151 1.00 85.88 125 VAL D O 1
ATOM 7642 N N . SER D 1 99 ? -6.137 48.210 37.257 1.00 81.98 126 SER D N 1
ATOM 7643 C CA . SER D 1 99 ? -5.880 48.048 35.828 1.00 79.18 126 SER D CA 1
ATOM 7644 C C . SER D 1 99 ? -6.397 46.686 35.362 1.00 79.70 126 SER D C 1
ATOM 7645 O O . SER D 1 99 ? -5.787 45.651 35.642 1.00 79.80 126 SER D O 1
ATOM 7648 N N . GLY D 1 100 ? -7.526 46.695 34.658 1.00 79.33 127 GLY D N 1
ATOM 7649 C CA . GLY D 1 100 ? -8.170 45.459 34.217 1.00 77.74 127 GLY D CA 1
ATOM 7650 C C . GLY D 1 100 ? -8.590 45.446 32.759 1.00 76.90 127 GLY D C 1
ATOM 7651 O O . GLY D 1 100 ? -8.379 46.419 32.031 1.00 79.52 127 GLY D O 1
ATOM 7652 N N . PHE D 1 101 ? -9.192 44.333 32.341 1.00 74.97 128 PHE D N 1
ATOM 7653 C CA . PHE D 1 101 ? -9.655 44.157 30.964 1.00 76.21 128 PHE D CA 1
ATOM 7654 C C . PHE D 1 101 ? -10.894 43.260 30.861 1.00 71.58 128 PHE D C 1
ATOM 7655 O O . PHE D 1 101 ? -11.301 42.628 31.839 1.00 72.08 128 PHE D O 1
ATOM 7663 N N . ALA D 1 102 ? -11.482 43.218 29.666 1.00 64.33 129 ALA D N 1
ATOM 7664 C CA . ALA D 1 102 ? -12.602 42.330 29.360 1.00 59.12 129 ALA D CA 1
ATOM 7665 C C . ALA D 1 102 ? -12.480 41.800 27.932 1.00 59.42 129 ALA D C 1
ATOM 7666 O O . ALA D 1 102 ? -12.280 42.572 26.991 1.00 59.50 129 ALA D O 1
ATOM 7668 N N . GLU D 1 103 ? -12.603 40.483 27.784 1.00 60.20 130 GLU D N 1
ATOM 7669 C CA . GLU D 1 103 ? -12.417 39.820 26.494 1.00 62.22 130 GLU D CA 1
ATOM 7670 C C . GLU D 1 103 ? -13.560 38.850 26.191 1.00 61.65 130 GLU D C 1
ATOM 7671 O O . GLU D 1 103 ? -14.022 38.130 27.079 1.00 63.93 130 GLU D O 1
ATOM 7677 N N . PHE D 1 104 ? -14.007 38.839 24.934 1.00 58.63 131 PHE D N 1
ATOM 7678 C CA . PHE D 1 104 ? -15.106 37.970 24.493 1.00 56.45 131 PHE D CA 1
ATOM 7679 C C . PHE D 1 104 ? -15.098 37.687 22.988 1.00 58.80 131 PHE D C 1
ATOM 7680 O O . PHE D 1 104 ? -14.499 38.432 22.208 1.00 59.79 131 PHE D O 1
ATOM 7688 N N . GLU D 1 105 ? -15.769 36.604 22.598 1.00 57.79 132 GLU D N 1
ATOM 7689 C CA . GLU D 1 105 ? -15.941 36.242 21.191 1.00 54.67 132 GLU D CA 1
ATOM 7690 C C . GLU D 1 105 ? -17.147 36.960 20.594 1.00 53.60 132 GLU D C 1
ATOM 7691 O O . GLU D 1 105 ? -18.160 37.157 21.271 1.00 56.63 132 GLU D O 1
ATOM 7697 N N . VAL D 1 106 ? -17.032 37.345 19.325 1.00 46.31 133 VAL D N 1
ATOM 7698 C CA . VAL D 1 106 ? -18.111 38.039 18.623 1.00 40.40 133 VAL D CA 1
ATOM 7699 C C . VAL D 1 106 ? -18.230 37.539 17.176 1.00 38.98 133 VAL D C 1
ATOM 7700 O O . VAL D 1 106 ? -17.259 37.038 16.605 1.00 36.14 133 VAL D O 1
ATOM 7704 N N . GLN D 1 107 ? -19.423 37.666 16.598 1.00 41.88 134 GLN D N 1
ATOM 7705 C CA . GLN D 1 107 ? -19.682 37.194 15.239 1.00 42.99 134 GLN D CA 1
ATOM 7706 C C . GLN D 1 107 ? -19.950 38.352 14.277 1.00 41.58 134 GLN D C 1
ATOM 7707 O O . GLN D 1 107 ? -21.001 38.996 14.340 1.00 43.41 134 GLN D O 1
ATOM 7713 N N . GLY D 1 108 ? -18.989 38.608 13.393 1.00 40.87 135 GLY D N 1
ATOM 7714 C CA . GLY D 1 108 ? -19.130 39.631 12.361 1.00 41.79 135 GLY D CA 1
ATOM 7715 C C . GLY D 1 108 ? -19.865 39.085 11.153 1.00 42.86 135 GLY D C 1
ATOM 7716 O O . GLY D 1 108 ? -19.471 38.060 10.593 1.00 40.76 135 GLY D O 1
ATOM 7717 N N . ARG D 1 109 ? -20.931 39.772 10.750 1.00 45.45 136 ARG D N 1
ATOM 7718 C CA . ARG D 1 109 ? -21.775 39.301 9.655 1.00 46.69 136 ARG D CA 1
ATOM 7719 C C . ARG D 1 109 ? -21.997 40.356 8.570 1.00 49.31 136 ARG D C 1
ATOM 7720 O O . ARG D 1 109 ? -22.598 41.405 8.816 1.00 52.08 136 ARG D O 1
ATOM 7728 N N . ASN D 1 110 ? -21.494 40.060 7.373 1.00 49.53 137 ASN D N 1
ATOM 7729 C CA . ASN D 1 110 ? -21.728 40.878 6.189 1.00 48.76 137 ASN D CA 1
ATOM 7730 C C . ASN D 1 110 ? -22.988 40.387 5.478 1.00 50.15 137 ASN D C 1
ATOM 7731 O O . ASN D 1 110 ? -22.956 39.391 4.749 1.00 51.40 137 ASN D O 1
ATOM 7736 N N . LEU D 1 111 ? -24.095 41.089 5.706 1.00 53.98 138 LEU D N 1
ATOM 7737 C CA . LEU D 1 111 ? -25.395 40.705 5.152 1.00 59.43 138 LEU D CA 1
ATOM 7738 C C . LEU D 1 111 ? -25.791 41.531 3.926 1.00 60.91 138 LEU D C 1
ATOM 7739 O O . LEU D 1 111 ? -26.971 41.598 3.568 1.00 60.44 138 LEU D O 1
ATOM 7744 N N . THR D 1 112 ? -24.802 42.150 3.283 1.00 59.65 139 THR D N 1
ATOM 7745 C CA . THR D 1 112 ? -25.046 42.982 2.107 1.00 64.20 139 THR D CA 1
ATOM 7746 C C . THR D 1 112 ? -25.359 42.109 0.892 1.00 66.58 139 THR D C 1
ATOM 7747 O O . THR D 1 112 ? -24.516 41.329 0.440 1.00 64.32 139 THR D O 1
ATOM 7751 N N . GLN D 1 113 ? -26.580 42.241 0.379 1.00 73.30 140 GLN D N 1
ATOM 7752 C CA . GLN D 1 113 ? -27.011 41.503 -0.806 1.00 78.14 140 GLN D CA 1
ATOM 7753 C C . GLN D 1 113 ? -26.485 42.145 -2.074 1.00 82.61 140 GLN D C 1
ATOM 7754 O O . GLN D 1 113 ? -27.255 42.673 -2.879 1.00 82.09 140 GLN D O 1
ATOM 7755 N N . THR D 1 114 ? -25.165 42.094 -2.247 1.00 86.61 141 THR D N 1
ATOM 7756 C CA . THR D 1 114 ? -24.498 42.747 -3.370 1.00 88.31 141 THR D CA 1
ATOM 7757 C C . THR D 1 114 ? -23.563 41.795 -4.122 1.00 88.96 141 THR D C 1
ATOM 7758 O O . THR D 1 114 ? -22.700 41.147 -3.526 1.00 83.37 141 THR D O 1
ATOM 7762 N N . ASN D 1 115 ? -23.776 41.734 -5.435 1.00 97.31 142 ASN D N 1
ATOM 7763 C CA . ASN D 1 115 ? -22.981 40.969 -6.410 1.00 103.87 142 ASN D CA 1
ATOM 7764 C C . ASN D 1 115 ? -21.857 40.046 -5.906 1.00 105.67 142 ASN D C 1
ATOM 7765 O O . ASN D 1 115 ? -22.117 38.920 -5.477 1.00 104.15 142 ASN D O 1
ATOM 7770 N N . THR D 1 116 ? -20.619 40.538 -5.962 1.00 109.55 143 THR D N 1
ATOM 7771 C CA . THR D 1 116 ? -19.432 39.691 -5.833 1.00 111.28 143 THR D CA 1
ATOM 7772 C C . THR D 1 116 ? -18.656 39.946 -4.533 1.00 109.55 143 THR D C 1
ATOM 7773 O O . THR D 1 116 ? -19.246 39.955 -3.450 1.00 109.55 143 THR D O 1
ATOM 7777 N N . SER D 1 117 ? -17.342 40.143 -4.651 1.00 96.03 144 SER D N 1
ATOM 7778 C CA . SER D 1 117 ? -16.462 40.358 -3.501 1.00 87.09 144 SER D CA 1
ATOM 7779 C C . SER D 1 117 ? -16.748 41.698 -2.825 1.00 81.13 144 SER D C 1
ATOM 7780 O O . SER D 1 117 ? -16.304 42.753 -3.288 1.00 80.49 144 SER D O 1
ATO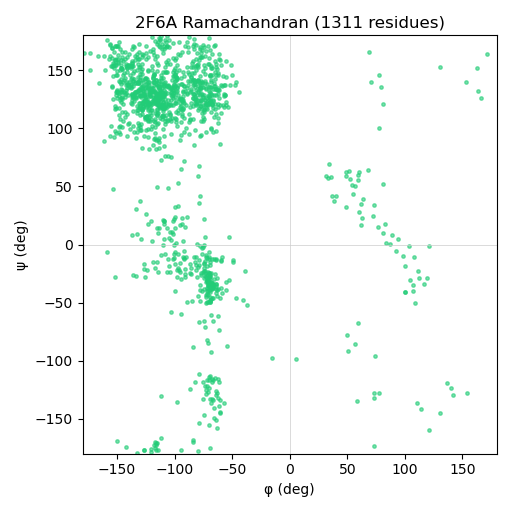M 7783 N N . ASP D 1 118 ? -17.500 41.639 -1.729 1.00 74.22 145 ASP D N 1
ATOM 7784 C CA . ASP D 1 118 ? -17.919 42.832 -1.001 1.00 70.61 145 ASP D CA 1
ATOM 7785 C C . ASP D 1 118 ? -17.229 42.922 0.358 1.00 64.21 145 ASP D C 1
ATOM 7786 O O . ASP D 1 118 ? -17.199 41.950 1.117 1.00 59.05 145 ASP D O 1
ATOM 7791 N N . ASP D 1 119 ? -16.675 44.097 0.648 1.00 62.72 146 ASP D N 1
ATOM 7792 C CA . ASP D 1 119 ? -16.017 44.361 1.925 1.00 63.04 146 ASP D CA 1
ATOM 7793 C C . ASP D 1 119 ? -16.698 45.512 2.660 1.00 65.35 146 ASP D C 1
ATOM 7794 O O . ASP D 1 119 ? -16.831 46.614 2.121 1.00 67.15 146 ASP D O 1
ATOM 7799 N N . LYS D 1 120 ? -17.134 45.243 3.889 1.00 73.12 147 LYS D N 1
ATOM 7800 C CA . LYS D 1 120 ? -17.761 46.257 4.735 1.00 73.12 147 LYS D CA 1
ATOM 7801 C C . LYS D 1 120 ? -17.083 46.330 6.099 1.00 73.12 147 LYS D C 1
ATOM 7802 O O . LYS D 1 120 ? -16.841 45.303 6.740 1.00 73.12 147 LYS D O 1
ATOM 7808 N N . VAL D 1 121 ? -16.781 47.551 6.533 1.00 65.36 148 VAL D N 1
ATOM 7809 C CA . VAL D 1 121 ? -16.094 47.783 7.802 1.00 59.36 148 VAL D CA 1
ATOM 7810 C C . VAL D 1 121 ? -17.100 48.086 8.913 1.00 57.54 148 VAL D C 1
ATOM 7811 O O . VAL D 1 121 ? -17.928 48.992 8.787 1.00 57.45 148 VAL D O 1
ATOM 7815 N N . ALA D 1 122 ? -17.020 47.311 9.992 1.00 56.08 149 ALA D N 1
ATOM 7816 C CA . ALA D 1 122 ? -17.862 47.511 11.167 1.00 54.55 149 ALA D CA 1
ATOM 7817 C C . ALA D 1 122 ? -17.048 48.109 12.308 1.00 51.85 149 ALA D C 1
ATOM 7818 O O . ALA D 1 122 ? -15.919 47.685 12.565 1.00 53.73 149 ALA D O 1
ATOM 7820 N N . THR D 1 123 ? -17.630 49.092 12.990 1.00 45.78 150 THR D N 1
ATOM 7821 C CA . THR D 1 123 ? -16.930 49.818 14.047 1.00 42.64 150 THR D CA 1
ATOM 7822 C C . THR D 1 123 ? -17.456 49.462 15.438 1.00 41.72 150 THR D C 1
ATOM 7823 O O . THR D 1 123 ? -18.552 49.875 15.827 1.00 42.19 150 THR D O 1
ATOM 7827 N N . ILE D 1 124 ? -16.663 48.687 16.175 1.00 43.83 151 ILE D N 1
ATOM 7828 C CA . ILE D 1 124 ? -16.953 48.384 17.574 1.00 44.32 151 ILE D CA 1
ATOM 7829 C C . ILE D 1 124 ? -16.449 49.546 18.432 1.00 47.30 151 ILE D C 1
ATOM 7830 O O . ILE D 1 124 ? -15.281 49.930 18.347 1.00 50.49 151 ILE D O 1
ATOM 7835 N N . THR D 1 125 ? -17.346 50.106 19.242 1.00 46.61 152 THR D N 1
ATOM 7836 C CA . THR D 1 125 ? -17.055 51.302 20.034 1.00 47.14 152 THR D CA 1
ATOM 7837 C C . THR D 1 125 ? -17.175 51.048 21.535 1.00 48.18 152 THR D C 1
ATOM 7838 O O . THR D 1 125 ? -18.029 50.277 21.976 1.00 46.19 152 THR D O 1
ATOM 7842 N N . SER D 1 126 ? -16.311 51.704 22.309 1.00 52.31 153 SER D N 1
ATOM 7843 C CA . SER D 1 126 ? -16.359 51.654 23.771 1.00 55.70 153 SER D CA 1
ATOM 7844 C C . SER D 1 126 ? -15.721 52.904 24.376 1.00 59.56 153 SER D C 1
ATOM 7845 O O . SER D 1 126 ? -14.493 53.022 24.437 1.00 62.44 153 SER D O 1
ATOM 7848 N N . GLY D 1 127 ? -16.567 53.833 24.813 1.00 63.71 154 GLY D N 1
ATOM 7849 C CA . GLY D 1 127 ? -16.117 55.080 25.428 1.00 66.64 154 GLY D CA 1
ATOM 7850 C C . GLY D 1 127 ? -15.520 56.058 24.435 1.00 73.86 154 GLY D C 1
ATOM 7851 O O . GLY D 1 127 ? -16.104 56.318 23.381 1.00 74.94 154 GLY D O 1
ATOM 7852 N N . ASN D 1 128 ? -14.355 56.602 24.780 1.00 78.58 155 ASN D N 1
ATOM 7853 C CA . ASN D 1 128 ? -13.630 57.526 23.907 1.00 83.67 155 ASN D CA 1
ATOM 7854 C C . ASN D 1 128 ? -12.976 56.823 22.719 1.00 82.17 155 ASN D C 1
ATOM 7855 O O . ASN D 1 128 ? -12.734 57.442 21.680 1.00 83.26 155 ASN D O 1
ATOM 7860 N N . LYS D 1 129 ? -12.698 55.531 22.882 1.00 80.28 156 LYS D N 1
ATOM 7861 C CA . LYS D 1 129 ? -11.970 54.752 21.880 1.00 76.71 156 LYS D CA 1
ATOM 7862 C C . LYS D 1 129 ? -12.904 53.938 20.987 1.00 77.76 156 LYS D C 1
ATOM 7863 O O . LYS D 1 129 ? -13.973 53.502 21.421 1.00 76.57 156 LYS D O 1
ATOM 7869 N N . SER D 1 130 ? -12.485 53.742 19.738 1.00 79.12 157 SER D N 1
ATOM 7870 C CA . SER D 1 130 ? -13.253 52.978 18.757 1.00 79.90 157 SER D CA 1
ATOM 7871 C C . SER D 1 130 ? -12.327 52.176 17.844 1.00 77.25 157 SER D C 1
ATOM 7872 O O . SER D 1 130 ? -11.355 52.714 17.307 1.00 77.14 157 SER D O 1
ATOM 7875 N N . THR D 1 131 ? -12.635 50.891 17.676 1.00 74.52 158 THR D N 1
ATOM 7876 C CA . THR D 1 131 ? -11.851 50.005 16.810 1.00 71.36 158 THR D CA 1
ATOM 7877 C C . THR D 1 131 ? -12.664 49.510 15.608 1.00 67.54 158 THR D C 1
ATOM 7878 O O . THR D 1 131 ? -13.896 49.570 15.616 1.00 66.98 158 THR D O 1
ATOM 7882 N N . ASN D 1 132 ? -11.966 49.019 14.585 1.00 63.86 159 ASN D N 1
ATOM 7883 C CA . ASN D 1 132 ? -12.600 48.614 13.329 1.00 64.64 159 ASN D CA 1
ATOM 7884 C C . ASN D 1 132 ? -12.410 47.137 12.986 1.00 61.36 159 ASN D C 1
ATOM 7885 O O . ASN D 1 132 ? -11.349 46.562 13.238 1.00 62.93 159 ASN D O 1
ATOM 7890 N N . VAL D 1 133 ? -13.451 46.538 12.408 1.00 57.23 160 VAL D N 1
ATOM 7891 C CA . VAL D 1 133 ? -13.416 45.149 11.946 1.00 55.99 160 VAL D CA 1
ATOM 7892 C C . VAL D 1 133 ? -13.866 45.083 10.487 1.00 58.82 160 VAL D C 1
ATOM 7893 O O . VAL D 1 133 ? -14.973 45.511 10.151 1.00 59.94 160 VAL D O 1
ATOM 7897 N N . THR D 1 134 ? -13.000 44.551 9.627 1.00 60.85 161 THR D N 1
ATOM 7898 C CA . THR D 1 134 ? -13.320 44.384 8.211 1.00 60.89 161 THR D CA 1
ATOM 7899 C C . THR D 1 134 ? -13.902 42.993 7.962 1.00 57.68 161 THR D C 1
ATOM 7900 O O . THR D 1 134 ? -13.228 41.980 8.169 1.00 60.91 161 THR D O 1
ATOM 7904 N N . VAL D 1 135 ? -15.160 42.957 7.527 1.00 49.02 162 VAL D N 1
ATOM 7905 C CA . VAL D 1 135 ? -15.848 41.700 7.240 1.00 47.51 162 VAL D CA 1
ATOM 7906 C C . VAL D 1 135 ? -15.870 41.457 5.731 1.00 47.91 162 VAL D C 1
ATOM 7907 O O . VAL D 1 135 ? -16.411 42.262 4.969 1.00 44.08 162 VAL D O 1
ATOM 7911 N N . HIS D 1 136 ? -15.273 40.343 5.315 1.00 57.83 163 HIS D N 1
ATOM 7912 C CA . HIS D 1 136 ? -15.127 40.012 3.900 1.00 64.03 163 HIS D CA 1
ATOM 7913 C C . HIS D 1 136 ? -16.164 38.992 3.439 1.00 69.81 163 HIS D C 1
ATOM 7914 O O . HIS D 1 136 ? -16.406 37.987 4.112 1.00 69.69 163 HIS D O 1
ATOM 7921 N N . LYS D 1 137 ? -16.772 39.266 2.287 1.00 77.12 164 LYS D N 1
ATOM 7922 C CA . LYS D 1 137 ? -17.703 38.340 1.653 1.00 84.06 164 LYS D CA 1
ATOM 7923 C C . LYS D 1 137 ? -17.110 37.863 0.329 1.00 90.90 164 LYS D C 1
ATOM 7924 O O . LYS D 1 137 ? -16.949 38.648 -0.609 1.00 91.97 164 LYS D O 1
ATOM 7930 N N . SER D 1 138 ? -16.780 36.575 0.271 1.00 99.02 165 SER D N 1
ATOM 7931 C CA . SER D 1 138 ? -16.152 35.975 -0.906 1.00 106.49 165 SER D CA 1
ATOM 7932 C C . SER D 1 138 ? -17.133 35.809 -2.067 1.00 109.05 165 SER D C 1
ATOM 7933 O O . SER D 1 138 ? -18.348 35.930 -1.889 1.00 109.66 165 SER D O 1
ATOM 7936 N N . GLU D 1 139 ? -16.590 35.534 -3.253 1.00 112.53 166 GLU D N 1
ATOM 7937 C CA . GLU D 1 139 ? -17.390 35.322 -4.460 1.00 116.01 166 GLU D CA 1
ATOM 7938 C C . GLU D 1 139 ? -18.269 34.081 -4.324 1.00 119.65 166 GLU D C 1
ATOM 7939 O O . GLU D 1 139 ? -17.873 33.099 -3.690 1.00 117.98 166 GLU D O 1
ATOM 7945 N N . ALA D 1 140 ? -19.460 34.139 -4.919 1.00 164.37 167 ALA D N 1
ATOM 7946 C CA . ALA D 1 140 ? -20.420 33.036 -4.865 1.00 164.37 167 ALA D CA 1
ATOM 7947 C C . ALA D 1 140 ? -19.861 31.776 -5.527 1.00 164.37 167 ALA D C 1
ATOM 7948 O O . ALA D 1 140 ? -19.786 31.683 -6.755 1.00 164.37 167 ALA D O 1
ATOM 7950 N N . GLY D 1 141 ? -19.461 30.818 -4.694 1.00 124.40 168 GLY D N 1
ATOM 7951 C CA . GLY D 1 141 ? -18.848 29.577 -5.161 1.00 121.21 168 GLY D CA 1
ATOM 7952 C C . GLY D 1 141 ? -19.832 28.609 -5.789 1.00 117.18 168 GLY D C 1
ATOM 7953 O O . GLY D 1 141 ? -21.027 28.634 -5.484 1.00 115.41 168 GLY D O 1
ATOM 7954 N N . THR D 1 142 ? -19.317 27.753 -6.669 1.00 115.36 169 THR D N 1
ATOM 7955 C CA . THR D 1 142 ? -20.128 26.746 -7.347 1.00 113.87 169 THR D CA 1
ATOM 7956 C C . THR D 1 142 ? -20.223 25.481 -6.496 1.00 113.47 169 THR D C 1
ATOM 7957 O O . THR D 1 142 ? -19.212 24.972 -6.003 1.00 110.71 169 THR D O 1
ATOM 7961 N N . SER D 1 143 ? -21.448 24.992 -6.330 1.00 127.46 170 SER D N 1
ATOM 7962 C CA . SER D 1 143 ? -21.743 23.807 -5.525 1.00 127.46 170 SER D CA 1
ATOM 7963 C C . SER D 1 143 ? -21.080 22.540 -6.069 1.00 127.46 170 SER D C 1
ATOM 7964 O O . SER D 1 143 ? -20.936 22.381 -7.284 1.00 127.46 170 SER D O 1
ATOM 7967 N N . SER D 1 144 ? -20.685 21.643 -5.164 1.00 104.67 171 SER D N 1
ATOM 7968 C CA . SER D 1 144 ? -19.954 20.427 -5.540 1.00 96.73 171 SER D CA 1
ATOM 7969 C C . SER D 1 144 ? -20.155 19.236 -4.595 1.00 87.12 171 SER D C 1
ATOM 7970 O O . SER D 1 144 ? -20.048 18.083 -5.021 1.00 87.58 171 SER D O 1
ATOM 7973 N N . VAL D 1 145 ? -20.447 19.515 -3.326 1.00 72.53 172 VAL D N 1
ATOM 7974 C CA . VAL D 1 145 ? -20.485 18.478 -2.287 1.00 55.88 172 VAL D CA 1
ATOM 7975 C C . VAL D 1 145 ? -21.841 17.770 -2.196 1.00 49.12 172 VAL D C 1
ATOM 7976 O O . VAL D 1 145 ? -22.892 18.415 -2.195 1.00 46.40 172 VAL D O 1
ATOM 7980 N N . PHE D 1 146 ? -21.797 16.439 -2.125 1.00 41.58 173 PHE D N 1
ATOM 7981 C CA . PHE D 1 146 ? -22.984 15.612 -1.913 1.00 35.59 173 PHE D CA 1
ATOM 7982 C C . PHE D 1 146 ? -23.374 15.637 -0.435 1.00 32.04 173 PHE D C 1
ATOM 7983 O O . PHE D 1 146 ? -24.428 16.165 -0.073 1.00 30.60 173 PHE D O 1
ATOM 7991 N N . TYR D 1 147 ? -22.515 15.067 0.407 1.00 32.38 174 TYR D N 1
ATOM 7992 C CA . TYR D 1 147 ? -22.761 14.983 1.845 1.00 30.20 174 TYR D CA 1
ATOM 7993 C C . TYR D 1 147 ? -21.623 15.603 2.651 1.00 26.96 174 TYR D C 1
ATOM 7994 O O . TYR D 1 147 ? -20.447 15.339 2.391 1.00 22.90 174 TYR D O 1
ATOM 8003 N N . TYR D 1 148 ? -21.994 16.427 3.629 1.00 28.84 175 TYR D N 1
ATOM 8004 C CA . TYR D 1 148 ? -21.042 17.021 4.567 1.00 35.72 175 TYR D CA 1
ATOM 8005 C C . TYR D 1 148 ? -21.722 17.334 5.901 1.00 38.82 175 TYR D C 1
ATOM 8006 O O . TYR D 1 148 ? -22.930 17.582 5.950 1.00 38.17 175 TYR D O 1
ATOM 8015 N N . LYS D 1 149 ? -20.937 17.318 6.974 1.00 41.09 176 LYS D N 1
ATOM 8016 C CA . LYS D 1 149 ? -21.444 17.594 8.315 1.00 41.02 176 LYS D CA 1
ATOM 8017 C C . LYS D 1 149 ? -20.774 18.835 8.904 1.00 39.94 176 LYS D C 1
ATOM 8018 O O . LYS D 1 149 ? -19.547 18.963 8.867 1.00 42.98 176 LYS D O 1
ATOM 8024 N N . THR D 1 150 ? -21.587 19.743 9.441 1.00 36.04 177 THR D N 1
ATOM 8025 C CA . THR D 1 150 ? -21.089 20.994 10.017 1.00 36.56 177 THR D CA 1
ATOM 8026 C C . THR D 1 150 ? -21.920 21.435 11.225 1.00 32.94 177 THR D C 1
ATOM 8027 O O . THR D 1 150 ? -23.153 21.431 11.182 1.00 29.07 177 THR D O 1
ATOM 8031 N N . GLY D 1 151 ? -21.224 21.810 12.296 1.00 37.74 178 GLY D N 1
ATOM 8032 C CA . GLY D 1 151 ? -21.852 22.318 13.511 1.00 39.98 178 GLY D CA 1
ATOM 8033 C C . GLY D 1 151 ? -21.810 23.833 13.594 1.00 39.69 178 GLY D C 1
ATOM 8034 O O . GLY D 1 151 ? -20.856 24.464 13.135 1.00 43.66 178 GLY D O 1
ATOM 8035 N N . ASP D 1 152 ? -22.852 24.409 14.189 1.00 36.03 179 ASP D N 1
ATOM 8036 C CA . ASP D 1 152 ? -22.991 25.859 14.308 1.00 39.61 179 ASP D CA 1
ATOM 8037 C C . ASP D 1 152 ? -23.454 26.249 15.710 1.00 38.06 179 ASP D C 1
ATOM 8038 O O . ASP D 1 152 ? -24.295 25.572 16.304 1.00 34.50 179 ASP D O 1
ATOM 8043 N N . MET D 1 153 ? -22.895 27.338 16.233 1.00 41.11 180 MET D N 1
ATOM 8044 C CA . MET D 1 153 ? -23.290 27.858 17.539 1.00 44.32 180 MET D CA 1
ATOM 8045 C C . MET D 1 153 ? -23.867 29.267 17.405 1.00 41.61 180 MET D C 1
ATOM 8046 O O . MET D 1 153 ? -23.203 30.175 16.898 1.00 41.76 180 MET D O 1
ATOM 8051 N N . LEU D 1 154 ? -25.108 29.434 17.858 1.00 36.29 181 LEU D N 1
ATOM 8052 C CA . LEU D 1 154 ? -25.800 30.721 17.789 1.00 34.43 181 LEU D CA 1
ATOM 8053 C C . LEU D 1 154 ? -25.460 31.623 18.977 1.00 32.99 181 LEU D C 1
ATOM 8054 O O . LEU D 1 154 ? -25.343 31.141 20.106 1.00 38.13 181 LEU D O 1
ATOM 8059 N N . PRO D 1 155 ? -25.292 32.937 18.722 1.00 26.88 182 PRO D N 1
ATOM 8060 C CA . PRO D 1 155 ? -24.983 33.915 19.770 1.00 27.57 182 PRO D CA 1
ATOM 8061 C C . PRO D 1 155 ? -26.122 34.133 20.768 1.00 30.88 182 PRO D C 1
ATOM 8062 O O . PRO D 1 155 ? -25.863 34.390 21.945 1.00 29.55 182 PRO D O 1
ATOM 8066 N N . GLU D 1 156 ? -27.365 34.032 20.299 1.00 38.41 183 GLU D N 1
ATOM 8067 C CA . GLU D 1 156 ? -28.539 34.226 21.157 1.00 48.45 183 GLU D CA 1
ATOM 8068 C C . GLU D 1 156 ? -28.810 33.034 22.079 1.00 49.55 183 GLU D C 1
ATOM 8069 O O . GLU D 1 156 ? -29.448 33.184 23.124 1.00 49.68 183 GLU D O 1
ATOM 8075 N N . ASP D 1 157 ? -28.322 31.859 21.685 1.00 52.56 184 ASP D N 1
ATOM 8076 C CA . ASP D 1 157 ? -28.470 30.642 22.478 1.00 56.40 184 ASP D CA 1
ATOM 8077 C C . ASP D 1 157 ? -27.152 29.868 22.530 1.00 56.88 184 ASP D C 1
ATOM 8078 O O . ASP D 1 157 ? -26.828 29.106 21.614 1.00 60.29 184 ASP D O 1
ATOM 8083 N N . THR D 1 158 ? -26.401 30.074 23.609 1.00 54.85 185 THR D N 1
ATOM 8084 C CA . THR D 1 158 ? -25.095 29.435 23.790 1.00 50.56 185 THR D CA 1
ATOM 8085 C C . THR D 1 158 ? -25.166 28.193 24.682 1.00 52.29 185 THR D C 1
ATOM 8086 O O . THR D 1 158 ? -24.146 27.551 24.945 1.00 53.43 185 THR D O 1
ATOM 8090 N N . THR D 1 159 ? -26.371 27.862 25.140 1.00 51.29 186 THR D N 1
ATOM 8091 C CA . THR D 1 159 ? -26.595 26.675 25.967 1.00 48.49 186 THR D CA 1
ATOM 8092 C C . THR D 1 159 ? -26.671 25.400 25.124 1.00 46.12 186 THR D C 1
ATOM 8093 O O . THR D 1 159 ? -26.497 24.294 25.642 1.00 49.55 186 THR D O 1
ATOM 8097 N N . HIS D 1 160 ? -26.924 25.568 23.827 1.00 39.16 187 HIS D N 1
ATOM 8098 C CA . HIS D 1 160 ? -27.065 24.444 22.903 1.00 38.88 187 HIS D CA 1
ATOM 8099 C C . HIS D 1 160 ? -26.080 24.520 21.738 1.00 33.85 187 HIS D C 1
ATOM 8100 O O . HIS D 1 160 ? -25.530 25.584 21.441 1.00 30.13 187 HIS D O 1
ATOM 8107 N N . VAL D 1 161 ? -25.867 23.378 21.086 1.00 35.24 188 VAL D N 1
ATOM 8108 C CA . VAL D 1 161 ? -25.040 23.296 19.884 1.00 38.32 188 VAL D CA 1
ATOM 8109 C C . VAL D 1 161 ? -25.858 22.699 18.739 1.00 38.77 188 VAL D C 1
ATOM 8110 O O . VAL D 1 161 ? -26.389 21.592 18.855 1.00 40.78 188 VAL D O 1
ATOM 8114 N N . ARG D 1 162 ? -25.957 23.444 17.641 1.00 35.17 189 ARG D N 1
ATOM 8115 C CA . ARG D 1 162 ? -26.688 22.999 16.457 1.00 35.87 189 ARG D CA 1
ATOM 8116 C C . ARG D 1 162 ? -25.823 22.120 15.559 1.00 33.68 189 ARG D C 1
ATOM 8117 O O . ARG D 1 162 ? -24.699 22.489 15.211 1.00 36.87 189 ARG D O 1
ATOM 8125 N N . TRP D 1 163 ? -26.358 20.957 15.195 1.00 27.17 190 TRP D N 1
ATOM 8126 C CA . TRP D 1 163 ? -25.683 20.033 14.285 1.00 27.26 190 TRP D CA 1
ATOM 8127 C C . TRP D 1 163 ? -26.494 19.836 13.010 1.00 29.38 190 TRP D C 1
ATOM 8128 O O . TRP D 1 163 ? -27.727 19.866 13.038 1.00 28.51 190 TRP D O 1
ATOM 8139 N N . PHE D 1 164 ? -25.794 19.631 11.897 1.00 32.59 191 PHE D N 1
ATOM 8140 C CA . PHE D 1 164 ? -26.439 19.475 10.598 1.00 33.03 191 PHE D CA 1
ATOM 8141 C C . PHE D 1 164 ? -25.891 18.289 9.807 1.00 33.80 191 PHE D C 1
ATOM 8142 O O . PHE D 1 164 ? -24.682 18.175 9.594 1.00 36.98 191 PHE D O 1
ATOM 8150 N N . LEU D 1 165 ? -26.797 17.411 9.382 1.00 31.84 192 LEU D N 1
ATOM 8151 C CA . LEU D 1 165 ? -26.457 16.282 8.521 1.00 31.28 192 LEU D CA 1
ATOM 8152 C C . LEU D 1 165 ? -27.029 16.518 7.125 1.00 33.48 192 LEU D C 1
ATOM 8153 O O . LEU D 1 165 ? -28.129 16.059 6.801 1.00 31.89 192 LEU D O 1
ATOM 8158 N N . ASN D 1 166 ? -26.273 17.247 6.307 1.00 36.48 193 ASN D N 1
ATOM 8159 C CA . ASN D 1 166 ? -26.717 17.635 4.971 1.00 35.49 193 ASN D CA 1
ATOM 8160 C C . ASN D 1 166 ? -26.417 16.575 3.913 1.00 36.06 193 ASN D C 1
ATOM 8161 O O . ASN D 1 166 ? -25.265 16.386 3.516 1.00 43.17 193 ASN D O 1
ATOM 8166 N N . ILE D 1 167 ? -27.468 15.892 3.465 1.00 28.83 194 ILE D N 1
ATOM 8167 C CA . ILE D 1 167 ? -27.353 14.811 2.487 1.00 26.45 194 ILE D CA 1
ATOM 8168 C C . ILE D 1 167 ? -27.839 15.262 1.111 1.00 25.25 194 ILE D C 1
ATOM 8169 O O . ILE D 1 167 ? -28.877 15.922 0.998 1.00 19.17 194 ILE D O 1
ATOM 8174 N N . ASN D 1 168 ? -27.081 14.893 0.076 1.00 28.96 195 ASN D N 1
ATOM 8175 C CA . ASN D 1 168 ? -27.408 15.196 -1.323 1.00 32.01 195 ASN D CA 1
ATOM 8176 C C . ASN D 1 168 ? -27.775 16.666 -1.541 1.00 36.54 195 ASN D C 1
ATOM 8177 O O . ASN D 1 168 ? -28.875 16.987 -1.994 1.00 35.55 195 ASN D O 1
ATOM 8182 N N . ASN D 1 169 ? -26.832 17.547 -1.211 1.00 40.07 196 ASN D N 1
ATOM 8183 C CA . ASN D 1 169 ? -27.027 18.997 -1.293 1.00 41.71 196 ASN D CA 1
ATOM 8184 C C . ASN D 1 169 ? -27.465 19.496 -2.667 1.00 41.85 196 ASN D C 1
ATOM 8185 O O . ASN D 1 169 ? -28.203 20.478 -2.770 1.00 44.82 196 ASN D O 1
ATOM 8190 N N . GLU D 1 170 ? -27.008 18.813 -3.713 1.00 42.24 197 GLU D N 1
ATOM 8191 C CA . GLU D 1 170 ? -27.293 19.227 -5.085 1.00 48.19 197 GLU D CA 1
ATOM 8192 C C . GLU D 1 170 ? -28.409 18.437 -5.759 1.00 46.93 197 GLU D C 1
ATOM 8193 O O . GLU D 1 170 ? -28.494 18.398 -6.990 1.00 43.70 197 GLU D O 1
ATOM 8199 N N . LYS D 1 171 ? -29.270 17.831 -4.940 1.00 50.57 198 LYS D N 1
ATOM 8200 C CA . LYS D 1 171 ? -30.417 17.039 -5.408 1.00 51.74 198 LYS D CA 1
ATOM 8201 C C . LYS D 1 171 ? -30.170 16.330 -6.747 1.00 47.53 198 LYS D C 1
ATOM 8202 O O . LYS D 1 171 ? -30.884 16.548 -7.730 1.00 45.65 198 LYS D O 1
ATOM 8208 N N . SER D 1 172 ? -29.138 15.489 -6.766 1.00 43.95 199 SER D N 1
ATOM 8209 C CA . SER D 1 172 ? -28.747 14.750 -7.963 1.00 46.96 199 SER D CA 1
ATOM 8210 C C . SER D 1 172 ? -29.232 13.303 -7.901 1.00 41.86 199 SER D C 1
ATOM 8211 O O . SER D 1 172 ? -29.759 12.860 -6.876 1.00 32.33 199 SER D O 1
ATOM 8214 N N . TYR D 1 173 ? -29.052 12.577 -9.002 1.00 46.90 200 TYR D N 1
ATOM 8215 C CA . TYR D 1 173 ? -29.473 11.182 -9.093 1.00 51.77 200 TYR D CA 1
ATOM 8216 C C . TYR D 1 173 ? -28.578 10.280 -8.245 1.00 50.01 200 TYR D C 1
ATOM 8217 O O . TYR D 1 173 ? -27.375 10.166 -8.492 1.00 51.61 200 TYR D O 1
ATOM 8226 N N . VAL D 1 174 ? -29.184 9.650 -7.241 1.00 44.97 201 VAL D N 1
ATOM 8227 C CA . VAL D 1 174 ? -28.470 8.767 -6.322 1.00 40.12 201 VAL D CA 1
ATOM 8228 C C . VAL D 1 174 ? -28.604 7.317 -6.790 1.00 40.28 201 VAL D C 1
ATOM 8229 O O . VAL D 1 174 ? -29.715 6.816 -6.983 1.00 42.19 201 VAL D O 1
ATOM 8233 N N . SER D 1 175 ? -27.463 6.655 -6.973 1.00 41.45 202 SER D N 1
ATOM 8234 C CA . SER D 1 175 ? -27.419 5.301 -7.528 1.00 43.21 202 SER D CA 1
ATOM 8235 C C . SER D 1 175 ? -27.606 4.202 -6.478 1.00 44.20 202 SER D C 1
ATOM 8236 O O . SER D 1 175 ? -28.056 3.100 -6.803 1.00 41.29 202 SER D O 1
ATOM 8239 N N . LYS D 1 176 ? -27.263 4.507 -5.227 1.00 47.48 203 LYS D N 1
ATOM 8240 C CA . LYS D 1 176 ? -27.345 3.536 -4.135 1.00 50.26 203 LYS D CA 1
ATOM 8241 C C . LYS D 1 176 ? -27.924 4.169 -2.869 1.00 50.30 203 LYS D C 1
ATOM 8242 O O . LYS D 1 176 ? -27.649 5.332 -2.571 1.00 50.43 203 LYS D O 1
ATOM 8248 N N . ASP D 1 177 ? -28.715 3.388 -2.131 1.00 50.54 204 ASP D N 1
ATOM 8249 C CA . ASP D 1 177 ? -29.340 3.826 -0.877 1.00 51.65 204 ASP D CA 1
ATOM 8250 C C . ASP D 1 177 ? -28.384 4.586 0.039 1.00 48.32 204 ASP D C 1
ATOM 8251 O O . ASP D 1 177 ? -27.262 4.139 0.293 1.00 48.85 204 ASP D O 1
ATOM 8256 N N . ILE D 1 178 ? -28.842 5.736 0.525 1.00 45.51 205 ILE D N 1
ATOM 8257 C CA . ILE D 1 178 ? -28.049 6.580 1.415 1.00 41.25 205 ILE D CA 1
ATOM 8258 C C . ILE D 1 178 ? -28.088 6.033 2.840 1.00 41.02 205 ILE D C 1
ATOM 8259 O O . ILE D 1 178 ? -29.159 5.728 3.368 1.00 40.27 205 ILE D O 1
ATOM 8264 N N . THR D 1 179 ? -26.911 5.906 3.448 1.00 43.13 206 THR D N 1
ATOM 8265 C CA . THR D 1 179 ? -26.792 5.461 4.833 1.00 42.62 206 THR D CA 1
ATOM 8266 C C . THR D 1 179 ? -25.756 6.310 5.566 1.00 42.44 206 THR D C 1
ATOM 8267 O O . THR D 1 179 ? -24.611 6.424 5.123 1.00 42.25 206 THR D O 1
ATOM 8271 N N . ILE D 1 180 ? -26.172 6.916 6.676 1.00 44.00 207 ILE D N 1
ATOM 8272 C CA . ILE D 1 180 ? -25.260 7.677 7.533 1.00 44.66 207 ILE D CA 1
ATOM 8273 C C . ILE D 1 180 ? -25.397 7.299 9.008 1.00 44.57 207 ILE D C 1
ATOM 8274 O O . ILE D 1 180 ? -26.502 7.272 9.557 1.00 43.48 207 ILE D O 1
ATOM 8279 N N . LYS D 1 181 ? -24.264 6.989 9.632 1.00 40.50 208 LYS D N 1
ATOM 8280 C CA . LYS D 1 181 ? -24.209 6.713 11.065 1.00 41.29 208 LYS D CA 1
ATOM 8281 C C . LYS D 1 181 ? -23.643 7.928 11.790 1.00 36.87 208 LYS D C 1
ATOM 8282 O O . LYS D 1 181 ? -22.651 8.508 11.352 1.00 31.15 208 LYS D O 1
ATOM 8288 N N . ASP D 1 182 ? -24.278 8.306 12.896 1.00 34.32 209 ASP D N 1
ATOM 8289 C CA . ASP D 1 182 ? -23.888 9.498 13.644 1.00 33.12 209 ASP D CA 1
ATOM 8290 C C . ASP D 1 182 ? -23.527 9.158 15.088 1.00 36.37 209 ASP D C 1
ATOM 8291 O O . ASP D 1 182 ? -24.286 8.485 15.788 1.00 37.04 209 ASP D O 1
ATOM 8296 N N . GLN D 1 183 ? -22.359 9.630 15.518 1.00 38.58 210 GLN D N 1
ATOM 8297 C CA . GLN D 1 183 ? -21.899 9.454 16.892 1.00 39.79 210 GLN D CA 1
ATOM 8298 C C . GLN D 1 183 ? -21.664 10.804 17.566 1.00 40.49 210 GLN D C 1
ATOM 8299 O O . GLN D 1 183 ? -20.629 11.445 17.359 1.00 44.30 210 GLN D O 1
ATOM 8305 N N . ILE D 1 184 ? -22.642 11.230 18.362 1.00 36.63 211 ILE D N 1
ATOM 8306 C CA . ILE D 1 184 ? -22.544 12.467 19.134 1.00 32.92 211 ILE D CA 1
ATOM 8307 C C . ILE D 1 184 ? -21.600 12.237 20.311 1.00 34.28 211 ILE D C 1
ATOM 8308 O O . ILE D 1 184 ? -21.872 11.409 21.185 1.00 28.19 211 ILE D O 1
ATOM 8313 N N . GLN D 1 185 ? -20.490 12.970 20.322 1.00 40.99 212 GLN D N 1
ATOM 8314 C CA . GLN D 1 185 ? -19.451 12.777 21.333 1.00 45.36 212 GLN D CA 1
ATOM 8315 C C . GLN D 1 185 ? -19.731 13.532 22.632 1.00 48.99 212 GLN D C 1
ATOM 8316 O O . GLN D 1 185 ? -20.649 14.354 22.701 1.00 46.35 212 GLN D O 1
ATOM 8322 N N . GLY D 1 186 ? -18.928 13.239 23.654 1.00 53.09 213 GLY D N 1
ATOM 8323 C CA . GLY D 1 186 ? -19.129 13.761 25.006 1.00 55.68 213 GLY D CA 1
ATOM 8324 C C . GLY D 1 186 ? -19.063 15.268 25.159 1.00 52.16 213 GLY D C 1
ATOM 8325 O O . GLY D 1 186 ? -18.497 15.971 24.318 1.00 56.74 213 GLY D O 1
ATOM 8326 N N . GLY D 1 187 ? -19.646 15.754 26.252 1.00 45.98 214 GLY D N 1
ATOM 8327 C CA . GLY D 1 187 ? -19.716 17.183 26.543 1.00 40.21 214 GLY D CA 1
ATOM 8328 C C . GLY D 1 187 ? -21.089 17.768 26.273 1.00 38.98 214 GLY D C 1
ATOM 8329 O O . GLY D 1 187 ? -21.317 18.961 26.493 1.00 37.55 214 GLY D O 1
ATOM 8330 N N . GLN D 1 188 ? -22.004 16.922 25.801 1.00 37.35 215 GLN D N 1
ATOM 8331 C CA . GLN D 1 188 ? -23.354 17.344 25.421 1.00 35.83 215 GLN D CA 1
ATOM 8332 C C . GLN D 1 188 ? -24.363 16.192 25.470 1.00 37.10 215 GLN D C 1
ATOM 8333 O O . GLN D 1 188 ? -23.987 15.030 25.645 1.00 38.13 215 GLN D O 1
ATOM 8339 N N . GLN D 1 189 ? -25.642 16.531 25.314 1.00 39.63 216 GLN D N 1
ATOM 8340 C CA . GLN D 1 189 ? -26.725 15.551 25.321 1.00 40.99 216 GLN D CA 1
ATOM 8341 C C . GLN D 1 189 ? -27.698 15.815 24.172 1.00 39.76 216 GLN D C 1
ATOM 8342 O O . GLN D 1 189 ? -28.147 16.947 23.978 1.00 39.82 216 GLN D O 1
ATOM 8348 N N . LEU D 1 190 ? -28.014 14.760 23.422 1.00 38.01 217 LEU D N 1
ATOM 8349 C CA . LEU D 1 190 ? -28.922 14.843 22.278 1.00 36.95 217 LEU D CA 1
ATOM 8350 C C . LEU D 1 190 ? -30.342 15.229 22.692 1.00 44.14 217 LEU D C 1
ATOM 8351 O O . LEU D 1 190 ? -30.927 14.618 23.589 1.00 47.63 217 LEU D O 1
ATOM 8356 N N . ASP D 1 191 ? -30.879 16.252 22.031 1.00 48.41 218 ASP D N 1
ATOM 8357 C CA . ASP D 1 191 ? -32.254 16.684 22.248 1.00 53.30 218 ASP D CA 1
ATOM 8358 C C . ASP D 1 191 ? -33.123 16.184 21.095 1.00 59.11 218 ASP D C 1
ATOM 8359 O O . ASP D 1 191 ? -33.047 16.697 19.975 1.00 61.76 218 ASP D O 1
ATOM 8364 N N . LEU D 1 192 ? -33.936 15.169 21.384 1.00 66.11 219 LEU D N 1
ATOM 8365 C CA . LEU D 1 192 ? -34.796 14.525 20.388 1.00 71.12 219 LEU D CA 1
ATOM 8366 C C . LEU D 1 192 ? -35.935 15.439 19.929 1.00 64.26 219 LEU D C 1
ATOM 8367 O O . LEU D 1 192 ? -36.420 15.316 18.803 1.00 62.56 219 LEU D O 1
ATOM 8372 N N . SER D 1 193 ? -36.348 16.353 20.805 1.00 54.25 220 SER D N 1
ATOM 8373 C CA . SER D 1 193 ? -37.429 17.295 20.511 1.00 50.80 220 SER D CA 1
ATOM 8374 C C . SER D 1 193 ? -37.045 18.332 19.452 1.00 47.38 220 SER D C 1
ATOM 8375 O O . SER D 1 193 ? -37.914 18.874 18.765 1.00 49.06 220 SER D O 1
ATOM 8378 N N . THR D 1 194 ? -35.746 18.599 19.326 1.00 44.54 221 THR D N 1
ATOM 8379 C CA . THR D 1 194 ? -35.235 19.579 18.363 1.00 38.89 221 THR D CA 1
ATOM 8380 C C . THR D 1 194 ? -34.855 18.950 17.016 1.00 41.01 221 THR D C 1
ATOM 8381 O O . THR D 1 194 ? -34.362 19.640 16.119 1.00 45.38 221 THR D O 1
ATOM 8385 N N . LEU D 1 195 ? -35.092 17.645 16.883 1.00 37.30 222 LEU D N 1
ATOM 8386 C CA . LEU D 1 195 ? -34.810 16.915 15.647 1.00 35.92 222 LEU D CA 1
ATOM 8387 C C . LEU D 1 195 ? -35.795 17.316 14.552 1.00 34.87 222 LEU D C 1
ATOM 8388 O O . LEU D 1 195 ? -37.011 17.291 14.759 1.00 35.47 222 LEU D O 1
ATOM 8393 N N . ASN D 1 196 ? -35.259 17.692 13.393 1.00 34.49 223 ASN D N 1
ATOM 8394 C CA . ASN D 1 196 ? -36.074 18.095 12.247 1.00 35.40 223 ASN D CA 1
ATOM 8395 C C . ASN D 1 196 ? -35.433 17.760 10.901 1.00 33.25 223 ASN D C 1
ATOM 8396 O O . ASN D 1 196 ? -34.218 17.893 10.730 1.00 33.53 223 ASN D O 1
ATOM 8401 N N . ILE D 1 197 ? -36.261 17.323 9.955 1.00 30.86 224 ILE D N 1
ATOM 8402 C CA . ILE D 1 197 ? -35.802 16.980 8.610 1.00 28.09 224 ILE D CA 1
ATOM 8403 C C . ILE D 1 197 ? -36.364 17.973 7.596 1.00 28.69 224 ILE D C 1
ATOM 8404 O O . ILE D 1 197 ? -37.576 18.197 7.540 1.00 30.28 224 ILE D O 1
ATOM 8409 N N . ASN D 1 198 ? -35.475 18.566 6.803 1.00 30.52 225 ASN D N 1
ATOM 8410 C CA . ASN D 1 198 ? -35.870 19.515 5.766 1.00 32.26 225 ASN D CA 1
ATOM 8411 C C . ASN D 1 198 ? -35.516 19.010 4.368 1.00 34.93 225 ASN D C 1
ATOM 8412 O O . ASN D 1 198 ? -34.386 19.174 3.900 1.00 34.61 225 ASN D O 1
ATOM 8417 N N . VAL D 1 199 ? -36.494 18.386 3.716 1.00 35.95 226 VAL D N 1
ATOM 8418 C CA . VAL D 1 199 ? -36.319 17.861 2.364 1.00 37.28 226 VAL D CA 1
ATOM 8419 C C . VAL D 1 199 ? -36.678 18.939 1.344 1.00 34.88 226 VAL D C 1
ATOM 8420 O O . VAL D 1 199 ? -37.693 19.626 1.487 1.00 35.66 226 VAL D O 1
ATOM 8424 N N . THR D 1 200 ? -35.834 19.087 0.326 1.00 36.01 227 THR D N 1
ATOM 8425 C CA . THR D 1 200 ? -36.063 20.057 -0.744 1.00 36.88 227 THR D CA 1
ATOM 8426 C C . THR D 1 200 ? -35.749 19.432 -2.104 1.00 40.13 227 THR D C 1
ATOM 8427 O O . THR D 1 200 ? -34.625 18.986 -2.351 1.00 43.28 227 THR D O 1
ATOM 8431 N N . GLY D 1 201 ? -36.755 19.403 -2.975 1.00 40.83 228 GLY D N 1
ATOM 8432 C CA . GLY D 1 201 ? -36.630 18.813 -4.306 1.00 41.61 228 GLY D CA 1
ATOM 8433 C C . GLY D 1 201 ? -37.963 18.323 -4.837 1.00 40.20 228 GLY D C 1
ATOM 8434 O O . GLY D 1 201 ? -38.945 19.070 -4.853 1.00 44.52 228 GLY D O 1
ATOM 8435 N N . THR D 1 202 ? -37.995 17.066 -5.273 1.00 37.55 229 THR D N 1
ATOM 8436 C CA . THR D 1 202 ? -39.218 16.444 -5.787 1.00 42.67 229 THR D CA 1
ATOM 8437 C C . THR D 1 202 ? -40.169 16.053 -4.656 1.00 44.87 229 THR D C 1
ATOM 8438 O O . THR D 1 202 ? -41.386 16.212 -4.777 1.00 38.47 229 THR D O 1
ATOM 8442 N N . HIS D 1 203 ? -39.603 15.541 -3.565 1.00 54.13 230 HIS D N 1
ATOM 8443 C CA . HIS D 1 203 ? -40.369 15.177 -2.374 1.00 59.59 230 HIS D CA 1
ATOM 8444 C C . HIS D 1 203 ? -40.142 16.211 -1.267 1.00 61.36 230 HIS D C 1
ATOM 8445 O O . HIS D 1 203 ? -39.873 15.861 -0.114 1.00 63.60 230 HIS D O 1
ATOM 8452 N N . SER D 1 204 ? -40.266 17.485 -1.634 1.00 58.34 231 SER D N 1
ATOM 8453 C CA . SER D 1 204 ? -39.945 18.605 -0.746 1.00 55.74 231 SER D CA 1
ATOM 8454 C C . SER D 1 204 ? -40.957 18.811 0.381 1.00 52.73 231 SER D C 1
ATOM 8455 O O . SER D 1 204 ? -42.133 19.092 0.132 1.00 52.45 231 SER D O 1
ATOM 8458 N N . ASN D 1 205 ? -40.480 18.667 1.618 1.00 53.05 232 ASN D N 1
ATOM 8459 C CA . ASN D 1 205 ? -41.287 18.893 2.821 1.00 51.77 232 ASN D CA 1
ATOM 8460 C C . ASN D 1 205 ? -40.420 19.100 4.065 1.00 50.59 232 ASN D C 1
ATOM 8461 O O . ASN D 1 205 ? -39.235 18.755 4.071 1.00 49.49 232 ASN D O 1
ATOM 8466 N N . TYR D 1 206 ? -41.019 19.663 5.113 1.00 47.13 233 TYR D N 1
ATOM 8467 C CA . TYR D 1 206 ? -40.332 19.893 6.383 1.00 44.63 233 TYR D CA 1
ATOM 8468 C C . TYR D 1 206 ? -41.043 19.188 7.539 1.00 46.11 233 TYR D C 1
ATOM 8469 O O . TYR D 1 206 ? -42.167 19.544 7.902 1.00 47.65 233 TYR D O 1
ATOM 8478 N N . TYR D 1 207 ? -40.376 18.183 8.103 1.00 48.36 234 TYR D N 1
ATOM 8479 C CA . TYR D 1 207 ? -40.912 17.405 9.220 1.00 48.74 234 TYR D CA 1
ATOM 8480 C C . TYR D 1 207 ? -40.204 17.799 10.512 1.00 51.12 234 TYR D C 1
ATOM 8481 O O . TYR D 1 207 ? -38.981 17.678 10.617 1.00 47.46 234 TYR D O 1
ATOM 8490 N N . SER D 1 208 ? -40.977 18.274 11.488 1.00 55.29 235 SER D N 1
ATOM 8491 C CA . SER D 1 208 ? -40.417 18.788 12.739 1.00 61.76 235 SER D CA 1
ATOM 8492 C C . SER D 1 208 ? -41.357 18.642 13.935 1.00 65.61 235 SER D C 1
ATOM 8493 O O . SER D 1 208 ? -42.572 18.511 13.774 1.00 65.40 235 SER D O 1
ATOM 8496 N N . GLY D 1 209 ? -40.772 18.666 15.131 1.00 71.99 236 GLY D N 1
ATOM 8497 C CA . GLY D 1 209 ? -41.526 18.706 16.381 1.00 77.53 236 GLY D CA 1
ATOM 8498 C C . GLY D 1 209 ? -42.129 17.384 16.812 1.00 79.84 236 GLY D C 1
ATOM 8499 O O . GLY D 1 209 ? -43.176 16.980 16.301 1.00 83.06 236 GLY D O 1
ATOM 8500 N N . GLN D 1 210 ? -41.459 16.722 17.757 1.00 79.64 237 GLN D N 1
ATOM 8501 C CA . GLN D 1 210 ? -41.926 15.480 18.397 1.00 80.96 237 GLN D CA 1
ATOM 8502 C C . GLN D 1 210 ? -42.151 14.315 17.424 1.00 78.86 237 GLN D C 1
ATOM 8503 O O . GLN D 1 210 ? -41.427 13.319 17.466 1.00 80.41 237 GLN D O 1
ATOM 8509 N N . SER D 1 211 ? -43.153 14.453 16.558 1.00 71.87 238 SER D N 1
ATOM 8510 C CA . SER D 1 211 ? -43.517 13.420 15.587 1.00 66.56 238 SER D CA 1
ATOM 8511 C C . SER D 1 211 ? -42.520 13.296 14.431 1.00 63.38 238 SER D C 1
ATOM 8512 O O . SER D 1 211 ? -42.589 12.344 13.652 1.00 65.10 238 SER D O 1
ATOM 8515 N N . ALA D 1 212 ? -41.599 14.257 14.340 1.00 55.94 239 ALA D N 1
ATOM 8516 C CA . ALA D 1 212 ? -40.624 14.368 13.244 1.00 50.81 239 ALA D CA 1
ATOM 8517 C C . ALA D 1 212 ? -40.078 13.042 12.704 1.00 50.80 239 ALA D C 1
ATOM 8518 O O . ALA D 1 212 ? -40.110 12.805 11.495 1.00 53.16 239 ALA D O 1
ATOM 8520 N N . ILE D 1 213 ? -39.580 12.192 13.602 1.00 49.34 240 ILE D N 1
ATOM 8521 C CA . ILE D 1 213 ? -38.988 10.903 13.227 1.00 47.21 240 ILE D CA 1
ATOM 8522 C C . ILE D 1 213 ? -40.045 9.947 12.661 1.00 45.47 240 ILE D C 1
ATOM 8523 O O . ILE D 1 213 ? -39.825 9.315 11.624 1.00 44.64 240 ILE D O 1
ATOM 8528 N N . THR D 1 214 ? -41.186 9.859 13.342 1.00 46.29 241 THR D N 1
ATOM 8529 C CA . THR D 1 214 ? -42.296 9.002 12.917 1.00 47.45 241 THR D CA 1
ATOM 8530 C C . THR D 1 214 ? -42.952 9.528 11.635 1.00 47.64 241 THR D C 1
ATOM 8531 O O . THR D 1 214 ? -43.324 8.744 10.759 1.00 43.80 241 THR D O 1
ATOM 8535 N N . ASP D 1 215 ? -43.079 10.851 11.535 1.00 50.40 242 ASP D N 1
ATOM 8536 C CA . ASP D 1 215 ? -43.669 11.503 10.362 1.00 51.98 242 ASP D CA 1
ATOM 8537 C C . ASP D 1 215 ? -42.818 11.339 9.103 1.00 51.03 242 ASP D C 1
ATOM 8538 O O . ASP D 1 215 ? -43.356 11.221 8.000 1.00 55.33 242 ASP D O 1
ATOM 8543 N N . PHE D 1 216 ? -41.497 11.336 9.275 1.00 46.98 243 PHE D N 1
ATOM 8544 C CA . PHE D 1 216 ? -40.566 11.160 8.161 1.00 42.87 243 PHE D CA 1
ATOM 8545 C C . PHE D 1 216 ? -40.593 9.729 7.624 1.00 43.16 243 PHE D C 1
ATOM 8546 O O . PHE D 1 216 ? -40.593 9.520 6.410 1.00 36.54 243 PHE D O 1
ATOM 8554 N N . GLU D 1 217 ? -40.617 8.756 8.533 1.00 49.22 244 GLU D N 1
ATOM 8555 C CA . GLU D 1 217 ? -40.650 7.337 8.170 1.00 54.95 244 GLU D CA 1
ATOM 8556 C C . GLU D 1 217 ? -41.987 6.927 7.552 1.00 60.96 244 GLU D C 1
ATOM 8557 O O . GLU D 1 217 ? -42.047 5.987 6.755 1.00 65.33 244 GLU D O 1
ATOM 8563 N N . LYS D 1 218 ? -43.051 7.636 7.928 1.00 63.99 245 LYS D N 1
ATOM 8564 C CA . LYS D 1 218 ? -44.394 7.391 7.403 1.00 64.17 245 LYS D CA 1
ATOM 8565 C C . LYS D 1 218 ? -44.524 7.848 5.949 1.00 60.13 245 LYS D C 1
ATOM 8566 O O . LYS D 1 218 ? -44.997 7.094 5.095 1.00 57.87 245 LYS D O 1
ATOM 8572 N N . ALA D 1 219 ? -44.099 9.081 5.679 1.00 56.19 246 ALA D N 1
ATOM 8573 C CA . ALA D 1 219 ? -44.199 9.672 4.345 1.00 52.87 246 ALA D CA 1
ATOM 8574 C C . ALA D 1 219 ? -43.130 9.151 3.384 1.00 50.46 246 ALA D C 1
ATOM 8575 O O . ALA D 1 219 ? -43.314 9.188 2.165 1.00 50.53 246 ALA D O 1
ATOM 8577 N N . PHE D 1 220 ? -42.016 8.678 3.939 1.00 46.91 247 PHE D N 1
ATOM 8578 C CA . PHE D 1 220 ? -40.946 8.068 3.154 1.00 44.56 247 PHE D CA 1
ATOM 8579 C C . PHE D 1 220 ? -40.834 6.578 3.495 1.00 45.44 247 PHE D C 1
ATOM 8580 O O . PHE D 1 220 ? -40.124 6.209 4.435 1.00 45.25 247 PHE D O 1
ATOM 8588 N N . PRO D 1 221 ? -41.549 5.717 2.742 1.00 46.42 248 PRO D N 1
ATOM 8589 C CA . PRO D 1 221 ? -41.513 4.272 2.975 1.00 46.54 248 PRO D CA 1
ATOM 8590 C C . PRO D 1 221 ? -40.146 3.679 2.643 1.00 45.19 248 PRO D C 1
ATOM 8591 O O . PRO D 1 221 ? -39.614 3.915 1.555 1.00 41.44 248 PRO D O 1
ATOM 8595 N N . GLY D 1 222 ? -39.590 2.920 3.583 1.00 46.71 249 GLY D N 1
ATOM 8596 C CA . GLY D 1 222 ? -38.260 2.338 3.427 1.00 47.73 249 GLY D CA 1
ATOM 8597 C C . GLY D 1 222 ? -37.203 3.066 4.239 1.00 47.21 249 GLY D C 1
ATOM 8598 O O . GLY D 1 222 ? -36.221 2.460 4.673 1.00 46.39 249 GLY D O 1
ATOM 8599 N N . SER D 1 223 ? -37.407 4.368 4.438 1.00 47.07 250 SER D N 1
ATOM 8600 C CA . SER D 1 223 ? -36.488 5.194 5.219 1.00 45.32 250 SER D CA 1
ATOM 8601 C C . SER D 1 223 ? -36.617 4.905 6.711 1.00 44.61 250 SER D C 1
ATOM 8602 O O . SER D 1 223 ? -37.708 4.597 7.198 1.00 43.77 250 SER D O 1
ATOM 8605 N N . LYS D 1 224 ? -35.502 5.012 7.429 1.00 45.16 251 LYS D N 1
ATOM 8606 C CA . LYS D 1 224 ? -35.485 4.755 8.866 1.00 45.17 251 LYS D CA 1
ATOM 8607 C C . LYS D 1 224 ? -34.448 5.603 9.598 1.00 40.02 251 LYS D C 1
ATOM 8608 O O . LYS D 1 224 ? -33.274 5.635 9.220 1.00 33.24 251 LYS D O 1
ATOM 8614 N N . ILE D 1 225 ? -34.902 6.292 10.642 1.00 38.28 252 ILE D N 1
ATOM 8615 C CA . ILE D 1 225 ? -34.017 7.015 11.550 1.00 33.96 252 ILE D CA 1
ATOM 8616 C C . ILE D 1 225 ? -33.984 6.281 12.890 1.00 38.02 252 ILE D C 1
ATOM 8617 O O . ILE D 1 225 ? -35.013 6.142 13.559 1.00 44.49 252 ILE D O 1
ATOM 8622 N N . THR D 1 226 ? -32.800 5.805 13.264 1.00 35.26 253 THR D N 1
ATOM 8623 C CA . THR D 1 226 ? -32.601 5.112 14.534 1.00 33.73 253 THR D CA 1
ATOM 8624 C C . THR D 1 226 ? -31.966 6.075 15.535 1.00 37.50 253 THR D C 1
ATOM 8625 O O . THR D 1 226 ? -30.961 6.717 15.231 1.00 43.40 253 THR D O 1
ATOM 8629 N N . VAL D 1 227 ? -32.562 6.177 16.721 1.00 41.36 254 VAL D N 1
ATOM 8630 C CA . VAL D 1 227 ? -32.076 7.095 17.752 1.00 41.66 254 VAL D CA 1
ATOM 8631 C C . VAL D 1 227 ? -31.911 6.404 19.106 1.00 46.81 254 VAL D C 1
ATOM 8632 O O . VAL D 1 227 ? -32.874 5.878 19.671 1.00 48.61 254 VAL D O 1
ATOM 8636 N N . ASP D 1 228 ? -30.678 6.401 19.608 1.00 51.56 255 ASP D N 1
ATOM 8637 C CA . ASP D 1 228 ? -30.389 5.981 20.974 1.00 56.16 255 ASP D CA 1
ATOM 8638 C C . ASP D 1 228 ? -30.062 7.238 21.778 1.00 59.94 255 ASP D C 1
ATOM 8639 O O . ASP D 1 228 ? -28.992 7.830 21.614 1.00 59.66 255 ASP D O 1
ATOM 8644 N N . ASN D 1 229 ? -30.998 7.641 22.635 1.00 67.01 256 ASN D N 1
ATOM 8645 C CA . ASN D 1 229 ? -30.898 8.900 23.375 1.00 71.71 256 ASN D CA 1
ATOM 8646 C C . ASN D 1 229 ? -29.762 8.931 24.399 1.00 71.53 256 ASN D C 1
ATOM 8647 O O . ASN D 1 229 ? -29.008 9.903 24.462 1.00 74.38 256 ASN D O 1
ATOM 8652 N N . THR D 1 230 ? -29.643 7.865 25.188 1.00 69.82 257 THR D N 1
ATOM 8653 C CA . THR D 1 230 ? -28.622 7.776 26.237 1.00 67.52 257 THR D CA 1
ATOM 8654 C C . THR D 1 230 ? -27.209 7.574 25.690 1.00 64.17 257 THR D C 1
ATOM 8655 O O . THR D 1 230 ? -26.238 8.054 26.280 1.00 63.37 257 THR D O 1
ATOM 8659 N N . LYS D 1 231 ? -27.101 6.868 24.566 1.00 63.39 258 LYS D N 1
ATOM 8660 C CA . LYS D 1 231 ? -25.808 6.595 23.941 1.00 60.22 258 LYS D CA 1
ATOM 8661 C C . LYS D 1 231 ? -25.417 7.685 22.937 1.00 53.00 258 LYS D C 1
ATOM 8662 O O . LYS D 1 231 ? -24.274 7.726 22.471 1.00 49.87 258 LYS D O 1
ATOM 8668 N N . ASN D 1 232 ? -26.371 8.565 22.622 1.00 47.19 259 ASN D N 1
ATOM 8669 C CA . ASN D 1 232 ? -26.180 9.663 21.664 1.00 47.59 259 ASN D CA 1
ATOM 8670 C C . ASN D 1 232 ? -25.783 9.170 20.268 1.00 46.33 259 ASN D C 1
ATOM 8671 O O . ASN D 1 232 ? -24.760 9.583 19.713 1.00 45.80 259 ASN D O 1
ATOM 8676 N N . THR D 1 233 ? -26.607 8.285 19.710 1.00 46.73 260 THR D N 1
ATOM 8677 C CA . THR D 1 233 ? -26.330 7.666 18.416 1.00 43.19 260 THR D CA 1
ATOM 8678 C C . THR D 1 233 ? -27.536 7.764 17.481 1.00 34.83 260 THR D C 1
ATOM 8679 O O . THR D 1 233 ? -28.628 7.290 17.807 1.00 32.31 260 THR D O 1
ATOM 8683 N N . ILE D 1 234 ? -27.326 8.390 16.324 1.00 31.33 261 ILE D N 1
ATOM 8684 C CA . ILE D 1 234 ? -28.364 8.520 15.301 1.00 29.84 261 ILE D CA 1
ATOM 8685 C C . ILE D 1 234 ? -27.946 7.777 14.031 1.00 30.91 261 ILE D C 1
ATOM 8686 O O . ILE D 1 234 ? -26.852 7.992 13.511 1.00 37.42 261 ILE D O 1
ATOM 8691 N N . ASP D 1 235 ? -28.817 6.899 13.542 1.00 27.62 262 ASP D N 1
ATOM 8692 C CA . ASP D 1 235 ? -28.545 6.140 12.321 1.00 33.18 262 ASP D CA 1
ATOM 8693 C C . ASP D 1 235 ? -29.655 6.340 11.291 1.00 32.06 262 ASP D C 1
ATOM 8694 O O . ASP D 1 235 ? -30.771 5.843 11.460 1.00 35.74 262 ASP D O 1
ATOM 8699 N N . VAL D 1 236 ? -29.336 7.074 10.227 1.00 35.17 263 VAL D N 1
ATOM 8700 C CA . VAL D 1 236 ? -30.320 7.444 9.208 1.00 35.28 263 VAL D CA 1
ATOM 8701 C C . VAL D 1 236 ? -30.083 6.690 7.897 1.00 40.12 263 VAL D C 1
ATOM 8702 O O . VAL D 1 236 ? -28.952 6.607 7.411 1.00 44.38 263 VAL D O 1
ATOM 8706 N N . THR D 1 237 ? -31.162 6.142 7.341 1.00 41.30 264 THR D N 1
ATOM 8707 C CA . THR D 1 237 ? -31.121 5.431 6.064 1.00 40.11 264 THR D CA 1
ATOM 8708 C C . THR D 1 237 ? -32.220 5.952 5.136 1.00 36.72 264 THR D C 1
ATOM 8709 O O . THR D 1 237 ? -33.371 6.105 5.551 1.00 41.76 264 THR D O 1
ATOM 8713 N N . ILE D 1 238 ? -31.851 6.232 3.887 1.00 29.15 265 ILE D N 1
ATOM 8714 C CA . ILE D 1 238 ? -32.779 6.763 2.884 1.00 24.25 265 ILE D CA 1
ATOM 8715 C C . ILE D 1 238 ? -32.707 5.929 1.597 1.00 27.99 265 ILE D C 1
ATOM 8716 O O . ILE D 1 238 ? -31.614 5.699 1.074 1.00 20.24 265 ILE D O 1
ATOM 8721 N N . PRO D 1 239 ? -33.871 5.464 1.091 1.00 40.41 266 PRO D N 1
ATOM 8722 C CA . PRO D 1 239 ? -33.935 4.705 -0.164 1.00 44.64 266 PRO D CA 1
ATOM 8723 C C . PRO D 1 239 ? -33.501 5.532 -1.374 1.00 46.48 266 PRO D C 1
ATOM 8724 O O . PRO D 1 239 ? -33.597 6.763 -1.348 1.00 45.20 266 PRO D O 1
ATOM 8728 N N . GLN D 1 240 ? -33.037 4.854 -2.423 1.00 51.58 267 GLN D N 1
ATOM 8729 C CA . GLN D 1 240 ? -32.529 5.526 -3.625 1.00 62.34 267 GLN D CA 1
ATOM 8730 C C . GLN D 1 240 ? -33.626 6.181 -4.475 1.00 60.18 267 GLN D C 1
ATOM 8731 O O . GLN D 1 240 ? -33.363 7.141 -5.202 1.00 59.19 267 GLN D O 1
ATOM 8737 N N . GLY D 1 241 ? -34.846 5.656 -4.375 1.00 62.27 268 GLY D N 1
ATOM 8738 C CA . GLY D 1 241 ? -35.993 6.187 -5.111 1.00 64.35 268 GLY D CA 1
ATOM 8739 C C . GLY D 1 241 ? -36.511 7.502 -4.555 1.00 63.71 268 GLY D C 1
ATOM 8740 O O . GLY D 1 241 ? -37.293 8.196 -5.209 1.00 64.39 268 GLY D O 1
ATOM 8741 N N . TYR D 1 242 ? -36.073 7.837 -3.344 1.00 63.48 269 TYR D N 1
ATOM 8742 C CA . TYR D 1 242 ? -36.456 9.081 -2.680 1.00 61.68 269 TYR D CA 1
ATOM 8743 C C . TYR D 1 242 ? -35.256 10.009 -2.503 1.00 55.19 269 TYR D C 1
ATOM 8744 O O . TYR D 1 242 ? -35.416 11.226 -2.381 1.00 58.93 269 TYR D O 1
ATOM 8753 N N . GLY D 1 243 ? -34.060 9.423 -2.488 1.00 41.45 270 GLY D N 1
ATOM 8754 C CA . GLY D 1 243 ? -32.813 10.180 -2.393 1.00 31.38 270 GLY D CA 1
ATOM 8755 C C . GLY D 1 243 ? -32.495 10.947 -3.663 1.00 28.17 270 GLY D C 1
ATOM 8756 O O . GLY D 1 243 ? -31.880 12.014 -3.612 1.00 24.94 270 GLY D O 1
ATOM 8757 N N . SER D 1 244 ? -32.917 10.396 -4.800 1.00 26.97 271 SER D N 1
ATOM 8758 C CA . SER D 1 244 ? -32.714 11.025 -6.103 1.00 27.54 271 SER D CA 1
ATOM 8759 C C . SER D 1 244 ? -33.545 12.299 -6.240 1.00 28.87 271 SER D C 1
ATOM 8760 O O . SER D 1 244 ? -34.748 12.298 -5.965 1.00 28.09 271 SER D O 1
ATOM 8763 N N . TYR D 1 245 ? -32.880 13.376 -6.657 1.00 32.29 272 TYR D N 1
ATOM 8764 C CA . TYR D 1 245 ? -33.494 14.700 -6.854 1.00 36.03 272 TYR D CA 1
ATOM 8765 C C . TYR D 1 245 ? -34.086 15.310 -5.576 1.00 39.26 272 TYR D C 1
ATOM 8766 O O . TYR D 1 245 ? -35.100 16.012 -5.623 1.00 46.26 272 TYR D O 1
ATOM 8775 N N . ASN D 1 246 ? -33.435 15.047 -4.444 1.00 39.13 273 ASN D N 1
ATOM 8776 C CA . ASN D 1 246 ? -33.848 15.595 -3.151 1.00 38.96 273 ASN D CA 1
ATOM 8777 C C . ASN D 1 246 ? -32.665 15.941 -2.253 1.00 41.96 273 ASN D C 1
ATOM 8778 O O . ASN D 1 246 ? -31.670 15.213 -2.217 1.00 42.94 273 ASN D O 1
ATOM 8783 N N . SER D 1 247 ? -32.784 17.052 -1.530 1.00 44.17 274 SER D N 1
ATOM 8784 C CA . SER D 1 247 ? -31.755 17.476 -0.583 1.00 45.25 274 SER D CA 1
ATOM 8785 C C . SER D 1 247 ? -32.228 17.313 0.860 1.00 41.97 274 SER D C 1
ATOM 8786 O O . SER D 1 247 ? -32.881 18.199 1.420 1.00 40.85 274 SER D O 1
ATOM 8789 N N . PHE D 1 248 ? -31.897 16.165 1.447 1.00 38.56 275 PHE D N 1
ATOM 8790 C CA . PHE D 1 248 ? -32.261 15.854 2.826 1.00 36.87 275 PHE D CA 1
ATOM 8791 C C . PHE D 1 248 ? -31.347 16.590 3.801 1.00 35.59 275 PHE D C 1
ATOM 8792 O O . PHE D 1 248 ? -30.123 16.447 3.746 1.00 33.15 275 PHE D O 1
ATOM 8800 N N . SER D 1 249 ? -31.950 17.380 4.686 1.00 32.73 276 SER D N 1
ATOM 8801 C CA . SER D 1 249 ? -31.202 18.143 5.681 1.00 33.66 276 SER D CA 1
ATOM 8802 C C . SER D 1 249 ? -31.695 17.835 7.093 1.00 35.00 276 SER D C 1
ATOM 8803 O O . SER D 1 249 ? -32.801 18.225 7.477 1.00 35.18 276 SER D O 1
ATOM 8806 N N . ILE D 1 250 ? -30.865 17.127 7.854 1.00 34.63 277 ILE D N 1
ATOM 8807 C CA . ILE D 1 250 ? -31.191 16.747 9.228 1.00 30.79 277 ILE D CA 1
ATOM 8808 C C . ILE D 1 250 ? -30.598 17.763 10.203 1.00 31.52 277 ILE D C 1
ATOM 8809 O O . ILE D 1 250 ? -29.399 18.044 10.166 1.00 33.20 277 ILE D O 1
ATOM 8814 N N . ASN D 1 251 ? -31.450 18.310 11.067 1.00 32.10 278 ASN D N 1
ATOM 8815 C CA . ASN D 1 251 ? -31.026 19.290 12.063 1.00 32.56 278 ASN D CA 1
ATOM 8816 C C . ASN D 1 251 ? -31.440 18.892 13.476 1.00 32.99 278 ASN D C 1
ATOM 8817 O O . ASN D 1 251 ? -32.604 18.571 13.725 1.00 29.02 278 ASN D O 1
ATOM 8822 N N . TYR D 1 252 ? -30.473 18.913 14.392 1.00 37.49 279 TYR D N 1
ATOM 8823 C CA . TYR D 1 252 ? -30.724 18.630 15.805 1.00 39.31 279 TYR D CA 1
ATOM 8824 C C . TYR D 1 252 ? -29.800 19.430 16.718 1.00 39.18 279 TYR D C 1
ATOM 8825 O O . TYR D 1 252 ? -28.667 19.750 16.347 1.00 43.46 279 TYR D O 1
ATOM 8834 N N . LYS D 1 253 ? -30.295 19.745 17.912 1.00 35.45 280 LYS D N 1
ATOM 8835 C CA . LYS D 1 253 ? -29.541 20.523 18.891 1.00 34.71 280 LYS D CA 1
ATOM 8836 C C . LYS D 1 253 ? -29.061 19.644 20.043 1.00 32.89 280 LYS D C 1
ATOM 8837 O O . LYS D 1 253 ? -29.722 18.668 20.405 1.00 31.32 280 LYS D O 1
ATOM 8843 N N . THR D 1 254 ? -27.907 19.992 20.605 1.00 33.17 281 THR D N 1
ATOM 8844 C CA . THR D 1 254 ? -27.348 19.265 21.746 1.00 33.69 281 THR D CA 1
ATOM 8845 C C . THR D 1 254 ? -27.093 20.198 22.926 1.00 38.24 281 THR D C 1
ATOM 8846 O O . THR D 1 254 ? -26.309 21.146 22.821 1.00 36.62 281 THR D O 1
ATOM 8850 N N . LYS D 1 255 ? -27.766 19.923 24.041 1.00 47.42 282 LYS D N 1
ATOM 8851 C CA . LYS D 1 255 ? -27.637 20.727 25.255 1.00 52.66 282 LYS D CA 1
ATOM 8852 C C . LYS D 1 255 ? -26.272 20.504 25.902 1.00 47.22 282 LYS D C 1
ATOM 8853 O O . LYS D 1 255 ? -25.919 19.376 26.257 1.00 48.23 282 LYS D O 1
ATOM 8859 N N . ILE D 1 256 ? -25.513 21.590 26.042 1.00 40.69 283 ILE D N 1
ATOM 8860 C CA . ILE D 1 256 ? -24.161 21.541 26.598 1.00 38.54 283 ILE D CA 1
ATOM 8861 C C . ILE D 1 256 ? -24.188 21.205 28.089 1.00 43.15 283 ILE D C 1
ATOM 8862 O O . ILE D 1 256 ? -24.825 21.902 28.884 1.00 44.19 283 ILE D O 1
ATOM 8867 N N . THR D 1 257 ? -23.496 20.128 28.451 1.00 46.36 284 THR D N 1
ATOM 8868 C CA . THR D 1 257 ? -23.404 19.681 29.841 1.00 47.73 284 THR D CA 1
ATOM 8869 C C . THR D 1 257 ? -22.054 20.045 30.469 1.00 51.42 284 THR D C 1
ATOM 8870 O O . THR D 1 257 ? -21.775 19.685 31.617 1.00 54.44 284 THR D O 1
ATOM 8874 N N . ASN D 1 258 ? -21.231 20.768 29.710 1.00 52.44 285 ASN D N 1
ATOM 8875 C CA . ASN D 1 258 ? -19.921 21.222 30.174 1.00 54.41 285 ASN D CA 1
ATOM 8876 C C . ASN D 1 258 ? -19.484 22.504 29.460 1.00 58.01 285 ASN D C 1
ATOM 8877 O O . ASN D 1 258 ? -18.876 22.453 28.386 1.00 54.78 285 ASN D O 1
ATOM 8882 N N . GLU D 1 259 ? -19.806 23.650 30.060 1.00 85.06 286 GLU D N 1
ATOM 8883 C CA . GLU D 1 259 ? -19.419 24.960 29.522 1.00 87.36 286 GLU D CA 1
ATOM 8884 C C . GLU D 1 259 ? -17.929 25.261 29.714 1.00 87.24 286 GLU D C 1
ATOM 8885 O O . GLU D 1 259 ? -17.464 26.367 29.420 1.00 88.93 286 GLU D O 1
ATOM 8891 N N . GLN D 1 260 ? -17.190 24.265 30.198 1.00 66.48 287 GLN D N 1
ATOM 8892 C CA . GLN D 1 260 ? -15.761 24.396 30.466 1.00 61.52 287 GLN D CA 1
ATOM 8893 C C . GLN D 1 260 ? -14.926 23.589 29.467 1.00 50.99 287 GLN D C 1
ATOM 8894 O O . GLN D 1 260 ? -13.700 23.512 29.584 1.00 47.90 287 GLN D O 1
ATOM 8900 N N . GLN D 1 261 ? -15.604 23.000 28.483 1.00 45.04 288 GLN D N 1
ATOM 8901 C CA . GLN D 1 261 ? -14.958 22.215 27.434 1.00 43.64 288 GLN D CA 1
ATOM 8902 C C . GLN D 1 261 ? -14.485 23.121 26.298 1.00 42.06 288 GLN D C 1
ATOM 8903 O O . GLN D 1 261 ? -15.149 24.104 25.963 1.00 35.55 288 GLN D O 1
ATOM 8909 N N . LYS D 1 262 ? -13.337 22.779 25.715 1.00 48.31 289 LYS D N 1
ATOM 8910 C CA . LYS D 1 262 ? -12.722 23.571 24.646 1.00 55.14 289 LYS D CA 1
ATOM 8911 C C . LYS D 1 262 ? -13.518 23.529 23.340 1.00 49.13 289 LYS D C 1
ATOM 8912 O O . LYS D 1 262 ? -13.793 24.572 22.742 1.00 42.45 289 LYS D O 1
ATOM 8918 N N . GLU D 1 263 ? -13.879 22.322 22.908 1.00 51.57 290 GLU D N 1
ATOM 8919 C CA . GLU D 1 263 ? -14.607 22.120 21.653 1.00 54.54 290 GLU D CA 1
ATOM 8920 C C . GLU D 1 263 ? -15.571 20.935 21.732 1.00 49.95 290 GLU D C 1
ATOM 8921 O O . GLU D 1 263 ? -15.412 20.048 22.574 1.00 46.75 290 GLU D O 1
ATOM 8927 N N . PHE D 1 264 ? -16.567 20.931 20.847 1.00 46.94 291 PHE D N 1
ATOM 8928 C CA . PHE D 1 264 ? -17.574 19.872 20.810 1.00 45.14 291 PHE D CA 1
ATOM 8929 C C . PHE D 1 264 ? -17.472 19.059 19.524 1.00 44.08 291 PHE D C 1
ATOM 8930 O O . PHE D 1 264 ? -17.480 19.614 18.423 1.00 44.19 291 PHE D O 1
ATOM 8938 N N . VAL D 1 265 ? -17.381 17.741 19.681 1.00 40.70 292 VAL D N 1
ATOM 8939 C CA . VAL D 1 265 ? -17.131 16.828 18.567 1.00 38.08 292 VAL D CA 1
ATOM 8940 C C . VAL D 1 265 ? -18.381 16.015 18.225 1.00 40.44 292 VAL D C 1
ATOM 8941 O O . VAL D 1 265 ? -19.195 15.712 19.101 1.00 44.47 292 VAL D O 1
ATOM 8945 N N . ASN D 1 266 ? -18.525 15.680 16.944 1.00 33.47 293 ASN D N 1
ATOM 8946 C CA . ASN D 1 266 ? -19.613 14.831 16.468 1.00 30.70 293 ASN D CA 1
ATOM 8947 C C . ASN D 1 266 ? -19.189 14.073 15.212 1.00 31.31 293 ASN D C 1
ATOM 8948 O O . ASN D 1 266 ? -18.898 14.679 14.176 1.00 31.89 293 ASN D O 1
ATOM 8953 N N . ASN D 1 267 ? -19.151 12.747 15.318 1.00 36.81 294 ASN D N 1
ATOM 8954 C CA . ASN D 1 267 ? -18.670 11.886 14.238 1.00 43.15 294 ASN D CA 1
ATOM 8955 C C . ASN D 1 267 ? -19.786 11.333 13.358 1.00 43.59 294 ASN D C 1
ATOM 8956 O O . ASN D 1 267 ? -20.908 11.128 13.824 1.00 43.26 294 ASN D O 1
ATOM 8961 N N . SER D 1 268 ? -19.467 11.096 12.086 1.00 42.25 295 SER D N 1
ATOM 8962 C CA . SER D 1 268 ? -20.420 10.530 11.129 1.00 44.53 295 SER D CA 1
ATOM 8963 C C . SER D 1 268 ? -19.740 9.792 9.977 1.00 41.52 295 SER D C 1
ATOM 8964 O O . SER D 1 268 ? -18.756 10.275 9.419 1.00 41.69 295 SER D O 1
ATOM 8967 N N . GLN D 1 269 ? -20.277 8.624 9.631 1.00 40.68 296 GLN D N 1
ATOM 8968 C CA . GLN D 1 269 ? -19.793 7.837 8.495 1.00 43.12 296 GLN D CA 1
ATOM 8969 C C . GLN D 1 269 ? -20.842 7.820 7.387 1.00 44.54 296 GLN D C 1
ATOM 8970 O O . GLN D 1 269 ? -22.041 7.817 7.668 1.00 45.37 296 GLN D O 1
ATOM 8976 N N . ALA D 1 270 ? -20.391 7.802 6.134 1.00 44.71 297 ALA D N 1
ATOM 8977 C CA . ALA D 1 270 ? -21.297 7.926 4.991 1.00 42.35 297 ALA D CA 1
ATOM 8978 C C . ALA D 1 270 ? -21.225 6.762 4.003 1.00 45.72 297 ALA D C 1
ATOM 8979 O O . ALA D 1 270 ? -20.144 6.252 3.698 1.00 48.47 297 ALA D O 1
ATOM 8981 N N . TRP D 1 271 ? -22.395 6.357 3.511 1.00 50.55 298 TRP D N 1
ATOM 8982 C CA . TRP D 1 271 ? -22.519 5.358 2.453 1.00 50.99 298 TRP D CA 1
ATOM 8983 C C . TRP D 1 271 ? -23.431 5.897 1.351 1.00 50.30 298 TRP D C 1
ATOM 8984 O O . TRP D 1 271 ? -24.659 5.847 1.473 1.00 49.99 298 TRP D O 1
ATOM 8995 N N . TYR D 1 272 ? -22.829 6.419 0.284 1.00 48.80 299 TYR D N 1
ATOM 8996 C CA . TYR D 1 272 ? -23.590 7.007 -0.823 1.00 48.17 299 TYR D CA 1
ATOM 8997 C C . TYR D 1 272 ? -22.898 6.861 -2.180 1.00 48.11 299 TYR D C 1
ATOM 8998 O O . TYR D 1 272 ? -21.697 6.585 -2.250 1.00 51.08 299 TYR D O 1
ATOM 9007 N N . GLN D 1 273 ? -23.671 7.052 -3.248 1.00 46.89 300 GLN D N 1
ATOM 9008 C CA . GLN D 1 273 ? -23.137 7.107 -4.609 1.00 48.22 300 GLN D CA 1
ATOM 9009 C C . GLN D 1 273 ? -23.962 8.039 -5.498 1.00 49.37 300 GLN D C 1
ATOM 9010 O O . GLN D 1 273 ? -25.191 7.950 -5.543 1.00 52.39 300 GLN D O 1
ATOM 9016 N N . GLU D 1 274 ? -23.264 8.929 -6.199 1.00 50.36 301 GLU D N 1
ATOM 9017 C CA . GLU D 1 274 ? -23.872 9.820 -7.178 1.00 55.46 301 GLU D CA 1
ATOM 9018 C C . GLU D 1 274 ? -23.577 9.264 -8.569 1.00 59.21 301 GLU D C 1
ATOM 9019 O O . GLU D 1 274 ? -22.419 8.984 -8.890 1.00 56.03 301 GLU D O 1
ATOM 9025 N N . HIS D 1 275 ? -24.618 9.089 -9.383 1.00 73.03 302 HIS D N 1
ATOM 9026 C CA . HIS D 1 275 ? -24.461 8.501 -10.717 1.00 85.08 302 HIS D CA 1
ATOM 9027 C C . HIS D 1 275 ? -23.624 9.405 -11.620 1.00 86.12 302 HIS D C 1
ATOM 9028 O O . HIS D 1 275 ? -24.016 10.534 -11.928 1.00 86.31 302 HIS D O 1
ATOM 9035 N N . GLY D 1 276 ? -22.467 8.892 -12.031 1.00 87.89 303 GLY D N 1
ATOM 9036 C CA . GLY D 1 276 ? -21.472 9.677 -12.756 1.00 89.93 303 GLY D CA 1
ATOM 9037 C C . GLY D 1 276 ? -20.223 9.874 -11.915 1.00 90.47 303 GLY D C 1
ATOM 9038 O O . GLY D 1 276 ? -19.120 10.014 -12.448 1.00 92.69 303 GLY D O 1
ATOM 9039 N N . LYS D 1 277 ? -20.408 9.883 -10.596 1.00 89.11 304 LYS D N 1
ATOM 9040 C CA . LYS D 1 277 ? -19.308 10.004 -9.639 1.00 89.07 304 LYS D CA 1
ATOM 9041 C C . LYS D 1 277 ? -19.003 8.656 -8.979 1.00 83.32 304 LYS D C 1
ATOM 9042 O O . LYS D 1 277 ? -19.704 7.667 -9.213 1.00 79.23 304 LYS D O 1
ATOM 9048 N N . GLU D 1 278 ? -17.958 8.628 -8.154 1.00 80.84 305 GLU D N 1
ATOM 9049 C CA . GLU D 1 278 ? -17.492 7.397 -7.514 1.00 77.91 305 GLU D CA 1
ATOM 9050 C C . GLU D 1 278 ? -18.315 7.031 -6.273 1.00 71.13 305 GLU D C 1
ATOM 9051 O O . GLU D 1 278 ? -18.992 7.883 -5.691 1.00 71.59 305 GLU D O 1
ATOM 9057 N N . GLU D 1 279 ? -18.246 5.759 -5.882 1.00 64.36 306 GLU D N 1
ATOM 9058 C CA . GLU D 1 279 ? -18.976 5.241 -4.726 1.00 57.77 306 GLU D CA 1
ATOM 9059 C C . GLU D 1 279 ? -18.224 5.507 -3.421 1.00 56.94 306 GLU D C 1
ATOM 9060 O O . GLU D 1 279 ? -17.003 5.350 -3.352 1.00 59.17 306 GLU D O 1
ATOM 9066 N N . VAL D 1 280 ? -18.970 5.910 -2.394 1.00 52.45 307 VAL D N 1
ATOM 9067 C CA . VAL D 1 280 ? -18.414 6.170 -1.066 1.00 48.52 307 VAL D CA 1
ATOM 9068 C C . VAL D 1 280 ? -18.934 5.125 -0.078 1.00 48.46 307 VAL D C 1
ATOM 9069 O O . VAL D 1 280 ? -20.145 4.919 0.038 1.00 48.82 307 VAL D O 1
ATOM 9073 N N . ASN D 1 281 ? -18.012 4.466 0.622 1.00 49.93 308 ASN D N 1
ATOM 9074 C CA . ASN D 1 281 ? -18.364 3.404 1.563 1.00 53.33 308 ASN D CA 1
ATOM 9075 C C . ASN D 1 281 ? -17.681 3.540 2.924 1.00 49.73 308 ASN D C 1
ATOM 9076 O O . ASN D 1 281 ? -16.506 3.197 3.082 1.00 50.79 308 ASN D O 1
ATOM 9081 N N . GLY D 1 282 ? -18.430 4.052 3.898 1.00 46.62 309 GLY D N 1
ATOM 9082 C CA . GLY D 1 282 ? -17.965 4.151 5.281 1.00 43.30 309 GLY D CA 1
ATOM 9083 C C . GLY D 1 282 ? -16.910 5.206 5.555 1.00 42.20 309 GLY D C 1
ATOM 9084 O O . GLY D 1 282 ? -16.146 5.084 6.515 1.00 48.42 309 GLY D O 1
ATOM 9085 N N . LYS D 1 283 ? -16.865 6.242 4.719 1.00 36.47 310 LYS D N 1
ATOM 9086 C CA . LYS D 1 283 ? -15.926 7.346 4.912 1.00 38.40 310 LYS D CA 1
ATOM 9087 C C . LYS D 1 283 ? -16.414 8.270 6.026 1.00 38.90 310 LYS D C 1
ATOM 9088 O O . LYS D 1 283 ? -17.570 8.701 6.026 1.00 38.38 310 LYS D O 1
ATOM 9094 N N . SER D 1 284 ? -15.522 8.565 6.968 1.00 42.81 311 SER D N 1
ATOM 9095 C CA . SER D 1 284 ? -15.859 9.383 8.130 1.00 43.34 311 SER D CA 1
ATOM 9096 C C . SER D 1 284 ? -15.839 10.878 7.816 1.00 41.82 311 SER D C 1
ATOM 9097 O O . SER D 1 284 ? -14.824 11.418 7.370 1.00 35.25 311 SER D O 1
ATOM 9100 N N . PHE D 1 285 ? -16.976 11.530 8.046 1.00 48.96 312 PHE D N 1
ATOM 9101 C CA . PHE D 1 285 ? -17.103 12.977 7.900 1.00 52.48 312 PHE D CA 1
ATOM 9102 C C . PHE D 1 285 ? -17.318 13.622 9.269 1.00 54.89 312 PHE D C 1
ATOM 9103 O O . PHE D 1 285 ? -18.422 14.067 9.599 1.00 52.36 312 PHE D O 1
ATOM 9111 N N . ASN D 1 286 ? -16.248 13.659 10.060 1.00 57.37 313 ASN D N 1
ATOM 9112 C CA . ASN D 1 286 ? -16.293 14.193 11.420 1.00 59.73 313 ASN D CA 1
ATOM 9113 C C . ASN D 1 286 ? -16.200 15.716 11.430 1.00 59.06 313 ASN D C 1
ATOM 9114 O O . ASN D 1 286 ? -15.575 16.312 10.548 1.00 63.22 313 ASN D O 1
ATOM 9119 N N . HIS D 1 287 ? -16.820 16.341 12.429 1.00 57.57 314 HIS D N 1
ATOM 9120 C CA . HIS D 1 287 ? -16.799 17.798 12.557 1.00 56.66 314 HIS D CA 1
ATOM 9121 C C . HIS D 1 287 ? -16.711 18.262 14.010 1.00 55.69 314 HIS D C 1
ATOM 9122 O O . HIS D 1 287 ? -17.293 17.649 14.908 1.00 56.84 314 HIS D O 1
ATOM 9129 N N . THR D 1 288 ? -15.976 19.353 14.221 1.00 52.94 315 THR D N 1
ATOM 9130 C CA . THR D 1 288 ? -15.831 19.965 15.540 1.00 53.42 315 THR D CA 1
ATOM 9131 C C . THR D 1 288 ? -16.290 21.422 15.530 1.00 48.12 315 THR D C 1
ATOM 9132 O O . THR D 1 288 ? -15.993 22.171 14.595 1.00 47.66 315 THR D O 1
ATOM 9136 N N . VAL D 1 289 ? -17.018 21.810 16.574 1.00 42.68 316 VAL D N 1
ATOM 9137 C CA . VAL D 1 289 ? -17.435 23.200 16.765 1.00 43.02 316 VAL D CA 1
ATOM 9138 C C . VAL D 1 289 ? -16.854 23.743 18.075 1.00 45.52 316 VAL D C 1
ATOM 9139 O O . VAL D 1 289 ? -16.935 23.095 19.122 1.00 46.10 316 VAL D O 1
ATOM 9143 N N . HIS D 1 290 ? -16.255 24.929 17.999 1.00 51.64 317 HIS D N 1
ATOM 9144 C CA . HIS D 1 290 ? -15.547 25.516 19.134 1.00 56.04 317 HIS D CA 1
ATOM 9145 C C . HIS D 1 290 ? -16.468 26.239 20.111 1.00 51.39 317 HIS D C 1
ATOM 9146 O O . HIS D 1 290 ? -17.423 26.907 19.706 1.00 51.19 317 HIS D O 1
ATOM 9153 N N . ASN D 1 291 ? -16.164 26.094 21.398 1.00 47.33 318 ASN D N 1
ATOM 9154 C CA . ASN D 1 291 ? -16.878 26.793 22.462 1.00 47.97 318 ASN D CA 1
ATOM 9155 C C . ASN D 1 291 ? -16.423 28.251 22.558 1.00 50.62 318 ASN D C 1
ATOM 9156 O O . ASN D 1 291 ? -15.414 28.633 21.958 1.00 44.77 318 ASN D O 1
ATOM 9161 N N . ILE D 1 292 ? -17.165 29.056 23.314 1.00 62.69 319 ILE D N 1
ATOM 9162 C CA . ILE D 1 292 ? -16.913 30.495 23.401 1.00 69.30 319 ILE D CA 1
ATOM 9163 C C . ILE D 1 292 ? -15.768 30.824 24.361 1.00 77.76 319 ILE D C 1
ATOM 9164 O O . ILE D 1 292 ? -15.792 30.438 25.533 1.00 84.16 319 ILE D O 1
ATOM 9169 N N . ASN D 1 293 ? -14.768 31.536 23.843 1.00 80.83 320 ASN D N 1
ATOM 9170 C CA . ASN D 1 293 ? -13.619 31.976 24.630 1.00 84.86 320 ASN D CA 1
ATOM 9171 C C . ASN D 1 293 ? -13.822 33.383 25.185 1.00 80.91 320 ASN D C 1
ATOM 9172 O O . ASN D 1 293 ? -13.860 34.360 24.431 1.00 79.90 320 ASN D O 1
ATOM 9177 N N . ALA D 1 294 ? -13.956 33.476 26.505 1.00 76.67 321 ALA D N 1
ATOM 9178 C CA . ALA D 1 294 ? -14.155 34.759 27.172 1.00 72.24 321 ALA D CA 1
ATOM 9179 C C . ALA D 1 294 ? -13.519 34.782 28.559 1.00 72.77 321 ALA D C 1
ATOM 9180 O O . ALA D 1 294 ? -13.796 33.920 29.397 1.00 74.66 321 ALA D O 1
ATOM 9182 N N . ASN D 1 295 ? -12.652 35.768 28.781 1.00 72.73 322 ASN D N 1
ATOM 9183 C CA . ASN D 1 295 ? -11.992 35.962 30.070 1.00 74.74 322 ASN D CA 1
ATOM 9184 C C . ASN D 1 295 ? -11.979 37.427 30.494 1.00 72.80 322 ASN D C 1
ATOM 9185 O O . ASN D 1 295 ? -11.708 38.316 29.684 1.00 64.24 322 ASN D O 1
ATOM 9190 N N . ALA D 1 296 ? -12.273 37.665 31.769 1.00 77.51 323 ALA D N 1
ATOM 9191 C CA . ALA D 1 296 ? -12.299 39.012 32.326 1.00 84.14 323 ALA D CA 1
ATOM 9192 C C . ALA D 1 296 ? -11.328 39.129 33.498 1.00 88.26 323 ALA D C 1
ATOM 9193 O O . ALA D 1 296 ? -11.557 38.559 34.569 1.00 88.72 323 ALA D O 1
ATOM 9195 N N . GLY D 1 297 ? -10.241 39.865 33.280 1.00 103.63 324 GLY D N 1
ATOM 9196 C CA . GLY D 1 297 ? -9.198 40.035 34.288 1.00 103.43 324 GLY D CA 1
ATOM 9197 C C . GLY D 1 297 ? -9.189 41.416 34.913 1.00 103.85 324 GLY D C 1
ATOM 9198 O O . GLY D 1 297 ? -9.534 42.405 34.264 1.00 104.02 324 GLY D O 1
ATOM 9199 N N . ILE D 1 298 ? -8.792 41.476 36.182 1.00 98.94 325 ILE D N 1
ATOM 9200 C CA . ILE D 1 298 ? -8.723 42.734 36.926 1.00 96.99 325 ILE D CA 1
ATOM 9201 C C . ILE D 1 298 ? -7.535 42.743 37.900 1.00 100.00 325 ILE D C 1
ATOM 9202 O O . ILE D 1 298 ? -7.549 42.061 38.929 1.00 100.48 325 ILE D O 1
ATOM 9207 N N . GLU D 1 299 ? -6.503 43.507 37.550 1.00 103.52 326 GLU D N 1
ATOM 9208 C CA . GLU D 1 299 ? -5.301 43.615 38.376 1.00 108.25 326 GLU D CA 1
ATOM 9209 C C . GLU D 1 299 ? -5.297 44.923 39.163 1.00 108.68 326 GLU D C 1
ATOM 9210 O O . GLU D 1 299 ? -5.121 46.004 38.594 1.00 104.72 326 GLU D O 1
ATOM 9216 N N . GLY D 1 300 ? -5.497 44.811 40.473 1.00 114.54 327 GLY D N 1
ATOM 9217 C CA . GLY D 1 300 ? -5.547 45.972 41.358 1.00 122.70 327 GLY D CA 1
ATOM 9218 C C . GLY D 1 300 ? -4.782 45.772 42.652 1.00 128.99 327 GLY D C 1
ATOM 9219 O O . GLY D 1 300 ? -4.620 44.643 43.123 1.00 127.83 327 GLY D O 1
ATOM 9220 N N . THR D 1 301 ? -4.316 46.879 43.225 1.00 157.02 328 THR D N 1
ATOM 9221 C CA . THR D 1 301 ? -3.562 46.861 44.477 1.00 159.32 328 THR D CA 1
ATOM 9222 C C . THR D 1 301 ? -4.499 47.089 45.664 1.00 161.01 328 THR D C 1
ATOM 9223 O O . THR D 1 301 ? -5.447 47.871 45.571 1.00 159.35 328 THR D O 1
ATOM 9227 N N . VAL D 1 302 ? -4.223 46.402 46.771 1.00 146.65 329 VAL D N 1
ATOM 9228 C CA . VAL D 1 302 ? -5.037 46.497 47.987 1.00 146.62 329 VAL D CA 1
ATOM 9229 C C . VAL D 1 302 ? -4.938 47.880 48.645 1.00 147.49 329 VAL D C 1
ATOM 9230 O O . VAL D 1 302 ? -3.904 48.548 48.586 1.00 148.49 329 VAL D O 1
ATOM 9234 N N . GLY E 2 1 ? 26.417 -3.920 33.692 1.00 161.17 1 GLY E N 1
ATOM 9235 C CA . GLY E 2 1 ? 25.054 -3.357 33.473 1.00 161.17 1 GLY E CA 1
ATOM 9236 C C . GLY E 2 1 ? 23.963 -4.231 34.067 1.00 161.17 1 GLY E C 1
ATOM 9237 O O . GLY E 2 1 ? 23.641 -5.281 33.506 1.00 161.17 1 GLY E O 1
ATOM 9238 N N . PRO E 2 2 ? 23.390 -3.805 35.211 1.00 164.37 2 PRO E N 1
ATOM 9239 C CA . PRO E 2 2 ? 22.306 -4.533 35.877 1.00 164.37 2 PRO E CA 1
ATOM 9240 C C . PRO E 2 2 ? 21.025 -4.562 35.037 1.00 164.37 2 PRO E C 1
ATOM 9241 O O . PRO E 2 2 ? 20.664 -3.543 34.440 1.00 164.37 2 PRO E O 1
ATOM 9253 N N . GLY E 2 4 ? 17.150 -4.653 33.524 1.00 96.33 4 GLY E N 1
ATOM 9254 C CA . GLY E 2 4 ? 16.080 -3.663 33.640 1.00 98.95 4 GLY E CA 1
ATOM 9255 C C . GLY E 2 4 ? 14.834 -4.145 34.366 1.00 100.06 4 GLY E C 1
ATOM 9256 O O . GLY E 2 4 ? 14.640 -5.351 34.538 1.00 99.69 4 GLY E O 1
ATOM 9257 N N . PRO E 2 5 ? 13.977 -3.197 34.798 1.00 102.32 5 PRO E N 1
ATOM 9258 C CA . PRO E 2 5 ? 12.743 -3.489 35.528 1.00 103.28 5 PRO E CA 1
ATOM 9259 C C . PRO E 2 5 ? 11.538 -3.770 34.615 1.00 101.59 5 PRO E C 1
ATOM 9260 O O . PRO E 2 5 ? 11.543 -3.354 33.454 1.00 103.34 5 PRO E O 1
ATOM 9272 N N . GLY E 2 7 ? 7.835 -3.689 32.759 1.00 78.38 7 GLY E N 1
ATOM 9273 C CA . GLY E 2 7 ? 7.146 -2.583 32.094 1.00 72.19 7 GLY E CA 1
ATOM 9274 C C . GLY E 2 7 ? 5.796 -2.224 32.694 1.00 65.26 7 GLY E C 1
ATOM 9275 O O . GLY E 2 7 ? 5.373 -2.830 33.682 1.00 72.65 7 GLY E O 1
ATOM 9276 N N . PRO E 2 8 ? 5.111 -1.226 32.100 1.00 52.88 8 PRO E N 1
ATOM 9277 C CA . PRO E 2 8 ? 3.792 -0.770 32.550 1.00 45.78 8 PRO E CA 1
ATOM 9278 C C . PRO E 2 8 ? 2.681 -1.767 32.206 1.00 44.47 8 PRO E C 1
ATOM 9279 O O . PRO E 2 8 ? 2.823 -2.527 31.245 1.00 45.17 8 PRO E O 1
ATOM 9291 N N . GLY E 2 10 ? -0.765 -3.487 30.775 1.00 37.04 10 GLY E N 1
ATOM 9292 C CA . GLY E 2 10 ? -1.291 -3.472 29.411 1.00 32.04 10 GLY E CA 1
ATOM 9293 C C . GLY E 2 10 ? -2.609 -2.743 29.217 1.00 29.84 10 GLY E C 1
ATOM 9294 O O . GLY E 2 10 ? -3.240 -2.325 30.190 1.00 28.76 10 GLY E O 1
ATOM 9295 N N . PRO E 2 11 ? -3.030 -2.580 27.947 1.00 27.68 11 PRO E N 1
ATOM 9296 C CA . PRO E 2 11 ? -4.292 -1.926 27.611 1.00 26.88 11 PRO E CA 1
ATOM 9297 C C . PRO E 2 11 ? -5.501 -2.862 27.714 1.00 31.15 11 PRO E C 1
ATOM 9298 O O . PRO E 2 11 ? -5.353 -4.073 27.523 1.00 34.23 11 PRO E O 1
ATOM 9310 N N . GLY E 2 13 ? -8.672 -4.924 26.551 1.00 29.79 13 GLY E N 1
ATOM 9311 C CA . GLY E 2 13 ? -8.793 -5.724 25.333 1.00 26.63 13 GLY E CA 1
ATOM 9312 C C . GLY E 2 13 ? -9.837 -5.249 24.335 1.00 26.24 13 GLY E C 1
ATOM 9313 O O . GLY E 2 13 ? -10.474 -4.214 24.544 1.00 28.61 13 GLY E O 1
ATOM 9314 N N . PRO E 2 14 ? -10.011 -6.006 23.233 1.00 25.30 14 PRO E N 1
ATOM 9315 C CA . PRO E 2 14 ? -11.002 -5.691 22.203 1.00 25.08 14 PRO E CA 1
ATOM 9316 C C . PRO E 2 14 ? -12.435 -5.916 22.674 1.00 25.34 14 PRO E C 1
ATOM 9317 O O . PRO E 2 14 ? -12.666 -6.644 23.644 1.00 27.54 14 PRO E O 1
ATOM 9321 N N . ARG E 2 15 ? -13.382 -5.287 21.982 1.00 27.29 15 ARG E N 1
ATOM 9322 C CA . ARG E 2 15 ? -14.804 -5.470 22.249 1.00 31.34 15 ARG E CA 1
ATOM 9323 C C . ARG E 2 15 ? -15.224 -6.876 21.829 1.00 30.12 15 ARG E C 1
ATOM 9324 O O . ARG E 2 15 ? -14.702 -7.420 20.852 1.00 28.20 15 ARG E O 1
ATOM 9332 N N . GLY E 2 16 ? -16.164 -7.456 22.571 1.00 33.03 16 GLY E N 1
ATOM 9333 C CA . GLY E 2 16 ? -16.634 -8.816 22.311 1.00 41.80 16 GLY E CA 1
ATOM 9334 C C . GLY E 2 16 ? -17.359 -8.980 20.989 1.00 46.00 16 GLY E C 1
ATOM 9335 O O . GLY E 2 16 ? -17.656 -7.996 20.305 1.00 45.85 16 GLY E O 1
ATOM 9336 N N . ARG E 2 17 ? -17.641 -10.231 20.629 1.00 49.03 17 ARG E N 1
ATOM 9337 C CA . ARG E 2 17 ? -18.354 -10.545 19.392 1.00 56.51 17 ARG E CA 1
ATOM 9338 C C . ARG E 2 17 ? -19.797 -10.058 19.466 1.00 55.14 17 ARG E C 1
ATOM 9339 O O . ARG E 2 17 ? -20.374 -9.967 20.554 1.00 55.11 17 ARG E O 1
ATOM 9347 N N . THR E 2 18 ? -20.370 -9.747 18.306 1.00 54.95 18 THR E N 1
ATOM 9348 C CA . THR E 2 18 ? -21.772 -9.346 18.214 1.00 56.05 18 THR E CA 1
ATOM 9349 C C . THR E 2 18 ? -22.665 -10.520 18.616 1.00 54.29 18 THR E C 1
ATOM 9350 O O . THR E 2 18 ? -22.449 -11.653 18.178 1.00 54.77 18 THR E O 1
ATOM 9354 N N . GLY E 2 19 ? -23.657 -10.236 19.457 1.00 52.25 19 GLY E N 1
ATOM 9355 C CA . GLY E 2 19 ? -24.546 -11.258 20.007 1.00 49.44 19 GLY E CA 1
ATOM 9356 C C . GLY E 2 19 ? -25.325 -12.057 18.976 1.00 48.41 19 GLY E C 1
ATOM 9357 O O . GLY E 2 19 ? -25.561 -11.574 17.866 1.00 46.42 19 GLY E O 1
ATOM 9358 N N . PRO E 2 20 ? -25.723 -13.294 19.336 1.00 49.27 20 PRO E N 1
ATOM 9359 C CA . PRO E 2 20 ? -26.521 -14.156 18.463 1.00 47.92 20 PRO E CA 1
ATOM 9360 C C . PRO E 2 20 ? -27.905 -13.561 18.189 1.00 43.41 20 PRO E C 1
ATOM 9361 O O . PRO E 2 20 ? -28.464 -12.898 19.066 1.00 42.15 20 PRO E O 1
ATOM 9373 N N . GLY E 2 22 ? -31.855 -12.769 17.750 1.00 47.68 22 GLY E N 1
ATOM 9374 C CA . GLY E 2 22 ? -32.922 -12.939 18.733 1.00 51.01 22 GLY E CA 1
ATOM 9375 C C . GLY E 2 22 ? -33.890 -14.074 18.447 1.00 51.37 22 GLY E C 1
ATOM 9376 O O . GLY E 2 22 ? -33.880 -14.639 17.350 1.00 53.62 22 GLY E O 1
ATOM 9377 N N . PRO E 2 23 ? -34.730 -14.422 19.441 1.00 51.25 23 PRO E N 1
ATOM 9378 C CA . PRO E 2 23 ? -35.758 -15.450 19.280 1.00 49.47 23 PRO E CA 1
ATOM 9379 C C . PRO E 2 23 ? -36.871 -14.978 18.343 1.00 46.85 23 PRO E C 1
ATOM 9380 O O . PRO E 2 23 ? -37.122 -13.772 18.263 1.00 46.91 23 PRO E O 1
ATOM 9392 N N . GLY E 2 25 ? -40.293 -13.778 16.702 1.00 46.43 25 GLY E N 1
ATOM 9393 C CA . GLY E 2 25 ? -41.213 -12.786 17.258 1.00 46.00 25 GLY E CA 1
ATOM 9394 C C . GLY E 2 25 ? -42.517 -13.319 17.828 1.00 43.29 25 GLY E C 1
ATOM 9395 O O . GLY E 2 25 ? -42.839 -14.497 17.653 1.00 40.61 25 GLY E O 1
ATOM 9396 N N . PRO E 2 26 ? -43.275 -12.450 18.524 1.00 42.72 26 PRO E N 1
ATOM 9397 C CA . PRO E 2 26 ? -44.576 -12.815 19.083 1.00 44.26 26 PRO E CA 1
ATOM 9398 C C . PRO E 2 26 ? -45.647 -12.980 18.004 1.00 51.01 26 PRO E C 1
ATOM 9399 O O . PRO E 2 26 ? -45.559 -12.335 16.955 1.00 45.80 26 PRO E O 1
ATOM 9411 N N . GLY E 2 28 ? -49.079 -12.200 16.204 1.00 64.93 28 GLY E N 1
ATOM 9412 C CA . GLY E 2 28 ? -49.680 -10.880 16.013 1.00 62.66 28 GLY E CA 1
ATOM 9413 C C . GLY E 2 28 ? -51.016 -10.630 16.695 1.00 61.51 28 GLY E C 1
ATOM 9414 O O . GLY E 2 28 ? -51.504 -11.479 17.445 1.00 63.53 28 GLY E O 1
ATOM 9415 N N . PRO E 2 29 ? -51.616 -9.452 16.435 1.00 62.38 29 PRO E N 1
ATOM 9416 C CA . PRO E 2 29 ? -52.896 -9.052 17.022 1.00 64.48 29 PRO E CA 1
ATOM 9417 C C . PRO E 2 29 ? -54.088 -9.708 16.318 1.00 65.94 29 PRO E C 1
ATOM 9418 O O . PRO E 2 29 ? -53.967 -10.096 15.153 1.00 69.15 29 PRO E O 1
ATOM 9430 N N . GLY F 2 1 ? 21.463 -0.598 29.897 1.00 145.21 1 GLY F N 1
ATOM 9431 C CA . GLY F 2 1 ? 21.980 -1.993 29.804 1.00 145.89 1 GLY F CA 1
ATOM 9432 C C . GLY F 2 1 ? 20.991 -2.939 29.145 1.00 145.28 1 GLY F C 1
ATOM 9433 O O . GLY F 2 1 ? 20.451 -2.625 28.082 1.00 146.55 1 GLY F O 1
ATOM 9434 N N . PRO F 2 2 ? 20.750 -4.109 29.771 1.00 164.37 2 PRO F N 1
ATOM 9435 C CA . PRO F 2 2 ? 19.814 -5.115 29.259 1.00 164.37 2 PRO F CA 1
ATOM 9436 C C . PRO F 2 2 ? 18.358 -4.642 29.314 1.00 164.37 2 PRO F C 1
ATOM 9437 O O . PRO F 2 2 ? 18.012 -3.839 30.184 1.00 164.37 2 PRO F O 1
ATOM 9449 N N . GLY F 2 4 ? 14.318 -4.756 30.053 1.00 83.89 4 GLY F N 1
ATOM 9450 C CA . GLY F 2 4 ? 13.476 -5.306 31.111 1.00 85.63 4 GLY F CA 1
ATOM 9451 C C . GLY F 2 4 ? 12.348 -6.174 30.578 1.00 86.47 4 GLY F C 1
ATOM 9452 O O . GLY F 2 4 ? 12.034 -6.121 29.386 1.00 87.08 4 GLY F O 1
ATOM 9453 N N . PRO F 2 5 ? 11.736 -6.990 31.459 1.00 86.74 5 PRO F N 1
ATOM 9454 C CA . PRO F 2 5 ? 10.582 -7.820 31.103 1.00 87.99 5 PRO F CA 1
ATOM 9455 C C . PRO F 2 5 ? 9.340 -6.971 30.812 1.00 90.16 5 PRO F C 1
ATOM 9456 O O . PRO F 2 5 ? 9.224 -5.865 31.344 1.00 94.24 5 PRO F O 1
ATOM 9468 N N . GLY F 2 7 ? 5.312 -5.711 30.836 1.00 68.11 7 GLY F N 1
ATOM 9469 C CA . GLY F 2 7 ? 4.348 -5.518 31.918 1.00 53.22 7 GLY F CA 1
ATOM 9470 C C . GLY F 2 7 ? 3.256 -6.574 31.983 1.00 44.71 7 GLY F C 1
ATOM 9471 O O . GLY F 2 7 ? 3.177 -7.442 31.109 1.00 46.84 7 GLY F O 1
ATOM 9472 N N . PRO F 2 8 ? 2.408 -6.511 33.028 1.00 38.80 8 PRO F N 1
ATOM 9473 C CA . PRO F 2 8 ? 1.297 -7.451 33.189 1.00 36.34 8 PRO F CA 1
ATOM 9474 C C . PRO F 2 8 ? 0.174 -7.206 32.175 1.00 39.61 8 PRO F C 1
ATOM 9475 O O . PRO F 2 8 ? -0.030 -6.063 31.758 1.00 35.26 8 PRO F O 1
ATOM 9487 N N . GLY F 2 10 ? -3.304 -6.331 30.667 1.00 39.96 10 GLY F N 1
ATOM 9488 C CA . GLY F 2 10 ? -4.300 -5.368 31.132 1.00 36.83 10 GLY F CA 1
ATOM 9489 C C . GLY F 2 10 ? -5.695 -5.935 31.331 1.00 36.09 10 GLY F C 1
ATOM 9490 O O . GLY F 2 10 ? -5.909 -7.138 31.158 1.00 38.10 10 GLY F O 1
ATOM 9491 N N . PRO F 2 11 ? -6.658 -5.067 31.702 1.00 34.38 11 PRO F N 1
ATOM 9492 C CA . PRO F 2 11 ? -8.056 -5.447 31.933 1.00 32.66 11 PRO F CA 1
ATOM 9493 C C . PRO F 2 11 ? -8.738 -5.998 30.674 1.00 37.35 11 PRO F C 1
ATOM 9494 O O . PRO F 2 11 ? -8.251 -5.764 29.566 1.00 35.89 11 PRO F O 1
ATOM 9506 N N . GLY F 2 13 ? -11.723 -6.461 27.691 1.00 43.62 13 GLY F N 1
ATOM 9507 C CA . GLY F 2 13 ? -12.492 -5.523 26.877 1.00 42.48 13 GLY F CA 1
ATOM 9508 C C . GLY F 2 13 ? -13.958 -5.430 27.264 1.00 40.51 13 GLY F C 1
ATOM 9509 O O . GLY F 2 13 ? -14.419 -6.166 28.141 1.00 40.73 13 GLY F O 1
ATOM 9510 N N . PRO F 2 14 ? -14.704 -4.516 26.614 1.00 42.07 14 PRO F N 1
ATOM 9511 C CA . PRO F 2 14 ? -16.134 -4.360 26.876 1.00 42.13 14 PRO F CA 1
ATOM 9512 C C . PRO F 2 14 ? -16.957 -5.466 26.221 1.00 40.02 14 PRO F C 1
ATOM 9513 O O . PRO F 2 14 ? -16.473 -6.140 25.308 1.00 41.16 14 PRO F O 1
ATOM 9517 N N . ARG F 2 15 ? -18.189 -5.642 26.693 1.00 36.29 15 ARG F N 1
ATOM 9518 C CA . ARG F 2 15 ? -19.108 -6.634 26.140 1.00 38.56 15 ARG F CA 1
ATOM 9519 C C . ARG F 2 15 ? -19.515 -6.249 24.720 1.00 32.91 15 ARG F C 1
ATOM 9520 O O . ARG F 2 15 ? -19.641 -5.063 24.403 1.00 28.70 15 ARG F O 1
ATOM 9528 N N . GLY F 2 16 ? -19.712 -7.258 23.873 1.00 28.33 16 GLY F N 1
ATOM 9529 C CA . GLY F 2 16 ? -20.086 -7.051 22.475 1.00 29.29 16 GLY F CA 1
ATOM 9530 C C . GLY F 2 16 ? -21.402 -6.318 22.297 1.00 33.31 16 GLY F C 1
ATOM 9531 O O . GLY F 2 16 ? -22.237 -6.290 23.205 1.00 34.65 16 GLY F O 1
ATOM 9532 N N . ARG F 2 17 ? -21.579 -5.717 21.122 1.00 37.06 17 ARG F N 1
ATOM 9533 C CA . ARG F 2 17 ? -22.800 -4.984 20.794 1.00 39.52 17 ARG F CA 1
ATOM 9534 C C . ARG F 2 17 ? -23.994 -5.932 20.724 1.00 34.52 17 ARG F C 1
ATOM 9535 O O . ARG F 2 17 ? -23.882 -7.042 20.197 1.00 25.88 17 ARG F O 1
ATOM 9543 N N . THR F 2 18 ? -25.126 -5.484 21.268 1.00 40.20 18 THR F N 1
ATOM 9544 C CA . THR F 2 18 ? -26.349 -6.291 21.338 1.00 47.39 18 THR F CA 1
ATOM 9545 C C . THR F 2 18 ? -26.734 -6.876 19.982 1.00 45.93 18 THR F C 1
ATOM 9546 O O . THR F 2 18 ? -26.667 -6.192 18.958 1.00 43.94 18 THR F O 1
ATOM 9550 N N . GLY F 2 19 ? -27.132 -8.147 19.992 1.00 48.19 19 GLY F N 1
ATOM 9551 C CA . GLY F 2 19 ? -27.425 -8.898 18.772 1.00 50.01 19 GLY F CA 1
ATOM 9552 C C . GLY F 2 19 ? -28.555 -8.346 17.919 1.00 52.69 19 GLY F C 1
ATOM 9553 O O . GLY F 2 19 ? -29.344 -7.522 18.387 1.00 51.44 19 GLY F O 1
ATOM 9554 N N . PRO F 2 20 ? -28.636 -8.797 16.652 1.00 57.50 20 PRO F N 1
ATOM 9555 C CA . PRO F 2 20 ? -29.692 -8.383 15.728 1.00 59.08 20 PRO F CA 1
ATOM 9556 C C . PRO F 2 20 ? -31.047 -8.985 16.105 1.00 56.35 20 PRO F C 1
ATOM 9557 O O . PRO F 2 20 ? -31.087 -10.073 16.686 1.00 57.23 20 PRO F O 1
ATOM 9569 N N . GLY F 2 22 ? -34.599 -10.959 15.863 1.00 45.23 22 GLY F N 1
ATOM 9570 C CA . GLY F 2 22 ? -34.920 -12.250 15.259 1.00 44.00 22 GLY F CA 1
ATOM 9571 C C . GLY F 2 22 ? -35.958 -12.195 14.150 1.00 42.69 22 GLY F C 1
ATOM 9572 O O . GLY F 2 22 ? -36.401 -11.110 13.764 1.00 45.08 22 GLY F O 1
ATOM 9573 N N . PRO F 2 23 ? -36.348 -13.374 13.622 1.00 37.05 23 PRO F N 1
ATOM 9574 C CA . PRO F 2 23 ? -37.372 -13.485 12.580 1.00 36.28 23 PRO F CA 1
ATOM 9575 C C . PRO F 2 23 ? -38.763 -13.080 13.084 1.00 42.84 23 PRO F C 1
ATOM 9576 O O . PRO F 2 23 ? -39.031 -13.196 14.283 1.00 41.40 23 PRO F O 1
ATOM 9588 N N . GLY F 2 25 ? -42.860 -12.978 13.897 1.00 58.17 25 GLY F N 1
ATOM 9589 C CA . GLY F 2 25 ? -43.744 -13.971 14.502 1.00 58.27 25 GLY F CA 1
ATOM 9590 C C . GLY F 2 25 ? -44.848 -14.487 13.594 1.00 58.91 25 GLY F C 1
ATOM 9591 O O . GLY F 2 25 ? -44.998 -14.014 12.465 1.00 58.55 25 GLY F O 1
ATOM 9592 N N . PRO F 2 26 ? -45.623 -15.476 14.083 1.00 60.07 26 PRO F N 1
ATOM 9593 C CA . PRO F 2 26 ? -46.770 -16.038 13.365 1.00 59.23 26 PRO F CA 1
ATOM 9594 C C . PRO F 2 26 ? -47.939 -15.052 13.292 1.00 57.61 26 PRO F C 1
ATOM 9595 O O . PRO F 2 26 ? -48.001 -14.124 14.102 1.00 56.82 26 PRO F O 1
ATOM 9607 N N . GLY F 2 28 ? -51.748 -13.428 13.692 1.00 69.64 28 GLY F N 1
ATOM 9608 C CA . GLY F 2 28 ? -52.619 -13.338 14.864 1.00 79.94 28 GLY F CA 1
ATOM 9609 C C . GLY F 2 28 ? -53.812 -14.279 14.869 1.00 89.28 28 GLY F C 1
ATOM 9610 O O . GLY F 2 28 ? -54.096 -14.930 13.860 1.00 86.92 28 GLY F O 1
ATOM 9611 N N . PRO F 2 29 ? -54.521 -14.357 16.014 1.00 125.01 29 PRO F N 1
ATOM 9612 C CA . PRO F 2 29 ? -55.690 -15.224 16.182 1.00 126.16 29 PRO F CA 1
ATOM 9613 C C . PRO F 2 29 ? -56.866 -14.802 15.297 1.00 127.54 29 PRO F C 1
ATOM 9614 O O . PRO F 2 29 ? -57.110 -13.603 15.136 1.00 126.58 29 PRO F O 1
ATOM 9626 N N . GLY G 2 1 ? 18.872 -0.865 33.398 1.00 146.14 1 GLY G N 1
ATOM 9627 C CA . GLY G 2 1 ? 18.844 -0.021 32.169 1.00 146.57 1 GLY G CA 1
ATOM 9628 C C . GLY G 2 1 ? 17.436 0.392 31.778 1.00 146.27 1 GLY G C 1
ATOM 9629 O O . GLY G 2 1 ? 16.664 0.839 32.630 1.00 147.42 1 GLY G O 1
ATOM 9630 N N . PRO G 2 2 ? 17.093 0.250 30.481 1.00 164.37 2 PRO G N 1
ATOM 9631 C CA . PRO G 2 2 ? 15.760 0.602 29.986 1.00 164.37 2 PRO G CA 1
ATOM 9632 C C . PRO G 2 2 ? 14.670 -0.356 30.482 1.00 164.37 2 PRO G C 1
ATOM 9633 O O . PRO G 2 2 ? 14.905 -1.566 30.554 1.00 164.37 2 PRO G O 1
ATOM 9645 N N . GLY G 2 4 ? 10.930 -2.428 30.455 1.00 87.91 4 GLY G N 1
ATOM 9646 C CA . GLY G 2 4 ? 10.282 -3.269 29.452 1.00 79.22 4 GLY G CA 1
ATOM 9647 C C . GLY G 2 4 ? 9.100 -2.626 28.746 1.00 73.42 4 GLY G C 1
ATOM 9648 O O . GLY G 2 4 ? 8.649 -1.548 29.142 1.00 76.48 4 GLY G O 1
ATOM 9649 N N . PRO G 2 5 ? 8.592 -3.288 27.688 1.00 65.65 5 PRO G N 1
ATOM 9650 C CA . PRO G 2 5 ? 7.434 -2.829 26.917 1.00 59.26 5 PRO G CA 1
ATOM 9651 C C . PRO G 2 5 ? 6.144 -2.881 27.736 1.00 53.94 5 PRO G C 1
ATOM 9652 O O . PRO G 2 5 ? 6.075 -3.634 28.712 1.00 52.42 5 PRO G O 1
ATOM 9664 N N . GLY G 2 7 ? 2.454 -4.021 28.821 1.00 49.48 7 GLY G N 1
ATOM 9665 C CA . GLY G 2 7 ? 1.883 -5.368 28.835 1.00 51.35 7 GLY G CA 1
ATOM 9666 C C . GLY G 2 7 ? 1.011 -5.717 27.641 1.00 52.95 7 GLY G C 1
ATOM 9667 O O . GLY G 2 7 ? 0.508 -4.822 26.957 1.00 53.48 7 GLY G O 1
ATOM 9668 N N . PRO G 2 8 ? 0.833 -7.026 27.377 1.00 51.28 8 PRO G N 1
ATOM 9669 C CA . PRO G 2 8 ? -0.009 -7.479 26.270 1.00 49.36 8 PRO G CA 1
ATOM 9670 C C . PRO G 2 8 ? -1.484 -7.139 26.496 1.00 49.72 8 PRO G C 1
ATOM 9671 O O . PRO G 2 8 ? -1.960 -7.222 27.631 1.00 50.25 8 PRO G O 1
ATOM 9683 N N . GLY G 2 10 ? -5.350 -7.112 27.079 1.00 39.01 10 GLY G N 1
ATOM 9684 C CA . GLY G 2 10 ? -6.162 -8.045 27.860 1.00 34.58 10 GLY G CA 1
ATOM 9685 C C . GLY G 2 10 ? -7.060 -8.933 27.016 1.00 34.55 10 GLY G C 1
ATOM 9686 O O . GLY G 2 10 ? -7.261 -8.662 25.829 1.00 35.26 10 GLY G O 1
ATOM 9687 N N . PRO G 2 11 ? -7.600 -10.010 27.621 1.00 35.76 11 PRO G N 1
ATOM 9688 C CA . PRO G 2 11 ? -8.503 -10.911 26.903 1.00 37.80 11 PRO G CA 1
ATOM 9689 C C . PRO G 2 11 ? -9.760 -10.178 26.433 1.00 38.06 11 PRO G C 1
ATOM 9690 O O . PRO G 2 11 ? -10.374 -9.458 27.224 1.00 35.97 11 PRO G O 1
ATOM 9702 N N . GLY G 2 13 ? -13.450 -8.869 25.410 1.00 39.60 13 GLY G N 1
ATOM 9703 C CA . GLY G 2 13 ? -14.666 -8.865 26.221 1.00 39.91 13 GLY G CA 1
ATOM 9704 C C . GLY G 2 13 ? -15.590 -10.049 25.994 1.00 41.75 13 GLY G C 1
ATOM 9705 O O . GLY G 2 13 ? -15.343 -10.867 25.103 1.00 41.64 13 GLY G O 1
ATOM 9706 N N . PRO G 2 14 ? -16.662 -10.149 26.804 1.00 46.21 14 PRO G N 1
ATOM 9707 C CA . PRO G 2 14 ? -17.644 -11.237 26.742 1.00 47.81 14 PRO G CA 1
ATOM 9708 C C . PRO G 2 14 ? -18.360 -11.334 25.389 1.00 48.26 14 PRO G C 1
ATOM 9709 O O . PRO G 2 14 ? -17.752 -11.093 24.344 1.00 47.84 14 PRO G O 1
ATOM 9713 N N . ARG G 2 15 ? -19.637 -11.702 25.410 1.00 50.69 15 ARG G N 1
ATOM 9714 C CA . ARG G 2 15 ? -20.399 -11.861 24.177 1.00 53.94 15 ARG G CA 1
ATOM 9715 C C . ARG G 2 15 ? -21.700 -11.076 24.258 1.00 53.07 15 ARG G C 1
ATOM 9716 O O . ARG G 2 15 ? -22.396 -11.118 25.276 1.00 50.76 15 ARG G O 1
ATOM 9724 N N . GLY G 2 16 ? -22.009 -10.354 23.182 1.00 53.84 16 GLY G N 1
ATOM 9725 C CA . GLY G 2 16 ? -23.193 -9.499 23.111 1.00 59.42 16 GLY G CA 1
ATOM 9726 C C . GLY G 2 16 ? -24.460 -10.176 23.593 1.00 63.25 16 GLY G C 1
ATOM 9727 O O . GLY G 2 16 ? -24.704 -11.346 23.288 1.00 64.19 16 GLY G O 1
ATOM 9728 N N . ARG G 2 17 ? -25.256 -9.437 24.363 1.00 64.40 17 ARG G N 1
ATOM 9729 C CA . ARG G 2 17 ? -26.522 -9.942 24.889 1.00 68.50 17 ARG G CA 1
ATOM 9730 C C . ARG G 2 17 ? -27.448 -10.293 23.731 1.00 66.69 17 ARG G C 1
ATOM 9731 O O . ARG G 2 17 ? -27.593 -9.509 22.789 1.00 64.96 17 ARG G O 1
ATOM 9739 N N . THR G 2 18 ? -28.053 -11.479 23.803 1.00 66.31 18 THR G N 1
ATOM 9740 C CA . THR G 2 18 ? -28.890 -12.012 22.721 1.00 63.17 18 THR G CA 1
ATOM 9741 C C . THR G 2 18 ? -29.880 -10.981 22.172 1.00 59.37 18 THR G C 1
ATOM 9742 O O . THR G 2 18 ? -30.470 -10.203 22.929 1.00 59.04 18 THR G O 1
ATOM 9746 N N . GLY G 2 19 ? -30.041 -10.984 20.850 1.00 57.22 19 GLY G N 1
ATOM 9747 C CA . GLY G 2 19 ? -30.866 -10.003 20.147 1.00 54.51 19 GLY G CA 1
ATOM 9748 C C . GLY G 2 19 ? -32.301 -9.906 20.633 1.00 50.63 19 GLY G C 1
ATOM 9749 O O . GLY G 2 19 ? -32.816 -10.848 21.242 1.00 54.63 19 GLY G O 1
ATOM 9750 N N . PRO G 2 20 ? -32.956 -8.758 20.373 1.00 46.43 20 PRO G N 1
ATOM 9751 C CA . PRO G 2 20 ? -34.356 -8.574 20.752 1.00 42.96 20 PRO G CA 1
ATOM 9752 C C . PRO G 2 20 ? -35.277 -9.560 20.037 1.00 39.73 20 PRO G C 1
ATOM 9753 O O . PRO G 2 20 ? -35.013 -9.910 18.884 1.00 36.70 20 PRO G O 1
ATOM 9765 N N . GLY G 2 22 ? -38.028 -10.927 17.738 1.00 50.40 22 GLY G N 1
ATOM 9766 C CA . GLY G 2 22 ? -38.381 -10.376 16.429 1.00 47.72 22 GLY G CA 1
ATOM 9767 C C . GLY G 2 22 ? -39.666 -9.567 16.363 1.00 48.26 22 GLY G C 1
ATOM 9768 O O . GLY G 2 22 ? -40.443 -9.552 17.320 1.00 46.42 22 GLY G O 1
ATOM 9769 N N . PRO G 2 23 ? -39.897 -8.881 15.226 1.00 50.48 23 PRO G N 1
ATOM 9770 C CA . PRO G 2 23 ? -41.111 -8.088 15.018 1.00 48.36 23 PRO G CA 1
ATOM 9771 C C . PRO G 2 23 ? -42.379 -8.944 15.090 1.00 45.29 23 PRO G C 1
ATOM 9772 O O . PRO G 2 23 ? -42.345 -10.114 14.703 1.00 40.18 23 PRO G O 1
ATOM 9784 N N . GLY G 2 25 ? -46.050 -10.638 14.322 1.00 46.11 25 GLY G N 1
ATOM 9785 C CA . GLY G 2 25 ? -46.617 -11.175 13.087 1.00 50.33 25 GLY G CA 1
ATOM 9786 C C . GLY G 2 25 ? -47.795 -10.389 12.535 1.00 53.51 25 GLY G C 1
ATOM 9787 O O . GLY G 2 25 ? -48.308 -9.487 13.202 1.00 53.04 25 GLY G O 1
ATOM 9788 N N . PRO G 2 26 ? -48.229 -10.726 11.303 1.00 57.40 26 PRO G N 1
ATOM 9789 C CA . PRO G 2 26 ? -49.363 -10.073 10.642 1.00 61.27 26 PRO G CA 1
ATOM 9790 C C . PRO G 2 26 ? -50.687 -10.337 11.366 1.00 62.41 26 PRO G C 1
ATOM 9791 O O . PRO G 2 26 ? -50.867 -11.417 11.928 1.00 65.40 26 PRO G O 1
ATOM 9803 N N . GLY G 2 28 ? -54.713 -11.140 12.126 1.00 66.12 28 GLY G N 1
ATOM 9804 C CA . GLY G 2 28 ? -55.589 -12.206 11.643 1.00 70.72 28 GLY G CA 1
ATOM 9805 C C . GLY G 2 28 ? -56.904 -11.741 11.039 1.00 76.23 28 GLY G C 1
ATOM 9806 O O . GLY G 2 28 ? -57.336 -10.611 11.280 1.00 75.64 28 GLY G O 1
ATOM 9807 N N . PRO G 2 29 ? -57.551 -12.617 10.245 1.00 79.70 29 PRO G N 1
ATOM 9808 C CA . PRO G 2 29 ? -58.825 -12.354 9.583 1.00 80.27 29 PRO G CA 1
ATOM 9809 C C . PRO G 2 29 ? -60.028 -12.782 10.444 1.00 74.86 29 PRO G C 1
ATOM 9810 O O . PRO G 2 29 ? -59.841 -13.121 11.615 1.00 78.27 29 PRO G O 1
ATOM 9822 N N . GLY H 2 1 ? -56.305 33.376 10.722 1.00 139.53 1 GLY H N 1
ATOM 9823 C CA . GLY H 2 1 ? -55.165 32.427 10.876 1.00 141.03 1 GLY H CA 1
ATOM 9824 C C . GLY H 2 1 ? -53.850 33.014 10.393 1.00 142.16 1 GLY H C 1
ATOM 9825 O O . GLY H 2 1 ? -53.562 32.979 9.195 1.00 141.81 1 GLY H O 1
ATOM 9826 N N . PRO H 2 2 ? -53.043 33.561 11.324 1.00 164.37 2 PRO H N 1
ATOM 9827 C CA . PRO H 2 2 ? -51.748 34.149 10.976 1.00 164.37 2 PRO H CA 1
ATOM 9828 C C . PRO H 2 2 ? -50.652 33.097 10.759 1.00 164.37 2 PRO H C 1
ATOM 9829 O O . PRO H 2 2 ? -50.648 32.067 11.439 1.00 164.37 2 PRO H O 1
ATOM 9841 N N . GLY H 2 4 ? -46.664 31.493 10.632 1.00 164.37 4 GLY H N 1
ATOM 9842 C CA . GLY H 2 4 ? -45.532 31.459 11.554 1.00 164.37 4 GLY H CA 1
ATOM 9843 C C . GLY H 2 4 ? -44.373 32.337 11.111 1.00 164.37 4 GLY H C 1
ATOM 9844 O O . GLY H 2 4 ? -44.103 32.446 9.913 1.00 164.37 4 GLY H O 1
ATOM 9845 N N . PRO H 2 5 ? -43.684 32.974 12.078 1.00 164.37 5 PRO H N 1
ATOM 9846 C CA . PRO H 2 5 ? -42.518 33.816 11.798 1.00 164.37 5 PRO H CA 1
ATOM 9847 C C . PRO H 2 5 ? -41.329 32.986 11.306 1.00 164.37 5 PRO H C 1
ATOM 9848 O O . PRO H 2 5 ? -41.149 31.858 11.768 1.00 164.37 5 PRO H O 1
ATOM 9860 N N . GLY H 2 7 ? -38.170 30.829 10.337 1.00 77.24 7 GLY H N 1
ATOM 9861 C CA . GLY H 2 7 ? -37.420 29.897 11.178 1.00 68.53 7 GLY H CA 1
ATOM 9862 C C . GLY H 2 7 ? -35.966 30.284 11.397 1.00 63.90 7 GLY H C 1
ATOM 9863 O O . GLY H 2 7 ? -35.548 31.378 11.007 1.00 62.55 7 GLY H O 1
ATOM 9864 N N . PRO H 2 8 ? -35.182 29.385 12.026 1.00 64.17 8 PRO H N 1
ATOM 9865 C CA . PRO H 2 8 ? -33.765 29.630 12.316 1.00 60.69 8 PRO H CA 1
ATOM 9866 C C . PRO H 2 8 ? -32.921 29.795 11.047 1.00 53.98 8 PRO H C 1
ATOM 9867 O O . PRO H 2 8 ? -33.304 29.284 9.993 1.00 55.43 8 PRO H O 1
ATOM 9879 N N . GLY H 2 10 ? -29.856 29.178 8.349 1.00 44.24 10 GLY H N 1
ATOM 9880 C CA . GLY H 2 10 ? -29.304 27.928 7.832 1.00 44.09 10 GLY H CA 1
ATOM 9881 C C . GLY H 2 10 ? -27.893 27.594 8.288 1.00 43.78 10 GLY H C 1
ATOM 9882 O O . GLY H 2 10 ? -27.209 28.442 8.867 1.00 46.22 10 GLY H O 1
ATOM 9883 N N . PRO H 2 11 ? -27.450 26.348 8.028 1.00 43.46 11 PRO H N 1
ATOM 9884 C CA . PRO H 2 11 ? -26.104 25.879 8.370 1.00 41.01 11 PRO H CA 1
ATOM 9885 C C . PRO H 2 11 ? -25.019 26.535 7.513 1.00 37.33 11 PRO H C 1
ATOM 9886 O O . PRO H 2 11 ? -25.315 27.004 6.414 1.00 41.27 11 PRO H O 1
ATOM 9898 N N . GLY H 2 13 ? -21.568 26.461 5.091 1.00 34.60 13 GLY H N 1
ATOM 9899 C CA . GLY H 2 13 ? -21.182 25.593 3.981 1.00 38.25 13 GLY H CA 1
ATOM 9900 C C . GLY H 2 13 ? -20.006 24.672 4.253 1.00 38.36 13 GLY H C 1
ATOM 9901 O O . GLY H 2 13 ? -19.410 24.723 5.332 1.00 45.01 13 GLY H O 1
ATOM 9902 N N . PRO H 2 14 ? -19.668 23.812 3.273 1.00 36.41 14 PRO H N 1
ATOM 9903 C CA . PRO H 2 14 ? -18.525 22.907 3.381 1.00 38.28 14 PRO H CA 1
ATOM 9904 C C . PRO H 2 14 ? -17.209 23.607 3.054 1.00 40.37 14 PRO H C 1
ATOM 9905 O O . PRO H 2 14 ? -17.212 24.758 2.608 1.00 37.67 14 PRO H O 1
ATOM 9909 N N . ARG H 2 15 ? -16.098 22.912 3.285 1.00 44.08 15 ARG H N 1
ATOM 9910 C CA . ARG H 2 15 ? -14.779 23.406 2.898 1.00 52.13 15 ARG H CA 1
ATOM 9911 C C . ARG H 2 15 ? -14.653 23.412 1.379 1.00 53.71 15 ARG H C 1
ATOM 9912 O O . ARG H 2 15 ? -15.191 22.533 0.701 1.00 53.92 15 ARG H O 1
ATOM 9920 N N . GLY H 2 16 ? -13.945 24.409 0.854 1.00 56.45 16 GLY H N 1
ATOM 9921 C CA . GLY H 2 16 ? -13.759 24.559 -0.588 1.00 59.15 16 GLY H CA 1
ATOM 9922 C C . GLY H 2 16 ? -12.880 23.485 -1.203 1.00 61.06 16 GLY H C 1
ATOM 9923 O O . GLY H 2 16 ? -12.472 22.537 -0.525 1.00 59.36 16 GLY H O 1
ATOM 9924 N N . ARG H 2 17 ? -12.593 23.639 -2.493 1.00 64.86 17 ARG H N 1
ATOM 9925 C CA . ARG H 2 17 ? -11.736 22.707 -3.226 1.00 71.31 17 ARG H CA 1
ATOM 9926 C C . ARG H 2 17 ? -10.352 22.602 -2.597 1.00 67.67 17 ARG H C 1
ATOM 9927 O O . ARG H 2 17 ? -9.822 23.588 -2.076 1.00 66.94 17 ARG H O 1
ATOM 9935 N N . THR H 2 18 ? -9.779 21.400 -2.642 1.00 65.57 18 THR H N 1
ATOM 9936 C CA . THR H 2 18 ? -8.389 21.195 -2.251 1.00 66.06 18 THR H CA 1
ATOM 9937 C C . THR H 2 18 ? -7.521 22.019 -3.198 1.00 65.77 18 THR H C 1
ATOM 9938 O O . THR H 2 18 ? -7.685 21.947 -4.419 1.00 68.65 18 THR H O 1
ATOM 9942 N N . GLY H 2 19 ? -6.617 22.810 -2.623 1.00 62.75 19 GLY H N 1
ATOM 9943 C CA . GLY H 2 19 ? -5.812 23.777 -3.371 1.00 63.84 19 GLY H CA 1
ATOM 9944 C C . GLY H 2 19 ? -5.086 23.241 -4.592 1.00 65.50 19 GLY H C 1
ATOM 9945 O O . GLY H 2 19 ? -4.804 22.042 -4.673 1.00 65.41 19 GLY H O 1
ATOM 9946 N N . PRO H 2 20 ? -4.787 24.126 -5.563 1.00 66.34 20 PRO H N 1
ATOM 9947 C CA . PRO H 2 20 ? -3.998 23.736 -6.732 1.00 63.63 20 PRO H CA 1
ATOM 9948 C C . PRO H 2 20 ? -2.597 23.274 -6.323 1.00 59.74 20 PRO H C 1
ATOM 9949 O O . PRO H 2 20 ? -2.011 23.856 -5.405 1.00 58.48 20 PRO H O 1
ATOM 9961 N N . GLY H 2 22 ? 1.262 22.612 -5.649 1.00 59.56 22 GLY H N 1
ATOM 9962 C CA . GLY H 2 22 ? 2.298 23.613 -5.392 1.00 55.85 22 GLY H CA 1
ATOM 9963 C C . GLY H 2 22 ? 3.305 23.822 -6.512 1.00 52.25 22 GLY H C 1
ATOM 9964 O O . GLY H 2 22 ? 3.320 23.066 -7.487 1.00 52.82 22 GLY H O 1
ATOM 9965 N N . PRO H 2 23 ? 4.153 24.861 -6.380 1.00 51.26 23 PRO H N 1
ATOM 9966 C CA . PRO H 2 23 ? 5.182 25.145 -7.382 1.00 50.60 23 PRO H CA 1
ATOM 9967 C C . PRO H 2 23 ? 6.353 24.161 -7.289 1.00 46.31 23 PRO H C 1
ATOM 9968 O O . PRO H 2 23 ? 6.791 23.845 -6.182 1.00 45.85 23 PRO H O 1
ATOM 9980 N N . GLY H 2 25 ? 9.846 22.979 -7.142 1.00 30.47 25 GLY H N 1
ATOM 9981 C CA . GLY H 2 25 ? 10.665 22.723 -5.957 1.00 29.73 25 GLY H CA 1
ATOM 9982 C C . GLY H 2 25 ? 12.131 23.101 -6.076 1.00 33.76 25 GLY H C 1
ATOM 9983 O O . GLY H 2 25 ? 12.545 23.676 -7.086 1.00 32.98 25 GLY H O 1
ATOM 9984 N N . PRO H 2 26 ? 12.931 22.770 -5.043 1.00 39.90 26 PRO H N 1
ATOM 9985 C CA . PRO H 2 26 ? 14.342 23.145 -4.988 1.00 42.40 26 PRO H CA 1
ATOM 9986 C C . PRO H 2 26 ? 15.199 22.301 -5.929 1.00 45.39 26 PRO H C 1
ATOM 9987 O O . PRO H 2 26 ? 15.035 21.078 -5.972 1.00 42.45 26 PRO H O 1
ATOM 9999 N N . GLY H 2 28 ? 18.512 20.281 -7.271 1.00 69.68 28 GLY H N 1
ATOM 10000 C CA . GLY H 2 28 ? 19.305 19.278 -6.560 1.00 76.16 28 GLY H CA 1
ATOM 10001 C C . GLY H 2 28 ? 20.591 19.756 -5.907 1.00 81.59 28 GLY H C 1
ATOM 10002 O O . GLY H 2 28 ? 21.107 20.822 -6.253 1.00 81.22 28 GLY H O 1
ATOM 10003 N N . PRO H 2 29 ? 21.111 18.971 -4.942 1.00 85.82 29 PRO H N 1
ATOM 10004 C CA . PRO H 2 29 ? 22.392 19.248 -4.289 1.00 89.99 29 PRO H CA 1
ATOM 10005 C C . PRO H 2 29 ? 23.569 19.125 -5.260 1.00 96.90 29 PRO H C 1
ATOM 10006 O O . PRO H 2 29 ? 23.605 18.184 -6.058 1.00 98.58 29 PRO H O 1
ATOM 10018 N N . GLY I 2 1 ? -51.222 25.645 11.410 1.00 157.86 1 GLY I N 1
ATOM 10019 C CA . GLY I 2 1 ? -52.119 25.855 10.238 1.00 157.86 1 GLY I CA 1
ATOM 10020 C C . GLY I 2 1 ? -51.379 26.397 9.027 1.00 157.86 1 GLY I C 1
ATOM 10021 O O . GLY I 2 1 ? -50.887 25.618 8.207 1.00 157.86 1 GLY I O 1
ATOM 10022 N N . PRO I 2 2 ? -51.302 27.738 8.905 1.00 162.37 2 PRO I N 1
ATOM 10023 C CA . PRO I 2 2 ? -50.613 28.407 7.796 1.00 162.37 2 PRO I CA 1
ATOM 10024 C C . PRO I 2 2 ? -49.107 28.115 7.763 1.00 162.37 2 PRO I C 1
ATOM 10025 O O . PRO I 2 2 ? -48.490 27.971 8.821 1.00 162.37 2 PRO I O 1
ATOM 10037 N N . GLY I 2 4 ? -44.850 28.198 7.119 1.00 87.00 4 GLY I N 1
ATOM 10038 C CA . GLY I 2 4 ? -43.774 28.986 7.714 1.00 90.31 4 GLY I CA 1
ATOM 10039 C C . GLY I 2 4 ? -42.601 29.173 6.766 1.00 93.92 4 GLY I C 1
ATOM 10040 O O . GLY I 2 4 ? -41.992 28.190 6.337 1.00 92.60 4 GLY I O 1
ATOM 10041 N N . PRO I 2 5 ? -42.284 30.438 6.423 1.00 109.01 5 PRO I N 1
ATOM 10042 C CA . PRO I 2 5 ? -41.152 30.782 5.557 1.00 107.74 5 PRO I CA 1
ATOM 10043 C C . PRO I 2 5 ? -39.801 30.411 6.179 1.00 106.88 5 PRO I C 1
ATOM 10044 O O . PRO I 2 5 ? -39.646 30.503 7.399 1.00 107.01 5 PRO I O 1
ATOM 10056 N N . GLY I 2 7 ? -35.609 30.630 6.990 1.00 64.79 7 GLY I N 1
ATOM 10057 C CA . GLY I 2 7 ? -34.707 31.704 7.402 1.00 58.75 7 GLY I CA 1
ATOM 10058 C C . GLY I 2 7 ? -33.663 32.076 6.362 1.00 54.53 7 GLY I C 1
ATOM 10059 O O . GLY I 2 7 ? -33.668 31.534 5.253 1.00 55.24 7 GLY I O 1
ATOM 10060 N N . PRO I 2 8 ? -32.760 33.014 6.711 1.00 51.86 8 PRO I N 1
ATOM 10061 C CA . PRO I 2 8 ? -31.688 33.454 5.817 1.00 51.03 8 PRO I CA 1
ATOM 10062 C C . PRO I 2 8 ? -30.597 32.392 5.663 1.00 50.46 8 PRO I C 1
ATOM 10063 O O . PRO I 2 8 ? -30.353 31.631 6.603 1.00 48.92 8 PRO I O 1
ATOM 10075 N N . GLY I 2 10 ? -27.000 30.469 5.527 1.00 52.78 10 GLY I N 1
ATOM 10076 C CA . GLY I 2 10 ? -25.878 30.486 6.463 1.00 55.71 10 GLY I CA 1
ATOM 10077 C C . GLY I 2 10 ? -24.623 31.150 5.922 1.00 55.52 10 GLY I C 1
ATOM 10078 O O . GLY I 2 10 ? -24.548 31.461 4.730 1.00 56.66 10 GLY I O 1
ATOM 10079 N N . PRO I 2 11 ? -23.626 31.378 6.799 1.00 54.99 11 PRO I N 1
ATOM 10080 C CA . PRO I 2 11 ? -22.355 31.986 6.400 1.00 53.43 11 PRO I CA 1
ATOM 10081 C C . PRO I 2 11 ? -21.507 31.041 5.544 1.00 51.85 11 PRO I C 1
ATOM 10082 O O . PRO I 2 11 ? -21.652 29.821 5.662 1.00 51.65 11 PRO I O 1
ATOM 10094 N N . GLY I 2 13 ? -18.597 28.649 4.291 1.00 53.58 13 GLY I N 1
ATOM 10095 C CA . GLY I 2 13 ? -17.868 27.644 5.063 1.00 51.47 13 GLY I CA 1
ATOM 10096 C C . GLY I 2 13 ? -16.381 27.904 5.235 1.00 52.14 13 GLY I C 1
ATOM 10097 O O . GLY I 2 13 ? -15.888 28.974 4.869 1.00 55.54 13 GLY I O 1
ATOM 10098 N N . PRO I 2 14 ? -15.653 26.921 5.800 1.00 51.07 14 PRO I N 1
ATOM 10099 C CA . PRO I 2 14 ? -14.218 27.057 6.042 1.00 50.31 14 PRO I CA 1
ATOM 10100 C C . PRO I 2 14 ? -13.395 26.935 4.760 1.00 51.06 14 PRO I C 1
ATOM 10101 O O . PRO I 2 14 ? -13.926 26.561 3.711 1.00 52.02 14 PRO I O 1
ATOM 10105 N N . ARG I 2 15 ? -12.108 27.255 4.858 1.00 52.41 15 ARG I N 1
ATOM 10106 C CA . ARG I 2 15 ? -11.189 27.167 3.727 1.00 58.21 15 ARG I CA 1
ATOM 10107 C C . ARG I 2 15 ? -10.787 25.717 3.479 1.00 55.23 15 ARG I C 1
ATOM 10108 O O . ARG I 2 15 ? -10.568 24.955 4.425 1.00 56.63 15 ARG I O 1
ATOM 10116 N N . GLY I 2 16 ? -10.696 25.344 2.204 1.00 54.11 16 GLY I N 1
ATOM 10117 C CA . GLY I 2 16 ? -10.317 23.988 1.808 1.00 53.33 16 GLY I CA 1
ATOM 10118 C C . GLY I 2 16 ? -8.895 23.633 2.201 1.00 52.35 16 GLY I C 1
ATOM 10119 O O . GLY I 2 16 ? -8.062 24.519 2.414 1.00 48.74 16 GLY I O 1
ATOM 10120 N N . ARG I 2 17 ? -8.622 22.333 2.299 1.00 53.69 17 ARG I N 1
ATOM 10121 C CA . ARG I 2 17 ? -7.299 21.835 2.680 1.00 57.06 17 ARG I CA 1
ATOM 10122 C C . ARG I 2 17 ? -6.227 22.234 1.669 1.00 50.54 17 ARG I C 1
ATOM 10123 O O . ARG I 2 17 ? -6.502 22.344 0.471 1.00 53.66 17 ARG I O 1
ATOM 10131 N N . THR I 2 18 ? -5.011 22.453 2.168 1.00 40.39 18 THR I N 1
ATOM 10132 C CA . THR I 2 18 ? -3.869 22.834 1.337 1.00 34.44 18 THR I CA 1
ATOM 10133 C C . THR I 2 18 ? -3.601 21.765 0.279 1.00 27.56 18 THR I C 1
ATOM 10134 O O . THR I 2 18 ? -3.638 20.566 0.572 1.00 16.12 18 THR I O 1
ATOM 10138 N N . GLY I 2 19 ? -3.337 22.212 -0.946 1.00 30.50 19 GLY I N 1
ATOM 10139 C CA . GLY I 2 19 ? -3.155 21.319 -2.087 1.00 35.06 19 GLY I CA 1
ATOM 10140 C C . GLY I 2 19 ? -1.947 20.400 -2.015 1.00 39.11 19 GLY I C 1
ATOM 10141 O O . GLY I 2 19 ? -1.114 20.534 -1.115 1.00 48.18 19 GLY I O 1
ATOM 10142 N N . PRO I 2 20 ? -1.850 19.451 -2.967 1.00 38.89 20 PRO I N 1
ATOM 10143 C CA . PRO I 2 20 ? -0.729 18.513 -3.059 1.00 36.21 20 PRO I CA 1
ATOM 10144 C C . PRO I 2 20 ? 0.598 19.223 -3.340 1.00 31.96 20 PRO I C 1
ATOM 10145 O O . PRO I 2 20 ? 0.598 20.284 -3.969 1.00 27.30 20 PRO I O 1
ATOM 10157 N N . GLY I 2 22 ? 4.185 20.094 -5.116 1.00 41.62 22 GLY I N 1
ATOM 10158 C CA . GLY I 2 22 ? 4.578 20.152 -6.524 1.00 43.54 22 GLY I CA 1
ATOM 10159 C C . GLY I 2 22 ? 5.525 19.054 -6.980 1.00 45.17 22 GLY I C 1
ATOM 10160 O O . GLY I 2 22 ? 6.015 18.274 -6.160 1.00 44.96 22 GLY I O 1
ATOM 10161 N N . PRO I 2 23 ? 5.787 18.983 -8.301 1.00 46.67 23 PRO I N 1
ATOM 10162 C CA . PRO I 2 23 ? 6.686 17.970 -8.856 1.00 49.21 23 PRO I CA 1
ATOM 10163 C C . PRO I 2 23 ? 8.159 18.262 -8.546 1.00 53.14 23 PRO I C 1
ATOM 10164 O O . PRO I 2 23 ? 8.584 19.414 -8.649 1.00 57.57 23 PRO I O 1
ATOM 10176 N N . GLY I 2 25 ? 12.069 19.027 -8.167 1.00 60.12 25 GLY I N 1
ATOM 10177 C CA . GLY I 2 25 ? 12.847 20.018 -8.911 1.00 62.83 25 GLY I CA 1
ATOM 10178 C C . GLY I 2 25 ? 13.881 19.456 -9.875 1.00 63.36 25 GLY I C 1
ATOM 10179 O O . GLY I 2 25 ? 14.026 18.236 -9.994 1.00 65.54 25 GLY I O 1
ATOM 10180 N N . PRO I 2 26 ? 14.608 20.349 -10.575 1.00 64.77 26 PRO I N 1
ATOM 10181 C CA . PRO I 2 26 ? 15.630 19.950 -11.545 1.00 65.30 26 PRO I CA 1
ATOM 10182 C C . PRO I 2 26 ? 16.913 19.452 -10.873 1.00 65.90 26 PRO I C 1
ATOM 10183 O O . PRO I 2 26 ? 17.167 19.797 -9.717 1.00 65.20 26 PRO I O 1
ATOM 10195 N N . GLY I 2 28 ? 20.803 19.263 -9.802 1.00 76.56 28 GLY I N 1
ATOM 10196 C CA . GLY I 2 28 ? 21.723 20.334 -9.430 1.00 83.33 28 GLY I CA 1
ATOM 10197 C C . GLY I 2 28 ? 22.929 20.487 -10.339 1.00 87.97 28 GLY I C 1
ATOM 10198 O O . GLY I 2 28 ? 23.189 19.623 -11.180 1.00 87.35 28 GLY I O 1
ATOM 10199 N N . PRO I 2 29 ? 23.670 21.601 -10.185 1.00 92.34 29 PRO I N 1
ATOM 10200 C CA . PRO I 2 29 ? 24.903 21.822 -10.935 1.00 94.55 29 PRO I CA 1
ATOM 10201 C C . PRO I 2 29 ? 26.069 21.034 -10.333 1.00 94.25 29 PRO I C 1
ATOM 10202 O O . PRO I 2 29 ? 26.388 21.219 -9.156 1.00 95.43 29 PRO I O 1
ATOM 10214 N N . GLY J 2 1 ? -49.490 28.778 13.815 1.00 156.36 1 GLY J N 1
ATOM 10215 C CA . GLY J 2 1 ? -48.446 28.253 12.890 1.00 156.44 1 GLY J CA 1
ATOM 10216 C C . GLY J 2 1 ? -47.050 28.326 13.485 1.00 155.28 1 GLY J C 1
ATOM 10217 O O . GLY J 2 1 ? -46.644 29.379 13.979 1.00 156.81 1 GLY J O 1
ATOM 10218 N N . PRO J 2 2 ? -46.307 27.202 13.446 1.00 164.37 2 PRO J N 1
ATOM 10219 C CA . PRO J 2 2 ? -44.939 27.156 13.961 1.00 164.37 2 PRO J CA 1
ATOM 10220 C C . PRO J 2 2 ? -43.928 27.759 12.978 1.00 164.37 2 PRO J C 1
ATOM 10221 O O . PRO J 2 2 ? -44.229 27.861 11.785 1.00 164.37 2 PRO J O 1
ATOM 10233 N N . GLY J 2 4 ? -40.930 28.095 10.348 1.00 93.54 4 GLY J N 1
ATOM 10234 C CA . GLY J 2 4 ? -40.577 27.216 9.236 1.00 82.64 4 GLY J CA 1
ATOM 10235 C C . GLY J 2 4 ? -39.225 26.536 9.370 1.00 74.32 4 GLY J C 1
ATOM 10236 O O . GLY J 2 4 ? -38.592 26.607 10.427 1.00 76.37 4 GLY J O 1
ATOM 10237 N N . PRO J 2 5 ? -38.772 25.867 8.292 1.00 66.12 5 PRO J N 1
ATOM 10238 C CA . PRO J 2 5 ? -37.494 25.154 8.275 1.00 59.68 5 PRO J CA 1
ATOM 10239 C C . PRO J 2 5 ? -36.296 26.090 8.423 1.00 51.41 5 PRO J C 1
ATOM 10240 O O . PRO J 2 5 ? -36.398 27.268 8.067 1.00 44.28 5 PRO J O 1
ATOM 10252 N N . GLY J 2 7 ? -33.018 27.871 7.254 1.00 43.44 7 GLY J N 1
ATOM 10253 C CA . GLY J 2 7 ? -32.743 28.372 5.908 1.00 47.79 7 GLY J CA 1
ATOM 10254 C C . GLY J 2 7 ? -31.757 27.562 5.082 1.00 51.48 7 GLY J C 1
ATOM 10255 O O . GLY J 2 7 ? -31.225 26.554 5.555 1.00 54.56 7 GLY J O 1
ATOM 10256 N N . PRO J 2 8 ? -31.508 27.999 3.831 1.00 54.53 8 PRO J N 1
ATOM 10257 C CA . PRO J 2 8 ? -30.556 27.342 2.933 1.00 54.80 8 PRO J CA 1
ATOM 10258 C C . PRO J 2 8 ? -29.154 27.260 3.539 1.00 52.16 8 PRO J C 1
ATOM 10259 O O . PRO J 2 8 ? -28.783 28.125 4.337 1.00 52.89 8 PRO J O 1
ATOM 10271 N N . GLY J 2 10 ? -24.994 27.457 3.816 1.00 42.53 10 GLY J N 1
ATOM 10272 C CA . GLY J 2 10 ? -24.009 28.434 3.366 1.00 41.31 10 GLY J CA 1
ATOM 10273 C C . GLY J 2 10 ? -23.323 28.008 2.081 1.00 39.83 10 GLY J C 1
ATOM 10274 O O . GLY J 2 10 ? -23.185 26.810 1.820 1.00 42.07 10 GLY J O 1
ATOM 10275 N N . PRO J 2 11 ? -22.905 28.985 1.254 1.00 35.86 11 PRO J N 1
ATOM 10276 C CA . PRO J 2 11 ? -22.165 28.652 0.039 1.00 36.84 11 PRO J CA 1
ATOM 10277 C C . PRO J 2 11 ? -20.751 28.167 0.367 1.00 39.61 11 PRO J C 1
ATOM 10278 O O . PRO J 2 11 ? -20.068 28.796 1.180 1.00 39.34 11 PRO J O 1
ATOM 10290 N N . GLY J 2 13 ? -17.135 27.457 1.186 1.00 48.69 13 GLY J N 1
ATOM 10291 C CA . GLY J 2 13 ? -16.150 28.477 1.541 1.00 51.66 13 GLY J CA 1
ATOM 10292 C C . GLY J 2 13 ? -15.006 28.660 0.558 1.00 56.79 13 GLY J C 1
ATOM 10293 O O . GLY J 2 13 ? -14.885 27.896 -0.404 1.00 55.04 13 GLY J O 1
ATOM 10294 N N . PRO J 2 14 ? -14.156 29.680 0.797 1.00 62.27 14 PRO J N 1
ATOM 10295 C CA . PRO J 2 14 ? -13.011 30.012 -0.058 1.00 63.65 14 PRO J CA 1
ATOM 10296 C C . PRO J 2 14 ? -12.125 28.809 -0.376 1.00 61.88 14 PRO J C 1
ATOM 10297 O O . PRO J 2 14 ? -11.962 27.914 0.457 1.00 60.80 14 PRO J O 1
ATOM 10301 N N . ARG J 2 15 ? -11.561 28.810 -1.581 1.00 60.59 15 ARG J N 1
ATOM 10302 C CA . ARG J 2 15 ? -10.775 27.690 -2.096 1.00 64.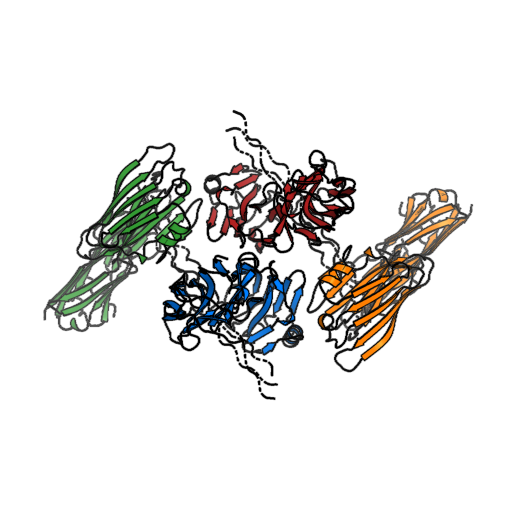53 15 ARG J CA 1
ATOM 10303 C C . ARG J 2 15 ? -9.460 27.533 -1.336 1.00 65.57 15 ARG J C 1
ATOM 10304 O O . ARG J 2 15 ? -8.933 28.504 -0.786 1.00 68.34 15 ARG J O 1
ATOM 10312 N N . GLY J 2 16 ? -8.942 26.307 -1.308 1.00 64.33 16 GLY J N 1
ATOM 10313 C CA . GLY J 2 16 ? -7.674 26.008 -0.645 1.00 63.74 16 GLY J CA 1
ATOM 10314 C C . GLY J 2 16 ? -6.496 26.699 -1.304 1.00 62.54 16 GLY J C 1
ATOM 10315 O O . GLY J 2 16 ? -6.494 26.921 -2.517 1.00 63.08 16 GLY J O 1
ATOM 10316 N N . ARG J 2 17 ? -5.495 27.045 -0.498 1.00 60.05 17 ARG J N 1
ATOM 10317 C CA . ARG J 2 17 ? -4.298 27.718 -0.996 1.00 59.98 17 ARG J CA 1
ATOM 10318 C C . ARG J 2 17 ? -3.356 26.723 -1.678 1.00 52.81 17 ARG J C 1
ATOM 10319 O O . ARG J 2 17 ? -3.464 25.511 -1.467 1.00 54.58 17 ARG J O 1
ATOM 10327 N N . THR J 2 18 ? -2.446 27.248 -2.498 1.00 41.74 18 THR J N 1
ATOM 10328 C CA . THR J 2 18 ? -1.464 26.441 -3.229 1.00 36.68 18 THR J CA 1
ATOM 10329 C C . THR J 2 18 ? -0.642 25.549 -2.300 1.00 29.19 18 THR J C 1
ATOM 10330 O O . THR J 2 18 ? -0.312 25.941 -1.178 1.00 25.55 18 THR J O 1
ATOM 10334 N N . GLY J 2 19 ? -0.317 24.352 -2.783 1.00 28.38 19 GLY J N 1
ATOM 10335 C CA . GLY J 2 19 ? 0.429 23.369 -2.002 1.00 26.68 19 GLY J CA 1
ATOM 10336 C C . GLY J 2 19 ? 1.882 23.738 -1.751 1.00 24.70 19 GLY J C 1
ATOM 10337 O O . GLY J 2 19 ? 2.354 24.775 -2.226 1.00 25.86 19 GLY J O 1
ATOM 10338 N N . PRO J 2 20 ? 2.603 22.889 -0.995 1.00 23.82 20 PRO J N 1
ATOM 10339 C CA . PRO J 2 20 ? 4.017 23.111 -0.695 1.00 26.24 20 PRO J CA 1
ATOM 10340 C C . PRO J 2 20 ? 4.898 22.909 -1.927 1.00 31.55 20 PRO J C 1
ATOM 10341 O O . PRO J 2 20 ? 4.521 22.153 -2.825 1.00 32.63 20 PRO J O 1
ATOM 10353 N N . GLY J 2 22 ? 7.685 21.086 -3.896 1.00 46.25 22 GLY J N 1
ATOM 10354 C CA . GLY J 2 22 ? 7.969 19.652 -3.847 1.00 48.15 22 GLY J CA 1
ATOM 10355 C C . GLY J 2 22 ? 9.333 19.254 -3.311 1.00 50.49 22 GLY J C 1
ATOM 10356 O O . GLY J 2 22 ? 10.064 20.092 -2.777 1.00 48.74 22 GLY J O 1
ATOM 10357 N N . PRO J 2 23 ? 9.684 17.961 -3.449 1.00 51.28 23 PRO J N 1
ATOM 10358 C CA . PRO J 2 23 ? 10.948 17.422 -2.947 1.00 53.15 23 PRO J CA 1
ATOM 10359 C C . PRO J 2 23 ? 12.152 17.977 -3.706 1.00 54.54 23 PRO J C 1
ATOM 10360 O O . PRO J 2 23 ? 12.041 18.251 -4.905 1.00 56.31 23 PRO J O 1
ATOM 10372 N N . GLY J 2 25 ? 15.381 18.335 -5.916 1.00 60.22 25 GLY J N 1
ATOM 10373 C CA . GLY J 2 25 ? 15.710 17.633 -7.156 1.00 65.20 25 GLY J CA 1
ATOM 10374 C C . GLY J 2 25 ? 16.766 16.550 -7.006 1.00 68.76 25 GLY J C 1
ATOM 10375 O O . GLY J 2 25 ? 17.533 16.562 -6.040 1.00 71.51 25 GLY J O 1
ATOM 10376 N N . PRO J 2 26 ? 16.803 15.595 -7.958 1.00 70.28 26 PRO J N 1
ATOM 10377 C CA . PRO J 2 26 ? 17.811 14.534 -7.951 1.00 72.00 26 PRO J CA 1
ATOM 10378 C C . PRO J 2 26 ? 19.225 15.112 -8.047 1.00 72.20 26 PRO J C 1
ATOM 10379 O O . PRO J 2 26 ? 19.496 15.899 -8.953 1.00 70.44 26 PRO J O 1
ATOM 10391 N N . GLY J 2 28 ? 23.019 16.490 -8.411 1.00 164.37 28 GLY J N 1
ATOM 10392 C CA . GLY J 2 28 ? 23.729 16.853 -9.636 1.00 164.37 28 GLY J CA 1
ATOM 10393 C C . GLY J 2 28 ? 24.719 15.810 -10.120 1.00 164.37 28 GLY J C 1
ATOM 10394 O O . GLY J 2 28 ? 24.508 15.173 -11.153 1.00 164.37 28 GLY J O 1
#

Nearest PDB structures (foldseek):
  2f6a-assembly1_A  TM=9.696E-01  e=5.107E-54  Staphylococcus aureus
  2f68-assembly1_X  TM=9.718E-01  e=4.765E-51  Staphylococcus aureus
  8jl8-assembly1_A-2  TM=9.441E-01  e=8.490E-39  Streptococcus mutans
  1amx-assembly1_A  TM=9.907E-01  e=1.142E-24  Staphylococcus aureus
  7lgr-assembly1_A  TM=9.580E-01  e=3.676E-18  Streptococcus mutans